Protein AF-0000000076371980 (afdb_homodimer)

Structure (mmCIF, N/CA/C/O backbone):
data_AF-0000000076371980-model_v1
#
loop_
_entity.id
_entity.type
_entity.pdbx_description
1 polymer 'P2X purinoceptor'
#
loop_
_atom_site.group_PDB
_atom_site.id
_atom_site.type_symbol
_atom_site.label_atom_id
_atom_site.label_alt_id
_atom_site.label_comp_id
_atom_site.label_asym_id
_atom_site.label_entity_id
_atom_site.label_seq_id
_atom_site.pdbx_PDB_ins_code
_atom_site.Cartn_x
_atom_site.Cartn_y
_atom_site.Cartn_z
_atom_site.occupancy
_atom_site.B_iso_or_equiv
_atom_site.auth_seq_id
_atom_site.auth_comp_id
_atom_site.auth_asym_id
_atom_site.auth_atom_id
_atom_site.pdbx_PDB_model_num
ATOM 1 N N . MET A 1 1 ? 23.859 68.188 29.844 1 40 1 MET A N 1
ATOM 2 C CA . MET A 1 1 ? 22.5 68.625 30.141 1 40 1 MET A CA 1
ATOM 3 C C . MET A 1 1 ? 21.578 68.375 28.938 1 40 1 MET A C 1
ATOM 5 O O . MET A 1 1 ? 20.406 68 29.109 1 40 1 MET A O 1
ATOM 9 N N . PRO A 1 2 ? 22.062 68.562 27.609 1 55.41 2 PRO A N 1
ATOM 10 C CA . PRO A 1 2 ? 21.203 68.438 26.438 1 55.41 2 PRO A CA 1
ATOM 11 C C . PRO A 1 2 ? 20.859 67 26.125 1 55.41 2 PRO A C 1
ATOM 13 O O . PRO A 1 2 ? 19.781 66.688 25.609 1 55.41 2 PRO A O 1
ATOM 16 N N . LEU A 1 3 ? 21.766 66.125 26.453 1 54.5 3 LEU A N 1
ATOM 17 C CA . LEU A 1 3 ? 21.516 64.75 26.094 1 54.5 3 LEU A CA 1
ATOM 18 C C . LEU A 1 3 ? 20.391 64.125 26.938 1 54.5 3 LEU A C 1
ATOM 20 O O . LEU A 1 3 ? 19.594 63.344 26.453 1 54.5 3 LEU A O 1
ATOM 24 N N . ARG A 1 4 ? 20.391 64.562 28.203 1 55.53 4 ARG A N 1
ATOM 25 C CA . ARG A 1 4 ? 19.344 64.062 29.078 1 55.53 4 ARG A CA 1
ATOM 26 C C . ARG A 1 4 ? 17.969 64.562 28.656 1 55.53 4 ARG A C 1
ATOM 28 O O . ARG A 1 4 ? 16.984 63.812 28.719 1 55.53 4 ARG A O 1
ATOM 35 N N . GLU A 1 5 ? 17.922 65.75 28.172 1 53 5 GLU A N 1
ATOM 36 C CA . GLU A 1 5 ? 16.641 66.312 27.766 1 53 5 GLU A CA 1
ATOM 37 C C . GLU A 1 5 ? 16.141 65.688 26.469 1 53 5 GLU A C 1
ATOM 39 O O . GLU A 1 5 ? 14.945 65.438 26.297 1 53 5 GLU A O 1
ATOM 44 N N . THR A 1 6 ? 17.078 65.375 25.609 1 52.91 6 THR A N 1
ATOM 45 C CA . THR A 1 6 ? 16.672 64.75 24.344 1 52.91 6 THR A CA 1
ATOM 46 C C . THR A 1 6 ? 16.188 63.312 24.562 1 52.91 6 THR A C 1
ATOM 48 O O . THR A 1 6 ? 15.227 62.875 23.938 1 52.91 6 THR A O 1
ATOM 51 N N . CYS A 1 7 ? 16.922 62.625 25.453 1 51.59 7 CYS A N 1
ATOM 52 C CA . CYS A 1 7 ? 16.484 61.281 25.766 1 51.59 7 CYS A CA 1
ATOM 53 C C . CYS A 1 7 ? 15.125 61.281 26.438 1 51.59 7 CYS A C 1
ATOM 55 O O . CYS A 1 7 ? 14.289 60.406 26.172 1 51.59 7 CYS A O 1
ATOM 57 N N . CYS A 1 8 ? 14.93 62.344 27.312 1 52.28 8 CYS A N 1
ATOM 58 C CA . CYS A 1 8 ? 13.641 62.438 27.984 1 52.28 8 CYS A CA 1
ATOM 59 C C . CYS A 1 8 ? 12.516 62.75 27 1 52.28 8 CYS A C 1
ATOM 61 O O . CYS A 1 8 ? 11.414 62.219 27.125 1 52.28 8 CYS A O 1
ATOM 63 N N . SER A 1 9 ? 12.852 63.562 26.047 1 50.88 9 SER A N 1
ATOM 64 C CA . SER A 1 9 ? 11.812 63.906 25.078 1 50.88 9 SER A CA 1
ATOM 65 C C . SER A 1 9 ? 11.484 62.75 24.172 1 50.88 9 SER A C 1
ATOM 67 O O . SER A 1 9 ? 10.32 62.5 23.844 1 50.88 9 SER A O 1
ATOM 69 N N . VAL A 1 10 ? 12.508 62.031 23.766 1 53.03 10 VAL A N 1
ATOM 70 C CA . VAL A 1 10 ? 12.273 60.875 22.922 1 53.03 10 VAL A CA 1
ATOM 71 C C . VAL A 1 10 ? 11.523 59.812 23.719 1 53.03 10 VAL A C 1
ATOM 73 O O . VAL A 1 10 ? 10.609 59.156 23.203 1 53.03 10 VAL A O 1
ATOM 76 N N . CYS A 1 11 ? 11.961 59.719 24.984 1 51 11 CYS A N 1
ATOM 77 C CA . CYS A 1 11 ? 11.227 58.812 25.844 1 51 11 CYS A CA 1
ATOM 78 C C . CYS A 1 11 ? 9.781 59.25 26.031 1 51 11 CYS A C 1
ATOM 80 O O . CYS A 1 11 ? 8.859 58.438 26.031 1 51 11 CYS A O 1
ATOM 82 N N . ASP A 1 12 ? 9.648 60.594 26.188 1 50.53 12 ASP A N 1
ATOM 83 C CA . ASP A 1 12 ? 8.289 61.094 26.312 1 50.53 12 ASP A CA 1
ATOM 84 C C . ASP A 1 12 ? 7.5 60.906 25.016 1 50.53 12 ASP A C 1
ATOM 86 O O . ASP A 1 12 ? 6.312 60.562 25.047 1 50.53 12 ASP A O 1
ATOM 90 N N . PHE A 1 13 ? 8.148 61.156 23.953 1 49.28 13 PHE A N 1
ATOM 91 C CA . PHE A 1 13 ? 7.488 60.969 22.656 1 49.28 13 PHE A CA 1
ATOM 92 C C . PHE A 1 13 ? 7.113 59.5 22.438 1 49.28 13 PHE A C 1
ATOM 94 O O . PHE A 1 13 ? 6.047 59.219 21.906 1 49.28 13 PHE A O 1
ATOM 101 N N . ILE A 1 14 ? 8.109 58.688 22.781 1 50.62 14 ILE A N 1
ATOM 102 C CA . ILE A 1 14 ? 7.84 57.281 22.625 1 50.62 14 ILE A CA 1
ATOM 103 C C . ILE A 1 14 ? 6.746 56.844 23.594 1 50.62 14 ILE A C 1
ATOM 105 O O . ILE A 1 14 ? 5.934 55.969 23.281 1 50.62 14 ILE A O 1
ATOM 109 N N . LEU A 1 15 ? 6.77 57.562 24.641 1 50 15 LEU A N 1
ATOM 110 C CA . LEU A 1 15 ? 5.816 57.156 25.672 1 50 15 LEU A CA 1
ATOM 111 C C . LEU A 1 15 ? 4.504 57.938 25.516 1 50 15 LEU A C 1
ATOM 113 O O . LEU A 1 15 ? 3.504 57.594 26.156 1 50 15 LEU A O 1
ATOM 117 N N . GLU A 1 16 ? 4.648 59.031 24.781 1 40.41 16 GLU A N 1
ATOM 118 C CA . GLU A 1 16 ? 3.402 59.75 24.578 1 40.41 16 GLU A CA 1
ATOM 119 C C . GLU A 1 16 ? 2.508 59.062 23.562 1 40.41 16 GLU A C 1
ATOM 121 O O . GLU A 1 16 ? 2.971 58.656 22.484 1 40.41 16 GLU A O 1
ATOM 126 N N . TYR A 1 17 ? 1.808 58.219 23.875 1 36.19 17 TYR A N 1
ATOM 127 C CA . TYR A 1 17 ? 0.825 57.5 23.062 1 36.19 17 TYR A CA 1
ATOM 128 C C . TYR A 1 17 ? -0.392 58.375 22.797 1 36.19 17 TYR A C 1
ATOM 130 O O . TYR A 1 17 ? -1.04 58.844 23.719 1 36.19 17 TYR A O 1
ATOM 138 N N . ASP A 1 18 ? -0.33 59.125 21.672 1 31.73 18 ASP A N 1
ATOM 139 C CA . ASP A 1 18 ? -1.512 59.906 21.281 1 31.73 18 ASP A CA 1
ATOM 140 C C . ASP A 1 18 ? -2.664 58.969 20.906 1 31.73 18 ASP A C 1
ATOM 142 O O . ASP A 1 18 ? -2.514 58.094 20.031 1 31.73 18 ASP A O 1
ATOM 146 N N . THR A 1 19 ? -3.398 58.562 21.766 1 31.66 19 THR A N 1
ATOM 147 C CA . THR A 1 19 ? -4.566 57.75 21.438 1 31.66 19 THR A CA 1
ATOM 148 C C . THR A 1 19 ? -5.621 58.594 20.719 1 31.66 19 THR A C 1
ATOM 150 O O . THR A 1 19 ? -5.871 59.75 21.094 1 31.66 19 THR A O 1
ATOM 153 N N . PRO A 1 20 ? -5.949 58.375 19.547 1 30.73 20 PRO A N 1
ATOM 154 C CA . PRO A 1 20 ? -7.016 59.094 18.844 1 30.73 20 PRO A CA 1
ATOM 155 C C . PRO A 1 20 ? -8.25 59.312 19.703 1 30.73 20 PRO A C 1
ATOM 157 O O . PRO A 1 20 ? -8.523 58.531 20.609 1 30.73 20 PRO A O 1
ATOM 160 N N . ARG A 1 21 ? -8.719 60.562 19.812 1 32.12 21 ARG A N 1
ATOM 161 C CA . ARG A 1 21 ? -9.914 61 20.531 1 32.12 21 ARG A CA 1
ATOM 162 C C . ARG A 1 21 ? -11.141 60.219 20.094 1 32.12 21 ARG A C 1
ATOM 164 O O . ARG A 1 21 ? -11.383 60.062 18.891 1 32.12 21 ARG A O 1
ATOM 171 N N . ILE A 1 22 ? -11.477 59.125 20.719 1 34.12 22 ILE A N 1
ATOM 172 C CA . ILE A 1 22 ? -12.711 58.406 20.484 1 34.12 22 ILE A CA 1
ATOM 173 C C . ILE A 1 22 ? -13.906 59.312 20.797 1 34.12 22 ILE A C 1
ATOM 175 O O . ILE A 1 22 ? -13.984 59.875 21.875 1 34.12 22 ILE A O 1
ATOM 179 N N . VAL A 1 23 ? -14.461 60 19.812 1 34.78 23 VAL A N 1
ATOM 180 C CA . VAL A 1 23 ? -15.727 60.719 20.031 1 34.78 23 VAL A CA 1
ATOM 181 C C . VAL A 1 23 ? -16.766 59.75 20.594 1 34.78 23 VAL A C 1
ATOM 183 O O . VAL A 1 23 ? -16.906 58.625 20.094 1 34.78 23 VAL A O 1
ATOM 186 N N . LEU A 1 24 ? -17.094 59.812 21.828 1 38.44 24 LEU A N 1
ATOM 187 C CA . LEU A 1 24 ? -18.125 59.062 22.531 1 38.44 24 LEU A CA 1
ATOM 188 C C . LEU A 1 24 ? -19.484 59.219 21.844 1 38.44 24 LEU A C 1
ATOM 190 O O . LEU A 1 24 ? -20.016 60.344 21.781 1 38.44 24 LEU A O 1
ATOM 194 N N . ILE A 1 25 ? -19.594 58.594 20.734 1 43.38 25 ILE A N 1
ATOM 195 C CA . ILE A 1 25 ? -20.969 58.625 20.25 1 43.38 25 ILE A CA 1
ATOM 196 C C . ILE A 1 25 ? -21.891 57.906 21.234 1 43.38 25 ILE A C 1
ATOM 198 O O . ILE A 1 25 ? -21.766 56.688 21.438 1 43.38 25 ILE A O 1
ATOM 202 N N . LYS A 1 26 ? -22.438 58.531 22.188 1 46.12 26 LYS A N 1
ATOM 203 C CA . LYS A 1 26 ? -23.406 58.094 23.188 1 46.12 26 LYS A CA 1
ATOM 204 C C . LYS A 1 26 ? -24.688 57.594 22.516 1 46.12 26 LYS A C 1
ATOM 206 O O . LYS A 1 26 ? -25.797 57.969 22.906 1 46.12 26 LYS A O 1
ATOM 211 N N . ASN A 1 27 ? -24.562 57.125 21.25 1 57.62 27 ASN A N 1
ATOM 212 C CA . ASN A 1 27 ? -25.812 56.594 20.688 1 57.62 27 ASN A CA 1
ATOM 213 C C . ASN A 1 27 ? -25.969 55.125 21 1 57.62 27 ASN A C 1
ATOM 215 O O . ASN A 1 27 ? -25.125 54.312 20.625 1 57.62 27 ASN A O 1
ATOM 219 N N . LYS A 1 28 ? -26.906 54.812 21.891 1 62.84 28 LYS A N 1
ATOM 220 C CA . LYS A 1 28 ? -27.25 53.438 22.328 1 62.84 28 LYS A CA 1
ATOM 221 C C . LYS A 1 28 ? -27.422 52.5 21.141 1 62.84 28 LYS A C 1
ATOM 223 O O . LYS A 1 28 ? -27.047 51.344 21.219 1 62.84 28 LYS A O 1
ATOM 228 N N . LYS A 1 29 ? -27.953 53.094 20.094 1 65.62 29 LYS A N 1
ATOM 229 C CA . LYS A 1 29 ? -28.203 52.25 18.922 1 65.62 29 LYS A CA 1
ATOM 230 C C . LYS A 1 29 ? -26.891 51.812 18.266 1 65.62 29 LYS A C 1
ATOM 232 O O . LYS A 1 29 ? -26.734 50.656 17.875 1 65.62 29 LYS A O 1
ATOM 237 N N . VAL A 1 30 ? -25.984 52.719 18.25 1 69.94 30 VAL A N 1
ATOM 238 C CA . VAL A 1 30 ? -24.703 52.438 17.641 1 69.94 30 VAL A CA 1
ATOM 239 C C . VAL A 1 30 ? -23.922 51.469 18.516 1 69.94 30 VAL A C 1
ATOM 241 O O . VAL A 1 30 ? -23.25 50.562 18 1 69.94 30 VAL A O 1
ATOM 244 N N . GLY A 1 31 ? -24.125 51.625 19.844 1 72.56 31 GLY A N 1
ATOM 245 C CA . GLY A 1 31 ? -23.469 50.688 20.766 1 72.56 31 GLY A CA 1
ATOM 246 C C . GLY A 1 31 ? -24 49.281 20.656 1 72.56 31 GLY A C 1
ATOM 247 O O . GLY A 1 31 ? -23.219 48.312 20.703 1 72.56 31 GLY A O 1
ATOM 248 N N . LEU A 1 32 ? -25.297 49.25 20.406 1 77.38 32 LEU A N 1
ATOM 249 C CA . LEU A 1 32 ? -25.922 47.906 20.281 1 77.38 32 LEU A CA 1
ATOM 250 C C . LEU A 1 32 ? -25.469 47.219 19 1 77.38 32 LEU A C 1
ATOM 252 O O . LEU A 1 32 ? -25.219 46.031 18.984 1 77.38 32 LEU A O 1
ATOM 256 N N . ILE A 1 33 ? -25.312 47.938 17.953 1 76.56 33 ILE A N 1
ATOM 257 C CA . ILE A 1 33 ? -24.891 47.375 16.672 1 76.56 33 ILE A CA 1
ATOM 258 C C . ILE A 1 33 ? -23.438 46.906 16.766 1 76.56 33 ILE A C 1
ATOM 260 O O . ILE A 1 33 ? -23.078 45.844 16.25 1 76.56 33 ILE A O 1
ATOM 264 N N . ASN A 1 34 ? -22.641 47.656 17.484 1 76.69 34 ASN A N 1
ATOM 265 C CA . ASN A 1 34 ? -21.25 47.281 17.672 1 76.69 34 ASN A CA 1
ATOM 266 C C . ASN A 1 34 ? -21.109 46.031 18.484 1 76.69 34 ASN A C 1
ATOM 268 O O . ASN A 1 34 ? -20.281 45.156 18.172 1 76.69 34 ASN A O 1
ATOM 272 N N . ARG A 1 35 ? -21.969 45.969 19.422 1 82.06 35 ARG A N 1
ATOM 273 C CA . ARG A 1 35 ? -21.922 44.781 20.266 1 82.06 35 ARG A CA 1
ATOM 274 C C . ARG A 1 35 ? -22.406 43.531 19.5 1 82.06 35 ARG A C 1
ATOM 276 O O . ARG A 1 35 ? -21.906 42.438 19.719 1 82.06 35 ARG A O 1
ATOM 283 N N . LEU A 1 36 ? -23.328 43.812 18.641 1 84.38 36 LEU A N 1
ATOM 284 C CA . LEU A 1 36 ? -23.828 42.688 17.844 1 84.38 36 LEU A CA 1
ATOM 285 C C . LEU A 1 36 ? -22.781 42.188 16.875 1 84.38 36 LEU A C 1
ATOM 287 O O . LEU A 1 36 ? -22.625 40.969 16.672 1 84.38 36 LEU A O 1
ATOM 291 N N . VAL A 1 37 ? -22.062 43.062 16.312 1 82.31 37 VAL A N 1
ATOM 292 C CA . VAL A 1 37 ? -21 42.688 15.375 1 82.31 37 VAL A CA 1
ATOM 293 C C . VAL A 1 37 ? -19.891 41.969 16.125 1 82.31 37 VAL A C 1
ATOM 295 O O . VAL A 1 37 ? -19.344 40.969 15.625 1 82.31 37 VAL A O 1
ATOM 298 N N . GLN A 1 38 ? -19.594 42.469 17.312 1 82 38 GLN A N 1
ATOM 299 C CA . GLN A 1 38 ? -18.562 41.844 18.109 1 82 38 GLN A CA 1
ATOM 300 C C . GLN A 1 38 ? -18.984 40.406 18.5 1 82 38 GLN A C 1
ATOM 302 O O . GLN A 1 38 ? -18.156 39.5 18.5 1 82 38 GLN A O 1
ATOM 307 N N . LEU A 1 39 ? -20.25 40.25 18.75 1 88.12 39 LEU A N 1
ATOM 308 C CA . LEU A 1 39 ? -20.75 38.938 19.141 1 88.12 39 LEU A CA 1
ATOM 309 C C . LEU A 1 39 ? -20.688 37.969 17.969 1 88.12 39 LEU A C 1
ATOM 311 O O . LEU A 1 39 ? -20.406 36.781 18.156 1 88.12 39 LEU A O 1
ATOM 315 N N . VAL A 1 40 ? -20.984 38.5 16.844 1 89.56 40 VAL A N 1
ATOM 316 C CA . VAL A 1 40 ? -20.922 37.656 15.648 1 89.56 40 VAL A CA 1
ATOM 317 C C . VAL A 1 40 ? -19.484 37.219 15.391 1 89.56 40 VAL A C 1
ATOM 319 O O . VAL A 1 40 ? -19.234 36.062 15.07 1 89.56 40 VAL A O 1
ATOM 322 N N . ILE A 1 41 ? -18.547 38.094 15.531 1 84.44 41 ILE A N 1
ATOM 323 C CA . ILE A 1 41 ? -17.141 37.781 15.305 1 84.44 41 ILE A CA 1
ATOM 324 C C . ILE A 1 41 ? -16.656 36.781 16.359 1 84.44 41 ILE A C 1
ATOM 326 O O . ILE A 1 41 ? -15.945 35.844 16.031 1 84.44 41 ILE A O 1
ATOM 330 N N . LEU A 1 42 ? -17.078 37.094 17.547 1 86.88 42 LEU A N 1
ATOM 331 C CA . LEU A 1 42 ? -16.656 36.188 18.625 1 86.88 42 LEU A CA 1
ATOM 332 C C . LEU A 1 42 ? -17.219 34.781 18.406 1 86.88 42 LEU A C 1
ATOM 334 O O . LEU A 1 42 ? -16.531 33.812 18.703 1 86.88 42 LEU A O 1
ATOM 338 N N . SER A 1 43 ? -18.438 34.719 17.984 1 90.94 43 SER A N 1
ATOM 339 C CA . SER A 1 43 ? -19.047 33.406 17.719 1 90.94 43 SER A CA 1
ATOM 340 C C . SER A 1 43 ? -18.328 32.688 16.578 1 90.94 43 SER A C 1
ATOM 342 O O . SER A 1 43 ? -18.203 31.469 16.609 1 90.94 43 SER A O 1
ATOM 344 N N . TYR A 1 44 ? -17.891 33.344 15.625 1 87.5 44 TYR A N 1
ATOM 345 C CA . TYR A 1 44 ? -17.141 32.781 14.516 1 87.5 44 TYR A CA 1
ATOM 346 C C . TYR A 1 44 ? -15.789 32.219 14.992 1 87.5 44 TYR A C 1
ATOM 348 O O . TYR A 1 44 ? -15.398 31.109 14.633 1 87.5 44 TYR A O 1
ATOM 356 N N . ILE A 1 45 ? -15.125 33 15.789 1 84 45 ILE A N 1
ATOM 357 C CA . ILE A 1 45 ? -13.797 32.625 16.25 1 84 45 ILE A CA 1
ATOM 358 C C . ILE A 1 45 ? -13.891 31.391 17.156 1 84 45 ILE A C 1
ATOM 360 O O . ILE A 1 45 ? -13.195 30.391 16.953 1 84 45 ILE A O 1
ATOM 364 N N . ILE A 1 46 ? -14.727 31.469 18.109 1 88.19 46 ILE A N 1
ATOM 365 C CA . ILE A 1 46 ? -14.836 30.391 19.078 1 88.19 46 ILE A CA 1
ATOM 366 C C . ILE A 1 46 ? -15.508 29.172 18.422 1 88.19 46 ILE A C 1
ATOM 368 O O . ILE A 1 46 ? -15.008 28.062 18.516 1 88.19 46 ILE A O 1
ATOM 372 N N . GLY A 1 47 ? -16.609 29.422 17.812 1 89.81 47 GLY A N 1
ATOM 373 C CA . GLY A 1 47 ? -17.391 28.328 17.25 1 89.81 47 GLY A CA 1
ATOM 374 C C . GLY A 1 47 ? -16.719 27.672 16.062 1 89.81 47 GLY A C 1
ATOM 375 O O . GLY A 1 47 ? -16.562 26.453 16.031 1 89.81 47 GLY A O 1
ATOM 376 N N . TRP A 1 48 ? -16.375 28.453 15.172 1 86.5 48 TRP A N 1
ATOM 377 C CA . TRP A 1 48 ? -15.875 27.891 13.922 1 86.5 48 TRP A CA 1
ATOM 378 C C . TRP A 1 48 ? -14.367 27.656 13.992 1 86.5 48 TRP A C 1
ATOM 380 O O . TRP A 1 48 ? -13.906 26.531 13.781 1 86.5 48 TRP A O 1
ATOM 390 N N . VAL A 1 49 ? -13.555 28.594 14.359 1 86.12 49 VAL A N 1
ATOM 391 C CA . VAL A 1 49 ? -12.102 28.516 14.273 1 86.12 49 VAL A CA 1
ATOM 392 C C . VAL A 1 49 ? -11.562 27.594 15.367 1 86.12 49 VAL A C 1
ATOM 394 O O . VAL A 1 49 ? -10.773 26.688 15.094 1 86.12 49 VAL A O 1
ATOM 397 N N . LEU A 1 50 ? -12 27.766 16.562 1 88.19 50 LEU A N 1
ATOM 398 C CA . LEU A 1 50 ? -11.422 27.016 17.672 1 88.19 50 LEU A CA 1
ATOM 399 C C . LEU A 1 50 ? -12.086 25.656 17.812 1 88.19 50 LEU A C 1
ATOM 401 O O . LEU A 1 50 ? -11.398 24.641 17.984 1 88.19 50 LEU A O 1
ATOM 405 N N . ILE A 1 51 ? -13.383 25.609 17.656 1 87.56 51 ILE A N 1
ATOM 406 C CA . ILE A 1 51 ? -14.07 24.359 17.953 1 87.56 51 ILE A CA 1
ATOM 407 C C . ILE A 1 51 ? -14.211 23.516 16.688 1 87.56 51 ILE A C 1
ATOM 409 O O . ILE A 1 51 ? -13.797 22.359 16.656 1 87.56 51 ILE A O 1
ATOM 413 N N . TRP A 1 52 ? -14.773 24.141 15.656 1 87.69 52 TRP A N 1
ATOM 414 C CA . TRP A 1 52 ? -15.055 23.344 14.461 1 87.69 52 TRP A CA 1
ATOM 415 C C . TRP A 1 52 ? -13.766 23.016 13.711 1 87.69 52 TRP A C 1
ATOM 417 O O . TRP A 1 52 ? -13.562 21.875 13.289 1 87.69 52 TRP A O 1
ATOM 427 N N . ARG A 1 53 ? -12.875 23.891 13.633 1 87.69 53 ARG A N 1
ATOM 428 C CA . ARG A 1 53 ? -11.625 23.672 12.906 1 87.69 53 ARG A CA 1
ATOM 429 C C . ARG A 1 53 ? -10.516 23.203 13.852 1 87.69 53 ARG A C 1
ATOM 431 O O . ARG A 1 53 ? -9.414 22.875 13.406 1 87.69 53 ARG A O 1
ATOM 438 N N . LYS A 1 54 ? -10.789 23.266 15.055 1 90.44 54 LYS A N 1
ATOM 439 C CA . LYS A 1 54 ? -9.836 22.844 16.078 1 90.44 54 LYS A CA 1
ATOM 440 C C . LYS A 1 54 ? -8.523 23.609 15.961 1 90.44 54 LYS A C 1
ATOM 442 O O . LYS A 1 54 ? -7.449 23.016 15.938 1 90.44 54 LYS A O 1
ATOM 447 N N . GLY A 1 55 ? -8.609 24.844 15.914 1 88.62 55 GLY A N 1
ATOM 448 C CA . GLY A 1 55 ? -7.473 25.719 15.742 1 88.62 55 GLY A CA 1
ATOM 449 C C . GLY A 1 55 ? -6.512 25.703 16.906 1 88.62 55 GLY A C 1
ATOM 450 O O . GLY A 1 55 ? -5.434 26.297 16.859 1 88.62 55 GLY A O 1
ATOM 451 N N . TYR A 1 56 ? -6.836 24.922 17.891 1 89.69 56 TYR A N 1
ATOM 452 C CA . TYR A 1 56 ? -5.98 24.812 19.078 1 89.69 56 TYR A CA 1
ATOM 453 C C . TYR A 1 56 ? -5.059 23.609 18.969 1 89.69 56 TYR A C 1
ATOM 455 O O . TYR A 1 56 ? -4.223 23.391 19.844 1 89.69 56 TYR A O 1
ATOM 463 N N . GLN A 1 57 ? -5.152 22.891 17.891 1 92.88 57 GLN A N 1
ATOM 464 C CA . GLN A 1 57 ? -4.383 21.656 17.781 1 92.88 57 GLN A CA 1
ATOM 465 C C . GLN A 1 57 ? -3.352 21.75 16.656 1 92.88 57 GLN A C 1
ATOM 467 O O . GLN A 1 57 ? -3.516 22.531 15.727 1 92.88 57 GLN A O 1
ATOM 472 N N . ASP A 1 58 ? -2.287 20.969 16.891 1 91.19 58 ASP A N 1
ATOM 473 C CA . ASP A 1 58 ? -1.357 20.641 15.82 1 91.19 58 ASP A CA 1
ATOM 474 C C . ASP A 1 58 ? -1.729 19.312 15.164 1 91.19 58 ASP A C 1
ATOM 476 O O . ASP A 1 58 ? -2.277 18.422 15.82 1 91.19 58 ASP A O 1
ATOM 480 N N . PHE A 1 59 ? -1.432 19.344 13.844 1 90.62 59 PHE A N 1
ATOM 481 C CA . PHE A 1 59 ? -1.848 18.141 13.141 1 90.62 59 PHE A CA 1
ATOM 482 C C . PHE A 1 59 ? -0.641 17.406 12.57 1 90.62 59 PHE A C 1
ATOM 484 O O . PHE A 1 59 ? 0.358 18.031 12.203 1 90.62 59 PHE A O 1
ATOM 491 N N . ASP A 1 60 ? -0.763 16.109 12.609 1 89.75 60 ASP A N 1
ATOM 492 C CA . ASP A 1 60 ? 0.27 15.211 12.086 1 89.75 60 ASP A CA 1
ATOM 493 C C . ASP A 1 60 ? -0.274 14.344 10.953 1 89.75 60 ASP A C 1
ATOM 495 O O . ASP A 1 60 ? -1.473 14.055 10.906 1 89.75 60 ASP A O 1
ATOM 499 N N . SER A 1 61 ? 0.668 14.07 10.031 1 87.75 61 SER A N 1
ATOM 500 C CA . SER A 1 61 ? 0.29 13.203 8.922 1 87.75 61 SER A CA 1
ATOM 501 C C . SER A 1 61 ? 0.601 11.742 9.234 1 87.75 61 SER A C 1
ATOM 503 O O . SER A 1 61 ? 1.551 11.445 9.961 1 87.75 61 SER A O 1
ATOM 505 N N . ILE A 1 62 ? -0.075 10.906 8.539 1 90.62 62 ILE A N 1
ATOM 506 C CA . ILE A 1 62 ? -0.065 9.492 8.891 1 90.62 62 ILE A CA 1
ATOM 507 C C . ILE A 1 62 ? 0.993 8.766 8.062 1 90.62 62 ILE A C 1
ATOM 509 O O . ILE A 1 62 ? 1.185 9.07 6.883 1 90.62 62 ILE A O 1
ATOM 513 N N . VAL A 1 63 ? 1.696 7.879 8.703 1 87.81 63 VAL A N 1
ATOM 514 C CA . VAL A 1 63 ? 2.514 6.852 8.062 1 87.81 63 VAL A CA 1
ATOM 515 C C . VAL A 1 63 ? 1.925 5.469 8.352 1 87.81 63 VAL A C 1
ATOM 517 O O . VAL A 1 63 ? 1.649 5.133 9.5 1 87.81 63 VAL A O 1
ATOM 520 N N . SER A 1 64 ? 1.701 4.738 7.301 1 90.69 64 SER A N 1
ATOM 521 C CA . SER A 1 64 ? 0.969 3.498 7.535 1 90.69 64 SER A CA 1
ATOM 522 C C . SER A 1 64 ? 1.612 2.328 6.801 1 90.69 64 SER A C 1
ATOM 524 O O . SER A 1 64 ? 2.383 2.529 5.859 1 90.69 64 SER A O 1
ATOM 526 N N . SER A 1 65 ? 1.362 1.13 7.309 1 89.31 65 SER A N 1
ATOM 527 C CA . SER A 1 65 ? 1.702 -0.141 6.68 1 89.31 65 SER A CA 1
ATOM 528 C C . SER A 1 65 ? 0.52 -1.104 6.703 1 89.31 65 SER A C 1
ATOM 530 O O . SER A 1 65 ? -0.215 -1.168 7.691 1 89.31 65 SER A O 1
ATOM 532 N N . VAL A 1 66 ? 0.381 -1.748 5.598 1 91.94 66 VAL A N 1
ATOM 533 C CA . VAL A 1 66 ? -0.748 -2.666 5.477 1 91.94 66 VAL A CA 1
ATOM 534 C C . VAL A 1 66 ? -0.246 -4.051 5.074 1 91.94 66 VAL A C 1
ATOM 536 O O . VAL A 1 66 ? 0.567 -4.184 4.156 1 91.94 66 VAL A O 1
ATOM 539 N N . ILE A 1 67 ? -0.681 -5.074 5.809 1 90.12 67 ILE A N 1
ATOM 540 C CA . ILE A 1 67 ? -0.431 -6.473 5.473 1 90.12 67 ILE A CA 1
ATOM 541 C C . ILE A 1 67 ? -1.751 -7.172 5.16 1 90.12 67 ILE A C 1
ATOM 543 O O . ILE A 1 67 ? -2.701 -7.098 5.941 1 90.12 67 ILE A O 1
ATOM 547 N N . ILE A 1 68 ? -1.742 -7.797 4.043 1 93.19 68 ILE A N 1
ATOM 548 C CA . ILE A 1 68 ? -2.975 -8.414 3.566 1 93.19 68 ILE A CA 1
ATOM 549 C C . ILE A 1 68 ? -2.781 -9.93 3.451 1 93.19 68 ILE A C 1
ATOM 551 O O . ILE A 1 68 ? -1.771 -10.391 2.918 1 93.19 68 ILE A O 1
ATOM 555 N N . LYS A 1 69 ? -3.754 -10.672 3.982 1 91.31 69 LYS A N 1
ATOM 556 C CA . LYS A 1 69 ? -3.762 -12.125 3.869 1 91.31 69 LYS A CA 1
ATOM 557 C C . LYS A 1 69 ? -5.141 -12.641 3.463 1 91.31 69 LYS A C 1
ATOM 559 O O . LYS A 1 69 ? -6.117 -12.445 4.188 1 91.31 69 LYS A O 1
ATOM 564 N N . VAL A 1 70 ? -5.145 -13.32 2.365 1 93.25 70 VAL A N 1
ATOM 565 C CA . VAL A 1 70 ? -6.41 -13.844 1.864 1 93.25 70 VAL A CA 1
ATOM 566 C C . VAL A 1 70 ? -6.496 -15.344 2.135 1 93.25 70 VAL A C 1
ATOM 568 O O . VAL A 1 70 ? -5.512 -16.062 1.962 1 93.25 70 VAL A O 1
ATOM 571 N N . LYS A 1 71 ? -7.66 -15.75 2.562 1 90.62 71 LYS A N 1
ATOM 572 C CA . LYS A 1 71 ? -7.91 -17.156 2.826 1 90.62 71 LYS A CA 1
ATOM 573 C C . LYS A 1 71 ? -9.18 -17.641 2.125 1 90.62 71 LYS A C 1
ATOM 575 O O . LYS A 1 71 ? -10.172 -16.906 2.064 1 90.62 71 LYS A O 1
ATOM 580 N N . GLY A 1 72 ? -9.039 -18.812 1.596 1 91.31 72 GLY A N 1
ATOM 581 C CA . GLY A 1 72 ? -10.18 -19.422 0.937 1 91.31 72 GLY A CA 1
ATOM 582 C C . GLY A 1 72 ? -9.789 -20.469 -0.096 1 91.31 72 GLY A C 1
ATOM 583 O O . GLY A 1 72 ? -8.672 -20.422 -0.625 1 91.31 72 GLY A O 1
ATOM 584 N N . VAL A 1 73 ? -10.695 -21.422 -0.282 1 92.06 73 VAL A N 1
ATOM 585 C CA . VAL A 1 73 ? -10.5 -22.453 -1.306 1 92.06 73 VAL A CA 1
ATOM 586 C C . VAL A 1 73 ? -11.742 -22.547 -2.186 1 92.06 73 VAL A C 1
ATOM 588 O O . VAL A 1 73 ? -12.859 -22.297 -1.724 1 92.06 73 VAL A O 1
ATOM 591 N N . ALA A 1 74 ? -11.461 -22.797 -3.385 1 90.5 74 ALA A N 1
ATOM 592 C CA . ALA A 1 74 ? -12.555 -22.984 -4.328 1 90.5 74 ALA A CA 1
ATOM 593 C C . ALA A 1 74 ? -12.391 -24.281 -5.113 1 90.5 74 ALA A C 1
ATOM 595 O O . ALA A 1 74 ? -11.281 -24.641 -5.5 1 90.5 74 ALA A O 1
ATOM 596 N N . PHE A 1 75 ? -13.492 -24.953 -5.234 1 90.12 75 PHE A N 1
ATOM 597 C CA . PHE A 1 75 ? -13.508 -26.188 -6.016 1 90.12 75 PHE A CA 1
ATOM 598 C C . PHE A 1 75 ? -14.289 -26 -7.312 1 90.12 75 PHE A C 1
ATOM 600 O O . PHE A 1 75 ? -15.422 -25.531 -7.293 1 90.12 75 PHE A O 1
ATOM 607 N N . VAL A 1 76 ? -13.602 -26.266 -8.383 1 88.75 76 VAL A N 1
ATOM 608 C CA . VAL A 1 76 ? -14.234 -26.109 -9.688 1 88.75 76 VAL A CA 1
ATOM 609 C C . VAL A 1 76 ? -14.32 -27.453 -10.383 1 88.75 76 VAL A C 1
ATOM 611 O O . VAL A 1 76 ? -13.336 -28.203 -10.445 1 88.75 76 VAL A O 1
ATOM 614 N N . ASN A 1 77 ? -15.477 -27.766 -10.719 1 84 77 ASN A N 1
ATOM 615 C CA . ASN A 1 77 ? -15.719 -28.969 -11.523 1 84 77 ASN A CA 1
ATOM 616 C C . ASN A 1 77 ? -16.391 -28.609 -12.852 1 84 77 ASN A C 1
ATOM 618 O O . ASN A 1 77 ? -17.609 -28.422 -12.906 1 84 77 ASN A O 1
ATOM 622 N N . SER A 1 78 ? -15.578 -28.344 -13.836 1 78.06 78 SER A N 1
ATOM 623 C CA . SER A 1 78 ? -16.125 -27.984 -15.141 1 78.06 78 SER A CA 1
ATOM 624 C C . SER A 1 78 ? -15.539 -28.859 -16.25 1 78.06 78 SER A C 1
ATOM 626 O O . SER A 1 78 ? -14.477 -29.469 -16.062 1 78.06 78 SER A O 1
ATOM 628 N N . SER A 1 79 ? -16.25 -29.078 -17.281 1 70.06 79 SER A N 1
ATOM 629 C CA . SER A 1 79 ? -15.867 -29.938 -18.391 1 70.06 79 SER A CA 1
ATOM 630 C C . SER A 1 79 ? -14.539 -29.5 -19 1 70.06 79 SER A C 1
ATOM 632 O O . SER A 1 79 ? -13.711 -30.328 -19.359 1 70.06 79 SER A O 1
ATOM 634 N N . GLY A 1 80 ? -14.297 -28.219 -19 1 65.31 80 GLY A N 1
ATOM 635 C CA . GLY A 1 80 ? -13.062 -27.75 -19.609 1 65.31 80 GLY A CA 1
ATOM 636 C C . GLY A 1 80 ? -11.883 -27.781 -18.656 1 65.31 80 GLY A C 1
ATOM 637 O O . GLY A 1 80 ? -10.734 -27.938 -19.094 1 65.31 80 GLY A O 1
ATOM 638 N N . PHE A 1 81 ? -12.078 -27.859 -17.391 1 71.19 81 PHE A N 1
ATOM 639 C CA . PHE A 1 81 ? -10.984 -27.719 -16.422 1 71.19 81 PHE A CA 1
ATOM 640 C C . PHE A 1 81 ? -10.875 -28.969 -15.562 1 71.19 81 PHE A C 1
ATOM 642 O O . PHE A 1 81 ? -9.836 -29.219 -14.938 1 71.19 81 PHE A O 1
ATOM 649 N N . GLY A 1 82 ? -11.898 -29.766 -15.688 1 75.25 82 GLY A N 1
ATOM 650 C CA . GLY A 1 82 ? -11.891 -30.891 -14.773 1 75.25 82 GLY A CA 1
ATOM 651 C C . GLY A 1 82 ? -12.055 -30.484 -13.32 1 75.25 82 GLY A C 1
ATOM 652 O O . GLY A 1 82 ? -12.438 -29.359 -13.023 1 75.25 82 GLY A O 1
ATOM 653 N N . GLU A 1 83 ? -11.859 -31.453 -12.43 1 83.94 83 GLU A N 1
ATOM 654 C CA . GLU A 1 83 ? -11.938 -31.203 -10.992 1 83.94 83 GLU A CA 1
ATOM 655 C C . GLU A 1 83 ? -10.625 -30.625 -10.469 1 83.94 83 GLU A C 1
ATOM 657 O O . GLU A 1 83 ? -9.578 -31.25 -10.57 1 83.94 83 GLU A O 1
ATOM 662 N N . ARG A 1 84 ? -10.828 -29.438 -10.047 1 88.81 84 ARG A N 1
ATOM 663 C CA . ARG A 1 84 ? -9.609 -28.797 -9.578 1 88.81 84 ARG A CA 1
ATOM 664 C C . ARG A 1 84 ? -9.891 -27.922 -8.352 1 88.81 84 ARG A C 1
ATOM 666 O O . ARG A 1 84 ? -10.914 -27.234 -8.297 1 88.81 84 ARG A O 1
ATOM 673 N N . LEU A 1 85 ? -8.969 -28.062 -7.422 1 91.88 85 LEU A N 1
ATOM 674 C CA . LEU A 1 85 ? -9.016 -27.203 -6.25 1 91.88 85 LEU A CA 1
ATOM 675 C C . LEU A 1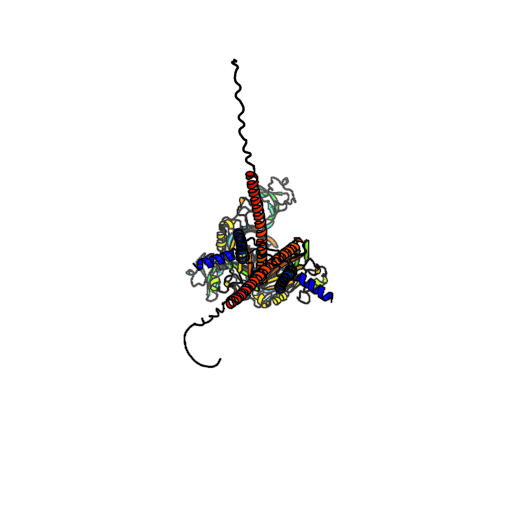 85 ? -8.094 -26 -6.426 1 91.88 85 LEU A C 1
ATOM 677 O O . LEU A 1 85 ? -6.973 -26.141 -6.922 1 91.88 85 LEU A O 1
ATOM 681 N N . TRP A 1 86 ? -8.664 -24.891 -6.129 1 92.38 86 TRP A N 1
ATOM 682 C CA . TRP A 1 86 ? -7.895 -23.656 -6.191 1 92.38 86 TRP A CA 1
ATOM 683 C C . TRP A 1 86 ? -7.664 -23.078 -4.793 1 92.38 86 TRP A C 1
ATOM 685 O O . TRP A 1 86 ? -8.617 -22.891 -4.027 1 92.38 86 TRP A O 1
ATOM 695 N N . ASP A 1 87 ? -6.441 -22.844 -4.469 1 92.25 87 ASP A N 1
ATOM 696 C CA . ASP A 1 87 ? -6.117 -22.219 -3.188 1 92.25 87 ASP A CA 1
ATOM 697 C C . ASP A 1 87 ? -5.492 -20.828 -3.391 1 92.25 87 ASP A C 1
ATOM 699 O O . ASP A 1 87 ? -5.461 -20.328 -4.512 1 92.25 87 ASP A O 1
ATOM 703 N N . SER A 1 88 ? -5.031 -20.25 -2.318 1 91.31 88 SER A N 1
ATOM 704 C CA . SER A 1 88 ? -4.566 -18.875 -2.348 1 91.31 88 SER A CA 1
ATOM 705 C C . SER A 1 88 ? -3.357 -18.719 -3.264 1 91.31 88 SER A C 1
ATOM 707 O O . SER A 1 88 ? -3.193 -17.672 -3.912 1 91.31 88 SER A O 1
ATOM 709 N N . ALA A 1 89 ? -2.531 -19.688 -3.357 1 92.75 89 ALA A N 1
ATOM 710 C CA . ALA A 1 89 ? -1.344 -19.609 -4.203 1 92.75 89 ALA A CA 1
ATOM 711 C C . ALA A 1 89 ? -1.722 -19.641 -5.684 1 92.75 89 ALA A C 1
ATOM 713 O O . ALA A 1 89 ? -0.941 -19.219 -6.535 1 92.75 89 ALA A O 1
ATOM 714 N N . ASP A 1 90 ? -2.934 -20.094 -5.926 1 93.44 90 ASP A N 1
ATOM 715 C CA . ASP A 1 90 ? -3.383 -20.234 -7.309 1 93.44 90 ASP A CA 1
ATOM 716 C C . ASP A 1 90 ? -4.074 -18.953 -7.785 1 93.44 90 ASP A C 1
ATOM 718 O O . ASP A 1 90 ? -3.871 -18.516 -8.922 1 93.44 90 ASP A O 1
ATOM 722 N N . TYR A 1 91 ? -4.883 -18.422 -6.895 1 94.19 91 TYR A N 1
ATOM 723 C CA . TYR A 1 91 ? -5.789 -17.406 -7.426 1 94.19 91 TYR A CA 1
ATOM 724 C C . TYR A 1 91 ? -5.332 -16.016 -7.035 1 94.19 91 TYR A C 1
ATOM 726 O O . TYR A 1 91 ? -5.832 -15.016 -7.57 1 94.19 91 TYR A O 1
ATOM 734 N N . ILE A 1 92 ? -4.453 -15.891 -6.133 1 94.31 92 ILE A N 1
ATOM 735 C CA . ILE A 1 92 ? -3.889 -14.578 -5.82 1 94.31 92 ILE A CA 1
ATOM 736 C C . ILE A 1 92 ? -2.658 -14.328 -6.688 1 94.31 92 ILE A C 1
ATOM 738 O O . ILE A 1 92 ? -1.62 -14.969 -6.504 1 94.31 92 ILE A O 1
ATOM 742 N N . ILE A 1 93 ? -2.797 -13.367 -7.578 1 90.88 93 ILE A N 1
ATOM 743 C CA . ILE A 1 93 ? -1.724 -13.086 -8.531 1 90.88 93 ILE A CA 1
ATOM 744 C C . ILE A 1 93 ? -1.568 -11.578 -8.695 1 90.88 93 ILE A C 1
ATOM 746 O O . ILE A 1 93 ? -2.516 -10.891 -9.094 1 90.88 93 ILE A O 1
ATOM 750 N N . PRO A 1 94 ? -0.41 -11.031 -8.461 1 88.88 94 PRO A N 1
ATOM 751 C CA . PRO A 1 94 ? 0.762 -11.695 -7.883 1 88.88 94 PRO A CA 1
ATOM 752 C C . PRO A 1 94 ? 0.583 -12.031 -6.402 1 88.88 94 PRO A C 1
ATOM 754 O O . PRO A 1 94 ? -0.367 -11.562 -5.773 1 88.88 94 PRO A O 1
ATOM 757 N N . PRO A 1 95 ? 1.468 -12.844 -5.891 1 87.12 95 PRO A N 1
ATOM 758 C CA . PRO A 1 95 ? 1.319 -13.297 -4.504 1 87.12 95 PRO A CA 1
ATOM 759 C C . PRO A 1 95 ? 1.421 -12.148 -3.496 1 87.12 95 PRO A C 1
ATOM 761 O O . PRO A 1 95 ? 0.833 -12.219 -2.414 1 87.12 95 PRO A O 1
ATOM 764 N N . GLU A 1 96 ? 2.201 -11.234 -3.855 1 82.5 96 GLU A N 1
ATOM 765 C CA . GLU A 1 96 ? 2.381 -10.109 -2.934 1 82.5 96 GLU A CA 1
ATOM 766 C C . GLU A 1 96 ? 2.4 -8.781 -3.68 1 82.5 96 GLU A C 1
ATOM 768 O O . GLU A 1 96 ? 2.969 -8.68 -4.77 1 82.5 96 GLU A O 1
ATOM 773 N N . GLN A 1 97 ? 1.579 -7.891 -3.129 1 82.06 97 GLN A N 1
ATOM 774 C CA . GLN A 1 97 ? 1.569 -6.523 -3.639 1 82.06 97 GLN A CA 1
ATOM 775 C C . GLN A 1 97 ? 1.454 -5.516 -2.5 1 82.06 97 GLN A C 1
ATOM 777 O O . GLN A 1 97 ? 0.945 -5.836 -1.426 1 82.06 97 GLN A O 1
ATOM 782 N N . GLU A 1 98 ? 2 -4.348 -2.85 1 82.06 98 GLU A N 1
ATOM 783 C CA . GLU A 1 98 ? 1.91 -3.297 -1.839 1 82.06 98 GLU A CA 1
ATOM 784 C C . GLU A 1 98 ? 0.487 -2.76 -1.725 1 82.06 98 GLU A C 1
ATOM 786 O O . GLU A 1 98 ? -0.066 -2.242 -2.697 1 82.06 98 GLU A O 1
ATOM 791 N N . SER A 1 99 ? -0.128 -2.889 -0.737 1 87.69 99 SER A N 1
ATOM 792 C CA . SER A 1 99 ? -1.409 -2.33 -0.32 1 87.69 99 SER A CA 1
ATOM 793 C C . SER A 1 99 ? -2.52 -2.707 -1.294 1 87.69 99 SER A C 1
ATOM 795 O O . SER A 1 99 ? -3.408 -1.898 -1.574 1 87.69 99 SER A O 1
ATOM 797 N N . SER A 1 100 ? -2.369 -3.703 -1.996 1 93.44 100 SER A N 1
ATOM 798 C CA . SER A 1 100 ? -3.416 -4.203 -2.881 1 93.44 100 SER A CA 1
ATOM 799 C C . SER A 1 100 ? -3.299 -5.711 -3.078 1 93.44 100 SER A C 1
ATOM 801 O O . SER A 1 100 ? -2.285 -6.312 -2.717 1 93.44 100 SER A O 1
ATOM 803 N N . PHE A 1 101 ? -4.391 -6.332 -3.566 1 95.56 101 PHE A N 1
ATOM 804 C CA . PHE A 1 101 ? -4.379 -7.746 -3.92 1 95.56 101 PHE A CA 1
ATOM 805 C C . PHE A 1 101 ? -5.414 -8.047 -4.996 1 95.56 101 PHE A C 1
ATOM 807 O O . PHE A 1 101 ? -6.457 -7.391 -5.059 1 95.56 101 PHE A O 1
ATOM 814 N N . PHE A 1 102 ? -4.996 -8.898 -5.809 1 96.88 102 PHE A N 1
ATOM 815 C CA . PHE A 1 102 ? -5.852 -9.367 -6.891 1 96.88 102 PHE A CA 1
ATOM 816 C C . PHE A 1 102 ? -6.348 -10.781 -6.621 1 96.88 102 PHE A C 1
ATOM 818 O O . PHE A 1 102 ? -5.566 -11.656 -6.258 1 96.88 102 PHE A O 1
ATOM 825 N N . VAL A 1 103 ? -7.66 -10.977 -6.766 1 97.31 103 VAL A N 1
ATOM 826 C CA . VAL A 1 103 ? -8.273 -12.297 -6.629 1 97.31 103 VAL A CA 1
ATOM 827 C C . VAL A 1 103 ? -8.859 -12.727 -7.969 1 97.31 103 VAL A C 1
ATOM 829 O O . VAL A 1 103 ? -9.789 -12.094 -8.484 1 97.31 103 VAL A O 1
ATOM 832 N N . MET A 1 104 ? -8.359 -13.766 -8.477 1 97.06 104 MET A N 1
ATOM 833 C CA . MET A 1 104 ? -8.867 -14.289 -9.742 1 97.06 104 MET A CA 1
ATOM 834 C C . MET A 1 104 ? -10.234 -14.938 -9.555 1 97.06 104 MET A C 1
ATOM 836 O O . MET A 1 104 ? -10.414 -15.789 -8.68 1 97.06 104 MET A O 1
ATOM 840 N N . THR A 1 105 ? -11.188 -14.547 -10.32 1 96.81 105 THR A N 1
ATOM 841 C CA . THR A 1 105 ? -12.539 -15.086 -10.195 1 96.81 105 THR A CA 1
ATOM 842 C C . THR A 1 105 ? -12.93 -15.859 -11.453 1 96.81 105 THR A C 1
ATOM 844 O O . THR A 1 105 ? -13.883 -16.641 -11.438 1 96.81 105 THR A O 1
ATOM 847 N N . ASN A 1 106 ? -12.242 -15.562 -12.523 1 94.25 106 ASN A N 1
ATOM 848 C CA . ASN A 1 106 ? -12.492 -16.203 -13.812 1 94.25 106 ASN A CA 1
ATOM 849 C C . ASN A 1 106 ? -11.219 -16.266 -14.656 1 94.25 106 ASN A C 1
ATOM 851 O O . ASN A 1 106 ? -10.266 -15.539 -14.406 1 94.25 106 ASN A O 1
ATOM 855 N N . LEU A 1 107 ? -11.211 -17.25 -15.578 1 92.38 107 LEU A N 1
ATOM 856 C CA . LEU A 1 107 ? -10 -17.328 -16.391 1 92.38 107 LEU A CA 1
ATOM 857 C C . LEU A 1 107 ? -10.266 -18.047 -17.703 1 92.38 107 LEU A C 1
ATOM 859 O O . LEU A 1 107 ? -11.227 -18.812 -17.812 1 92.38 107 LEU A O 1
ATOM 863 N N . ILE A 1 108 ? -9.523 -17.688 -18.688 1 90.56 108 ILE A N 1
ATOM 864 C CA . ILE A 1 108 ? -9.414 -18.406 -19.938 1 90.56 108 ILE A CA 1
ATOM 865 C C . ILE A 1 108 ? -8.016 -19.016 -20.062 1 90.56 108 ILE A C 1
ATOM 867 O O . ILE A 1 108 ? -7.012 -18.312 -19.938 1 90.56 108 ILE A O 1
ATOM 871 N N . ARG A 1 109 ? -8.047 -20.312 -20.281 1 89.81 109 ARG A N 1
ATOM 872 C CA . ARG A 1 109 ? -6.777 -21.031 -20.344 1 89.81 109 ARG A CA 1
ATOM 873 C C . ARG A 1 109 ? -6.52 -21.547 -21.766 1 89.81 109 ARG A C 1
ATOM 875 O O . ARG A 1 109 ? -7.418 -22.094 -22.406 1 89.81 109 ARG A O 1
ATOM 882 N N . THR A 1 110 ? -5.387 -21.266 -22.297 1 91.56 110 THR A N 1
ATOM 883 C CA . THR A 1 110 ? -4.898 -21.828 -23.547 1 91.56 110 THR A CA 1
ATOM 884 C C . THR A 1 110 ? -3.67 -22.703 -23.297 1 91.56 110 THR A C 1
ATOM 886 O O . THR A 1 110 ? -2.57 -22.188 -23.094 1 91.56 110 THR A O 1
ATOM 889 N N . GLU A 1 111 ? -3.879 -23.953 -23.391 1 88.88 111 GLU A N 1
ATOM 890 C CA . GLU A 1 111 ? -2.844 -24.906 -22.984 1 88.88 111 GLU A CA 1
ATOM 891 C C . GLU A 1 111 ? -1.964 -25.297 -24.172 1 88.88 111 GLU A C 1
ATOM 893 O O . GLU A 1 111 ? -2.354 -25.125 -25.328 1 88.88 111 GLU A O 1
ATOM 898 N N . ASN A 1 112 ? -0.785 -25.719 -23.828 1 88.94 112 ASN A N 1
ATOM 899 C CA . ASN A 1 112 ? 0.149 -26.359 -24.75 1 88.94 112 ASN A CA 1
ATOM 900 C C . ASN A 1 112 ? 0.488 -25.469 -25.938 1 88.94 112 ASN A C 1
ATOM 902 O O . ASN A 1 112 ? 0.479 -25.922 -27.078 1 88.94 112 ASN A O 1
ATOM 906 N N . GLN A 1 113 ? 0.671 -24.281 -25.641 1 93.5 113 GLN A N 1
ATOM 907 C CA . GLN A 1 113 ? 1.112 -23.406 -26.719 1 93.5 113 GLN A CA 1
ATOM 908 C C . GLN A 1 113 ? 2.582 -23.641 -27.047 1 93.5 113 GLN A C 1
ATOM 910 O O . GLN A 1 113 ? 3.4 -23.859 -26.156 1 93.5 113 GLN A O 1
ATOM 915 N N . THR A 1 114 ? 2.904 -23.656 -28.328 1 94.75 114 THR A N 1
ATOM 916 C CA . THR A 1 114 ? 4.266 -23.719 -28.844 1 94.75 114 THR A CA 1
ATOM 917 C C . THR A 1 114 ? 4.48 -22.688 -29.938 1 94.75 114 THR A C 1
ATOM 919 O O . THR A 1 114 ? 3.52 -22.234 -30.562 1 94.75 114 THR A O 1
ATOM 922 N N . GLN A 1 115 ? 5.805 -22.312 -30.078 1 94.81 115 GLN A N 1
ATOM 923 C CA . GLN A 1 115 ? 6.125 -21.453 -31.219 1 94.81 115 GLN A CA 1
ATOM 924 C C . GLN A 1 115 ? 5.922 -22.188 -32.531 1 94.81 115 GLN A C 1
ATOM 926 O O . GLN A 1 115 ? 6.492 -23.266 -32.75 1 94.81 115 GLN A O 1
ATOM 931 N N . GLY A 1 116 ? 4.965 -21.672 -33.281 1 95.62 116 GLY A N 1
ATOM 932 C CA . GLY A 1 116 ? 4.684 -22.344 -34.531 1 95.62 116 GLY A CA 1
ATOM 933 C C . GLY A 1 116 ? 3.76 -21.547 -35.438 1 95.62 116 GLY A C 1
ATOM 934 O O . GLY A 1 116 ? 3.752 -20.312 -35.406 1 95.62 116 GLY A O 1
ATOM 935 N N . HIS A 1 117 ? 3.098 -22.359 -36.344 1 96.62 117 HIS A N 1
ATOM 936 C CA . HIS A 1 117 ? 2.213 -21.75 -37.312 1 96.62 117 HIS A CA 1
ATOM 937 C C . HIS A 1 117 ? 0.759 -22.125 -37.062 1 96.62 117 HIS A C 1
ATOM 939 O O . HIS A 1 117 ? 0.46 -23.281 -36.781 1 96.62 117 HIS A O 1
ATOM 945 N N . CYS A 1 118 ? -0.024 -21.109 -37.062 1 95.69 118 CYS A N 1
ATOM 946 C CA . CYS A 1 118 ? -1.455 -21.359 -36.938 1 95.69 118 CYS A CA 1
ATOM 947 C C . CYS A 1 118 ? -2.268 -20.281 -37.625 1 95.69 118 CYS A C 1
ATOM 949 O O . CYS A 1 118 ? -1.736 -19.219 -37.969 1 95.69 118 CYS A O 1
ATOM 951 N N . PRO A 1 119 ? -3.514 -20.609 -37.969 1 95.5 119 PRO A N 1
ATOM 952 C CA . PRO A 1 119 ? -4.348 -19.594 -38.594 1 95.5 119 PRO A CA 1
ATOM 953 C C . PRO A 1 119 ? -4.664 -18.422 -37.688 1 95.5 119 PRO A C 1
ATOM 955 O O . PRO A 1 119 ? -4.887 -18.625 -36.469 1 95.5 119 PRO A O 1
ATOM 958 N N . GLU A 1 120 ? -4.676 -17.25 -38.219 1 93.88 120 GLU A N 1
ATOM 959 C CA . GLU A 1 120 ? -5.082 -16.062 -37.469 1 93.88 120 GLU A CA 1
ATOM 960 C C . GLU A 1 120 ? -6.562 -16.109 -37.094 1 93.88 120 GLU A C 1
ATOM 962 O O . GLU A 1 120 ? -7.344 -16.797 -37.781 1 93.88 120 GLU A O 1
ATOM 967 N N . LEU A 1 121 ? -6.871 -15.398 -36.031 1 91.5 121 LEU A N 1
ATOM 968 C CA . LEU A 1 121 ? -8.266 -15.344 -35.625 1 91.5 121 LEU A CA 1
ATOM 969 C C . LEU A 1 121 ? -9.086 -14.508 -36.594 1 91.5 121 LEU A C 1
ATOM 971 O O . LEU A 1 121 ? -8.672 -13.414 -37 1 91.5 121 LEU A O 1
ATOM 975 N N . PRO A 1 122 ? -10.211 -15.008 -36.969 1 89.81 122 PRO A N 1
ATOM 976 C CA . PRO A 1 122 ? -11.039 -14.266 -37.938 1 89.81 122 PRO A CA 1
ATOM 977 C C . PRO A 1 122 ? -11.406 -12.867 -37.438 1 89.81 122 PRO A C 1
ATOM 979 O O . PRO A 1 122 ? -11.547 -11.945 -38.25 1 89.81 122 PRO A O 1
ATOM 982 N N . LYS A 1 123 ? -11.555 -12.68 -36.188 1 85.12 123 LYS A N 1
ATOM 983 C CA . LYS A 1 123 ? -11.984 -11.406 -35.594 1 85.12 123 LYS A CA 1
ATOM 984 C C . LYS A 1 123 ? -10.938 -10.32 -35.812 1 85.12 123 LYS A C 1
ATOM 986 O O . LYS A 1 123 ? -11.242 -9.133 -35.75 1 85.12 123 LYS A O 1
ATOM 991 N N . ASN A 1 124 ? -9.711 -10.734 -36.125 1 88.12 124 ASN A N 1
ATOM 992 C CA . ASN A 1 124 ? -8.641 -9.758 -36.281 1 88.12 124 ASN A CA 1
ATOM 993 C C . ASN A 1 124 ? -8.602 -9.164 -37.688 1 88.12 124 ASN A C 1
ATOM 995 O O . ASN A 1 124 ? -7.824 -8.242 -37.938 1 88.12 124 ASN A O 1
ATOM 999 N N . GLY A 1 125 ? -9.336 -9.68 -38.594 1 87.06 125 GLY A N 1
ATOM 1000 C CA . GLY A 1 125 ? -9.531 -9.031 -39.875 1 87.06 125 GLY A CA 1
ATOM 1001 C C . GLY A 1 125 ? -8.586 -9.539 -40.969 1 87.06 125 GLY A C 1
ATOM 1002 O O . GLY A 1 125 ? -8.289 -8.828 -41.906 1 87.06 125 GLY A O 1
ATOM 1003 N N . PHE A 1 126 ? -8.102 -10.711 -40.812 1 92.62 126 PHE A N 1
ATOM 1004 C CA . PHE A 1 126 ? -7.16 -11.234 -41.781 1 92.62 126 PHE A CA 1
ATOM 1005 C C . PHE A 1 126 ? -7.758 -12.43 -42.531 1 92.62 126 PHE A C 1
ATOM 1007 O O . PHE A 1 126 ? -7.09 -13.453 -42.719 1 92.62 126 PHE A O 1
ATOM 1014 N N . ASN A 1 127 ? -9.016 -12.297 -42.875 1 95.25 127 ASN A N 1
ATOM 1015 C CA . ASN A 1 127 ? -9.648 -13.312 -43.719 1 95.25 127 ASN A CA 1
ATOM 1016 C C . ASN A 1 127 ? -9.07 -13.32 -45.125 1 95.25 127 ASN A C 1
ATOM 1018 O O . ASN A 1 127 ? -8.719 -12.266 -45.656 1 95.25 127 ASN A O 1
ATOM 1022 N N . CYS A 1 128 ? -9.062 -14.586 -45.656 1 96.38 128 CYS A N 1
ATOM 1023 C CA . CYS A 1 128 ? -8.422 -14.695 -46.969 1 96.38 128 CYS A CA 1
ATOM 1024 C C . CYS A 1 128 ? -9.109 -15.75 -47.812 1 96.38 128 CYS A C 1
ATOM 1026 O O . CYS A 1 128 ? -9.898 -16.547 -47.312 1 96.38 128 CYS A O 1
ATOM 1028 N N . THR A 1 129 ? -8.883 -15.609 -49.156 1 95.12 129 THR A N 1
ATOM 1029 C CA . THR A 1 129 ? -9.375 -16.609 -50.094 1 95.12 129 THR A CA 1
ATOM 1030 C C . THR A 1 129 ? -8.219 -17.312 -50.781 1 95.12 129 THR A C 1
ATOM 1032 O O . THR A 1 129 ? -8.375 -18.422 -51.281 1 95.12 129 THR A O 1
ATOM 1035 N N . SER A 1 130 ? -7.113 -16.625 -50.875 1 95.62 130 SER A N 1
ATOM 1036 C CA . SER A 1 130 ? -5.906 -17.156 -51.5 1 95.62 130 SER A CA 1
ATOM 1037 C C . SER A 1 130 ? -4.648 -16.609 -50.844 1 95.62 130 SER A C 1
ATOM 1039 O O . SER A 1 130 ? -4.723 -15.664 -50.062 1 95.62 130 SER A O 1
ATOM 1041 N N . ASP A 1 131 ? -3.484 -17.172 -51.125 1 96.62 131 ASP A N 1
ATOM 1042 C CA . ASP A 1 131 ? -2.209 -16.766 -50.531 1 96.62 131 ASP A CA 1
ATOM 1043 C C . ASP A 1 131 ? -1.882 -15.312 -50.875 1 96.62 131 ASP A C 1
ATOM 1045 O O . ASP A 1 131 ? -1.188 -14.625 -50.125 1 96.62 131 ASP A O 1
ATOM 1049 N N . SER A 1 132 ? -2.418 -14.844 -52 1 95.19 132 SER A N 1
ATOM 1050 C CA . SER A 1 132 ? -2.119 -13.492 -52.469 1 95.19 132 SER A CA 1
ATOM 1051 C C . SER A 1 132 ? -2.717 -12.453 -51.5 1 95.19 132 SER A C 1
ATOM 1053 O O . SER A 1 132 ? -2.268 -11.305 -51.469 1 95.19 132 SER A O 1
ATOM 1055 N N . ASN A 1 133 ? -3.713 -12.852 -50.688 1 96 133 ASN A N 1
ATOM 1056 C CA . ASN A 1 133 ? -4.352 -11.961 -49.719 1 96 133 ASN A CA 1
ATOM 1057 C C . ASN A 1 133 ? -3.506 -11.797 -48.469 1 96 133 ASN A C 1
ATOM 1059 O O . ASN A 1 133 ? -3.795 -10.945 -47.625 1 96 133 ASN A O 1
ATOM 1063 N N . CYS A 1 134 ? -2.463 -12.602 -48.344 1 96.75 134 CYS A N 1
ATOM 1064 C CA . CYS A 1 134 ? -1.645 -12.609 -47.125 1 96.75 134 CYS A CA 1
ATOM 1065 C C . CYS A 1 134 ? -0.226 -12.141 -47.438 1 96.75 134 CYS A C 1
ATOM 1067 O O . CYS A 1 134 ? 0.474 -12.742 -48.25 1 96.75 134 CYS A O 1
ATOM 1069 N N . THR A 1 135 ? 0.19 -11.086 -46.812 1 95.56 135 THR A N 1
ATOM 1070 C CA . THR A 1 135 ? 1.52 -10.531 -47.031 1 95.56 135 THR A CA 1
ATOM 1071 C C . THR A 1 135 ? 2.533 -11.141 -46.094 1 95.56 135 THR A C 1
ATOM 1073 O O . THR A 1 135 ? 2.475 -10.898 -44.875 1 95.56 135 THR A O 1
ATOM 1076 N N . ALA A 1 136 ? 3.514 -11.812 -46.656 1 95.25 136 ALA A N 1
ATOM 1077 C CA . ALA A 1 136 ? 4.535 -12.461 -45.812 1 95.25 136 ALA A CA 1
ATOM 1078 C C . ALA A 1 136 ? 5.375 -11.438 -45.062 1 95.25 136 ALA A C 1
ATOM 1080 O O . ALA A 1 136 ? 5.832 -10.453 -45.656 1 95.25 136 ALA A O 1
ATOM 1081 N N . GLY A 1 137 ? 5.527 -11.633 -43.75 1 95.06 137 GLY A N 1
ATOM 1082 C CA . GLY A 1 137 ? 6.391 -10.781 -42.969 1 95.06 137 GLY A CA 1
ATOM 1083 C C . GLY A 1 137 ? 5.664 -9.586 -42.375 1 95.06 137 GLY A C 1
ATOM 1084 O O . GLY A 1 137 ? 6.254 -8.805 -41.625 1 95.06 137 GLY A O 1
ATOM 1085 N N . LEU A 1 138 ? 4.457 -9.43 -42.656 1 92 138 LEU A N 1
ATOM 1086 C CA . LEU A 1 138 ? 3.68 -8.297 -42.156 1 92 138 LEU A CA 1
ATOM 1087 C C . LEU A 1 138 ? 3.434 -8.43 -40.656 1 92 138 LEU A C 1
ATOM 1089 O O . LEU A 1 138 ? 3.053 -9.5 -40.156 1 92 138 LEU A O 1
ATOM 1093 N N . ILE A 1 139 ? 3.871 -7.352 -39.938 1 89.88 139 ILE A N 1
ATOM 1094 C CA . ILE A 1 139 ? 3.582 -7.238 -38.5 1 89.88 139 ILE A CA 1
ATOM 1095 C C . ILE A 1 139 ? 2.531 -6.152 -38.281 1 89.88 139 ILE A C 1
ATOM 1097 O O . ILE A 1 139 ? 2.783 -4.973 -38.531 1 89.88 139 ILE A O 1
ATOM 1101 N N . ASP A 1 140 ? 1.377 -6.57 -37.906 1 87.19 140 ASP A N 1
ATOM 1102 C CA . ASP A 1 140 ? 0.262 -5.664 -37.656 1 87.19 140 ASP A CA 1
ATOM 1103 C C . ASP A 1 140 ? -0.1 -5.66 -36.156 1 87.19 140 ASP A C 1
ATOM 1105 O O . ASP A 1 140 ? -0.081 -6.707 -35.5 1 87.19 140 ASP A O 1
ATOM 1109 N N . PRO A 1 141 ? -0.374 -4.469 -35.688 1 87.75 141 PRO A N 1
ATOM 1110 C CA . PRO A 1 141 ? -0.727 -4.395 -34.25 1 87.75 141 PRO A CA 1
ATOM 1111 C C . PRO A 1 141 ? -1.954 -5.234 -33.906 1 87.75 141 PRO A C 1
ATOM 1113 O O . PRO A 1 141 ? -2.135 -5.617 -32.75 1 87.75 141 PRO A O 1
ATOM 1116 N N . HIS A 1 142 ? -2.762 -5.492 -34.844 1 85.88 142 HIS A N 1
ATOM 1117 C CA . HIS A 1 142 ? -3.979 -6.254 -34.594 1 85.88 142 HIS A CA 1
ATOM 1118 C C . HIS A 1 142 ? -3.752 -7.746 -34.812 1 85.88 142 HIS A C 1
ATOM 1120 O O . HIS A 1 142 ? -4.613 -8.562 -34.5 1 85.88 142 HIS A O 1
ATOM 1126 N N . SER A 1 143 ? -2.672 -8.039 -35.375 1 88.12 143 SER A N 1
ATOM 1127 C CA . SER A 1 143 ? -2.361 -9.445 -35.625 1 88.12 143 SER A CA 1
ATOM 1128 C C . SER A 1 143 ? -1.742 -10.109 -34.406 1 88.12 143 SER A C 1
ATOM 1130 O O . SER A 1 143 ? -1.141 -9.438 -33.562 1 88.12 143 SER A O 1
ATOM 1132 N N . SER A 1 144 ? -1.856 -11.375 -34.312 1 92 144 SER A N 1
ATOM 1133 C CA . SER A 1 144 ? -1.336 -12.141 -33.188 1 92 144 SER A CA 1
ATOM 1134 C C . SER A 1 144 ? 0.113 -12.555 -33.438 1 92 144 SER A C 1
ATOM 1136 O O . SER A 1 144 ? 0.754 -13.125 -32.531 1 92 144 SER A O 1
ATOM 1138 N N . GLY A 1 145 ? 0.587 -12.25 -34.625 1 94.31 145 GLY A N 1
ATOM 1139 C CA . GLY A 1 145 ? 1.949 -12.625 -34.969 1 94.31 145 GLY A CA 1
ATOM 1140 C C . GLY A 1 145 ? 2.4 -12.055 -36.312 1 94.31 145 GLY A C 1
ATOM 1141 O O . GLY A 1 145 ? 1.968 -10.969 -36.688 1 94.31 145 GLY A O 1
ATOM 1142 N N . VAL A 1 146 ? 3.35 -12.844 -36.844 1 95.44 146 VAL A N 1
ATOM 1143 C CA . VAL A 1 146 ? 3.877 -12.438 -38.125 1 95.44 146 VAL A CA 1
ATOM 1144 C C . VAL A 1 146 ? 3.238 -13.281 -39.25 1 95.44 146 VAL A C 1
ATOM 1146 O O . VAL A 1 146 ? 3.252 -14.508 -39.156 1 95.44 146 VAL A O 1
ATOM 1149 N N . LEU A 1 147 ? 2.668 -12.586 -40.25 1 96 147 LEU A N 1
ATOM 1150 C CA . LEU A 1 147 ? 2.041 -13.305 -41.344 1 96 147 LEU A CA 1
ATOM 1151 C C . LEU A 1 147 ? 3.082 -14.062 -42.156 1 96 147 LEU A C 1
ATOM 1153 O O . LEU A 1 147 ? 4.16 -13.539 -42.438 1 96 147 LEU A O 1
ATOM 1157 N N . THR A 1 148 ? 2.795 -15.32 -42.5 1 96.88 148 THR A N 1
ATOM 1158 C CA . THR A 1 148 ? 3.754 -16.141 -43.25 1 96.88 148 THR A CA 1
ATOM 1159 C C . THR A 1 148 ? 3.547 -16.016 -44.75 1 96.88 148 THR A C 1
ATOM 1161 O O . THR A 1 148 ? 4.414 -16.406 -45.531 1 96.88 148 THR A O 1
ATOM 1164 N N . GLY A 1 149 ? 2.346 -15.5 -45.125 1 96.94 149 GLY A N 1
ATOM 1165 C CA . GLY A 1 149 ? 2.041 -15.375 -46.562 1 96.94 149 GLY A CA 1
ATOM 1166 C C . GLY A 1 149 ? 1.119 -16.469 -47.062 1 96.94 149 GLY A C 1
ATOM 1167 O O . GLY A 1 149 ? 0.75 -16.469 -48.25 1 96.94 149 GLY A O 1
ATOM 1168 N N . LYS A 1 150 ? 0.722 -17.391 -46.25 1 97.69 150 LYS A N 1
ATOM 1169 C CA . LYS A 1 150 ? -0.131 -18.516 -46.656 1 97.69 150 LYS A CA 1
ATOM 1170 C C . LYS A 1 150 ? -1.562 -18.312 -46.156 1 97.69 150 LYS A C 1
ATOM 1172 O O . LYS A 1 150 ? -1.779 -17.781 -45.062 1 97.69 150 LYS A O 1
ATOM 1177 N N . CYS A 1 151 ? -2.529 -18.656 -46.938 1 97.69 151 CYS A N 1
ATOM 1178 C CA . CYS A 1 151 ? -3.938 -18.688 -46.562 1 97.69 151 CYS A CA 1
ATOM 1179 C C . CYS A 1 151 ? -4.355 -20.094 -46.156 1 97.69 151 CYS A C 1
ATOM 1181 O O . CYS A 1 151 ? -4.336 -21.016 -46.969 1 97.69 151 CYS A O 1
ATOM 1183 N N . VAL A 1 152 ? -4.676 -20.266 -44.938 1 97.19 152 VAL A N 1
ATOM 1184 C CA . VAL A 1 152 ? -4.945 -21.609 -44.406 1 97.19 152 VAL A CA 1
ATOM 1185 C C . VAL A 1 152 ? -6.359 -21.656 -43.844 1 97.19 152 VAL A C 1
ATOM 1187 O O . VAL A 1 152 ? -6.973 -20.625 -43.562 1 97.19 152 VAL A O 1
ATOM 1190 N N . THR A 1 153 ? -6.871 -22.891 -43.656 1 95.69 153 THR A N 1
ATOM 1191 C CA . THR A 1 153 ? -8.227 -23.094 -43.156 1 95.69 153 THR A CA 1
ATOM 1192 C C . THR A 1 153 ? -8.258 -22.938 -41.625 1 95.69 153 THR A C 1
ATOM 1194 O O . THR A 1 153 ? -7.477 -23.562 -40.906 1 95.69 153 THR A O 1
ATOM 1197 N N . PHE A 1 154 ? -9.023 -22.062 -41.125 1 93.12 154 PHE A N 1
ATOM 1198 C CA . PHE A 1 154 ? -9.258 -21.906 -39.688 1 93.12 154 PHE A CA 1
ATOM 1199 C C . PHE A 1 154 ? -10.305 -22.906 -39.219 1 93.12 154 PHE A C 1
ATOM 1201 O O . PHE A 1 154 ? -10.031 -23.719 -38.312 1 93.12 154 PHE A O 1
ATOM 1208 N N . ASN A 1 155 ? -11.43 -22.812 -39.688 1 88.94 155 ASN A N 1
ATOM 1209 C CA . ASN A 1 155 ? -12.5 -23.766 -39.469 1 88.94 155 ASN A CA 1
ATOM 1210 C C . ASN A 1 155 ? -13.32 -24 -40.719 1 88.94 155 ASN A C 1
ATOM 1212 O O . ASN A 1 155 ? -12.953 -23.547 -41.812 1 88.94 155 ASN A O 1
ATOM 1216 N N . GLU A 1 156 ? -14.375 -24.828 -40.5 1 88.25 156 GLU A N 1
ATOM 1217 C CA . GLU A 1 156 ? -15.164 -25.188 -41.656 1 88.25 156 GLU A CA 1
ATOM 1218 C C . GLU A 1 156 ? -15.656 -23.938 -42.406 1 88.25 156 GLU A C 1
ATOM 1220 O O . GLU A 1 156 ? -16.5 -23.188 -41.875 1 88.25 156 GLU A O 1
ATOM 1225 N N . GLY A 1 157 ? -15.117 -23.562 -43.469 1 85.69 157 GLY A N 1
ATOM 1226 C CA . GLY A 1 157 ? -15.594 -22.516 -44.344 1 85.69 157 GLY A CA 1
ATOM 1227 C C . GLY A 1 157 ? -14.883 -21.188 -44.156 1 85.69 157 GLY A C 1
ATOM 1228 O O . GLY A 1 157 ? -15.211 -20.203 -44.812 1 85.69 157 GLY A O 1
ATOM 1229 N N . VAL A 1 158 ? -14.172 -21.125 -43.156 1 92.62 158 VAL A N 1
ATOM 1230 C CA . VAL A 1 158 ? -13.484 -19.859 -42.906 1 92.62 158 VAL A CA 1
ATOM 1231 C C . VAL A 1 158 ? -11.977 -20.047 -43.094 1 92.62 158 VAL A C 1
ATOM 1233 O O . VAL A 1 158 ? -11.398 -20.969 -42.531 1 92.62 158 VAL A O 1
ATOM 1236 N N . LYS A 1 159 ? -11.406 -19.156 -43.938 1 96.56 159 LYS A N 1
ATOM 1237 C CA . LYS A 1 159 ? -9.961 -19.156 -44.125 1 96.56 159 LYS A CA 1
ATOM 1238 C C . LYS A 1 159 ? -9.336 -17.859 -43.656 1 96.56 159 LYS A C 1
ATOM 1240 O O . LYS A 1 159 ? -9.914 -16.781 -43.844 1 96.56 159 LYS A O 1
ATOM 1245 N N . THR A 1 160 ? -8.227 -18 -43.031 1 96.88 160 THR A N 1
ATOM 1246 C CA . THR A 1 160 ? -7.496 -16.812 -42.594 1 96.88 160 THR A CA 1
ATOM 1247 C C . THR A 1 160 ? -6.008 -16.953 -42.906 1 96.88 160 THR A C 1
ATOM 1249 O O . THR A 1 160 ? -5.543 -18.031 -43.281 1 96.88 160 THR A O 1
ATOM 1252 N N . CYS A 1 161 ? -5.332 -15.836 -42.781 1 97.19 161 CYS A N 1
ATOM 1253 C CA . CYS A 1 161 ? -3.896 -15.836 -43.062 1 97.19 161 CYS A CA 1
ATOM 1254 C C . CYS A 1 161 ? -3.139 -16.562 -41.938 1 97.19 161 CYS A C 1
ATOM 1256 O O . CYS A 1 161 ? -3.467 -16.406 -40.781 1 97.19 161 CYS A O 1
ATOM 1258 N N . GLU A 1 162 ? -2.191 -17.375 -42.344 1 97.5 162 GLU A N 1
ATOM 1259 C CA . GLU A 1 162 ? -1.332 -18.078 -41.406 1 97.5 162 GLU A CA 1
ATOM 1260 C C . GLU A 1 162 ? -0.371 -17.109 -40.719 1 97.5 162 GLU A C 1
ATOM 1262 O O . GLU A 1 162 ? 0.163 -16.203 -41.344 1 97.5 162 GLU A O 1
ATOM 1267 N N . VAL A 1 163 ? -0.156 -17.328 -39.438 1 96.56 163 VAL A N 1
ATOM 1268 C CA . VAL A 1 163 ? 0.766 -16.469 -38.688 1 96.56 163 VAL A CA 1
ATOM 1269 C C . VAL A 1 163 ? 1.765 -17.328 -37.938 1 96.56 163 VAL A C 1
ATOM 1271 O O . VAL A 1 163 ? 1.456 -18.469 -37.562 1 96.56 163 VAL A O 1
ATOM 1274 N N . LEU A 1 164 ? 2.979 -16.812 -37.719 1 96.94 164 LEU A N 1
ATOM 1275 C CA . LEU A 1 164 ? 3.955 -17.344 -36.781 1 96.94 164 LEU A CA 1
ATOM 1276 C C . LEU A 1 164 ? 3.752 -16.734 -35.406 1 96.94 164 LEU A C 1
ATOM 1278 O O . LEU A 1 164 ? 3.883 -15.516 -35.219 1 96.94 164 LEU A O 1
ATOM 1282 N N . ALA A 1 165 ? 3.34 -17.516 -34.438 1 96.31 165 ALA A N 1
ATOM 1283 C CA . ALA A 1 165 ? 2.984 -17.031 -33.094 1 96.31 165 ALA A CA 1
ATOM 1284 C C . ALA A 1 165 ? 3.006 -18.172 -32.094 1 96.31 165 ALA A C 1
ATOM 1286 O O . ALA A 1 165 ? 3.498 -19.266 -32.375 1 96.31 165 ALA A O 1
ATOM 1287 N N . TRP A 1 166 ? 2.77 -17.828 -30.781 1 95.44 166 TRP A N 1
ATOM 1288 C CA . TRP A 1 166 ? 2.41 -18.891 -29.844 1 95.44 166 TRP A CA 1
ATOM 1289 C C . TRP A 1 166 ? 1.091 -19.547 -30.234 1 95.44 166 TRP A C 1
ATOM 1291 O O . TRP A 1 166 ? 0.043 -18.891 -30.234 1 95.44 166 TRP A O 1
ATOM 1301 N N . CYS A 1 167 ? 1.122 -20.812 -30.625 1 94.75 167 CYS A N 1
ATOM 1302 C CA . CYS A 1 167 ? -0.041 -21.516 -31.141 1 94.75 167 CYS A CA 1
ATOM 1303 C C . CYS A 1 167 ? -0.416 -22.672 -30.219 1 94.75 167 CYS A C 1
ATOM 1305 O O . CYS A 1 167 ? 0.46 -23.375 -29.703 1 94.75 167 CYS A O 1
ATOM 1307 N N . PRO A 1 168 ? -1.677 -22.969 -30 1 94 168 PRO A N 1
ATOM 1308 C CA . PRO A 1 168 ? -2.82 -22.281 -30.625 1 94 168 PRO A CA 1
ATOM 1309 C C . PRO A 1 168 ? -3.055 -20.891 -30.047 1 94 168 PRO A C 1
ATOM 1311 O O . PRO A 1 168 ? -2.588 -20.578 -28.953 1 94 168 PRO A O 1
ATOM 1314 N N . LEU A 1 169 ? -3.719 -20.016 -30.812 1 93.19 169 LEU A N 1
ATOM 1315 C CA . LEU A 1 169 ? -4.031 -18.656 -30.375 1 93.19 169 LEU A CA 1
ATOM 1316 C C . LEU A 1 169 ? -5.148 -18.688 -29.328 1 93.19 169 LEU A C 1
ATOM 1318 O O . LEU A 1 169 ? -5.902 -19.656 -29.234 1 93.19 169 LEU A O 1
ATOM 1322 N N . GLU A 1 170 ? -5.031 -17.594 -28.438 1 89.06 170 GLU A N 1
ATOM 1323 C CA . GLU A 1 170 ? -6.051 -17.469 -27.406 1 89.06 170 GLU A CA 1
ATOM 1324 C C . GLU A 1 170 ? -7.449 -17.375 -28.016 1 89.06 170 GLU A C 1
ATOM 1326 O O . GLU A 1 170 ? -7.703 -16.516 -28.859 1 89.06 170 GLU A O 1
ATOM 1331 N N . SER A 1 171 ? -8.133 -18.531 -27.938 1 70.88 171 SER A N 1
ATOM 1332 C CA . SER A 1 171 ? -9.469 -18.422 -28.5 1 70.88 171 SER A CA 1
ATOM 1333 C C . SER A 1 171 ? -10.445 -17.766 -27.531 1 70.88 171 SER A C 1
ATOM 1335 O O . SER A 1 171 ? -10.336 -17.969 -26.312 1 70.88 171 SER A O 1
ATOM 1337 N N . GLN A 1 172 ? -11.031 -16.547 -27.766 1 63.75 172 GLN A N 1
ATOM 1338 C CA . GLN A 1 172 ? -11.977 -15.82 -26.938 1 63.75 172 GLN A CA 1
ATOM 1339 C C . GLN A 1 172 ? -13.328 -16.531 -26.875 1 63.75 172 GLN A C 1
ATOM 1341 O O . GLN A 1 172 ? -14.273 -16.047 -26.25 1 63.75 172 GLN A O 1
ATOM 1346 N N . THR A 1 173 ? -13.484 -17.688 -27.469 1 60.06 173 THR A N 1
ATOM 1347 C CA . THR A 1 173 ? -14.859 -18.125 -27.688 1 60.06 173 THR A CA 1
ATOM 1348 C C . THR A 1 173 ? -15.484 -18.625 -26.391 1 60.06 173 THR A C 1
ATOM 1350 O O . THR A 1 173 ? -16.688 -18.438 -26.156 1 60.06 173 THR A O 1
ATOM 1353 N N . VAL A 1 174 ? -14.672 -19.125 -25.469 1 69 174 VAL A N 1
ATOM 1354 C CA . VAL A 1 174 ? -15.398 -19.719 -24.359 1 69 174 VAL A CA 1
ATOM 1355 C C . VAL A 1 174 ? -15.109 -18.922 -23.078 1 69 174 VAL A C 1
ATOM 1357 O O . VAL A 1 174 ? -14.016 -19 -22.516 1 69 174 VAL A O 1
ATOM 1360 N N . PHE A 1 175 ? -16.031 -17.953 -22.922 1 77.88 175 PHE A N 1
ATOM 1361 C CA . PHE A 1 175 ? -16 -17.203 -21.672 1 77.88 175 PHE A CA 1
ATOM 1362 C C . PHE A 1 175 ? -16.875 -17.875 -20.609 1 77.88 175 PHE A C 1
ATOM 1364 O O . PHE A 1 175 ? -18.094 -17.938 -20.75 1 77.88 175 PHE A O 1
ATOM 1371 N N . PRO A 1 176 ? -16.234 -18.406 -19.609 1 86.56 176 PRO A N 1
ATOM 1372 C CA . PRO A 1 176 ? -17.031 -19.156 -18.641 1 86.56 176 PRO A CA 1
ATOM 1373 C C . PRO A 1 176 ? -18.078 -18.281 -17.953 1 86.56 176 PRO A C 1
ATOM 1375 O O . PRO A 1 176 ? -17.766 -17.203 -17.453 1 86.56 176 PRO A O 1
ATOM 1378 N N . ASN A 1 177 ? -19.281 -18.703 -18.078 1 87.81 177 ASN A N 1
ATOM 1379 C CA . ASN A 1 177 ? -20.438 -18.109 -17.406 1 87.81 177 ASN A CA 1
ATOM 1380 C C . ASN A 1 177 ? -21.375 -19.188 -16.859 1 87.81 177 ASN A C 1
ATOM 1382 O O . ASN A 1 177 ? -21.969 -19.938 -17.625 1 87.81 177 ASN A O 1
ATOM 1386 N N . PRO A 1 178 ? -21.469 -19.234 -15.461 1 89.88 178 PRO A N 1
ATOM 1387 C CA . PRO A 1 178 ? -20.984 -18.375 -14.383 1 89.88 178 PRO A CA 1
ATOM 1388 C C . PRO A 1 178 ? -19.469 -18.438 -14.211 1 89.88 178 PRO A C 1
ATOM 1390 O O . PRO A 1 178 ? -18.812 -19.297 -14.82 1 89.88 178 PRO A O 1
ATOM 1393 N N . ALA A 1 179 ? -19.016 -17.438 -13.469 1 93.25 179 ALA A N 1
ATOM 1394 C CA . ALA A 1 179 ? -17.578 -17.359 -13.258 1 93.25 179 ALA A CA 1
ATOM 1395 C C . ALA A 1 179 ? -17.047 -18.656 -12.648 1 93.25 179 ALA A C 1
ATOM 1397 O O . ALA A 1 179 ? -17.672 -19.234 -11.758 1 93.25 179 ALA A O 1
ATOM 1398 N N . LEU A 1 180 ? -15.914 -19.125 -13.109 1 92.38 180 LEU A N 1
ATOM 1399 C CA . LEU A 1 180 ? -15.328 -20.391 -12.688 1 92.38 180 LEU A CA 1
ATOM 1400 C C . LEU A 1 180 ? -15.047 -20.375 -11.188 1 92.38 180 LEU A C 1
ATOM 1402 O O . LEU A 1 180 ? -15.305 -21.359 -10.492 1 92.38 180 LEU A O 1
ATOM 1406 N N . LEU A 1 181 ? -14.562 -19.266 -10.695 1 93.75 181 LEU A N 1
ATOM 1407 C CA . LEU A 1 181 ? -14.227 -19.156 -9.281 1 93.75 181 LEU A CA 1
ATOM 1408 C C . LEU A 1 181 ? -15.172 -18.188 -8.57 1 93.75 181 LEU A C 1
ATOM 1410 O O . LEU A 1 181 ? -14.734 -17.328 -7.809 1 93.75 181 LEU A O 1
ATOM 1414 N N . GLY A 1 182 ? -16.391 -18.359 -8.844 1 90.81 182 GLY A N 1
ATOM 1415 C CA . GLY A 1 182 ? -17.406 -17.562 -8.172 1 90.81 182 GLY A CA 1
ATOM 1416 C C . GLY A 1 182 ? -17.422 -17.781 -6.668 1 90.81 182 GLY A C 1
ATOM 1417 O O . GLY A 1 182 ? -17.875 -16.906 -5.922 1 90.81 182 GLY A O 1
ATOM 1418 N N . GLY A 1 183 ? -16.891 -18.922 -6.211 1 91.12 183 GLY A N 1
ATOM 1419 C CA . GLY A 1 183 ? -16.828 -19.234 -4.793 1 91.12 183 GLY A CA 1
ATOM 1420 C C . GLY A 1 183 ? -15.93 -18.297 -4.012 1 91.12 183 GLY A C 1
ATOM 1421 O O . GLY A 1 183 ? -15.977 -18.266 -2.781 1 91.12 183 GLY A O 1
ATOM 1422 N N . ALA A 1 184 ? -15.211 -17.531 -4.762 1 94.12 184 ALA A N 1
ATOM 1423 C CA . ALA A 1 184 ? -14.336 -16.562 -4.117 1 94.12 184 ALA A CA 1
ATOM 1424 C C . ALA A 1 184 ? -15.141 -15.57 -3.281 1 94.12 184 ALA A C 1
ATOM 1426 O O . ALA A 1 184 ? -14.586 -14.875 -2.422 1 94.12 184 ALA A O 1
ATOM 1427 N N . GLU A 1 185 ? -16.406 -15.477 -3.51 1 95.75 185 GLU A N 1
ATOM 1428 C CA . GLU A 1 185 ? -17.297 -14.617 -2.746 1 95.75 185 GLU A CA 1
ATOM 1429 C C . GLU A 1 185 ? -17.203 -14.906 -1.25 1 95.75 185 GLU A C 1
ATOM 1431 O O . GLU A 1 185 ? -17.391 -14.008 -0.426 1 95.75 185 GLU A O 1
ATOM 1436 N N . ASN A 1 186 ? -16.828 -16.094 -0.939 1 93.31 186 ASN A N 1
ATOM 1437 C CA . ASN A 1 186 ? -16.812 -16.516 0.457 1 93.31 186 ASN A CA 1
ATOM 1438 C C . ASN A 1 186 ? -15.398 -16.469 1.036 1 93.31 186 ASN A C 1
ATOM 1440 O O . ASN A 1 186 ? -15.195 -16.797 2.203 1 93.31 186 ASN A O 1
ATOM 1444 N N . PHE A 1 187 ? -14.531 -16.047 0.253 1 95.06 187 PHE A N 1
ATOM 1445 C CA . PHE A 1 187 ? -13.18 -15.891 0.772 1 95.06 187 PHE A CA 1
ATOM 1446 C C . PHE A 1 187 ? -13.117 -14.766 1.803 1 95.06 187 PHE A C 1
ATOM 1448 O O . PHE A 1 187 ? -13.969 -13.883 1.812 1 95.06 187 PHE A O 1
ATOM 1455 N N . THR A 1 188 ? -12.125 -14.867 2.668 1 94.88 188 THR A N 1
ATOM 1456 C CA . THR A 1 188 ? -11.922 -13.844 3.682 1 94.88 188 THR A CA 1
ATOM 1457 C C . THR A 1 188 ? -10.547 -13.203 3.541 1 94.88 188 THR A C 1
ATOM 1459 O O . THR A 1 188 ? -9.617 -13.828 3.025 1 94.88 188 THR A O 1
ATOM 1462 N N . VAL A 1 189 ? -10.508 -12.008 3.908 1 95.5 189 VAL A N 1
ATOM 1463 C CA . VAL A 1 189 ? -9.242 -11.281 3.863 1 95.5 189 VAL A CA 1
ATOM 1464 C C . VAL A 1 189 ? -8.953 -10.656 5.227 1 95.5 189 VAL A C 1
ATOM 1466 O O . VAL A 1 189 ? -9.836 -10.039 5.836 1 95.5 189 VAL A O 1
ATOM 1469 N N . LEU A 1 190 ? -7.82 -10.922 5.746 1 93.88 190 LEU A N 1
ATOM 1470 C CA . LEU A 1 190 ? -7.309 -10.266 6.945 1 93.88 190 LEU A CA 1
ATOM 1471 C C . LEU A 1 190 ? -6.473 -9.047 6.582 1 93.88 190 LEU A C 1
ATOM 1473 O O . LEU A 1 190 ? -5.508 -9.148 5.816 1 93.88 190 LEU A O 1
ATOM 1477 N N . ILE A 1 191 ? -6.836 -7.957 7.066 1 94.06 191 ILE A N 1
ATOM 1478 C CA . ILE A 1 191 ? -6.082 -6.727 6.844 1 94.06 191 ILE A CA 1
ATOM 1479 C C . ILE A 1 191 ? -5.461 -6.258 8.156 1 94.06 191 ILE A C 1
ATOM 1481 O O . ILE A 1 191 ? -6.176 -5.895 9.094 1 94.06 191 ILE A O 1
ATOM 1485 N N . LYS A 1 192 ? -4.203 -6.289 8.211 1 91.25 192 LYS A N 1
ATOM 1486 C CA . LYS A 1 192 ? -3.457 -5.719 9.328 1 91.25 192 LYS A CA 1
ATOM 1487 C C . LYS A 1 192 ? -2.918 -4.336 8.977 1 91.25 192 LYS A C 1
ATOM 1489 O O . LYS A 1 192 ? -2.117 -4.191 8.055 1 91.25 192 LYS A O 1
ATOM 1494 N N . ASN A 1 193 ? -3.369 -3.385 9.664 1 93 193 ASN A N 1
ATOM 1495 C CA . ASN A 1 193 ? -2.98 -2.002 9.406 1 93 193 ASN A CA 1
ATOM 1496 C C . ASN A 1 193 ? -2.305 -1.373 10.617 1 93 193 ASN A C 1
ATOM 1498 O O . ASN A 1 193 ? -2.889 -1.327 11.703 1 93 193 ASN A O 1
ATOM 1502 N N . ASN A 1 194 ? -1.104 -1.027 10.461 1 90.88 194 ASN A N 1
ATOM 1503 C CA . ASN A 1 194 ? -0.359 -0.28 11.469 1 90.88 194 ASN A CA 1
ATOM 1504 C C . ASN A 1 194 ? -0.163 1.176 11.055 1 90.88 194 ASN A C 1
ATOM 1506 O O . ASN A 1 194 ? 0.238 1.456 9.922 1 90.88 194 ASN A O 1
ATOM 1510 N N . ILE A 1 195 ? -0.421 2.055 12 1 92.56 195 ILE A N 1
ATOM 1511 C CA . ILE A 1 195 ? -0.266 3.471 11.688 1 92.56 195 ILE A CA 1
ATOM 1512 C C . ILE A 1 195 ? 0.65 4.129 12.719 1 92.56 195 ILE A C 1
ATOM 1514 O O . ILE A 1 195 ? 0.776 3.646 13.844 1 92.56 195 ILE A O 1
ATOM 1518 N N . ARG A 1 196 ? 1.258 5.152 12.273 1 90.88 196 ARG A N 1
ATOM 1519 C CA . ARG A 1 196 ? 2.109 5.961 13.141 1 90.88 196 ARG A CA 1
ATOM 1520 C C . ARG A 1 196 ? 2.01 7.438 12.781 1 90.88 196 ARG A C 1
ATOM 1522 O O . ARG A 1 196 ? 1.934 7.793 11.602 1 90.88 196 ARG A O 1
ATOM 1529 N N . PHE A 1 197 ? 1.958 8.203 13.82 1 90.75 197 PHE A N 1
ATOM 1530 C CA . PHE A 1 197 ? 2.076 9.648 13.688 1 90.75 197 PHE A CA 1
ATOM 1531 C C . PHE A 1 197 ? 3.414 10.133 14.234 1 90.75 197 PHE A C 1
ATOM 1533 O O . PHE A 1 197 ? 3.559 10.352 15.438 1 90.75 197 PHE A O 1
ATOM 1540 N N . PRO A 1 198 ? 4.324 10.328 13.328 1 85.31 198 PRO A N 1
ATOM 1541 C CA . PRO A 1 198 ? 5.707 10.555 13.75 1 85.31 198 PRO A CA 1
ATOM 1542 C C . PRO A 1 198 ? 5.863 11.805 14.617 1 85.31 198 PRO A C 1
ATOM 1544 O O . PRO A 1 198 ? 6.66 11.805 15.555 1 85.31 198 PRO A O 1
ATOM 1547 N N . GLN A 1 199 ? 5.203 12.836 14.359 1 85.19 199 GLN A N 1
ATOM 1548 C CA . GLN A 1 199 ? 5.34 14.078 15.109 1 85.19 199 GLN A CA 1
ATOM 1549 C C . GLN A 1 199 ? 4.938 13.883 16.578 1 85.19 199 GLN A C 1
ATOM 1551 O O . GLN A 1 199 ? 5.555 14.453 17.469 1 85.19 199 GLN A O 1
ATOM 1556 N N . PHE A 1 200 ? 3.955 13.109 16.812 1 91.5 200 PHE A N 1
ATOM 1557 C CA . PHE A 1 200 ? 3.428 12.93 18.156 1 91.5 200 PHE A CA 1
ATOM 1558 C C . PHE A 1 200 ? 3.932 11.633 18.766 1 91.5 200 PHE A C 1
ATOM 1560 O O . PHE A 1 200 ? 3.621 11.312 19.922 1 91.5 200 PHE A O 1
ATOM 1567 N N . ASN A 1 201 ? 4.625 10.906 18.078 1 88.12 201 ASN A N 1
ATOM 1568 C CA . ASN A 1 201 ? 5.129 9.609 18.516 1 88.12 201 ASN A CA 1
ATOM 1569 C C . ASN A 1 201 ? 4 8.711 19.016 1 88.12 201 ASN A C 1
ATOM 1571 O O . ASN A 1 201 ? 4.066 8.18 20.125 1 88.12 201 ASN A O 1
ATOM 1575 N N . PHE A 1 202 ? 3.035 8.656 18.234 1 91.81 202 PHE A N 1
ATOM 1576 C CA . PHE A 1 202 ? 1.852 7.855 18.531 1 91.81 202 PHE A CA 1
ATOM 1577 C C . PHE A 1 202 ? 1.666 6.766 17.484 1 91.81 202 PHE A C 1
ATOM 1579 O O . PHE A 1 202 ? 1.777 7.023 16.281 1 91.81 202 PHE A O 1
ATOM 1586 N N . SER A 1 203 ? 1.497 5.535 17.922 1 90.06 203 SER A N 1
ATOM 1587 C CA . SER A 1 203 ? 1.272 4.41 17.016 1 90.06 203 SER A CA 1
ATOM 1588 C C . SER A 1 203 ? 0.045 3.605 17.422 1 90.06 203 SER A C 1
ATOM 1590 O O . SER A 1 203 ? -0.285 3.533 18.609 1 90.06 203 SER A O 1
ATOM 1592 N N . LYS A 1 204 ? -0.605 3.109 16.453 1 91.06 204 LYS A N 1
ATOM 1593 C CA . LYS A 1 204 ? -1.804 2.311 16.688 1 91.06 204 LYS A CA 1
ATOM 1594 C C . LYS A 1 204 ? -1.987 1.26 15.602 1 91.06 204 LYS A C 1
ATOM 1596 O O . LYS A 1 204 ? -1.378 1.354 14.531 1 91.06 204 LYS A O 1
ATOM 1601 N N . ARG A 1 205 ? -2.729 0.251 15.945 1 90.88 205 ARG A N 1
ATOM 1602 C CA . ARG A 1 205 ? -3.078 -0.796 14.992 1 90.88 205 ARG A CA 1
ATOM 1603 C C . ARG A 1 205 ? -4.59 -0.982 14.914 1 90.88 205 ARG A C 1
ATOM 1605 O O . ARG A 1 205 ? -5.316 -0.611 15.836 1 90.88 205 ARG A O 1
ATOM 1612 N N . ASN A 1 206 ? -4.98 -1.556 13.812 1 91.75 206 ASN A N 1
ATOM 1613 C CA . ASN A 1 206 ? -6.414 -1.786 13.68 1 91.75 206 ASN A CA 1
ATOM 1614 C C . ASN A 1 206 ? -6.867 -2.988 14.5 1 91.75 206 ASN A C 1
ATOM 1616 O O . ASN A 1 206 ? -8.062 -3.148 14.773 1 91.75 206 ASN A O 1
ATOM 1620 N N . ILE A 1 207 ? -5.902 -3.854 14.844 1 88.25 207 ILE A N 1
ATOM 1621 C CA . ILE A 1 207 ? -6.188 -4.934 15.781 1 88.25 207 ILE A CA 1
ATOM 1622 C C . ILE A 1 207 ? -5.98 -4.441 17.203 1 88.25 207 ILE A C 1
ATOM 1624 O O . ILE A 1 207 ? -4.855 -4.441 17.719 1 88.25 207 ILE A O 1
ATOM 1628 N N . LEU A 1 208 ? -7.02 -4.18 17.859 1 82.94 208 LEU A N 1
ATOM 1629 C CA . LEU A 1 208 ? -6.988 -3.527 19.156 1 82.94 208 LEU A CA 1
ATOM 1630 C C . LEU A 1 208 ? -6.395 -4.453 20.219 1 82.94 208 LEU A C 1
ATOM 1632 O O . LEU A 1 208 ? -6.477 -5.676 20.094 1 82.94 208 LEU A O 1
ATOM 1636 N N . PRO A 1 209 ? -5.793 -3.9 21.203 1 77.56 209 PRO A N 1
ATOM 1637 C CA . PRO A 1 209 ? -5.09 -4.688 22.219 1 77.56 209 PRO A CA 1
ATOM 1638 C C . PRO A 1 209 ? -6.023 -5.621 23 1 77.56 209 PRO A C 1
ATOM 1640 O O . PRO A 1 209 ? -5.578 -6.645 23.516 1 77.56 209 PRO A O 1
ATOM 1643 N N . ASN A 1 210 ? -7.246 -5.348 23.016 1 77.81 210 ASN A N 1
ATOM 1644 C CA . ASN A 1 210 ? -8.18 -6.152 23.797 1 77.81 210 ASN A CA 1
ATOM 1645 C C . ASN A 1 210 ? -8.711 -7.336 23 1 77.81 210 ASN A C 1
ATOM 1647 O O . ASN A 1 210 ? -9.469 -8.156 23.516 1 77.81 210 ASN A O 1
ATOM 1651 N N . ILE A 1 211 ? -8.25 -7.43 21.828 1 79.19 211 ILE A N 1
ATOM 1652 C CA . ILE A 1 211 ? -8.75 -8.5 20.969 1 79.19 211 ILE A CA 1
ATOM 1653 C C . ILE A 1 211 ? -7.953 -9.773 21.219 1 79.19 211 ILE A C 1
ATOM 1655 O O . ILE A 1 211 ? -6.723 -9.75 21.234 1 79.19 211 ILE A O 1
ATOM 1659 N N . SER A 1 212 ? -8.625 -10.812 21.469 1 78.94 212 SER A N 1
ATOM 1660 C CA . SER A 1 212 ? -8.008 -12.109 21.75 1 78.94 212 SER A CA 1
ATOM 1661 C C . SER A 1 212 ? -7.801 -12.906 20.469 1 78.94 212 SER A C 1
ATOM 1663 O O . SER A 1 212 ? -8.438 -12.625 19.438 1 78.94 212 SER A O 1
ATOM 1665 N N . ALA A 1 213 ? -6.969 -13.867 20.578 1 77.56 213 ALA A N 1
ATOM 1666 C CA . ALA A 1 213 ? -6.707 -14.75 19.438 1 77.56 213 ALA A CA 1
ATOM 1667 C C . ALA A 1 213 ? -7.938 -15.586 19.094 1 77.56 213 ALA A C 1
ATOM 1669 O O . ALA A 1 213 ? -8.211 -15.836 17.922 1 77.56 213 ALA A O 1
ATOM 1670 N N . SER A 1 214 ? -8.625 -15.961 20.109 1 79.5 214 SER A N 1
ATOM 1671 C CA . SER A 1 214 ? -9.828 -16.766 19.891 1 79.5 214 SER A CA 1
ATOM 1672 C C . SER A 1 214 ? -10.891 -15.977 19.141 1 79.5 214 SER A C 1
ATOM 1674 O O . SER A 1 214 ? -11.586 -16.516 18.281 1 79.5 214 SER A O 1
ATOM 1676 N N . TYR A 1 215 ? -10.953 -14.695 19.5 1 85.56 215 TYR A N 1
ATOM 1677 C CA . TYR A 1 215 ? -11.891 -13.82 18.797 1 85.56 215 TYR A CA 1
ATOM 1678 C C . TYR A 1 215 ? -11.523 -13.688 17.328 1 85.56 215 TYR A C 1
ATOM 1680 O O . TYR A 1 215 ? -12.391 -13.75 16.453 1 85.56 215 TYR A O 1
ATOM 1688 N N . LEU A 1 216 ? -10.32 -13.594 17.031 1 84.19 216 LEU A N 1
ATOM 1689 C CA . LEU A 1 216 ? -9.844 -13.367 15.672 1 84.19 216 LEU A CA 1
ATOM 1690 C C . LEU A 1 216 ? -10.062 -14.609 14.812 1 84.19 216 LEU A C 1
ATOM 1692 O O . LEU A 1 216 ? -10.164 -14.508 13.586 1 84.19 216 LEU A O 1
ATOM 1696 N N . LYS A 1 217 ? -10.172 -15.719 15.398 1 79.69 217 LYS A N 1
ATOM 1697 C CA . LYS A 1 217 ? -10.367 -16.969 14.656 1 79.69 217 LYS A CA 1
ATOM 1698 C C . LYS A 1 217 ? -11.797 -17.078 14.141 1 79.69 217 LYS A C 1
ATOM 1700 O O . LYS A 1 217 ? -12.055 -17.766 13.141 1 79.69 217 LYS A O 1
ATOM 1705 N N . THR A 1 218 ? -12.641 -16.297 14.773 1 84.5 218 THR A N 1
ATOM 1706 C CA . THR A 1 218 ? -14.031 -16.547 14.414 1 84.5 218 THR A CA 1
ATOM 1707 C C . THR A 1 218 ? -14.711 -15.258 13.953 1 84.5 218 THR A C 1
ATOM 1709 O O . THR A 1 218 ? -15.789 -15.297 13.352 1 84.5 218 THR A O 1
ATOM 1712 N N . CYS A 1 219 ? -14.133 -14.195 14.125 1 90.25 219 CYS A N 1
ATOM 1713 C CA . CYS A 1 219 ? -14.836 -12.945 13.867 1 90.25 219 CYS A CA 1
ATOM 1714 C C . CYS A 1 219 ? -14.844 -12.617 12.383 1 90.25 219 CYS A C 1
ATOM 1716 O O . CYS A 1 219 ? -13.953 -13.039 11.641 1 90.25 219 CYS A O 1
ATOM 1718 N N . VAL A 1 220 ? -15.891 -11.945 11.891 1 94 220 VAL A N 1
ATOM 1719 C CA . VAL A 1 220 ? -16.016 -11.375 10.555 1 94 220 VAL A CA 1
ATOM 1720 C C . VAL A 1 220 ? -16.578 -9.961 10.656 1 94 220 VAL A C 1
ATOM 1722 O O . VAL A 1 220 ? -17.562 -9.727 11.367 1 94 220 VAL A O 1
ATOM 1725 N N . PHE A 1 221 ? -16.016 -9.156 9.945 1 96.31 221 PHE A N 1
ATOM 1726 C CA . PHE A 1 221 ? -16.391 -7.75 10 1 96.31 221 PHE A CA 1
ATOM 1727 C C . PHE A 1 221 ? -17.875 -7.578 9.68 1 96.31 221 PHE A C 1
ATOM 1729 O O . PHE A 1 221 ? -18.375 -8.156 8.711 1 96.31 221 PHE A O 1
ATOM 1736 N N . ASN A 1 222 ? -18.406 -6.871 10.484 1 95.12 222 ASN A N 1
ATOM 1737 C CA . ASN A 1 222 ? -19.766 -6.375 10.336 1 95.12 222 ASN A CA 1
ATOM 1738 C C . ASN A 1 222 ? -19.906 -4.945 10.844 1 95.12 222 ASN A C 1
ATOM 1740 O O . ASN A 1 222 ? -19.516 -4.645 11.977 1 95.12 222 ASN A O 1
ATOM 1744 N N . ARG A 1 223 ? -20.438 -4.133 10.062 1 93.5 223 ARG A N 1
ATOM 1745 C CA . ARG A 1 223 ? -20.453 -2.701 10.352 1 93.5 223 ARG A CA 1
ATOM 1746 C C . ARG A 1 223 ? -21.141 -2.422 11.688 1 93.5 223 ARG A C 1
ATOM 1748 O O . ARG A 1 223 ? -20.734 -1.506 12.406 1 93.5 223 ARG A O 1
ATOM 1755 N N . THR A 1 224 ? -22.062 -3.232 12.102 1 93 224 THR A N 1
ATOM 1756 C CA . THR A 1 224 ? -22.828 -2.973 13.312 1 93 224 THR A CA 1
ATOM 1757 C C . THR A 1 224 ? -22.391 -3.902 14.438 1 93 224 THR A C 1
ATOM 1759 O O . THR A 1 224 ? -22.094 -3.445 15.547 1 93 224 THR A O 1
ATOM 1762 N N . LYS A 1 225 ? -22.219 -5.188 14.164 1 92.5 225 LYS A N 1
ATOM 1763 C CA . LYS A 1 225 ? -21.984 -6.188 15.203 1 92.5 225 LYS A CA 1
ATOM 1764 C C . LYS A 1 225 ? -20.5 -6.301 15.539 1 92.5 225 LYS A C 1
ATOM 1766 O O . LYS A 1 225 ? -20.125 -6.398 16.719 1 92.5 225 LYS A O 1
ATOM 1771 N N . GLU A 1 226 ? -19.719 -6.305 14.523 1 92.94 226 GLU A N 1
ATOM 1772 C CA . GLU A 1 226 ? -18.281 -6.469 14.695 1 92.94 226 GLU A CA 1
ATOM 1773 C C . GLU A 1 226 ? -17.5 -5.418 13.914 1 92.94 226 GLU A C 1
ATOM 1775 O O . GLU A 1 226 ? -16.734 -5.75 13.008 1 92.94 226 GLU A O 1
ATOM 1780 N N . PRO A 1 227 ? -17.578 -4.18 14.375 1 91.56 227 PRO A N 1
ATOM 1781 C CA . PRO A 1 227 ? -16.984 -3.109 13.578 1 91.56 227 PRO A CA 1
ATOM 1782 C C . PRO A 1 227 ? -15.453 -3.078 13.68 1 91.56 227 PRO A C 1
ATOM 1784 O O . PRO A 1 227 ? -14.789 -2.436 12.859 1 91.56 227 PRO A O 1
ATOM 1787 N N . TYR A 1 228 ? -14.898 -3.779 14.602 1 89.5 228 TYR A N 1
ATOM 1788 C CA . TYR A 1 228 ? -13.453 -3.676 14.789 1 89.5 228 TYR A CA 1
ATOM 1789 C C . TYR A 1 228 ? -12.758 -4.965 14.383 1 89.5 228 TYR A C 1
ATOM 1791 O O . TYR A 1 228 ? -11.555 -5.129 14.617 1 89.5 228 TYR A O 1
ATOM 1799 N N . CYS A 1 229 ? -13.523 -5.883 13.836 1 92.62 229 CYS A N 1
ATOM 1800 C CA . CYS A 1 229 ? -12.898 -7.098 13.32 1 92.62 229 CYS A CA 1
ATOM 1801 C C . CYS A 1 229 ? -12.086 -6.805 12.062 1 92.62 229 CYS A C 1
ATOM 1803 O O . CYS A 1 229 ? -12.578 -6.164 11.133 1 92.62 229 CYS A O 1
ATOM 1805 N N . PRO A 1 230 ? -10.844 -7.219 11.984 1 93.69 230 PRO A N 1
ATOM 1806 C CA . PRO A 1 230 ? -9.984 -6.953 10.828 1 93.69 230 PRO A CA 1
ATOM 1807 C C . PRO A 1 230 ? -10.148 -7.988 9.719 1 93.69 230 PRO A C 1
ATOM 1809 O O . PRO A 1 230 ? -9.391 -7.98 8.75 1 93.69 230 PRO A O 1
ATOM 1812 N N . ILE A 1 231 ? -11.055 -8.969 9.797 1 94.69 231 ILE A N 1
ATOM 1813 C CA . ILE A 1 231 ? -11.289 -10.016 8.812 1 94.69 231 ILE A CA 1
ATOM 1814 C C . ILE A 1 231 ? -12.578 -9.719 8.039 1 94.69 231 ILE A C 1
ATOM 1816 O O . ILE A 1 231 ? -13.641 -9.539 8.633 1 94.69 231 ILE A O 1
ATOM 1820 N N . PHE A 1 232 ? -12.469 -9.695 6.781 1 97.12 232 PHE A N 1
ATOM 1821 C CA . PHE A 1 232 ? -13.586 -9.305 5.926 1 97.12 232 PHE A CA 1
ATOM 1822 C C . PHE A 1 232 ? -13.922 -10.414 4.938 1 97.12 232 PHE A C 1
ATOM 1824 O O . PHE A 1 232 ? -13.031 -11.062 4.395 1 97.12 232 PHE A O 1
ATOM 1831 N N . ARG A 1 233 ? -15.141 -10.617 4.742 1 96.75 233 ARG A N 1
ATOM 1832 C CA . ARG A 1 233 ? -15.586 -11.477 3.65 1 96.75 233 ARG A CA 1
ATOM 1833 C C . ARG A 1 233 ? -15.664 -10.695 2.34 1 96.75 233 ARG A C 1
ATOM 1835 O O . ARG A 1 233 ? -16.234 -9.602 2.291 1 96.75 233 ARG A O 1
ATOM 1842 N N . LEU A 1 234 ? -15.18 -11.273 1.265 1 97.5 234 LEU A N 1
ATOM 1843 C CA . LEU A 1 234 ? -15.117 -10.547 -0.001 1 97.5 234 LEU A CA 1
ATOM 1844 C C . LEU A 1 234 ? -16.516 -10.227 -0.516 1 97.5 234 LEU A C 1
ATOM 1846 O O . LEU A 1 234 ? -16.75 -9.133 -1.033 1 97.5 234 LEU A O 1
ATOM 1850 N N . GLY A 1 235 ? -17.359 -11.141 -0.35 1 97.69 235 GLY A N 1
ATOM 1851 C CA . GLY A 1 235 ? -18.734 -10.906 -0.77 1 97.69 235 GLY A CA 1
ATOM 1852 C C . GLY A 1 235 ? -19.375 -9.727 -0.075 1 97.69 235 GLY A C 1
ATOM 1853 O O . GLY A 1 235 ? -20.109 -8.953 -0.699 1 97.69 235 GLY A O 1
ATOM 1854 N N . ASP A 1 236 ? -19.078 -9.586 1.187 1 97.5 236 ASP A N 1
ATOM 1855 C CA . ASP A 1 236 ? -19.641 -8.492 1.966 1 97.5 236 ASP A CA 1
ATOM 1856 C C . ASP A 1 236 ? -19.062 -7.152 1.53 1 97.5 236 ASP A C 1
ATOM 1858 O O . ASP A 1 236 ? -19.766 -6.148 1.477 1 97.5 236 ASP A O 1
ATOM 1862 N N . ILE A 1 237 ? -17.844 -7.125 1.248 1 97.88 237 ILE A N 1
ATOM 1863 C CA . ILE A 1 237 ? -17.203 -5.902 0.776 1 97.88 237 ILE A CA 1
ATOM 1864 C C . ILE A 1 237 ? -17.891 -5.418 -0.496 1 97.88 237 ILE A C 1
ATOM 1866 O O . ILE A 1 237 ? -18.281 -4.25 -0.594 1 97.88 237 ILE A O 1
ATOM 1870 N N . VAL A 1 238 ? -18.109 -6.328 -1.42 1 97.56 238 VAL A N 1
ATOM 1871 C CA . VAL A 1 238 ? -18.688 -5.977 -2.713 1 97.56 238 VAL A CA 1
ATOM 1872 C C . VAL A 1 238 ? -20.141 -5.582 -2.535 1 97.56 238 VAL A C 1
ATOM 1874 O O . VAL A 1 238 ? -20.625 -4.629 -3.158 1 97.56 238 VAL A O 1
ATOM 1877 N N . ARG A 1 239 ? -20.812 -6.266 -1.693 1 97 239 ARG A N 1
ATOM 1878 C CA . ARG A 1 239 ? -22.203 -5.953 -1.435 1 97 239 ARG A CA 1
ATOM 1879 C C . ARG A 1 239 ? -22.359 -4.539 -0.894 1 97 239 ARG A C 1
ATOM 1881 O O . ARG A 1 239 ? -23.297 -3.82 -1.273 1 97 239 ARG A O 1
ATOM 1888 N N . GLU A 1 240 ? -21.484 -4.137 -0.03 1 96.19 240 GLU A N 1
ATOM 1889 C CA . GLU A 1 240 ? -21.562 -2.816 0.583 1 96.19 240 GLU A CA 1
ATOM 1890 C C . GLU A 1 240 ? -21.297 -1.717 -0.444 1 96.19 240 GLU A C 1
ATOM 1892 O O . GLU A 1 240 ? -21.625 -0.55 -0.206 1 96.19 240 GLU A O 1
ATOM 1897 N N . THR A 1 241 ? -20.688 -2.008 -1.524 1 95.69 241 THR A N 1
ATOM 1898 C CA . THR A 1 241 ? -20.516 -1.021 -2.584 1 95.69 241 THR A CA 1
ATOM 1899 C C . THR A 1 241 ? -21.781 -0.892 -3.418 1 95.69 241 THR A C 1
ATOM 1901 O O . THR A 1 241 ? -21.906 0.024 -4.234 1 95.69 241 THR A O 1
ATOM 1904 N N . GLY A 1 242 ? -22.703 -1.796 -3.309 1 94.19 242 GLY A N 1
ATOM 1905 C CA . GLY A 1 242 ? -23.938 -1.806 -4.078 1 94.19 242 GLY A CA 1
ATOM 1906 C C . GLY A 1 242 ? -23.875 -2.729 -5.281 1 94.19 242 GLY A C 1
ATOM 1907 O O . GLY A 1 242 ? -24.781 -2.721 -6.117 1 94.19 242 GLY A O 1
ATOM 1908 N N . ASP A 1 243 ? -22.891 -3.559 -5.344 1 94.12 243 ASP A N 1
ATOM 1909 C CA . ASP A 1 243 ? -22.703 -4.449 -6.484 1 94.12 243 ASP A CA 1
ATOM 1910 C C . ASP A 1 243 ? -22.969 -5.902 -6.094 1 94.12 243 ASP A C 1
ATOM 1912 O O . ASP A 1 243 ? -23.062 -6.223 -4.906 1 94.12 243 ASP A O 1
ATOM 1916 N N . LYS A 1 244 ? -23.109 -6.668 -7.129 1 95.06 244 LYS A N 1
ATOM 1917 C CA . LYS A 1 244 ? -23.234 -8.109 -6.934 1 95.06 244 LYS A CA 1
ATOM 1918 C C . LYS A 1 244 ? -21.938 -8.828 -7.254 1 95.06 244 LYS A C 1
ATOM 1920 O O . LYS A 1 244 ? -21.406 -8.703 -8.359 1 95.06 244 LYS A O 1
ATOM 1925 N N . PHE A 1 245 ? -21.562 -9.633 -6.336 1 96.75 245 PHE A N 1
ATOM 1926 C CA . PHE A 1 245 ? -20.25 -10.273 -6.473 1 96.75 245 PHE A CA 1
ATOM 1927 C C . PHE A 1 245 ? -20.219 -11.172 -7.703 1 96.75 245 PHE A C 1
ATOM 1929 O O . PHE A 1 245 ? -19.25 -11.18 -8.453 1 96.75 245 PHE A O 1
ATOM 1936 N N . GLN A 1 246 ? -21.266 -11.93 -7.938 1 96.38 246 GLN A N 1
ATOM 1937 C CA . GLN A 1 246 ? -21.297 -12.906 -9.023 1 96.38 246 GLN A CA 1
ATOM 1938 C C . GLN A 1 246 ? -21.25 -12.219 -10.383 1 96.38 246 GLN A C 1
ATOM 1940 O O . GLN A 1 246 ? -20.672 -12.758 -11.336 1 96.38 246 GLN A O 1
ATOM 1945 N N . GLU A 1 247 ? -21.766 -11.062 -10.469 1 92.62 247 GLU A N 1
ATOM 1946 C CA . GLU A 1 247 ? -21.688 -10.289 -11.703 1 92.62 247 GLU A CA 1
ATOM 1947 C C . GLU A 1 247 ? -20.297 -9.711 -11.906 1 92.62 247 GLU A C 1
ATOM 1949 O O . GLU A 1 247 ? -19.75 -9.75 -13.016 1 92.62 247 GLU A O 1
ATOM 1954 N N . LEU A 1 248 ? -19.797 -9.203 -10.891 1 93.62 248 LEU A N 1
ATOM 1955 C CA . LEU A 1 248 ? -18.453 -8.633 -10.945 1 93.62 248 LEU A CA 1
ATOM 1956 C C . LEU A 1 248 ? -17.422 -9.711 -11.227 1 93.62 248 LEU A C 1
ATOM 1958 O O . LEU A 1 248 ? -16.391 -9.438 -11.844 1 93.62 248 LEU A O 1
ATOM 1962 N N . ALA A 1 249 ? -17.688 -10.906 -10.805 1 95.75 249 ALA A N 1
ATOM 1963 C CA . ALA A 1 249 ? -16.75 -12.023 -10.914 1 95.75 249 ALA A CA 1
ATOM 1964 C C . ALA A 1 249 ? -16.547 -12.422 -12.375 1 95.75 249 ALA A C 1
ATOM 1966 O O . ALA A 1 249 ? -15.57 -13.102 -12.711 1 95.75 249 ALA A O 1
ATOM 1967 N N . LEU A 1 250 ? -17.406 -12.055 -13.242 1 93.06 250 LEU A N 1
ATOM 1968 C CA . LEU A 1 250 ? -17.312 -12.453 -14.641 1 93.06 250 LEU A CA 1
ATOM 1969 C C . LEU A 1 250 ? -16.188 -11.719 -15.352 1 93.06 250 LEU A C 1
ATOM 1971 O O . LEU A 1 250 ? -15.289 -12.352 -15.922 1 93.06 250 LEU A O 1
ATOM 1975 N N . GLN A 1 251 ? -16.156 -10.414 -15.203 1 90.62 251 GLN A N 1
ATOM 1976 C CA . GLN A 1 251 ? -15.188 -9.625 -15.945 1 90.62 251 GLN A CA 1
ATOM 1977 C C . GLN A 1 251 ? -14.219 -8.914 -15 1 90.62 251 GLN A C 1
ATOM 1979 O O . GLN A 1 251 ? -13.234 -8.32 -15.445 1 90.62 251 GLN A O 1
ATOM 1984 N N . GLY A 1 252 ? -14.57 -8.945 -13.805 1 93.44 252 GLY A N 1
ATOM 1985 C CA . GLY A 1 252 ? -13.68 -8.344 -12.828 1 93.44 252 GLY A CA 1
ATOM 1986 C C . GLY A 1 252 ? -13.992 -6.883 -12.562 1 93.44 252 GLY A C 1
ATOM 1987 O O . GLY A 1 252 ? -15 -6.359 -13.039 1 93.44 252 GLY A O 1
ATOM 1988 N N . GLY A 1 253 ? -13.203 -6.281 -11.727 1 94.38 253 GLY A N 1
ATOM 1989 C CA . GLY A 1 253 ? -13.344 -4.887 -11.344 1 94.38 253 GLY A CA 1
ATOM 1990 C C . GLY A 1 253 ? -12.336 -4.449 -10.297 1 94.38 253 GLY A C 1
ATOM 1991 O O . GLY A 1 253 ? -11.422 -5.207 -9.953 1 94.38 253 GLY A O 1
ATOM 1992 N N . VAL A 1 254 ? -12.469 -3.227 -9.977 1 96.06 254 VAL A N 1
ATOM 1993 C CA . VAL A 1 254 ? -11.562 -2.66 -8.984 1 96.06 254 VAL A CA 1
ATOM 1994 C C . VAL A 1 254 ? -12.375 -2.107 -7.809 1 96.06 254 VAL A C 1
ATOM 1996 O O . VAL A 1 254 ? -13.281 -1.294 -8 1 96.06 254 VAL A O 1
ATOM 1999 N N . ILE A 1 255 ? -12.062 -2.594 -6.594 1 97.5 255 ILE A N 1
ATOM 2000 C CA . ILE A 1 255 ? -12.758 -2.18 -5.379 1 97.5 255 ILE A CA 1
ATOM 2001 C C . ILE A 1 255 ? -11.773 -1.527 -4.418 1 97.5 255 ILE A C 1
ATOM 2003 O O . ILE A 1 255 ? -10.648 -2.006 -4.254 1 97.5 255 ILE A O 1
ATOM 2007 N N . GLY A 1 256 ? -12.195 -0.452 -3.875 1 97.62 256 GLY A N 1
ATOM 2008 C CA . GLY A 1 256 ? -11.375 0.227 -2.879 1 97.62 256 GLY A CA 1
ATOM 2009 C C . GLY A 1 256 ? -11.82 -0.057 -1.455 1 97.62 256 GLY A C 1
ATOM 2010 O O . GLY A 1 256 ? -13.016 -0.052 -1.156 1 97.62 256 GLY A O 1
ATOM 2011 N N . ILE A 1 257 ? -10.859 -0.412 -0.603 1 97.94 257 ILE A N 1
ATOM 2012 C CA . ILE A 1 257 ? -11.039 -0.506 0.842 1 97.94 257 ILE A CA 1
ATOM 2013 C C . ILE A 1 257 ? -10.375 0.688 1.523 1 97.94 257 ILE A C 1
ATOM 2015 O O . ILE A 1 257 ? -9.148 0.739 1.645 1 97.94 257 ILE A O 1
ATOM 2019 N N . LEU A 1 258 ? -11.148 1.569 1.951 1 97.69 258 LEU A N 1
ATOM 2020 C CA . LEU A 1 258 ? -10.633 2.793 2.555 1 97.69 258 LEU A CA 1
ATOM 2021 C C . LEU A 1 258 ? -10.641 2.693 4.078 1 97.69 258 LEU A C 1
ATOM 2023 O O . LEU A 1 258 ? -11.672 2.375 4.676 1 97.69 258 LEU A O 1
ATOM 2027 N N . ILE A 1 259 ? -9.508 2.91 4.664 1 97 259 ILE A N 1
ATOM 2028 C CA . ILE A 1 259 ? -9.367 2.936 6.117 1 97 259 ILE A CA 1
ATOM 2029 C C . ILE A 1 259 ? -9.062 4.359 6.582 1 97 259 ILE A C 1
ATOM 2031 O O . ILE A 1 259 ? -8.016 4.914 6.242 1 97 259 ILE A O 1
ATOM 2035 N N . LYS A 1 260 ? -9.891 4.887 7.359 1 96.56 260 LYS A N 1
ATOM 2036 C CA . LYS A 1 260 ? -9.727 6.258 7.828 1 96.56 260 LYS A CA 1
ATOM 2037 C C . LYS A 1 260 ? -9.453 6.297 9.328 1 96.56 260 LYS A C 1
ATOM 2039 O O . LYS A 1 260 ? -10.133 5.637 10.109 1 96.56 260 LYS A O 1
ATOM 2044 N N . TRP A 1 261 ? -8.453 7.008 9.711 1 96.06 261 TRP A N 1
ATOM 2045 C CA . TRP A 1 261 ? -8.07 7.23 11.102 1 96.06 261 TRP A CA 1
ATOM 2046 C C . TRP A 1 261 ? -8.211 8.703 11.469 1 96.06 261 TRP A C 1
ATOM 2048 O O . TRP A 1 261 ? -7.492 9.555 10.945 1 96.06 261 TRP A O 1
ATOM 2058 N N . ASN A 1 262 ? -9.141 9.039 12.242 1 94.5 262 ASN A N 1
ATOM 2059 C CA . ASN A 1 262 ? -9.281 10.367 12.828 1 94.5 262 ASN A CA 1
ATOM 2060 C C . ASN A 1 262 ? -9 10.344 14.328 1 94.5 262 ASN A C 1
ATOM 2062 O O . ASN A 1 262 ? -9.891 10.039 15.125 1 94.5 262 ASN A O 1
ATOM 2066 N N . CYS A 1 263 ? -7.836 10.773 14.68 1 95.38 263 CYS A N 1
ATOM 2067 C CA . CYS A 1 263 ? -7.395 10.594 16.062 1 95.38 263 CYS A CA 1
ATOM 2068 C C . CYS A 1 263 ? -7.273 11.938 16.766 1 95.38 263 CYS A C 1
ATOM 2070 O O . CYS A 1 263 ? -6.496 12.797 16.359 1 95.38 263 CYS A O 1
ATOM 2072 N N . ASN A 1 264 ? -8.086 12.094 17.781 1 94.75 264 ASN A N 1
ATOM 2073 C CA . ASN A 1 264 ? -7.906 13.195 18.703 1 94.75 264 ASN A CA 1
ATOM 2074 C C . ASN A 1 264 ? -7.078 12.789 19.922 1 94.75 264 ASN A C 1
ATOM 2076 O O . ASN A 1 264 ? -7.598 12.18 20.859 1 94.75 264 ASN A O 1
ATOM 2080 N N . LEU A 1 265 ? -5.895 13.172 19.953 1 95.44 265 LEU A N 1
ATOM 2081 C CA . LEU A 1 265 ? -4.957 12.695 20.953 1 95.44 265 LEU A CA 1
ATOM 2082 C C . LEU A 1 265 ? -5.117 13.477 22.266 1 95.44 265 LEU A C 1
ATOM 2084 O O . LEU A 1 265 ? -4.414 13.203 23.234 1 95.44 265 LEU A O 1
ATOM 2088 N N . ASP A 1 266 ? -5.984 14.414 22.25 1 94.12 266 ASP A N 1
ATOM 2089 C CA . ASP A 1 266 ? -6.348 15.086 23.5 1 94.12 266 ASP A CA 1
ATOM 2090 C C . ASP A 1 266 ? -7.312 14.234 24.312 1 94.12 266 ASP A C 1
ATOM 2092 O O . ASP A 1 266 ? -7.504 14.469 25.516 1 94.12 266 ASP A O 1
ATOM 2096 N N . ARG A 1 267 ? -7.852 13.328 23.656 1 92.75 267 ARG A N 1
ATOM 2097 C CA . ARG A 1 267 ? -8.742 12.367 24.297 1 92.75 267 ARG A CA 1
ATOM 2098 C C . ARG A 1 267 ? -8.055 11.016 24.484 1 92.75 267 ARG A C 1
ATOM 2100 O O . ARG A 1 267 ? -6.859 10.883 24.219 1 92.75 267 ARG A O 1
ATOM 2107 N N . SER A 1 268 ? -8.828 10.109 24.938 1 92.06 268 SER A N 1
ATOM 2108 C CA . SER A 1 268 ? -8.273 8.781 25.172 1 92.06 268 SER A CA 1
ATOM 2109 C C . SER A 1 268 ? -7.898 8.102 23.875 1 92.06 268 SER A C 1
ATOM 2111 O O . SER A 1 268 ? -8.602 8.227 22.859 1 92.06 268 SER A O 1
ATOM 2113 N N . ALA A 1 269 ? -6.844 7.359 23.922 1 90.75 269 ALA A N 1
ATOM 2114 C CA . ALA A 1 269 ? -6.336 6.621 22.766 1 90.75 269 ALA A CA 1
ATOM 2115 C C . ALA A 1 269 ? -7.34 5.566 22.312 1 90.75 269 ALA A C 1
ATOM 2117 O O . ALA A 1 269 ? -7.316 5.145 21.141 1 90.75 269 ALA A O 1
ATOM 2118 N N . SER A 1 270 ? -8.172 5.234 23.156 1 89.69 270 SER A N 1
ATOM 2119 C CA . SER A 1 270 ? -9.141 4.188 22.844 1 89.69 270 SER A CA 1
ATOM 2120 C C . SER A 1 270 ? -10.195 4.684 21.844 1 89.69 270 SER A C 1
ATOM 2122 O O . SER A 1 270 ? -10.859 3.885 21.188 1 89.69 270 SER A O 1
ATOM 2124 N N . GLU A 1 271 ? -10.281 5.949 21.812 1 92.19 271 GLU A N 1
ATOM 2125 C CA . GLU A 1 271 ? -11.273 6.52 20.906 1 92.19 271 GLU A CA 1
ATOM 2126 C C . GLU A 1 271 ? -10.758 6.559 19.469 1 92.19 271 GLU A C 1
ATOM 2128 O O . GLU A 1 271 ? -11.531 6.734 18.531 1 92.19 271 GLU A O 1
ATOM 2133 N N . CYS A 1 272 ? -9.523 6.434 19.328 1 93.88 272 CYS A N 1
ATOM 2134 C CA . CYS A 1 272 ? -8.945 6.375 17.984 1 93.88 272 CYS A CA 1
ATOM 2135 C C . CYS A 1 272 ? -9.109 4.988 17.391 1 93.88 272 CYS A C 1
ATOM 2137 O O . CYS A 1 272 ? -8.359 4.07 17.719 1 93.88 272 CYS A O 1
ATOM 2139 N N . VAL A 1 273 ? -10.102 4.859 16.562 1 93.38 273 VAL A N 1
ATOM 2140 C CA . VAL A 1 273 ? -10.414 3.564 15.969 1 93.38 273 VAL A CA 1
ATOM 2141 C C . VAL A 1 273 ? -10.562 3.713 14.461 1 93.38 273 VAL A C 1
ATOM 2143 O O . VAL A 1 273 ? -10.906 4.789 13.969 1 93.38 273 VAL A O 1
ATOM 2146 N N . PRO A 1 274 ? -10.289 2.648 13.758 1 94.75 274 PRO A N 1
ATOM 2147 C CA . PRO A 1 274 ? -10.383 2.721 12.297 1 94.75 274 PRO A CA 1
ATOM 2148 C C . PRO A 1 274 ? -11.828 2.713 11.797 1 94.75 274 PRO A C 1
ATOM 2150 O O . PRO A 1 274 ? -12.688 2.055 12.391 1 94.75 274 PRO A O 1
ATOM 2153 N N . GLN A 1 275 ? -12.039 3.473 10.781 1 95.5 275 GLN A N 1
ATOM 2154 C CA . GLN A 1 275 ? -13.312 3.457 10.062 1 95.5 275 GLN A CA 1
ATOM 2155 C C . GLN A 1 275 ? -13.141 2.906 8.648 1 95.5 275 GLN A C 1
ATOM 2157 O O . GLN A 1 275 ? -12.312 3.4 7.879 1 95.5 275 GLN A O 1
ATOM 2162 N N . TYR A 1 276 ? -13.984 1.911 8.32 1 97.12 276 TYR A N 1
ATOM 2163 C CA . TYR A 1 276 ? -13.852 1.253 7.023 1 97.12 276 TYR A CA 1
ATOM 2164 C C . TYR A 1 276 ? -14.953 1.706 6.07 1 97.12 276 TYR A C 1
ATOM 2166 O O . TYR A 1 276 ? -16.125 1.821 6.465 1 97.12 276 TYR A O 1
ATOM 2174 N N . THR A 1 277 ? -14.539 2.018 4.887 1 96.88 277 THR A N 1
ATOM 2175 C CA . THR A 1 277 ? -15.477 2.328 3.809 1 96.88 277 THR A CA 1
ATOM 2176 C C . THR A 1 277 ? -15.094 1.593 2.529 1 96.88 277 THR A C 1
ATOM 2178 O O . THR A 1 277 ? -13.906 1.487 2.197 1 96.88 277 THR A O 1
ATOM 2181 N N . PHE A 1 278 ? -16.125 1.081 1.839 1 97.69 278 PHE A N 1
ATOM 2182 C CA . PHE A 1 278 ? -15.898 0.347 0.6 1 97.69 278 PHE A CA 1
ATOM 2183 C C . PHE A 1 278 ? -16.516 1.079 -0.584 1 97.69 278 PHE A C 1
ATOM 2185 O O . PHE A 1 278 ? -17.641 1.582 -0.493 1 97.69 278 PHE A O 1
ATOM 2192 N N . GLN A 1 279 ? -15.703 1.156 -1.63 1 96.56 279 GLN A N 1
ATOM 2193 C CA . GLN A 1 279 ? -16.188 1.856 -2.814 1 96.56 279 GLN A CA 1
ATOM 2194 C C . GLN A 1 279 ? -15.648 1.217 -4.09 1 96.56 279 GLN A C 1
ATOM 2196 O O . GLN A 1 279 ? -14.5 0.775 -4.133 1 96.56 279 GLN A O 1
ATOM 2201 N N . ARG A 1 280 ? -16.469 1.183 -5.066 1 94.44 280 ARG A N 1
ATOM 2202 C CA . ARG A 1 280 ? -16 0.743 -6.379 1 94.44 280 ARG A CA 1
ATOM 2203 C C . ARG A 1 280 ? -15.227 1.848 -7.078 1 94.44 280 ARG A C 1
ATOM 2205 O O . ARG A 1 280 ? -15.68 2.994 -7.137 1 94.44 280 ARG A O 1
ATOM 2212 N N . LEU A 1 281 ? -14.102 1.575 -7.602 1 92.81 281 LEU A N 1
ATOM 2213 C CA . LEU A 1 281 ? -13.211 2.594 -8.148 1 92.81 281 LEU A CA 1
ATOM 2214 C C . LEU A 1 281 ? -13.266 2.598 -9.672 1 92.81 281 LEU A C 1
ATOM 2216 O O . LEU A 1 281 ? -12.867 3.576 -10.312 1 92.81 281 LEU A O 1
ATOM 2220 N N . ASP A 1 282 ? -13.625 1.539 -10.289 1 89.12 282 ASP A N 1
ATOM 2221 C CA . ASP A 1 282 ? -13.734 1.513 -11.742 1 89.12 282 ASP A CA 1
ATOM 2222 C C . ASP A 1 282 ? -15.148 1.863 -12.195 1 89.12 282 ASP A C 1
ATOM 2224 O O . ASP A 1 282 ? -16.047 2.064 -11.367 1 89.12 282 ASP A O 1
ATOM 2228 N N . ASN A 1 283 ? -15.242 2.057 -13.531 1 79.88 283 ASN A N 1
ATOM 2229 C CA . ASN A 1 283 ? -16.531 2.447 -14.078 1 79.88 283 ASN A CA 1
ATOM 2230 C C . ASN A 1 283 ? -17.484 1.258 -14.164 1 79.88 283 ASN A C 1
ATOM 2232 O O . ASN A 1 283 ? -17.125 0.204 -14.688 1 79.88 283 ASN A O 1
ATOM 2236 N N . ARG A 1 284 ? -18.703 1.494 -13.766 1 74 284 ARG A N 1
ATOM 2237 C CA . ARG A 1 284 ? -19.75 0.473 -13.727 1 74 284 ARG A CA 1
ATOM 2238 C C . ARG A 1 284 ? -20.297 0.207 -15.117 1 74 284 ARG A C 1
ATOM 2240 O O . ARG A 1 284 ? -20.672 -0.925 -15.438 1 74 284 ARG A O 1
ATOM 2247 N N . ASN A 1 285 ? -20.328 1.3 -15.797 1 66.88 285 ASN A N 1
ATOM 2248 C CA . ASN A 1 285 ? -21.016 1.178 -17.078 1 66.88 285 ASN A CA 1
ATOM 2249 C C . ASN A 1 285 ? -20.156 0.476 -18.125 1 66.88 285 ASN A C 1
ATOM 2251 O O . ASN A 1 285 ? -19.266 1.093 -18.719 1 66.88 285 ASN A O 1
ATOM 2255 N N . VAL A 1 286 ? -20.453 -0.665 -18.234 1 62.47 286 VAL A N 1
ATOM 2256 C CA . VAL A 1 286 ? -19.75 -1.54 -19.156 1 62.47 286 VAL A CA 1
ATOM 2257 C C . VAL A 1 286 ? -19.875 -0.999 -20.578 1 62.47 286 VAL A C 1
ATOM 2259 O O . VAL A 1 286 ? -18.922 -1.062 -21.359 1 62.47 286 VAL A O 1
ATOM 2262 N N . ASP A 1 287 ? -20.984 -0.498 -20.812 1 61.97 287 ASP A N 1
ATOM 2263 C CA . ASP A 1 287 ? -21.25 -0.098 -22.188 1 61.97 287 ASP A CA 1
ATOM 2264 C C . ASP A 1 287 ? -20.406 1.115 -22.578 1 61.97 287 ASP A C 1
ATOM 2266 O O . ASP A 1 287 ? -20.125 1.327 -23.75 1 61.97 287 ASP A O 1
ATOM 2270 N N . GLU A 1 288 ? -20.062 1.823 -21.656 1 59.53 288 GLU A N 1
ATOM 2271 C CA . GLU A 1 288 ? -19.328 3.047 -21.969 1 59.53 288 GLU A CA 1
ATOM 2272 C C . GLU A 1 288 ? -17.828 2.844 -21.812 1 59.53 288 GLU A C 1
ATOM 2274 O O . GLU A 1 288 ? -17.047 3.779 -22 1 59.53 288 GLU A O 1
ATOM 2279 N N . THR A 1 289 ? -17.562 1.638 -21.484 1 58.44 289 THR A N 1
ATOM 2280 C CA . THR A 1 289 ? -16.141 1.518 -21.172 1 58.44 289 THR A CA 1
ATOM 2281 C C . THR A 1 289 ? -15.453 0.587 -22.172 1 58.44 289 THR A C 1
ATOM 2283 O O . THR A 1 289 ? -16.016 -0.439 -22.562 1 58.44 289 THR A O 1
ATOM 2286 N N . VAL A 1 290 ? -14.398 1.202 -22.734 1 63.88 290 VAL A N 1
ATOM 2287 C CA . VAL A 1 290 ? -13.484 0.38 -23.516 1 63.88 290 VAL A CA 1
ATOM 2288 C C . VAL A 1 290 ? -12.789 -0.631 -22.609 1 63.88 290 VAL A C 1
ATOM 2290 O O . VAL A 1 290 ? -12.172 -0.254 -21.609 1 63.88 290 VAL A O 1
ATOM 2293 N N . SER A 1 291 ? -13.055 -1.964 -22.797 1 64.94 291 SER A N 1
ATOM 2294 C CA . SER A 1 291 ? -12.477 -3.088 -22.062 1 64.94 291 SER A CA 1
ATOM 2295 C C . SER A 1 291 ? -13.031 -3.174 -20.641 1 64.94 291 SER A C 1
ATOM 2297 O O . SER A 1 291 ? -12.336 -2.826 -19.688 1 64.94 291 SER A O 1
ATOM 2299 N N . PRO A 1 292 ? -14.203 -3.439 -20.578 1 74.88 292 PRO A N 1
ATOM 2300 C CA . PRO A 1 292 ? -14.844 -3.52 -19.266 1 74.88 292 PRO A CA 1
ATOM 2301 C C . PRO A 1 292 ? -14.188 -4.547 -18.344 1 74.88 292 PRO A C 1
ATOM 2303 O O . PRO A 1 292 ? -13.656 -5.555 -18.828 1 74.88 292 PRO A O 1
ATOM 2306 N N . GLY A 1 293 ? -14.055 -4.203 -17.062 1 85.56 293 GLY A N 1
ATOM 2307 C CA . GLY A 1 293 ? -13.578 -5.137 -16.047 1 85.56 293 GLY A CA 1
ATOM 2308 C C . GLY A 1 293 ? -12.086 -5.027 -15.797 1 85.56 293 GLY A C 1
ATOM 2309 O O . GLY A 1 293 ? -11.492 -3.967 -15.992 1 85.56 293 GLY A O 1
ATOM 2310 N N . TYR A 1 294 ? -11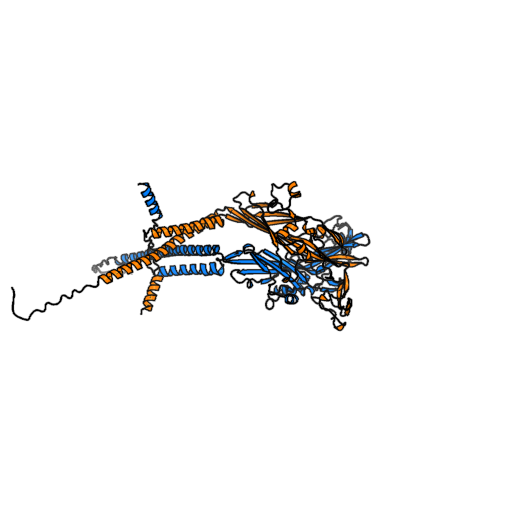.609 -5.977 -15.227 1 92.12 294 TYR A N 1
ATOM 2311 C CA . TYR A 1 294 ? -10.195 -6.027 -14.891 1 92.12 294 TYR A CA 1
ATOM 2312 C C . TYR A 1 294 ? -9.617 -7.406 -15.195 1 92.12 294 TYR A C 1
ATOM 2314 O O . TYR A 1 294 ? -10.055 -8.406 -14.633 1 92.12 294 TYR A O 1
ATOM 2322 N N . ASN A 1 295 ? -8.656 -7.355 -16.109 1 92.31 295 ASN A N 1
ATOM 2323 C CA . ASN A 1 295 ? -8 -8.609 -16.469 1 92.31 295 ASN A CA 1
ATOM 2324 C C . ASN A 1 295 ? -6.566 -8.383 -16.938 1 92.31 295 ASN A C 1
ATOM 2326 O O . ASN A 1 295 ? -6.184 -7.254 -17.25 1 92.31 295 ASN A O 1
ATOM 2330 N N . PHE A 1 296 ? -5.809 -9.375 -16.828 1 93.62 296 PHE A N 1
ATOM 2331 C CA . PHE A 1 296 ? -4.453 -9.367 -17.375 1 93.62 296 PHE A CA 1
ATOM 2332 C C . PHE A 1 296 ? -4.023 -10.766 -17.781 1 93.62 296 PHE A C 1
ATOM 2334 O O . PHE A 1 296 ? -4.703 -11.75 -17.469 1 93.62 296 PHE A O 1
ATOM 2341 N N . ARG A 1 297 ? -2.947 -10.82 -18.531 1 93.38 297 ARG A N 1
ATOM 2342 C CA . ARG A 1 297 ? -2.436 -12.094 -19.031 1 93.38 297 ARG A CA 1
ATOM 2343 C C . ARG A 1 297 ? -1.12 -12.461 -18.359 1 93.38 297 ARG A C 1
ATOM 2345 O O . ARG A 1 297 ? -0.305 -11.586 -18.047 1 93.38 297 ARG A O 1
ATOM 2352 N N . TYR A 1 298 ? -1.02 -13.773 -18.062 1 93.12 298 TYR A N 1
ATOM 2353 C CA . TYR A 1 298 ? 0.268 -14.328 -17.656 1 93.12 298 TYR A CA 1
ATOM 2354 C C . TYR A 1 298 ? 0.438 -15.75 -18.188 1 93.12 298 TYR A C 1
ATOM 2356 O O . TYR A 1 298 ? -0.518 -16.359 -18.688 1 93.12 298 TYR A O 1
ATOM 2364 N N . ALA A 1 299 ? 1.681 -16.188 -18.188 1 93.56 299 ALA A N 1
ATOM 2365 C CA . ALA A 1 299 ? 1.948 -17.5 -18.766 1 93.56 299 ALA A CA 1
ATOM 2366 C C . ALA A 1 299 ? 2.779 -18.359 -17.812 1 93.56 299 ALA A C 1
ATOM 2368 O O . ALA A 1 299 ? 3.562 -17.828 -17.016 1 93.56 299 ALA A O 1
ATOM 2369 N N . LYS A 1 300 ? 2.461 -19.656 -17.859 1 90.81 300 LYS A N 1
ATOM 2370 C CA . LYS A 1 300 ? 3.297 -20.672 -17.219 1 90.81 300 LYS A CA 1
ATOM 2371 C C . LYS A 1 300 ? 4.137 -21.422 -18.234 1 90.81 300 LYS A C 1
ATOM 2373 O O . LYS A 1 300 ? 3.602 -21.953 -19.219 1 90.81 300 LYS A O 1
ATOM 2378 N N . TYR A 1 301 ? 5.402 -21.484 -18.016 1 91.88 301 TYR A N 1
ATOM 2379 C CA . TYR A 1 301 ? 6.301 -22.078 -19 1 91.88 301 TYR A CA 1
ATOM 2380 C C . TYR A 1 301 ? 6.73 -23.469 -18.562 1 91.88 301 TYR A C 1
ATOM 2382 O O . TYR A 1 301 ? 6.957 -23.719 -17.375 1 91.88 301 TYR A O 1
ATOM 2390 N N . TYR A 1 302 ? 6.785 -24.312 -19.5 1 89.06 302 TYR A N 1
ATOM 2391 C CA . TYR A 1 302 ? 7.191 -25.703 -19.297 1 89.06 302 TYR A CA 1
ATOM 2392 C C . TYR A 1 302 ? 8.195 -26.125 -20.375 1 89.06 302 TYR A C 1
ATOM 2394 O O . TYR A 1 302 ? 8.516 -25.344 -21.266 1 89.06 302 TYR A O 1
ATOM 2402 N N . GLU A 1 303 ? 8.836 -27.203 -20.047 1 87.69 303 GLU A N 1
ATOM 2403 C CA . GLU A 1 303 ? 9.664 -27.875 -21.031 1 87.69 303 GLU A CA 1
ATOM 2404 C C . GLU A 1 303 ? 9.117 -29.266 -21.375 1 87.69 303 GLU A C 1
ATOM 2406 O O . GLU A 1 303 ? 8.867 -30.062 -20.469 1 87.69 303 GLU A O 1
ATOM 2411 N N . ASN A 1 304 ? 8.828 -29.438 -22.609 1 79.44 304 ASN A N 1
ATOM 2412 C CA . ASN A 1 304 ? 8.266 -30.734 -22.984 1 79.44 304 ASN A CA 1
ATOM 2413 C C . ASN A 1 304 ? 9.352 -31.812 -23.062 1 79.44 304 ASN A C 1
ATOM 2415 O O . ASN A 1 304 ? 10.523 -31.531 -22.828 1 79.44 304 ASN A O 1
ATOM 2419 N N . SER A 1 305 ? 8.867 -33.031 -23.344 1 79.62 305 SER A N 1
ATOM 2420 C CA . SER A 1 305 ? 9.75 -34.188 -23.375 1 79.62 305 SER A CA 1
ATOM 2421 C C . SER A 1 305 ? 10.828 -34.031 -24.453 1 79.62 305 SER A C 1
ATOM 2423 O O . SER A 1 305 ? 11.922 -34.594 -24.328 1 79.62 305 SER A O 1
ATOM 2425 N N . ALA A 1 306 ? 10.586 -33.25 -25.516 1 82.62 306 ALA A N 1
ATOM 2426 C CA . ALA A 1 306 ? 11.531 -33.031 -26.609 1 82.62 306 ALA A CA 1
ATOM 2427 C C . ALA A 1 306 ? 12.477 -31.875 -26.312 1 82.62 306 ALA A C 1
ATOM 2429 O O . ALA A 1 306 ? 13.32 -31.516 -27.141 1 82.62 306 ALA A O 1
ATOM 2430 N N . GLY A 1 307 ? 12.289 -31.281 -25.172 1 84.25 307 GLY A N 1
ATOM 2431 C CA . GLY A 1 307 ? 13.141 -30.172 -24.797 1 84.25 307 GLY A CA 1
ATOM 2432 C C . GLY A 1 307 ? 12.68 -28.844 -25.359 1 84.25 307 GLY A C 1
ATOM 2433 O O . GLY A 1 307 ? 13.43 -27.859 -25.344 1 84.25 307 GLY A O 1
ATOM 2434 N N . LYS A 1 308 ? 11.508 -28.844 -25.922 1 88.56 308 LYS A N 1
ATOM 2435 C CA . LYS A 1 308 ? 10.969 -27.594 -26.484 1 88.56 308 LYS A CA 1
ATOM 2436 C C . LYS A 1 308 ? 10.148 -26.844 -25.438 1 88.56 308 LYS A C 1
ATOM 2438 O O . LYS A 1 308 ? 9.406 -27.453 -24.656 1 88.56 308 LYS A O 1
ATOM 2443 N N . GLU A 1 309 ? 10.25 -25.531 -25.562 1 92.88 309 GLU A N 1
ATOM 2444 C CA . GLU A 1 309 ? 9.516 -24.688 -24.641 1 92.88 309 GLU A CA 1
ATOM 2445 C C . GLU A 1 309 ? 8.031 -24.625 -25 1 92.88 309 GLU A C 1
ATOM 2447 O O . GLU A 1 309 ? 7.672 -24.453 -26.156 1 92.88 309 GLU A O 1
ATOM 2452 N N . THR A 1 310 ? 7.207 -24.906 -24.016 1 92.75 310 THR A N 1
ATOM 2453 C CA . THR A 1 310 ? 5.758 -24.766 -24.141 1 92.75 310 THR A CA 1
ATOM 2454 C C . THR A 1 310 ? 5.199 -23.875 -23.031 1 92.75 310 THR A C 1
ATOM 2456 O O . THR A 1 310 ? 5.887 -23.594 -22.047 1 92.75 310 THR A O 1
ATOM 2459 N N . ARG A 1 311 ? 4.012 -23.375 -23.375 1 93.19 311 ARG A N 1
ATOM 2460 C CA . ARG A 1 311 ? 3.455 -22.547 -22.297 1 93.19 311 ARG A CA 1
ATOM 2461 C C . ARG A 1 311 ? 1.937 -22.688 -22.234 1 93.19 311 ARG A C 1
ATOM 2463 O O . ARG A 1 311 ? 1.312 -23.156 -23.188 1 93.19 311 ARG A O 1
ATOM 2470 N N . THR A 1 312 ? 1.483 -22.438 -21.047 1 91.56 312 THR A N 1
ATOM 2471 C CA . THR A 1 312 ? 0.05 -22.25 -20.859 1 91.56 312 THR A CA 1
ATOM 2472 C C . THR A 1 312 ? -0.276 -20.781 -20.641 1 91.56 312 THR A C 1
ATOM 2474 O O . THR A 1 312 ? 0.233 -20.156 -19.703 1 91.56 312 THR A O 1
ATOM 2477 N N . LEU A 1 313 ? -1.049 -20.281 -21.547 1 94.5 313 LEU A N 1
ATOM 2478 C CA . LEU A 1 313 ? -1.46 -18.891 -21.422 1 94.5 313 LEU A CA 1
ATOM 2479 C C . LEU A 1 313 ? -2.744 -18.766 -20.609 1 94.5 313 LEU A C 1
ATOM 2481 O O . LEU A 1 313 ? -3.697 -19.516 -20.844 1 94.5 313 LEU A O 1
ATOM 2485 N N . ILE A 1 314 ? -2.688 -17.859 -19.656 1 92.69 314 ILE A N 1
ATOM 2486 C CA . ILE A 1 314 ? -3.867 -17.641 -18.812 1 92.69 314 ILE A CA 1
ATOM 2487 C C . ILE A 1 314 ? -4.293 -16.172 -18.891 1 92.69 314 ILE A C 1
ATOM 2489 O O . ILE A 1 314 ? -3.482 -15.273 -18.656 1 92.69 314 ILE A O 1
ATOM 2493 N N . LYS A 1 315 ? -5.434 -15.922 -19.344 1 93.25 315 LYS A N 1
ATOM 2494 C CA . LYS A 1 315 ? -6.074 -14.625 -19.172 1 93.25 315 LYS A CA 1
ATOM 2495 C C . LYS A 1 315 ? -6.934 -14.586 -17.922 1 93.25 315 LYS A C 1
ATOM 2497 O O . LYS A 1 315 ? -8.016 -15.18 -17.875 1 93.25 315 LYS A O 1
ATOM 2502 N N . ALA A 1 316 ? -6.473 -13.906 -16.969 1 94.88 316 ALA A N 1
ATOM 2503 C CA . ALA A 1 316 ? -7.105 -13.914 -15.656 1 94.88 316 ALA A CA 1
ATOM 2504 C C . ALA A 1 316 ? -8.047 -12.719 -15.492 1 94.88 316 ALA A C 1
ATOM 2506 O O . ALA A 1 316 ? -7.648 -11.578 -15.719 1 94.88 316 ALA A O 1
ATOM 2507 N N . TYR A 1 317 ? -9.289 -13.031 -15.195 1 93.81 317 TYR A N 1
ATOM 2508 C CA . TYR A 1 317 ? -10.273 -12.031 -14.789 1 93.81 317 TYR A CA 1
ATOM 2509 C C . TYR A 1 317 ? -10.492 -12.055 -13.281 1 93.81 317 TYR A C 1
ATOM 2511 O O . TYR A 1 317 ? -10.477 -13.125 -12.664 1 93.81 317 TYR A O 1
ATOM 2519 N N . GLY A 1 318 ? -10.641 -10.906 -12.734 1 96.56 318 GLY A N 1
ATOM 2520 C CA . GLY A 1 318 ? -10.859 -10.898 -11.297 1 96.56 318 GLY A CA 1
ATOM 2521 C C . GLY A 1 318 ? -11.062 -9.508 -10.727 1 96.56 318 GLY A C 1
ATOM 2522 O O . GLY A 1 318 ? -11.344 -8.562 -11.469 1 96.56 318 GLY A O 1
ATOM 2523 N N . ILE A 1 319 ? -11.039 -9.523 -9.422 1 97.12 319 ILE A N 1
ATOM 2524 C CA . ILE A 1 319 ? -11.281 -8.281 -8.688 1 97.12 319 ILE A CA 1
ATOM 2525 C C . ILE A 1 319 ? -9.992 -7.832 -8 1 97.12 319 ILE A C 1
ATOM 2527 O O . ILE A 1 319 ? -9.383 -8.602 -7.254 1 97.12 319 ILE A O 1
ATOM 2531 N N . ARG A 1 320 ? -9.602 -6.645 -8.336 1 96.88 320 ARG A N 1
ATOM 2532 C CA . ARG A 1 320 ? -8.477 -6.035 -7.633 1 96.88 320 ARG A CA 1
ATOM 2533 C C . ARG A 1 320 ? -8.961 -5.191 -6.457 1 96.88 320 ARG A C 1
ATOM 2535 O O . ARG A 1 320 ? -9.789 -4.297 -6.625 1 96.88 320 ARG A O 1
ATOM 2542 N N . PHE A 1 321 ? -8.5 -5.516 -5.293 1 97.62 321 PHE A N 1
ATOM 2543 C CA . PHE A 1 321 ? -8.812 -4.75 -4.09 1 97.62 321 PHE A CA 1
ATOM 2544 C C . PHE A 1 321 ? -7.66 -3.812 -3.736 1 97.62 321 PHE A C 1
ATOM 2546 O O . PHE A 1 321 ? -6.52 -4.25 -3.59 1 97.62 321 PHE A O 1
ATOM 2553 N N . GLU A 1 322 ? -7.957 -2.623 -3.643 1 96.5 322 GLU A N 1
ATOM 2554 C CA . GLU A 1 322 ? -6.973 -1.617 -3.258 1 96.5 322 GLU A CA 1
ATOM 2555 C C . GLU A 1 322 ? -7.246 -1.083 -1.855 1 96.5 322 GLU A C 1
ATOM 2557 O O . GLU A 1 322 ? -8.359 -0.636 -1.562 1 96.5 322 GLU A O 1
ATOM 2562 N N . VAL A 1 323 ? -6.184 -1.113 -1.023 1 96.94 323 VAL A N 1
ATOM 2563 C CA . VAL A 1 323 ? -6.32 -0.616 0.341 1 96.94 323 VAL A CA 1
ATOM 2564 C C . VAL A 1 323 ? -5.668 0.759 0.458 1 96.94 323 VAL A C 1
ATOM 2566 O O . VAL A 1 323 ? -4.48 0.916 0.157 1 96.94 323 VAL A O 1
ATOM 2569 N N . GLU A 1 324 ? -6.445 1.693 0.857 1 95.88 324 GLU A N 1
ATOM 2570 C CA . GLU A 1 324 ? -5.941 3.049 1.064 1 95.88 324 GLU A CA 1
ATOM 2571 C C . GLU A 1 324 ? -6.172 3.51 2.5 1 95.88 324 GLU A C 1
ATOM 2573 O O . GLU A 1 324 ? -7.281 3.389 3.025 1 95.88 324 GLU A O 1
ATOM 2578 N N . VAL A 1 325 ? -5.133 4.043 3.066 1 95.62 325 VAL A N 1
ATOM 2579 C CA . VAL A 1 325 ? -5.207 4.488 4.453 1 95.62 325 VAL A CA 1
ATOM 2580 C C . VAL A 1 325 ? -5.062 6.008 4.516 1 95.62 325 VAL A C 1
ATOM 2582 O O . VAL A 1 325 ? -4.137 6.574 3.932 1 95.62 325 VAL A O 1
ATOM 2585 N N . PHE A 1 326 ? -6.031 6.566 5.18 1 93.56 326 PHE A N 1
ATOM 2586 C CA . PHE A 1 326 ? -6.023 8 5.43 1 93.56 326 PHE A CA 1
ATOM 2587 C C . PHE A 1 326 ? -6.082 8.289 6.926 1 93.56 326 PHE A C 1
ATOM 2589 O O . PHE A 1 326 ? -6.703 7.547 7.684 1 93.56 326 PHE A O 1
ATOM 2596 N N . GLY A 1 327 ? -5.348 9.359 7.215 1 94.19 327 GLY A N 1
ATOM 2597 C CA . GLY A 1 327 ? -5.461 9.672 8.633 1 94.19 327 GLY A CA 1
ATOM 2598 C C . GLY A 1 327 ? -4.848 11.008 9.008 1 94.19 327 GLY A C 1
ATOM 2599 O O . GLY A 1 327 ? -4.023 11.539 8.266 1 94.19 327 GLY A O 1
ATOM 2600 N N . LYS A 1 328 ? -5.355 11.523 10.062 1 93.12 328 LYS A N 1
ATOM 2601 C CA . LYS A 1 328 ? -4.852 12.734 10.703 1 93.12 328 LYS A CA 1
ATOM 2602 C C . LYS A 1 328 ? -4.98 12.656 12.219 1 93.12 328 LYS A C 1
ATOM 2604 O O . LYS A 1 328 ? -5.949 12.102 12.734 1 93.12 328 LYS A O 1
ATOM 2609 N N . ALA A 1 329 ? -4.008 13.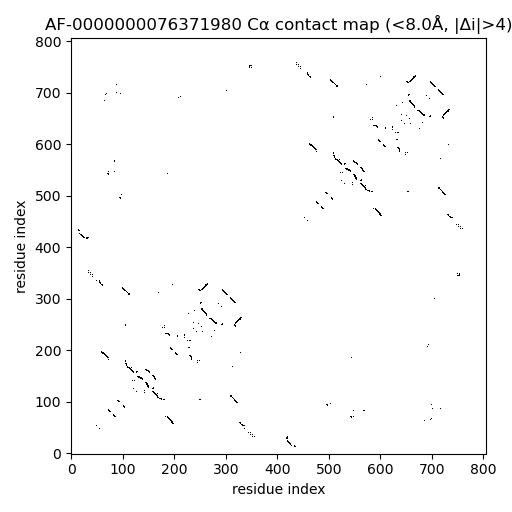133 12.852 1 95.88 329 ALA A N 1
ATOM 2610 C CA . ALA A 1 329 ? -4.047 13.195 14.312 1 95.88 329 ALA A CA 1
ATOM 2611 C C . ALA A 1 329 ? -3.84 14.625 14.805 1 95.88 329 ALA A C 1
ATOM 2613 O O . ALA A 1 329 ? -2.99 15.352 14.281 1 95.88 329 ALA A O 1
ATOM 2614 N N . GLY A 1 330 ? -4.707 15.008 15.766 1 95.12 330 GLY A N 1
ATOM 2615 C CA . GLY A 1 330 ? -4.578 16.328 16.359 1 95.12 330 GLY A CA 1
ATOM 2616 C C . GLY A 1 330 ? -4.266 16.266 17.844 1 95.12 330 GLY A C 1
ATOM 2617 O O . GLY A 1 330 ? -4.762 15.398 18.562 1 95.12 330 GLY A O 1
ATOM 2618 N N . LYS A 1 331 ? -3.471 17.156 18.25 1 95.75 331 LYS A N 1
ATOM 2619 C CA . LYS A 1 331 ? -3.115 17.297 19.656 1 95.75 331 LYS A CA 1
ATOM 2620 C C . LYS A 1 331 ? -2.965 18.766 20.047 1 95.75 331 LYS A C 1
ATOM 2622 O O . LYS A 1 331 ? -2.482 19.578 19.25 1 95.75 331 LYS A O 1
ATOM 2627 N N . PHE A 1 332 ? -3.348 19.016 21.297 1 94 332 PHE A N 1
ATOM 2628 C CA . PHE A 1 332 ? -3.27 20.391 21.781 1 94 332 PHE A CA 1
ATOM 2629 C C . PHE A 1 332 ? -1.835 20.891 21.734 1 94 332 PHE A C 1
ATOM 2631 O O . PHE A 1 332 ? -0.902 20.172 22.109 1 94 332 PHE A O 1
ATOM 2638 N N . ASN A 1 333 ? -1.822 22.031 21.203 1 91.44 333 ASN A N 1
ATOM 2639 C CA . ASN A 1 333 ? -0.558 22.766 21.188 1 91.44 333 ASN A CA 1
ATOM 2640 C C . ASN A 1 333 ? -0.762 24.25 21.469 1 91.44 333 ASN A C 1
ATOM 2642 O O . ASN A 1 333 ? -1.714 24.859 20.969 1 91.44 333 ASN A O 1
ATOM 2646 N N . ILE A 1 334 ? 0.04 24.828 22.203 1 84.5 334 ILE A N 1
ATOM 2647 C CA . ILE A 1 334 ? -0.105 26.203 22.656 1 84.5 334 ILE A CA 1
ATOM 2648 C C . ILE A 1 334 ? 0.119 27.156 21.5 1 84.5 334 ILE A C 1
ATOM 2650 O O . ILE A 1 334 ? -0.496 28.219 21.422 1 84.5 334 ILE A O 1
ATOM 2654 N N . ILE A 1 335 ? 0.909 26.672 20.609 1 74.81 335 ILE A N 1
ATOM 2655 C CA . ILE A 1 335 ? 1.299 27.578 19.531 1 74.81 335 ILE A CA 1
ATOM 2656 C C . ILE A 1 335 ? 0.098 27.844 18.625 1 74.81 335 ILE A C 1
ATOM 2658 O O . ILE A 1 335 ? -0.331 29 18.469 1 74.81 335 ILE A O 1
ATOM 2662 N N . PRO A 1 336 ? -0.451 26.828 18.078 1 81.69 336 PRO A N 1
ATOM 2663 C CA . PRO A 1 336 ? -1.631 27.109 17.266 1 81.69 336 PRO A CA 1
ATOM 2664 C C . PRO A 1 336 ? -2.768 27.75 18.062 1 81.69 336 PRO A C 1
ATOM 2666 O O . PRO A 1 336 ? -3.535 28.547 17.516 1 81.69 336 PRO A O 1
ATOM 2669 N N . THR A 1 337 ? -2.879 27.531 19.219 1 83.31 337 THR A N 1
ATOM 2670 C CA . THR A 1 337 ? -3.891 28.141 20.078 1 83.31 337 THR A CA 1
ATOM 2671 C C . THR A 1 337 ? -3.682 29.656 20.156 1 83.31 337 THR A C 1
ATOM 2673 O O . THR A 1 337 ? -4.617 30.422 19.953 1 83.31 337 THR A O 1
ATOM 2676 N N . MET A 1 338 ? -2.527 30.047 20.406 1 76.19 338 MET A N 1
ATOM 2677 C CA . MET A 1 338 ? -2.205 31.453 20.531 1 76.19 338 MET A CA 1
ATOM 2678 C C . MET A 1 338 ? -2.371 32.188 19.203 1 76.19 338 MET A C 1
ATOM 2680 O O . MET A 1 338 ? -2.807 33.344 19.156 1 76.19 338 MET A O 1
ATOM 2684 N N . ILE A 1 339 ? -2.018 31.422 18.203 1 72.31 339 ILE A N 1
ATOM 2685 C CA . ILE A 1 339 ? -2.18 32 16.875 1 72.31 339 ILE A CA 1
ATOM 2686 C C . ILE A 1 339 ? -3.662 32.219 16.594 1 72.31 339 ILE A C 1
ATOM 2688 O O . ILE A 1 339 ? -4.055 33.312 16.109 1 72.31 339 ILE A O 1
ATOM 2692 N N . SER A 1 340 ? -4.441 31.297 16.906 1 78.19 340 SER A N 1
ATOM 2693 C CA . SER A 1 340 ? -5.875 31.391 16.656 1 78.19 340 SER A CA 1
ATOM 2694 C C . SER A 1 340 ? -6.512 32.469 17.516 1 78.19 340 SER A C 1
ATOM 2696 O O . SER A 1 340 ? -7.355 33.25 17.031 1 78.19 340 SER A O 1
ATOM 2698 N N . ILE A 1 341 ? -6.148 32.562 18.719 1 76.12 341 ILE A N 1
ATOM 2699 C CA . ILE A 1 341 ? -6.68 33.562 19.625 1 76.12 341 ILE A CA 1
ATOM 2700 C C . ILE A 1 341 ? -6.219 34.969 19.172 1 76.12 341 ILE A C 1
ATOM 2702 O O . ILE A 1 341 ? -7.02 35.906 19.109 1 76.12 341 ILE A O 1
ATOM 2706 N N . GLY A 1 342 ? -5.004 35.031 18.891 1 71.81 342 GLY A N 1
ATOM 2707 C CA . GLY A 1 342 ? -4.477 36.312 18.422 1 71.81 342 GLY A CA 1
ATOM 2708 C C . GLY A 1 342 ? -5.156 36.812 17.172 1 71.81 342 GLY A C 1
ATOM 2709 O O . GLY A 1 342 ? -5.523 38 17.078 1 71.81 342 GLY A O 1
ATOM 2710 N N . SER A 1 343 ? -5.285 35.906 16.219 1 74.94 343 SER A N 1
ATOM 2711 C CA . SER A 1 343 ? -5.977 36.25 14.992 1 74.94 343 SER A CA 1
ATOM 2712 C C . SER A 1 343 ? -7.422 36.656 15.266 1 74.94 343 SER A C 1
ATOM 2714 O O . SER A 1 343 ? -7.961 37.562 14.609 1 74.94 343 SER A O 1
ATOM 2716 N N . GLY A 1 344 ? -8.008 36.062 16.156 1 75.62 344 GLY A N 1
ATOM 2717 C CA . GLY A 1 344 ? -9.359 36.406 16.547 1 75.62 344 GLY A CA 1
ATOM 2718 C C . GLY A 1 344 ? -9.453 37.781 17.188 1 75.62 344 GLY A C 1
ATOM 2719 O O . GLY A 1 344 ? -10.344 38.562 16.844 1 75.62 344 GLY A O 1
ATOM 2720 N N . ILE A 1 345 ? -8.508 38.062 18 1 73.19 345 ILE A N 1
ATOM 2721 C CA . ILE A 1 345 ? -8.461 39.375 18.656 1 73.19 345 ILE A CA 1
ATOM 2722 C C . ILE A 1 345 ? -8.227 40.469 17.609 1 73.19 345 ILE A C 1
ATOM 2724 O O . ILE A 1 345 ? -8.859 41.5 17.656 1 73.19 345 ILE A O 1
ATOM 2728 N N . ALA A 1 346 ? -7.363 40.094 16.734 1 71.88 346 ALA A N 1
ATOM 2729 C CA . ALA A 1 346 ? -7.098 41.062 15.656 1 71.88 346 ALA A CA 1
ATOM 2730 C C . ALA A 1 346 ? -8.352 41.312 14.828 1 71.88 346 ALA A C 1
ATOM 2732 O O . ALA A 1 346 ? -8.664 42.438 14.484 1 71.88 346 ALA A O 1
ATOM 2733 N N . LEU A 1 347 ? -9 40.25 14.594 1 74.81 347 LEU A N 1
ATOM 2734 C CA . LEU A 1 347 ? -10.234 40.375 13.82 1 74.81 347 LEU A CA 1
ATOM 2735 C C . LEU A 1 347 ? -11.289 41.156 14.586 1 74.81 347 LEU A C 1
ATOM 2737 O O . LEU A 1 347 ? -12.023 41.969 14 1 74.81 347 LEU A O 1
ATOM 2741 N N . LEU A 1 348 ? -11.375 40.938 15.812 1 75.12 348 LEU A N 1
ATOM 2742 C CA . LEU A 1 348 ? -12.328 41.656 16.656 1 75.12 348 LEU A CA 1
ATOM 2743 C C . LEU A 1 348 ? -12 43.125 16.703 1 75.12 348 LEU A C 1
ATOM 2745 O O . LEU A 1 348 ? -12.891 43.969 16.625 1 75.12 348 LEU A O 1
ATOM 2749 N N . GLY A 1 349 ? -10.789 43.406 16.797 1 69.94 349 GLY A N 1
ATOM 2750 C CA . GLY A 1 349 ? -10.352 44.812 16.812 1 69.94 349 GLY A CA 1
ATOM 2751 C C . GLY A 1 349 ? -10.633 45.531 15.5 1 69.94 349 GLY A C 1
ATOM 2752 O O . GLY A 1 349 ? -11.203 46.625 15.492 1 69.94 349 GLY A O 1
ATOM 2753 N N . MET A 1 350 ? -10.273 44.844 14.492 1 70.31 350 MET A N 1
ATOM 2754 C CA . MET A 1 350 ? -10.492 45.438 13.172 1 70.31 350 MET A CA 1
ATOM 2755 C C . MET A 1 350 ? -11.977 45.562 12.875 1 70.31 350 MET A C 1
ATOM 2757 O O . MET A 1 350 ? -12.406 46.562 12.266 1 70.31 350 MET A O 1
ATOM 2761 N N . GLY A 1 351 ? -12.664 44.625 13.266 1 72.12 351 GLY A N 1
ATOM 2762 C CA . GLY A 1 351 ? -14.102 44.688 13.055 1 72.12 351 GLY A CA 1
ATOM 2763 C C . GLY A 1 351 ? -14.781 45.812 13.805 1 72.12 351 GLY A C 1
ATOM 2764 O O . GLY A 1 351 ? -15.68 46.469 13.273 1 72.12 351 GLY A O 1
ATOM 2765 N N . THR A 1 352 ? -14.242 46.062 14.953 1 66.25 352 THR A N 1
ATOM 2766 C CA . THR A 1 352 ? -14.812 47.125 15.758 1 66.25 352 THR A CA 1
ATOM 2767 C C . THR A 1 352 ? -14.484 48.5 15.148 1 66.25 352 THR A C 1
ATOM 2769 O O . THR A 1 352 ? -15.344 49.375 15.086 1 66.25 352 THR A O 1
ATOM 2772 N N . VAL A 1 353 ? -13.328 48.656 14.695 1 66.12 353 VAL A N 1
ATOM 2773 C CA . VAL A 1 353 ? -12.922 49.906 14.094 1 66.12 353 VAL A CA 1
ATOM 2774 C C . VAL A 1 353 ? -13.703 50.156 12.805 1 66.12 353 VAL A C 1
ATOM 2776 O O . VAL A 1 353 ? -14.172 51.25 12.547 1 66.12 353 VAL A O 1
ATOM 2779 N N . LEU A 1 354 ? -13.828 49.094 12.117 1 69.94 354 LEU A N 1
ATOM 2780 C CA . LEU A 1 354 ? -14.555 49.219 10.859 1 69.94 354 LEU A CA 1
ATOM 2781 C C . LEU A 1 354 ? -16.031 49.5 11.102 1 69.94 354 LEU A C 1
ATOM 2783 O O . LEU A 1 354 ? -16.625 50.312 10.383 1 69.94 354 LEU A O 1
ATOM 2787 N N . CYS A 1 355 ? -16.531 48.875 12.047 1 70.56 355 CYS A N 1
ATOM 2788 C CA . CYS A 1 355 ? -17.938 49.125 12.383 1 70.56 355 CYS A CA 1
ATOM 2789 C C . CYS A 1 355 ? -18.125 50.562 12.828 1 70.56 355 CYS A C 1
ATOM 2791 O O . CYS A 1 355 ? -19.094 51.219 12.445 1 70.56 355 CYS A O 1
ATOM 2793 N N . ASP A 1 356 ? -17.188 51.125 13.531 1 63.88 356 ASP A N 1
ATOM 2794 C CA . ASP A 1 356 ? -17.234 52.5 13.977 1 63.88 356 ASP A CA 1
ATOM 2795 C C . ASP A 1 356 ? -17.156 53.469 12.797 1 63.88 356 ASP A C 1
ATOM 2797 O O . ASP A 1 356 ? -17.875 54.469 12.742 1 63.88 356 ASP A O 1
ATOM 2801 N N . MET A 1 357 ? -16.359 53.125 11.93 1 67.06 357 MET A N 1
ATOM 2802 C CA . MET A 1 357 ? -16.188 54 10.75 1 67.06 357 MET A CA 1
ATOM 2803 C C . MET A 1 357 ? -17.469 54 9.906 1 67.06 357 MET A C 1
ATOM 2805 O O . MET A 1 357 ? -17.891 55.031 9.414 1 67.06 357 MET A O 1
ATOM 2809 N N . ILE A 1 358 ? -17.969 52.875 9.875 1 72.06 358 ILE A N 1
ATOM 2810 C CA . ILE A 1 358 ? -19.188 52.75 9.078 1 72.06 358 ILE A CA 1
ATOM 2811 C C . ILE A 1 358 ? -20.344 53.469 9.773 1 72.06 358 ILE A C 1
ATOM 2813 O O . ILE A 1 358 ? -21.078 54.219 9.133 1 72.06 358 ILE A O 1
ATOM 2817 N N . ILE A 1 359 ? -20.469 53.312 11.016 1 67.19 359 ILE A N 1
ATOM 2818 C CA . ILE A 1 359 ? -21.562 53.906 11.766 1 67.19 359 ILE A CA 1
ATOM 2819 C C . ILE A 1 359 ? -21.391 55.438 11.781 1 67.19 359 ILE A C 1
ATOM 2821 O O . ILE A 1 359 ? -22.359 56.188 11.625 1 67.19 359 ILE A O 1
ATOM 2825 N N . LEU A 1 360 ? -20.172 55.844 11.914 1 60.97 360 LEU A N 1
ATOM 2826 C CA . LEU A 1 360 ? -19.906 57.281 11.891 1 60.97 360 LEU A CA 1
ATOM 2827 C C . LEU A 1 360 ? -20.203 57.875 10.516 1 60.97 360 LEU A C 1
ATOM 2829 O O . LEU A 1 360 ? -20.766 58.969 10.414 1 60.97 360 LEU A O 1
ATOM 2833 N N . HIS A 1 361 ? -19.844 57.156 9.586 1 63.62 361 HIS A N 1
ATOM 2834 C CA . HIS A 1 361 ? -20.109 57.625 8.242 1 63.62 361 HIS A CA 1
ATOM 2835 C C . HIS A 1 361 ? -21.609 57.656 7.953 1 63.62 361 HIS A C 1
ATOM 2837 O O . HIS A 1 361 ? -22.109 58.594 7.34 1 63.62 361 HIS A O 1
ATOM 2843 N N . LEU A 1 362 ? -22.172 56.656 8.453 1 65.38 362 LEU A N 1
ATOM 2844 C CA . LEU A 1 362 ? -23.625 56.594 8.242 1 65.38 362 LEU A CA 1
ATOM 2845 C C . LEU A 1 362 ? -24.344 57.625 9.094 1 65.38 362 LEU A C 1
ATOM 2847 O O . LEU A 1 362 ? -25.328 58.219 8.641 1 65.38 362 LEU A O 1
ATOM 2851 N N . LEU A 1 363 ? -23.859 57.812 10.312 1 60.06 363 LEU A N 1
ATOM 2852 C CA . LEU A 1 363 ? -24.469 58.812 11.188 1 60.06 363 LEU A CA 1
ATOM 2853 C C . LEU A 1 363 ? -24.141 60.219 10.703 1 60.06 363 LEU A C 1
ATOM 2855 O O . LEU A 1 363 ? -24.984 61.094 10.781 1 60.06 363 LEU A O 1
ATOM 2859 N N . LYS A 1 364 ? -22.984 60.375 10.289 1 58.12 364 LYS A N 1
ATOM 2860 C CA . LYS A 1 364 ? -22.625 61.656 9.695 1 58.12 364 LYS A CA 1
ATOM 2861 C C . LYS A 1 364 ? -23.516 61.938 8.484 1 58.12 364 LYS A C 1
ATOM 2863 O O . LYS A 1 364 ? -23.969 63.062 8.305 1 58.12 364 LYS A O 1
ATOM 2868 N N . LYS A 1 365 ? -23.672 61 7.836 1 57.59 365 LYS A N 1
ATOM 2869 C CA . LYS A 1 365 ? -24.547 61.188 6.68 1 57.59 365 LYS A CA 1
ATOM 2870 C C . LYS A 1 365 ? -25.984 61.438 7.113 1 57.59 365 LYS A C 1
ATOM 2872 O O . LYS A 1 365 ? -26.672 62.281 6.523 1 57.59 365 LYS A O 1
ATOM 2877 N N . ARG A 1 366 ? -26.344 60.812 8.141 1 57.19 366 ARG A N 1
ATOM 2878 C CA . ARG A 1 366 ? -27.703 61.031 8.641 1 57.19 366 ARG A CA 1
ATOM 2879 C C . ARG A 1 366 ? -27.859 62.406 9.273 1 57.19 366 ARG A C 1
ATOM 2881 O O . ARG A 1 366 ? -28.859 63.062 9.062 1 57.19 366 ARG A O 1
ATOM 2888 N N . ASN A 1 367 ? -26.844 62.781 10.039 1 54.34 367 ASN A N 1
ATOM 2889 C CA . ASN A 1 367 ? -26.875 64.125 10.586 1 54.34 367 ASN A CA 1
ATOM 2890 C C . ASN A 1 367 ? -26.75 65.188 9.492 1 54.34 367 ASN A C 1
ATOM 2892 O O . ASN A 1 367 ? -27.391 66.25 9.547 1 54.34 367 ASN A O 1
ATOM 2896 N N . TYR A 1 368 ? -25.953 64.938 8.562 1 52.78 368 TYR A N 1
ATOM 2897 C CA . TYR A 1 368 ? -25.891 65.812 7.402 1 52.78 368 TYR A CA 1
ATOM 2898 C C . TYR A 1 368 ? -27.234 65.875 6.68 1 52.78 368 TYR A C 1
ATOM 2900 O O . TYR A 1 368 ? -27.688 66.938 6.297 1 52.78 368 TYR A O 1
ATOM 2908 N N . TYR A 1 369 ? -27.859 64.875 6.633 1 48.19 369 TYR A N 1
ATOM 2909 C CA . TYR A 1 369 ? -29.172 64.812 6.008 1 48.19 369 TYR A CA 1
ATOM 2910 C C . TYR A 1 369 ? -30.219 65.438 6.906 1 48.19 369 TYR A C 1
ATOM 2912 O O . TYR A 1 369 ? -31.141 66.125 6.422 1 48.19 369 TYR A O 1
ATOM 2920 N N . LYS A 1 370 ? -30.141 65.312 8.211 1 51.03 370 LYS A N 1
ATOM 2921 C CA . LYS A 1 370 ? -31.047 66 9.133 1 51.03 370 LYS A CA 1
ATOM 2922 C C . LYS A 1 370 ? -30.812 67.5 9.141 1 51.03 370 LYS A C 1
ATOM 2924 O O . LYS A 1 370 ? -31.766 68.25 9.18 1 51.03 370 LYS A O 1
ATOM 2929 N N . GLU A 1 371 ? -29.641 67.875 9.156 1 51.38 371 GLU A N 1
ATOM 2930 C CA . GLU A 1 371 ? -29.359 69.312 9.07 1 51.38 371 GLU A CA 1
ATOM 2931 C C . GLU A 1 371 ? -29.812 69.875 7.738 1 51.38 371 GLU A C 1
ATOM 2933 O O . GLU A 1 371 ? -30.328 71 7.688 1 51.38 371 GLU A O 1
ATOM 2938 N N . LYS A 1 372 ? -29.703 69.188 6.762 1 48.34 372 LYS A N 1
ATOM 2939 C CA . LYS A 1 372 ? -30.188 69.625 5.465 1 48.34 372 LYS A CA 1
ATOM 2940 C C . LYS A 1 372 ? -31.719 69.625 5.418 1 48.34 372 LYS A C 1
ATOM 2942 O O . LYS A 1 372 ? -32.312 70.562 4.832 1 48.34 372 LYS A O 1
ATOM 2947 N N . LYS A 1 373 ? -32.344 68.875 6.07 1 45.31 373 LYS A N 1
ATOM 2948 C CA . LYS A 1 373 ? -33.812 68.875 6.145 1 45.31 373 LYS A CA 1
ATOM 2949 C C . LYS A 1 373 ? -34.312 70 7.031 1 45.31 373 LYS A C 1
ATOM 2951 O O . LYS A 1 373 ? -35.312 70.688 6.703 1 45.31 373 LYS A O 1
ATOM 2956 N N . TYR A 1 374 ? -33.656 70.312 8.117 1 48.28 374 TYR A N 1
ATOM 2957 C CA . TYR A 1 374 ? -34.062 71.438 8.969 1 48.28 374 TYR A CA 1
ATOM 2958 C C . TYR A 1 374 ? -33.719 72.812 8.328 1 48.28 374 TYR A C 1
ATOM 2960 O O . TYR A 1 374 ? -34.469 73.75 8.477 1 48.28 374 TYR A O 1
ATOM 2968 N N . LYS A 1 375 ? -32.719 72.875 7.605 1 48.59 375 LYS A N 1
ATOM 2969 C CA . LYS A 1 375 ? -32.438 74.062 6.867 1 48.59 375 LYS A CA 1
ATOM 2970 C C . LYS A 1 375 ? -33.469 74.312 5.781 1 48.59 375 LYS A C 1
ATOM 2972 O O . LYS A 1 375 ? -33.875 75.5 5.559 1 48.59 375 LYS A O 1
ATOM 2977 N N . TYR A 1 376 ? -34 73.375 5.27 1 46.19 376 TYR A N 1
ATOM 2978 C CA . TYR A 1 376 ? -35.031 73.5 4.258 1 46.19 376 TYR A CA 1
ATOM 2979 C C . TYR A 1 376 ? -36.344 73.938 4.891 1 46.19 376 TYR A C 1
ATOM 2981 O O . TYR A 1 376 ? -37.094 74.75 4.316 1 46.19 376 TYR A O 1
ATOM 2989 N N . VAL A 1 377 ? -36.625 73.688 6.074 1 49.38 377 VAL A N 1
ATOM 2990 C CA . VAL A 1 377 ? -37.906 74 6.727 1 49.38 377 VAL A CA 1
ATOM 2991 C C . VAL A 1 377 ? -37.812 75.438 7.23 1 49.38 377 VAL A C 1
ATOM 2993 O O . VAL A 1 377 ? -38.75 76.25 7.117 1 49.38 377 VAL A O 1
ATOM 2996 N N . GLU A 1 378 ? -36.719 75.938 7.695 1 46.69 378 GLU A N 1
ATOM 2997 C CA . GLU A 1 378 ? -36.562 77.312 8.156 1 46.69 378 GLU A CA 1
ATOM 2998 C C . GLU A 1 378 ? -36.594 78.25 6.98 1 46.69 378 GLU A C 1
ATOM 3000 O O . GLU A 1 378 ? -37.156 79.375 7.09 1 46.69 378 GLU A O 1
ATOM 3005 N N . ASP A 1 379 ? -36.156 77.938 5.855 1 47.38 379 ASP A N 1
ATOM 3006 C CA . ASP A 1 379 ? -36.156 78.812 4.68 1 47.38 379 ASP A CA 1
ATOM 3007 C C . ASP A 1 379 ? -37.594 78.938 4.113 1 47.38 379 ASP A C 1
ATOM 3009 O O . ASP A 1 379 ? -37.938 80 3.6 1 47.38 379 ASP A O 1
ATOM 3013 N N . TYR A 1 380 ? -38.469 78.062 4.242 1 46.19 380 TYR A N 1
ATOM 3014 C CA . TYR A 1 380 ? -39.844 78.125 3.773 1 46.19 380 TYR A CA 1
ATOM 3015 C C . TYR A 1 380 ? -40.688 78.938 4.723 1 46.19 380 TYR A C 1
ATOM 3017 O O . TYR A 1 380 ? -41.688 79.562 4.316 1 46.19 380 TYR A O 1
ATOM 3025 N N . GLU A 1 381 ? -40.406 79 5.98 1 44.94 381 GLU A N 1
ATOM 3026 C CA . GLU A 1 381 ? -41.219 79.75 6.93 1 44.94 381 GLU A CA 1
ATOM 3027 C C . GLU A 1 381 ? -40.875 81.25 6.895 1 44.94 381 GLU A C 1
ATOM 3029 O O 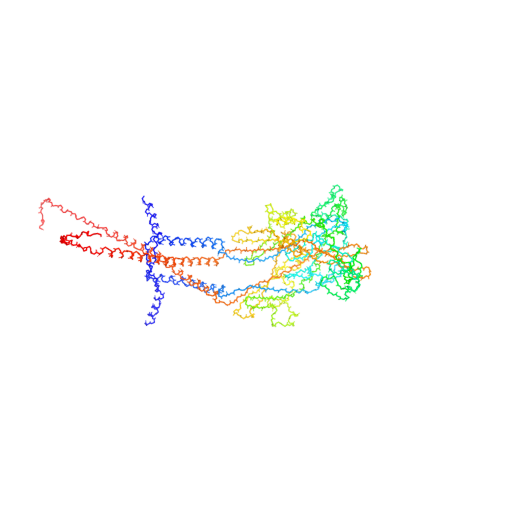. GLU A 1 381 ? -41.625 82.062 7.387 1 44.94 381 GLU A O 1
ATOM 3034 N N . ARG A 1 382 ? -39.688 81.625 6.504 1 47.31 382 ARG A N 1
ATOM 3035 C CA . ARG A 1 382 ? -39.344 83.062 6.461 1 47.31 382 ARG A CA 1
ATOM 3036 C C . ARG A 1 382 ? -39.875 83.75 5.191 1 47.31 382 ARG A C 1
ATOM 3038 O O . ARG A 1 382 ? -39.5 84.875 4.875 1 47.31 382 ARG A O 1
ATOM 3045 N N . ILE A 1 383 ? -40.75 83.125 4.375 1 43.44 383 ILE A N 1
ATOM 3046 C CA . ILE A 1 383 ? -41.312 83.938 3.303 1 43.44 383 ILE A CA 1
ATOM 3047 C C . ILE A 1 383 ? -42.312 84.938 3.885 1 43.44 383 ILE A C 1
ATOM 3049 O O . ILE A 1 383 ? -43.281 84.562 4.523 1 43.44 383 ILE A O 1
ATOM 3053 N N . PRO A 1 384 ? -41.875 86.188 4.113 1 40.59 384 PRO A N 1
ATOM 3054 C CA . PRO A 1 384 ? -42.719 87.312 4.621 1 40.59 384 PRO A CA 1
ATOM 3055 C C . PRO A 1 384 ? -44.094 87.312 3.939 1 40.59 384 PRO A C 1
ATOM 3057 O O . PRO A 1 384 ? -44.188 87.125 2.723 1 40.59 384 PRO A O 1
ATOM 3060 N N . HIS A 1 385 ? -45.156 86.875 4.562 1 37.22 385 HIS A N 1
ATOM 3061 C CA . HIS A 1 385 ? -46.531 87.125 4.125 1 37.22 385 HIS A CA 1
ATOM 3062 C C . HIS A 1 385 ? -46.781 88.562 3.805 1 37.22 385 HIS A C 1
ATOM 3064 O O . HIS A 1 385 ? -46.844 89.4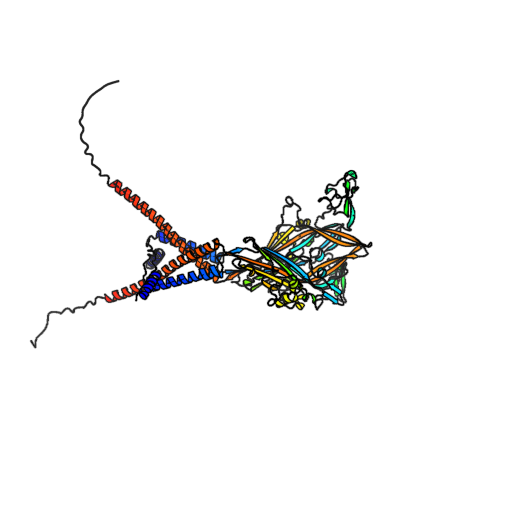38 4.707 1 37.22 385 HIS A O 1
ATOM 3070 N N . GLN A 1 386 ? -46.188 89.25 2.797 1 34.91 386 GLN A N 1
ATOM 3071 C CA . GLN A 1 386 ? -46.594 90.562 2.318 1 34.91 386 GLN A CA 1
ATOM 3072 C C . GLN A 1 386 ? -48.094 90.625 2.105 1 34.91 386 GLN A C 1
ATOM 3074 O O . GLN A 1 386 ? -48.656 89.875 1.345 1 34.91 386 GLN A O 1
ATOM 3079 N N . SER A 1 387 ? -48.875 91.125 3.158 1 35.53 387 SER A N 1
ATOM 3080 C CA . SER A 1 387 ? -50.312 91.375 3.102 1 35.53 387 SER A CA 1
ATOM 3081 C C . SER A 1 387 ? -50.625 92.312 1.917 1 35.53 387 SER A C 1
ATOM 3083 O O . SER A 1 387 ? -50.156 93.438 1.84 1 35.53 387 SER A O 1
ATOM 3085 N N . VAL A 1 388 ? -50.75 91.812 0.719 1 36.38 388 VAL A N 1
ATOM 3086 C CA . VAL A 1 388 ? -51.281 92.5 -0.457 1 36.38 388 VAL A CA 1
ATOM 3087 C C . VAL A 1 388 ? -52.625 93.188 -0.132 1 36.38 388 VAL A C 1
ATOM 3089 O O . VAL A 1 388 ? -53.531 92.5 0.334 1 36.38 388 VAL A O 1
ATOM 3092 N N . THR A 1 389 ? -52.656 94.5 0.293 1 34.38 389 THR A N 1
ATOM 3093 C CA . THR A 1 389 ? -53.844 95.375 0.447 1 34.38 389 THR A CA 1
ATOM 3094 C C . THR A 1 389 ? -54.656 95.375 -0.835 1 34.38 389 THR A C 1
ATOM 3096 O O . THR A 1 389 ? -54.125 95.562 -1.926 1 34.38 389 THR A O 1
ATOM 3099 N N . PRO A 1 390 ? -55.844 94.812 -0.852 1 33.38 390 PRO A N 1
ATOM 3100 C CA . PRO A 1 390 ? -56.719 94.688 -2.02 1 33.38 390 PRO A CA 1
ATOM 3101 C C . PRO A 1 390 ? -57.156 96.062 -2.568 1 33.38 390 PRO A C 1
ATOM 3103 O O . PRO A 1 390 ? -57.719 96.875 -1.842 1 33.38 390 PRO A O 1
ATOM 3106 N N . SER A 1 391 ? -56.25 96.812 -3.273 1 28.64 391 SER A N 1
ATOM 3107 C CA . SER A 1 391 ? -56.75 98.062 -3.861 1 28.64 391 SER A CA 1
ATOM 3108 C C . SER A 1 391 ? -58.062 97.812 -4.629 1 28.64 391 SER A C 1
ATOM 3110 O O . SER A 1 391 ? -58.219 96.812 -5.27 1 28.64 391 SER A O 1
ATOM 3112 N N . SER A 1 392 ? -59.156 98.75 -4.41 1 28.5 392 SER A N 1
ATOM 3113 C CA . SER A 1 392 ? -60.531 98.875 -4.84 1 28.5 392 SER A CA 1
ATOM 3114 C C . SER A 1 392 ? -60.625 99.25 -6.316 1 28.5 392 SER A C 1
ATOM 3116 O O . SER A 1 392 ? -60.344 100.375 -6.707 1 28.5 392 SER A O 1
ATOM 3118 N N . GLN A 1 393 ? -59.969 98.688 -7.297 1 24.78 393 GLN A N 1
ATOM 3119 C CA . GLN A 1 393 ? -60.25 99.125 -8.656 1 24.78 393 GLN A CA 1
ATOM 3120 C C . GLN A 1 393 ? -61.75 99.25 -8.914 1 24.78 393 GLN A C 1
ATOM 3122 O O . GLN A 1 393 ? -62.531 98.375 -8.438 1 24.78 393 GLN A O 1
ATOM 3127 N N . ASP A 1 394 ? -62.156 100.5 -9.656 1 24.73 394 ASP A N 1
ATOM 3128 C CA . ASP A 1 394 ? -63.312 101.188 -10.234 1 24.73 394 ASP A CA 1
ATOM 3129 C C . ASP A 1 394 ? -64.062 100.25 -11.195 1 24.73 394 ASP A C 1
ATOM 3131 O O . ASP A 1 394 ? -63.469 99.25 -11.719 1 24.73 394 ASP A O 1
ATOM 3135 N N . ASP A 1 395 ? -65.438 100.75 -11.656 1 22.75 395 ASP A N 1
ATOM 3136 C CA . ASP A 1 395 ? -66.625 100.25 -12.281 1 22.75 395 ASP A CA 1
ATOM 3137 C C . ASP A 1 395 ? -66.5 100.25 -13.797 1 22.75 395 ASP A C 1
ATOM 3139 O O . ASP A 1 395 ? -67.438 99.812 -14.5 1 22.75 395 ASP A O 1
ATOM 3143 N N . ASP A 1 396 ? -65.75 100.812 -14.711 1 23.08 396 ASP A N 1
ATOM 3144 C CA . ASP A 1 396 ? -66.5 101.312 -15.852 1 23.08 396 ASP A CA 1
ATOM 3145 C C . ASP A 1 396 ? -67.25 100.188 -16.5 1 23.08 396 ASP A C 1
ATOM 3147 O O . ASP A 1 396 ? -66.812 99 -16.5 1 23.08 396 ASP A O 1
ATOM 3151 N N . GLN A 1 397 ? -68.625 100.5 -17.109 1 18.38 397 GLN A N 1
ATOM 3152 C CA . GLN A 1 397 ? -69.625 100 -18.031 1 18.38 397 GLN A CA 1
ATOM 3153 C C . GLN A 1 397 ? -69 99.625 -19.375 1 18.38 397 GLN A C 1
ATOM 3155 O O . GLN A 1 397 ? -67.875 100 -19.656 1 18.38 397 GLN A O 1
ATOM 3160 N N . THR A 1 398 ? -69.688 99.875 -20.828 1 22.53 398 THR A N 1
ATOM 3161 C CA . THR A 1 398 ? -70.938 99.125 -21.031 1 22.53 398 THR A CA 1
ATOM 3162 C C . THR A 1 398 ? -70.688 97.812 -21.656 1 22.53 398 THR A C 1
ATOM 3164 O O . THR A 1 398 ? -71.188 96.75 -21.172 1 22.53 398 THR A O 1
ATOM 3167 N N . SER A 1 399 ? -70.562 97.375 -22.922 1 19.22 399 SER A N 1
ATOM 3168 C CA . SER A 1 399 ? -71.25 97.562 -24.188 1 19.22 399 SER A CA 1
ATOM 3169 C C . SER A 1 399 ? -71 96.375 -25.141 1 19.22 399 SER A C 1
ATOM 3171 O O . SER A 1 399 ? -71.875 95.875 -25.812 1 19.22 399 SER A O 1
ATOM 3173 N N . LEU A 1 400 ? -70.5 96.062 -26.203 1 23.02 400 LEU A N 1
ATOM 3174 C CA . LEU A 1 400 ? -71.312 95.5 -27.266 1 23.02 400 LEU A CA 1
ATOM 3175 C C . LEU A 1 400 ? -71.812 94.062 -26.875 1 23.02 400 LEU A C 1
ATOM 3177 O O . LEU A 1 400 ? -71.25 93.438 -25.984 1 23.02 400 LEU A O 1
ATOM 3181 N N . ALA A 1 401 ? -73.062 93.562 -27.609 1 19.41 401 ALA A N 1
ATOM 3182 C CA . ALA A 1 401 ? -73.812 93.125 -28.781 1 19.41 401 ALA A CA 1
ATOM 3183 C C . ALA A 1 401 ? -73.062 92.062 -29.562 1 19.41 401 ALA A C 1
ATOM 3185 O O . ALA A 1 401 ? -73.75 91.188 -30.125 1 19.41 401 ALA A O 1
ATOM 3186 N N . TYR A 1 402 ? -72.188 92.188 -30.328 1 20.81 402 TYR A N 1
ATOM 3187 C CA . TYR A 1 402 ? -72.25 91.312 -31.5 1 20.81 402 TYR A CA 1
ATOM 3188 C C . TYR A 1 402 ? -72.125 89.812 -31.078 1 20.81 402 TYR A C 1
ATOM 3190 O O . TYR A 1 402 ? -71.625 89.5 -30 1 20.81 402 TYR A O 1
ATOM 3198 N N . ARG A 1 403 ? -72.5 89.062 -32.125 1 17.69 403 ARG A N 1
ATOM 3199 C CA . ARG A 1 403 ? -72.875 88.312 -33.312 1 17.69 403 ARG A CA 1
ATOM 3200 C C . ARG A 1 403 ? -71.938 87.188 -33.594 1 17.69 403 ARG A C 1
ATOM 3202 O O . ARG A 1 403 ? -70.75 87.312 -33.344 1 17.69 403 ARG A O 1
ATOM 3209 N N . MET B 1 1 ? -37.906 47.25 42.781 1 35.56 1 MET B N 1
ATOM 3210 C CA . MET B 1 1 ? -37.438 48.5 42.219 1 35.56 1 MET B CA 1
ATOM 3211 C C . MET B 1 1 ? -35.906 48.5 42 1 35.56 1 MET B C 1
ATOM 3213 O O . MET B 1 1 ? -35.406 49.094 41.062 1 35.56 1 MET B O 1
ATOM 3217 N N . PRO B 1 2 ? -35.062 47.812 42.906 1 51.84 2 PRO B N 1
ATOM 3218 C CA . PRO B 1 2 ? -33.594 47.812 42.812 1 51.84 2 PRO B CA 1
ATOM 3219 C C . PRO B 1 2 ? -33.094 46.906 41.688 1 51.84 2 PRO B C 1
ATOM 3221 O O . PRO B 1 2 ? -32.031 47.188 41.125 1 51.84 2 PRO B O 1
ATOM 3224 N N . LEU B 1 3 ? -33.812 45.906 41.375 1 50.06 3 LEU B N 1
ATOM 3225 C CA . LEU B 1 3 ? -33.344 45 40.344 1 50.06 3 LEU B CA 1
ATOM 3226 C C . LEU B 1 3 ? -33.375 45.656 38.969 1 50.06 3 LEU B C 1
ATOM 3228 O O . LEU B 1 3 ? -32.5 45.438 38.125 1 50.06 3 LEU B O 1
ATOM 3232 N N . ARG B 1 4 ? -34.438 46.469 38.75 1 51.53 4 ARG B N 1
ATOM 3233 C CA . ARG B 1 4 ? -34.562 47.156 37.469 1 51.53 4 ARG B CA 1
ATOM 3234 C C . ARG B 1 4 ? -33.469 48.188 37.281 1 51.53 4 ARG B C 1
ATOM 3236 O O . ARG B 1 4 ? -32.969 48.344 36.156 1 51.53 4 ARG B O 1
ATOM 3243 N N . GLU B 1 5 ? -33.094 48.812 38.312 1 48.62 5 GLU B N 1
ATOM 3244 C CA . GLU B 1 5 ? -32.062 49.844 38.188 1 48.62 5 GLU B CA 1
ATOM 3245 C C . GLU B 1 5 ? -30.688 49.25 37.969 1 48.62 5 GLU B C 1
ATOM 3247 O O . GLU B 1 5 ? -29.891 49.781 37.188 1 48.62 5 GLU B O 1
ATOM 3252 N N . THR B 1 6 ? -30.469 48.062 38.562 1 49.84 6 THR B N 1
ATOM 3253 C CA . THR B 1 6 ? -29.172 47.438 38.375 1 49.84 6 THR B CA 1
ATOM 3254 C C . THR B 1 6 ? -29.047 46.844 36.969 1 49.84 6 THR B C 1
ATOM 3256 O O . THR B 1 6 ? -27.984 46.906 36.375 1 49.84 6 THR B O 1
ATOM 3259 N N . CYS B 1 7 ? -30.188 46.312 36.5 1 46.31 7 CYS B N 1
ATOM 3260 C CA . CYS B 1 7 ? -30.172 45.812 35.156 1 46.31 7 CYS B CA 1
ATOM 3261 C C . CYS B 1 7 ? -29.984 46.938 34.156 1 46.31 7 CYS B C 1
ATOM 3263 O O . CYS B 1 7 ? -29.281 46.781 33.156 1 46.31 7 CYS B O 1
ATOM 3265 N N . CYS B 1 8 ? -30.656 48.125 34.469 1 47.97 8 CYS B N 1
ATOM 3266 C CA . CYS B 1 8 ? -30.531 49.25 33.531 1 47.97 8 CYS B CA 1
ATOM 3267 C C . CYS B 1 8 ? -29.109 49.781 33.531 1 47.97 8 CYS B C 1
ATOM 3269 O O . CYS B 1 8 ? -28.594 50.156 32.5 1 47.97 8 CYS B O 1
ATOM 3271 N N . SER B 1 9 ? -28.484 49.812 34.719 1 47.16 9 SER B N 1
ATOM 3272 C CA . SER B 1 9 ? -27.109 50.312 34.781 1 47.16 9 SER B CA 1
ATOM 3273 C C . SER B 1 9 ? -26.156 49.375 34.062 1 47.16 9 SER B C 1
ATOM 3275 O O . SER B 1 9 ? -25.25 49.812 33.344 1 47.16 9 SER B O 1
ATOM 3277 N N . VAL B 1 10 ? -26.375 48.062 34.25 1 48.44 10 VAL B N 1
ATOM 3278 C CA . VAL B 1 10 ? -25.531 47.094 33.562 1 48.44 10 VAL B CA 1
ATOM 3279 C C . VAL B 1 10 ? -25.797 47.156 32.062 1 48.44 10 VAL B C 1
ATOM 3281 O O . VAL B 1 10 ? -24.859 47.125 31.266 1 48.44 10 VAL B O 1
ATOM 3284 N N . CYS B 1 11 ? -27.109 47.281 31.766 1 45.53 11 CYS B N 1
ATOM 3285 C CA . CYS B 1 11 ? -27.438 47.438 30.359 1 45.53 11 CYS B CA 1
ATOM 3286 C C . CYS B 1 11 ? -26.844 48.719 29.797 1 45.53 11 CYS B C 1
ATOM 3288 O O . CYS B 1 11 ? -26.344 48.75 28.688 1 45.53 11 CYS B O 1
ATOM 3290 N N . ASP B 1 12 ? -27.047 49.812 30.594 1 45.03 12 ASP B N 1
ATOM 3291 C CA . ASP B 1 12 ? -26.438 51.062 30.156 1 45.03 12 ASP B CA 1
ATOM 3292 C C . ASP B 1 12 ? -24.922 50.938 30.047 1 45.03 12 ASP B C 1
ATOM 3294 O O . ASP B 1 12 ? -24.312 51.438 29.109 1 45.03 12 ASP B O 1
ATOM 3298 N N . PHE B 1 13 ? -24.406 50.25 31.031 1 44.09 13 PHE B N 1
ATOM 3299 C CA . PHE B 1 13 ? -22.969 50.062 31 1 44.09 13 PHE B CA 1
ATOM 3300 C C . PHE B 1 13 ? -22.562 49.219 29.797 1 44.09 13 PHE B C 1
ATOM 3302 O O . PHE B 1 13 ? -21.531 49.469 29.172 1 44.09 13 PHE B O 1
ATOM 3309 N N . ILE B 1 14 ? -23.453 48.188 29.562 1 44.12 14 ILE B N 1
ATOM 3310 C CA . ILE B 1 14 ? -23.141 47.344 28.422 1 44.12 14 ILE B CA 1
ATOM 3311 C C . ILE B 1 14 ? -23.391 48.094 27.125 1 44.12 14 ILE B C 1
ATOM 3313 O O . ILE B 1 14 ? -22.672 47.906 26.141 1 44.12 14 ILE B O 1
ATOM 3317 N N . LEU B 1 15 ? -24.422 48.844 27.156 1 43.69 15 LEU B N 1
ATOM 3318 C CA . LEU B 1 15 ? -24.828 49.531 25.938 1 43.69 15 LEU B CA 1
ATOM 3319 C C . LEU B 1 15 ? -24.047 50.844 25.766 1 43.69 15 LEU B C 1
ATOM 3321 O O . LEU B 1 15 ? -24.125 51.469 24.703 1 43.69 15 LEU B O 1
ATOM 3325 N N . GLU B 1 16 ? -23.688 51.312 26.891 1 34.66 16 GLU B N 1
ATOM 3326 C CA . GLU B 1 16 ? -22.891 52.562 26.734 1 34.66 16 GLU B CA 1
ATOM 3327 C C . GLU B 1 16 ? -21.578 52.281 26.016 1 34.66 16 GLU B C 1
ATOM 3329 O O . GLU B 1 16 ? -20.859 51.344 26.375 1 34.66 16 GLU B O 1
ATOM 3334 N N . TYR B 1 17 ? -21.781 52.188 24.812 1 32.47 17 TYR B N 1
ATOM 3335 C CA . TYR B 1 17 ? -20.594 52.062 23.969 1 32.47 17 TYR B CA 1
ATOM 3336 C C . TYR B 1 17 ? -19.703 53.281 24.094 1 32.47 17 TYR B C 1
ATOM 3338 O O . TYR B 1 17 ? -20.125 54.406 23.766 1 32.47 17 TYR B O 1
ATOM 3346 N N . ASP B 1 18 ? -19.078 53.344 25.188 1 30.3 18 ASP B N 1
ATOM 3347 C CA . ASP B 1 18 ? -18.125 54.438 25.297 1 30.3 18 ASP B CA 1
ATOM 3348 C C . ASP B 1 18 ? -17.047 54.375 24.219 1 30.3 18 ASP B C 1
ATOM 3350 O O . ASP B 1 18 ? -16.422 53.312 24.047 1 30.3 18 ASP B O 1
ATOM 3354 N N . THR B 1 19 ? -17.422 54.844 23.141 1 29.66 19 THR B N 1
ATOM 3355 C CA . THR B 1 19 ? -16.312 54.969 22.188 1 29.66 19 THR B CA 1
ATOM 3356 C C . THR B 1 19 ? -15.102 55.625 22.859 1 29.66 19 THR B C 1
ATOM 3358 O O . THR B 1 19 ? -15.242 56.625 23.562 1 29.66 19 THR B O 1
ATOM 3361 N N . PRO B 1 20 ? -14.086 55 23.078 1 29.59 20 PRO B N 1
ATOM 3362 C CA . PRO B 1 20 ? -12.906 55.469 23.812 1 29.59 20 PRO B CA 1
ATOM 3363 C C . PRO B 1 20 ? -12.406 56.812 23.312 1 29.59 20 PRO B C 1
ATOM 3365 O O . PRO B 1 20 ? -12.297 57.031 22.094 1 29.59 20 PRO B O 1
ATOM 3368 N N . ARG B 1 21 ? -12.961 57.938 23.812 1 32.12 21 ARG B N 1
ATOM 3369 C CA . ARG B 1 21 ? -12.227 59.188 23.625 1 32.12 21 ARG B CA 1
ATOM 3370 C C . ARG B 1 21 ? -10.75 59 23.969 1 32.12 21 ARG B C 1
ATOM 3372 O O . ARG B 1 21 ? -10.406 58.219 24.859 1 32.12 21 ARG B O 1
ATOM 3379 N N . ILE B 1 22 ? -9.93 59.062 22.984 1 32.19 22 ILE B N 1
ATOM 3380 C CA . ILE B 1 22 ? -8.477 59.031 23.141 1 32.19 22 ILE B CA 1
ATOM 3381 C C . ILE B 1 22 ? -8.07 60 24.266 1 32.19 22 ILE B C 1
ATOM 3383 O O . ILE B 1 22 ? -8.289 61.188 24.172 1 32.19 22 ILE B O 1
ATOM 3387 N N . VAL B 1 23 ? -8.539 59.812 25.469 1 35.12 23 VAL B N 1
ATOM 3388 C CA . VAL B 1 23 ? -7.984 60.656 26.5 1 35.12 23 VAL B CA 1
ATOM 3389 C C . VAL B 1 23 ? -6.473 60.469 26.594 1 35.12 23 VAL B C 1
ATOM 3391 O O . VAL B 1 23 ? -5.984 59.344 26.516 1 35.12 23 VAL B O 1
ATOM 3394 N N . LEU B 1 24 ? -5.676 61.406 26.156 1 38.69 24 LEU B N 1
ATOM 3395 C CA . LEU B 1 24 ? -4.238 61.5 26.375 1 38.69 24 LEU B CA 1
ATOM 3396 C C . LEU B 1 24 ? -3.883 61.094 27.797 1 38.69 24 LEU B C 1
ATOM 3398 O O . LEU B 1 24 ? -4.25 61.781 28.75 1 38.69 24 LEU B O 1
ATOM 3402 N N . ILE B 1 25 ? -4.168 59.875 28.016 1 43.44 25 ILE B N 1
ATOM 3403 C CA . ILE B 1 25 ? -3.697 59.469 29.328 1 43.44 25 ILE B CA 1
ATOM 3404 C C . ILE B 1 25 ? -2.182 59.625 29.422 1 43.44 25 ILE B C 1
ATOM 3406 O O . ILE B 1 25 ? -1.438 58.938 28.734 1 43.44 25 ILE B O 1
ATOM 3410 N N . LYS B 1 26 ? -1.687 60.781 29.703 1 47.03 26 LYS B N 1
ATOM 3411 C CA . LYS B 1 26 ? -0.291 61.094 30 1 47.03 26 LYS B CA 1
ATOM 3412 C C . LYS B 1 26 ? 0.232 60.219 31.141 1 47.03 26 LYS B C 1
ATOM 3414 O O . LYS B 1 26 ? 0.847 60.75 32.062 1 47.03 26 LYS B O 1
ATOM 3419 N N . ASN B 1 27 ? -0.384 59.031 31.312 1 57.5 27 ASN B N 1
ATOM 3420 C CA . ASN B 1 27 ? 0.208 58.25 32.375 1 57.5 27 ASN B CA 1
ATOM 3421 C C . ASN B 1 27 ? 1.343 57.375 31.859 1 57.5 27 ASN B C 1
ATOM 3423 O O . ASN B 1 27 ? 1.142 56.562 30.953 1 57.5 27 ASN B O 1
ATOM 3427 N N . LYS B 1 28 ? 2.561 57.656 32.25 1 63.12 28 LYS B N 1
ATOM 3428 C CA . LYS B 1 28 ? 3.795 56.969 31.875 1 63.12 28 LYS B CA 1
ATOM 3429 C C . LYS B 1 28 ? 3.672 55.469 32.094 1 63.12 28 LYS B C 1
ATOM 3431 O O . LYS B 1 28 ? 4.219 54.656 31.312 1 63.12 28 LYS B O 1
ATOM 3436 N N . LYS B 1 29 ? 2.883 55.125 33.125 1 66.31 29 LYS B N 1
ATOM 3437 C CA . LYS B 1 29 ? 2.748 53.719 33.438 1 66.31 29 LYS B CA 1
ATOM 3438 C C . LYS B 1 29 ? 1.927 53 32.375 1 66.31 29 LYS B C 1
ATOM 3440 O O . LYS B 1 29 ? 2.277 51.875 31.938 1 66.31 29 LYS B O 1
ATOM 3445 N N . VAL B 1 30 ? 0.926 53.625 31.906 1 69.81 30 VAL B N 1
ATOM 3446 C CA . VAL B 1 30 ? 0.064 53.031 30.891 1 69.81 30 VAL B CA 1
ATOM 3447 C C . VAL B 1 30 ? 0.809 52.938 29.562 1 69.81 30 VAL B C 1
ATOM 3449 O O . VAL B 1 30 ? 0.672 51.969 28.828 1 69.81 30 VAL B O 1
ATOM 3452 N N . GLY B 1 31 ? 1.653 54 29.328 1 71.31 31 GLY B N 1
ATOM 3453 C CA . GLY B 1 31 ? 2.461 54 28.125 1 71.31 31 GLY B CA 1
ATOM 3454 C C . GLY B 1 31 ? 3.479 52.875 28.094 1 71.31 31 GLY B C 1
ATOM 3455 O O . GLY B 1 31 ? 3.682 52.219 27.062 1 71.31 31 GLY B O 1
ATOM 3456 N N . LEU B 1 32 ? 3.975 52.594 29.297 1 77.38 32 LEU B N 1
ATOM 3457 C CA . LEU B 1 32 ? 4.977 51.531 29.391 1 77.38 32 LEU B CA 1
ATOM 3458 C C . LEU B 1 32 ? 4.344 50.156 29.188 1 77.38 32 LEU B C 1
ATOM 3460 O O . LEU B 1 32 ? 4.934 49.312 28.531 1 77.38 32 LEU B O 1
ATOM 3464 N N . ILE B 1 33 ? 3.172 49.969 29.688 1 76.25 33 ILE B N 1
ATOM 3465 C CA . ILE B 1 33 ? 2.477 48.719 29.547 1 76.25 33 ILE B CA 1
ATOM 3466 C C . ILE B 1 33 ? 2.096 48.5 28.078 1 76.25 33 ILE B C 1
ATOM 3468 O O . ILE B 1 33 ? 2.229 47.375 27.547 1 76.25 33 ILE B O 1
ATOM 3472 N N . ASN B 1 34 ? 1.729 49.562 27.406 1 75.62 34 ASN B N 1
ATOM 3473 C CA . ASN B 1 34 ? 1.365 49.438 26 1 75.62 34 ASN B CA 1
ATOM 3474 C C . ASN B 1 34 ? 2.574 49.094 25.125 1 75.62 34 ASN B C 1
ATOM 3476 O O . ASN B 1 34 ? 2.471 48.312 24.203 1 75.62 34 ASN B O 1
ATOM 3480 N N . ARG B 1 35 ? 3.631 49.688 25.562 1 81.25 35 ARG B N 1
ATOM 3481 C CA . ARG B 1 35 ? 4.84 49.406 24.797 1 81.25 35 ARG B CA 1
ATOM 3482 C C . ARG B 1 35 ? 5.324 48 25.016 1 81.25 35 ARG B C 1
ATOM 3484 O O . ARG B 1 35 ? 5.863 47.344 24.109 1 81.25 35 ARG B O 1
ATOM 3491 N N . LEU B 1 36 ? 5.082 47.531 26.188 1 83.31 36 LEU B N 1
ATOM 3492 C CA . LEU B 1 36 ? 5.488 46.188 26.484 1 83.31 36 LEU B CA 1
ATOM 3493 C C . LEU B 1 36 ? 4.637 45.188 25.719 1 83.31 36 LEU B C 1
ATOM 3495 O O . LEU B 1 36 ? 5.156 44.188 25.203 1 83.31 36 LEU B O 1
ATOM 3499 N N . VAL B 1 37 ? 3.414 45.438 25.625 1 79.94 37 VAL B N 1
ATOM 3500 C CA . VAL B 1 37 ? 2.512 44.562 24.891 1 79.94 37 VAL B CA 1
ATOM 3501 C C . VAL B 1 37 ? 2.871 44.594 23.406 1 79.94 37 VAL B C 1
ATOM 3503 O O . VAL B 1 37 ? 2.867 43.562 22.734 1 79.94 37 VAL B O 1
ATOM 3506 N N . GLN B 1 38 ? 3.176 45.781 22.906 1 80.62 38 GLN B N 1
ATOM 3507 C CA . GLN B 1 38 ? 3.566 45.906 21.516 1 80.62 38 GLN B CA 1
ATOM 3508 C C . GLN B 1 38 ? 4.855 45.156 21.219 1 80.62 38 GLN B C 1
ATOM 3510 O O . GLN B 1 38 ? 4.992 44.531 20.172 1 80.62 38 GLN B O 1
ATOM 3515 N N . LEU B 1 39 ? 5.734 45.156 22.188 1 87.31 39 LEU B N 1
ATOM 3516 C CA . LEU B 1 39 ? 7.004 44.469 22.016 1 87.31 39 LEU B CA 1
ATOM 3517 C C . LEU B 1 39 ? 6.797 42.938 22 1 87.31 39 LEU B C 1
ATOM 3519 O O . LEU B 1 39 ? 7.484 42.219 21.266 1 87.31 39 LEU B O 1
ATOM 3523 N N . VAL B 1 40 ? 5.918 42.531 22.828 1 85.12 40 VAL B N 1
ATOM 3524 C CA . VAL B 1 40 ? 5.609 41.094 22.859 1 85.12 40 VAL B CA 1
ATOM 3525 C C . VAL B 1 40 ? 4.992 40.688 21.531 1 85.12 40 VAL B C 1
ATOM 3527 O O . VAL B 1 40 ? 5.348 39.625 20.984 1 85.12 40 VAL B O 1
ATOM 3530 N N . ILE B 1 41 ? 4.09 41.438 20.984 1 80.12 41 ILE B N 1
ATOM 3531 C CA . ILE B 1 41 ? 3.438 41.125 19.719 1 80.12 41 ILE B CA 1
ATOM 3532 C C . ILE B 1 41 ? 4.465 41.156 18.594 1 80.12 41 ILE B C 1
ATOM 3534 O O . ILE B 1 41 ? 4.477 40.25 17.734 1 80.12 41 ILE B O 1
ATOM 3538 N N . LEU B 1 42 ? 5.258 42.156 18.656 1 85.25 42 LEU B N 1
ATOM 3539 C CA . LEU B 1 42 ? 6.273 42.281 17.625 1 85.25 42 LEU B CA 1
ATOM 3540 C C . LEU B 1 42 ? 7.234 41.094 17.672 1 85.25 42 LEU B C 1
ATOM 3542 O O . LEU B 1 42 ? 7.664 40.594 16.625 1 85.25 42 LEU B O 1
ATOM 3546 N N . SER B 1 43 ? 7.637 40.688 18.859 1 88 43 SER B N 1
ATOM 3547 C CA . SER B 1 43 ? 8.523 39.531 19.016 1 88 43 SER B CA 1
ATOM 3548 C C . SER B 1 43 ? 7.863 38.25 18.5 1 88 43 SER B C 1
ATOM 3550 O O . SER B 1 43 ? 8.539 37.406 17.938 1 88 43 SER B O 1
ATOM 3552 N N . TYR B 1 44 ? 6.664 38.125 18.672 1 81.38 44 TYR B N 1
ATOM 3553 C CA . TYR B 1 44 ? 5.91 37 18.172 1 81.38 44 TYR B CA 1
ATOM 3554 C C . TYR B 1 44 ? 5.891 36.969 16.641 1 81.38 44 TYR B C 1
ATOM 3556 O O . TYR B 1 44 ? 6.117 35.938 16.016 1 81.38 44 TYR B O 1
ATOM 3564 N N . ILE B 1 45 ? 5.543 38.062 16.078 1 80.06 45 ILE B N 1
ATOM 3565 C CA . ILE B 1 45 ? 5.43 38.156 14.625 1 80.06 45 ILE B CA 1
ATOM 3566 C C . ILE B 1 45 ? 6.785 37.906 13.984 1 80.06 45 ILE B C 1
ATOM 3568 O O . ILE B 1 45 ? 6.895 37.062 13.078 1 80.06 45 ILE B O 1
ATOM 3572 N N . ILE B 1 46 ? 7.738 38.562 14.422 1 86.25 46 ILE B N 1
ATOM 3573 C CA . ILE B 1 46 ? 9.055 38.438 13.812 1 86.25 46 ILE B CA 1
ATOM 3574 C C . ILE B 1 46 ? 9.68 37.094 14.172 1 86.25 46 ILE B C 1
ATOM 3576 O O . ILE B 1 46 ? 10.156 36.375 13.305 1 86.25 46 ILE B O 1
ATOM 3580 N N . GLY B 1 47 ? 9.742 36.812 15.406 1 86.56 47 GLY B N 1
ATOM 3581 C CA . GLY B 1 47 ? 10.406 35.594 15.883 1 86.56 47 GLY B CA 1
ATOM 3582 C C . GLY B 1 47 ? 9.703 34.312 15.461 1 86.56 47 GLY B C 1
ATOM 3583 O O . GLY B 1 47 ? 10.32 33.406 14.891 1 86.56 47 GLY B O 1
ATOM 3584 N N . TRP B 1 48 ? 8.469 34.281 15.672 1 81.31 48 TRP B N 1
ATOM 3585 C CA . TRP B 1 48 ? 7.754 33.031 15.445 1 81.31 48 TRP B CA 1
ATOM 3586 C C . TRP B 1 48 ? 7.211 32.969 14.023 1 81.31 48 TRP B C 1
ATOM 3588 O O . TRP B 1 48 ? 7.527 32.031 13.273 1 81.31 48 TRP B O 1
ATOM 3598 N N . VAL B 1 49 ? 6.41 33.906 13.594 1 81.31 49 VAL B N 1
ATOM 3599 C CA . VAL B 1 49 ? 5.707 33.844 12.312 1 81.31 49 VAL B CA 1
ATOM 3600 C C . VAL B 1 49 ? 6.707 33.938 11.164 1 81.31 49 VAL B C 1
ATOM 3602 O O . VAL B 1 49 ? 6.684 33.094 10.242 1 81.31 49 VAL B O 1
ATOM 3605 N N . LEU B 1 50 ? 7.543 34.875 11.25 1 86.38 50 LEU B N 1
ATOM 3606 C CA . LEU B 1 50 ? 8.43 35.094 10.117 1 86.38 50 LEU B CA 1
ATOM 3607 C C . LEU B 1 50 ? 9.641 34.188 10.164 1 86.38 50 LEU B C 1
ATOM 3609 O O . LEU B 1 50 ? 10.031 33.625 9.141 1 86.38 50 LEU B O 1
ATOM 3613 N N . ILE B 1 51 ? 10.203 33.969 11.32 1 86.5 51 ILE B N 1
ATOM 3614 C CA . ILE B 1 51 ? 11.477 33.25 11.383 1 86.5 51 ILE B CA 1
ATOM 3615 C C . ILE B 1 51 ? 11.219 31.781 11.602 1 86.5 51 ILE B C 1
ATOM 3617 O O . ILE B 1 51 ? 11.703 30.938 10.844 1 86.5 51 ILE B O 1
ATOM 3621 N N . TRP B 1 52 ? 10.492 31.469 12.625 1 83.88 52 TRP B N 1
ATOM 3622 C CA . TRP B 1 52 ? 10.32 30.062 12.969 1 83.88 52 TRP B CA 1
ATOM 3623 C C . TRP B 1 52 ? 9.398 29.359 11.969 1 83.88 52 TRP B C 1
ATOM 3625 O O . TRP B 1 52 ? 9.695 28.266 11.508 1 83.88 52 TRP B O 1
ATOM 3635 N N . ARG B 1 53 ? 8.352 29.984 11.555 1 82.38 53 ARG B N 1
ATOM 3636 C CA . ARG B 1 53 ? 7.41 29.391 10.617 1 82.38 53 ARG B CA 1
ATOM 3637 C C . ARG B 1 53 ? 7.77 29.75 9.18 1 82.38 53 ARG B C 1
ATOM 3639 O O . ARG B 1 53 ? 7.145 29.266 8.234 1 82.38 53 ARG B O 1
ATOM 3646 N N . LYS B 1 54 ? 8.648 30.594 9.047 1 88.12 54 LYS B N 1
ATOM 3647 C CA . LYS B 1 54 ? 9.109 31.031 7.738 1 88.12 54 LYS B CA 1
ATOM 3648 C C . LYS B 1 54 ? 7.953 31.578 6.898 1 88.12 54 LYS B C 1
ATOM 3650 O O . LYS B 1 54 ? 7.781 31.188 5.746 1 88.12 54 LYS B O 1
ATOM 3655 N N . GLY B 1 55 ? 7.207 32.375 7.496 1 87.62 55 GLY B N 1
ATOM 3656 C CA . GLY B 1 55 ? 6.035 32.938 6.863 1 87.62 55 GLY B CA 1
ATOM 3657 C C . GLY B 1 55 ? 6.367 33.781 5.652 1 87.62 55 GLY B C 1
ATOM 3658 O O . GLY B 1 55 ? 5.469 34.25 4.934 1 87.62 55 GLY B O 1
ATOM 3659 N N . TYR B 1 56 ? 7.617 33.938 5.41 1 90.75 56 TYR B N 1
ATOM 3660 C CA . TYR B 1 56 ? 8.047 34.719 4.262 1 90.75 56 TYR B CA 1
ATOM 3661 C C . TYR B 1 56 ? 8.258 33.812 3.041 1 90.75 56 TYR B C 1
ATOM 3663 O O . TYR B 1 56 ? 8.57 34.312 1.952 1 90.75 56 TYR B O 1
ATOM 3671 N N . GLN B 1 57 ? 8.016 32.531 3.197 1 93.5 57 GLN B N 1
ATOM 3672 C CA . GLN B 1 57 ? 8.312 31.609 2.107 1 93.5 57 GLN B CA 1
ATOM 3673 C C . GLN B 1 57 ? 7.031 30.984 1.557 1 93.5 57 GLN B C 1
ATOM 3675 O O . GLN B 1 57 ? 6.023 30.906 2.26 1 93.5 57 GLN B O 1
ATOM 3680 N N . ASP B 1 58 ? 7.164 30.625 0.267 1 92.62 58 ASP B N 1
ATOM 3681 C CA . ASP B 1 58 ? 6.219 29.703 -0.364 1 92.62 58 ASP B CA 1
ATOM 3682 C C . ASP B 1 58 ? 6.738 28.266 -0.323 1 92.62 58 ASP B C 1
ATOM 3684 O O . ASP B 1 58 ? 7.949 28.031 -0.385 1 92.62 58 ASP B O 1
ATOM 3688 N N . PHE B 1 59 ? 5.73 27.469 -0.128 1 92.38 59 PHE B N 1
ATOM 3689 C CA . PHE B 1 59 ? 6.168 26.078 0.033 1 92.38 59 PHE B CA 1
ATOM 3690 C C . PHE B 1 59 ? 5.656 25.219 -1.112 1 92.38 59 PHE B C 1
ATOM 3692 O O . PHE B 1 59 ? 4.566 25.453 -1.639 1 92.38 59 PHE B O 1
ATOM 3699 N N . ASP B 1 60 ? 6.5 24.297 -1.492 1 92.31 60 ASP B N 1
ATOM 3700 C CA . ASP B 1 60 ? 6.195 23.328 -2.553 1 92.31 60 ASP B CA 1
ATOM 3701 C C . ASP B 1 60 ? 6.223 21.906 -2.023 1 92.31 60 ASP B C 1
ATOM 3703 O O . ASP B 1 60 ? 6.918 21.609 -1.049 1 92.31 60 ASP B O 1
ATOM 3707 N N . SER B 1 61 ? 5.336 21.109 -2.654 1 91.75 61 SER B N 1
ATOM 3708 C CA . SER B 1 61 ? 5.301 19.703 -2.273 1 91.75 61 SER B CA 1
ATOM 3709 C C . SER B 1 61 ? 6.199 18.875 -3.176 1 91.75 61 SER B C 1
ATOM 3711 O O . SER B 1 61 ? 6.379 19.188 -4.352 1 91.75 61 SER B O 1
ATOM 3713 N N . ILE B 1 62 ? 6.551 17.75 -2.682 1 93.69 62 ILE B N 1
ATOM 3714 C CA . ILE B 1 62 ? 7.602 16.953 -3.307 1 93.69 62 ILE B CA 1
ATOM 3715 C C . ILE B 1 62 ? 6.984 15.938 -4.262 1 93.69 62 ILE B C 1
ATOM 3717 O O . ILE B 1 62 ? 5.918 15.383 -3.984 1 93.69 62 ILE B O 1
ATOM 3721 N N . VAL B 1 63 ? 7.605 15.773 -5.453 1 94.12 63 VAL B N 1
ATOM 3722 C CA . VAL B 1 63 ? 7.41 14.641 -6.359 1 94.12 63 VAL B CA 1
ATOM 3723 C C . VAL B 1 63 ? 8.68 13.797 -6.414 1 94.12 63 VAL B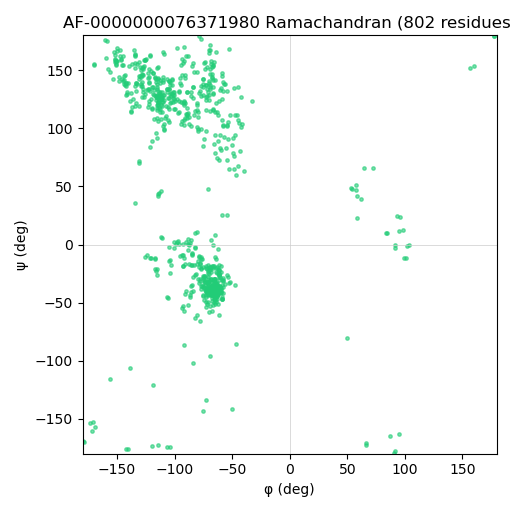 C 1
ATOM 3725 O O . VAL B 1 63 ? 9.773 14.32 -6.625 1 94.12 63 VAL B O 1
ATOM 3728 N N . SER B 1 64 ? 8.484 12.469 -6.148 1 94.56 64 SER B N 1
ATOM 3729 C CA . SER B 1 64 ? 9.703 11.68 -6 1 94.56 64 SER B CA 1
ATOM 3730 C C . SER B 1 64 ? 9.617 10.367 -6.77 1 94.56 64 SER B C 1
ATOM 3732 O O . SER B 1 64 ? 8.523 9.922 -7.125 1 94.56 64 SER B O 1
ATOM 3734 N N . SER B 1 65 ? 10.766 9.859 -7.191 1 94.25 65 SER B N 1
ATOM 3735 C CA . SER B 1 65 ? 10.938 8.523 -7.754 1 94.25 65 SER B CA 1
ATOM 3736 C C . SER B 1 65 ? 12.055 7.766 -7.043 1 94.25 65 SER B C 1
ATOM 3738 O O . SER B 1 65 ? 13.078 8.352 -6.688 1 94.25 65 SER B O 1
ATOM 3740 N N . VAL B 1 66 ? 11.773 6.492 -6.84 1 94.81 66 VAL B N 1
ATOM 3741 C CA . VAL B 1 66 ? 12.75 5.676 -6.129 1 94.81 66 VAL B CA 1
ATOM 3742 C C . VAL B 1 66 ? 13.07 4.426 -6.949 1 94.81 66 VAL B C 1
ATOM 3744 O O . VAL B 1 66 ? 12.172 3.771 -7.473 1 94.81 66 VAL B O 1
ATOM 3747 N N . ILE B 1 67 ? 14.352 4.148 -7.125 1 94.44 67 ILE B N 1
ATOM 3748 C CA . ILE B 1 67 ? 14.844 2.92 -7.746 1 94.44 67 ILE B CA 1
ATOM 3749 C C . ILE B 1 67 ? 15.641 2.107 -6.723 1 94.44 67 ILE B C 1
ATOM 3751 O O . ILE B 1 67 ? 16.547 2.631 -6.082 1 94.44 67 ILE B O 1
ATOM 3755 N N . ILE B 1 68 ? 15.281 0.855 -6.594 1 95.31 68 ILE B N 1
ATOM 3756 C CA . ILE B 1 68 ? 15.875 0 -5.574 1 95.31 68 ILE B CA 1
ATOM 3757 C C . ILE B 1 68 ? 16.594 -1.169 -6.238 1 95.31 68 ILE B C 1
ATOM 3759 O O . ILE B 1 68 ? 16.062 -1.809 -7.145 1 95.31 68 ILE B O 1
ATOM 3763 N N . LYS B 1 69 ? 17.828 -1.401 -5.859 1 93.81 69 LYS B N 1
ATOM 3764 C CA . LYS B 1 69 ? 18.609 -2.543 -6.328 1 93.81 69 LYS B CA 1
ATOM 3765 C C . LYS B 1 69 ? 19.266 -3.279 -5.16 1 93.81 69 LYS B C 1
ATOM 3767 O O . LYS B 1 69 ? 20.094 -2.713 -4.449 1 93.81 69 LYS B O 1
ATOM 3772 N N . VAL B 1 70 ? 18.906 -4.551 -5.008 1 95.25 70 VAL B N 1
ATOM 3773 C CA . VAL B 1 70 ? 19.438 -5.348 -3.91 1 95.25 70 VAL B CA 1
ATOM 3774 C C . VAL B 1 70 ? 20.531 -6.277 -4.43 1 95.25 70 VAL B C 1
ATOM 3776 O O . VAL B 1 70 ? 20.406 -6.852 -5.516 1 95.25 70 VAL B O 1
ATOM 3779 N N . LYS B 1 71 ? 21.625 -6.367 -3.656 1 94.12 71 LYS B N 1
ATOM 3780 C CA . LYS B 1 71 ? 22.734 -7.246 -4.004 1 94.12 71 LYS B CA 1
ATOM 3781 C C . LYS B 1 71 ? 23.125 -8.133 -2.826 1 94.12 71 LYS B C 1
ATOM 3783 O O . LYS B 1 71 ? 23.109 -7.695 -1.675 1 94.12 71 LYS B O 1
ATOM 3788 N N . GLY B 1 72 ? 23.359 -9.383 -3.104 1 94.56 72 GLY B N 1
ATOM 3789 C CA . GLY B 1 72 ? 23.797 -10.352 -2.107 1 94.56 72 GLY B CA 1
ATOM 3790 C C . GLY B 1 72 ? 23.547 -11.781 -2.523 1 94.56 72 GLY B C 1
ATOM 3791 O O . GLY B 1 72 ? 22.734 -12.047 -3.41 1 94.56 72 GLY B O 1
ATOM 3792 N N . VAL B 1 73 ? 24.375 -12.672 -1.972 1 94.38 73 VAL B N 1
ATOM 3793 C CA . VAL B 1 73 ? 24.203 -14.102 -2.203 1 94.38 73 VAL B CA 1
ATOM 3794 C C . VAL B 1 73 ? 24.25 -14.852 -0.872 1 94.38 73 VAL B C 1
ATOM 3796 O O . VAL B 1 73 ? 24.906 -14.414 0.072 1 94.38 73 VAL B O 1
ATOM 3799 N N . ALA B 1 74 ? 23.438 -15.82 -0.825 1 91.38 74 ALA B N 1
ATOM 3800 C CA . ALA B 1 74 ? 23.406 -16.656 0.374 1 91.38 74 ALA B CA 1
ATOM 3801 C C . ALA B 1 74 ? 23.547 -18.125 0.017 1 91.38 74 ALA B C 1
ATOM 3803 O O . ALA B 1 74 ? 22.969 -18.594 -0.971 1 91.38 74 ALA B O 1
ATOM 3804 N N . PHE B 1 75 ? 24.406 -18.812 0.743 1 90 75 PHE B N 1
ATOM 3805 C CA . PHE B 1 75 ? 24.594 -20.234 0.561 1 90 75 PHE B CA 1
ATOM 3806 C C . PHE B 1 75 ? 23.984 -21.016 1.72 1 90 75 PHE B C 1
ATOM 3808 O O . PHE B 1 75 ? 24.281 -20.734 2.885 1 90 75 PHE B O 1
ATOM 3815 N N . VAL B 1 76 ? 23.031 -21.844 1.393 1 87.94 76 VAL B N 1
ATOM 3816 C CA . VAL B 1 76 ? 22.359 -22.641 2.414 1 87.94 76 VAL B CA 1
ATOM 3817 C C . VAL B 1 76 ? 22.719 -24.125 2.24 1 87.94 76 VAL B C 1
ATOM 3819 O O . VAL B 1 76 ? 22.672 -24.656 1.13 1 87.94 76 VAL B O 1
ATOM 3822 N N . ASN B 1 77 ? 23.203 -24.672 3.285 1 84.25 77 ASN B N 1
ATOM 3823 C CA . ASN B 1 77 ? 23.484 -26.094 3.334 1 84.25 77 ASN B CA 1
ATOM 3824 C C . ASN B 1 77 ? 22.719 -26.781 4.469 1 84.25 77 ASN B C 1
ATOM 3826 O O . ASN B 1 77 ? 23.172 -26.781 5.613 1 84.25 77 ASN B O 1
ATOM 3830 N N . SER B 1 78 ? 21.469 -27.141 4.207 1 78.25 78 SER B N 1
ATOM 3831 C CA . SER B 1 78 ? 20.656 -27.797 5.234 1 78.25 78 SER B CA 1
ATOM 3832 C C . SER B 1 78 ? 20.141 -29.141 4.762 1 78.25 78 SER B C 1
ATOM 3834 O O . SER B 1 78 ? 20.094 -29.406 3.559 1 78.25 78 SER B O 1
ATOM 3836 N N . SER B 1 79 ? 20 -30.031 5.637 1 70.75 79 SER B N 1
ATOM 3837 C CA . SER B 1 79 ? 19.578 -31.391 5.348 1 70.75 79 SER B CA 1
ATOM 3838 C C . SER B 1 79 ? 18.281 -31.406 4.547 1 70.75 79 SER B C 1
ATOM 3840 O O . SER B 1 79 ? 18.109 -32.219 3.635 1 70.75 79 SER B O 1
ATOM 3842 N N . GLY B 1 80 ? 17.406 -30.453 4.781 1 67.5 80 GLY B N 1
ATOM 3843 C CA . GLY B 1 80 ? 16.125 -30.469 4.078 1 67.5 80 GLY B CA 1
ATOM 3844 C C . GLY B 1 80 ? 16.188 -29.766 2.727 1 67.5 80 GLY B C 1
ATOM 3845 O O . GLY B 1 80 ? 15.414 -30.078 1.826 1 67.5 80 GLY B O 1
ATOM 3846 N N . PHE B 1 81 ? 17.141 -28.984 2.432 1 73.25 81 PHE B N 1
ATOM 3847 C CA . PHE B 1 81 ? 17.188 -28.172 1.222 1 73.25 81 PHE B CA 1
ATOM 3848 C C . PHE B 1 81 ? 18.406 -28.5 0.384 1 73.25 81 PHE B C 1
ATOM 3850 O O . PHE B 1 81 ? 18.453 -28.188 -0.807 1 73.25 81 PHE B O 1
ATOM 3857 N N . GLY B 1 82 ? 19.328 -29.281 1.014 1 76.75 82 GLY B N 1
ATOM 3858 C CA . GLY B 1 82 ? 20.578 -29.516 0.303 1 76.75 82 GLY B CA 1
ATOM 3859 C C . GLY B 1 82 ? 21.406 -28.25 0.135 1 76.75 82 GLY B C 1
ATOM 3860 O O . GLY B 1 82 ? 21.141 -27.234 0.778 1 76.75 82 GLY B O 1
ATOM 3861 N N . GLU B 1 83 ? 22.469 -28.359 -0.629 1 86.81 83 GLU B N 1
ATOM 3862 C CA . GLU B 1 83 ? 23.328 -27.219 -0.942 1 86.81 83 GLU B CA 1
ATOM 3863 C C . GLU B 1 83 ? 22.734 -26.375 -2.066 1 86.81 83 GLU B C 1
ATOM 3865 O O . GLU B 1 83 ? 22.516 -26.859 -3.174 1 86.81 83 GLU B O 1
ATOM 3870 N N . ARG B 1 84 ? 22.438 -25.203 -1.607 1 89.38 84 ARG B N 1
ATOM 3871 C CA . ARG B 1 84 ? 21.812 -24.344 -2.609 1 89.38 84 ARG B CA 1
ATOM 3872 C C . ARG B 1 84 ? 22.281 -22.906 -2.465 1 89.38 84 ARG B C 1
ATOM 3874 O O . ARG B 1 84 ? 22.422 -22.406 -1.347 1 89.38 84 ARG B O 1
ATOM 3881 N N . LEU B 1 85 ? 22.562 -22.328 -3.645 1 92 85 LEU B N 1
ATOM 3882 C CA . LEU B 1 85 ? 22.906 -20.922 -3.701 1 92 85 LEU B CA 1
ATOM 3883 C C . LEU B 1 85 ? 21.672 -20.078 -4.035 1 92 85 LEU B C 1
ATOM 3885 O O . LEU B 1 85 ? 20.875 -20.453 -4.906 1 92 85 LEU B O 1
ATOM 3889 N N . TRP B 1 86 ? 21.531 -19.062 -3.236 1 92.19 86 TRP B N 1
ATOM 3890 C CA . TRP B 1 86 ? 20.438 -18.141 -3.469 1 92.19 86 TRP B CA 1
ATOM 3891 C C . TRP B 1 86 ? 20.953 -16.766 -3.895 1 92.19 86 TRP B C 1
ATOM 3893 O O . TRP B 1 86 ? 21.812 -16.203 -3.232 1 92.19 86 TRP B O 1
ATOM 3903 N N . ASP B 1 87 ? 20.391 -16.297 -5.004 1 93.81 87 ASP B N 1
ATOM 3904 C CA . ASP B 1 87 ? 20.75 -14.953 -5.457 1 93.81 87 ASP B CA 1
ATOM 3905 C C . ASP B 1 87 ? 19.531 -14.047 -5.504 1 93.81 87 ASP B C 1
ATOM 3907 O O . ASP B 1 87 ? 18.453 -14.422 -5.043 1 93.81 87 ASP B O 1
ATOM 3911 N N . SER B 1 88 ? 19.688 -12.836 -6.027 1 91.81 88 SER B N 1
ATOM 3912 C CA . SER B 1 88 ? 18.641 -11.82 -5.965 1 91.81 88 SER B CA 1
ATOM 3913 C C . SER B 1 88 ? 17.375 -12.273 -6.691 1 91.81 88 SER B C 1
ATOM 3915 O O . SER B 1 88 ? 16.266 -11.93 -6.285 1 91.81 88 SER B O 1
ATOM 3917 N N . ALA B 1 89 ? 17.516 -13.047 -7.684 1 91.81 89 ALA B N 1
ATOM 3918 C CA . ALA B 1 89 ? 16.359 -13.516 -8.453 1 91.81 89 ALA B CA 1
ATOM 3919 C C . ALA B 1 89 ? 15.555 -14.547 -7.664 1 91.81 89 ALA B C 1
ATOM 3921 O O . ALA B 1 89 ? 14.375 -14.773 -7.949 1 91.81 89 ALA B O 1
ATOM 3922 N N . ASP B 1 90 ? 16.219 -15.133 -6.68 1 92.31 90 ASP B N 1
ATOM 3923 C CA . ASP B 1 90 ? 15.578 -16.188 -5.898 1 92.31 90 ASP B CA 1
ATOM 3924 C C . ASP B 1 90 ? 14.852 -15.602 -4.684 1 92.31 90 ASP B C 1
ATOM 3926 O O . ASP B 1 90 ? 13.742 -16.031 -4.355 1 92.31 90 ASP B O 1
ATOM 3930 N N . TYR B 1 91 ? 15.516 -14.617 -4.094 1 93.12 91 TYR B N 1
ATOM 3931 C CA . TYR B 1 91 ? 15.008 -14.266 -2.775 1 93.12 91 TYR B CA 1
ATOM 3932 C C . TYR B 1 91 ? 14.219 -12.953 -2.828 1 93.12 91 TYR B C 1
ATOM 3934 O O . TYR B 1 91 ? 13.523 -12.609 -1.878 1 93.12 91 TYR B O 1
ATOM 3942 N N . ILE B 1 92 ? 14.32 -12.211 -3.875 1 93.44 92 ILE B N 1
ATOM 3943 C CA . ILE B 1 92 ? 13.508 -11.016 -4.023 1 93.44 92 ILE B CA 1
ATOM 3944 C C . ILE B 1 92 ? 12.203 -11.359 -4.746 1 93.44 92 ILE B C 1
ATOM 3946 O O . ILE B 1 92 ? 12.211 -11.633 -5.949 1 93.44 92 ILE B O 1
ATOM 3950 N N . ILE B 1 93 ? 11.078 -11.336 -4.004 1 90.38 93 ILE B N 1
ATOM 3951 C CA . ILE B 1 93 ? 9.773 -11.711 -4.555 1 90.38 93 ILE B CA 1
ATOM 3952 C C . ILE B 1 93 ? 8.719 -10.711 -4.09 1 90.38 93 ILE B C 1
ATOM 3954 O O . ILE B 1 93 ? 8.531 -10.508 -2.891 1 90.38 93 ILE B O 1
ATOM 3958 N N . PRO B 1 94 ? 8.008 -10.125 -4.988 1 88.12 94 PRO B N 1
ATOM 3959 C CA . PRO B 1 94 ? 8.227 -10.18 -6.434 1 88.12 94 PRO B CA 1
ATOM 3960 C C . PRO B 1 94 ? 9.492 -9.445 -6.867 1 88.12 94 PRO B C 1
ATOM 3962 O O . PRO B 1 94 ? 10.109 -8.742 -6.059 1 88.12 94 PRO B O 1
ATOM 3965 N N . PRO B 1 95 ? 9.867 -9.578 -8.125 1 83.56 95 PRO B N 1
ATOM 3966 C CA . PRO B 1 95 ? 11.133 -9 -8.586 1 83.56 95 PRO B CA 1
ATOM 3967 C C . PRO B 1 95 ? 11.109 -7.473 -8.594 1 83.56 95 PRO B C 1
ATOM 3969 O O . PRO B 1 95 ? 12.156 -6.832 -8.492 1 83.56 95 PRO B O 1
ATOM 3972 N N . GLU B 1 96 ? 9.922 -6.941 -8.805 1 79.88 96 GLU B N 1
ATOM 3973 C CA . GLU B 1 96 ? 9.852 -5.484 -8.883 1 79.88 96 GLU B CA 1
ATOM 3974 C C . GLU B 1 96 ? 8.586 -4.957 -8.211 1 79.88 96 GLU B C 1
ATOM 3976 O O . GLU B 1 96 ? 7.516 -5.559 -8.336 1 79.88 96 GLU B O 1
ATOM 3981 N N . GLN B 1 97 ? 8.883 -3.965 -7.371 1 83.44 97 GLN B N 1
ATOM 3982 C CA . GLN B 1 97 ? 7.781 -3.215 -6.777 1 83.44 97 GLN B CA 1
ATOM 3983 C C . GLN B 1 97 ? 8.078 -1.718 -6.773 1 83.44 97 GLN B C 1
ATOM 3985 O O . GLN B 1 97 ? 9.227 -1.305 -6.938 1 83.44 97 GLN B O 1
ATOM 3990 N N . GLU B 1 98 ? 7.09 -0.948 -6.75 1 81.31 98 GLU B N 1
ATOM 3991 C CA . GLU B 1 98 ? 7.234 0.496 -6.906 1 81.31 98 GLU B CA 1
ATOM 3992 C C . GLU B 1 98 ? 8.078 1.093 -5.781 1 81.31 98 GLU B C 1
ATOM 3994 O O . GLU B 1 98 ? 9.039 1.817 -6.039 1 81.31 98 GLU B O 1
ATOM 3999 N N . SER B 1 99 ? 7.766 1.023 -4.594 1 88.19 99 SER B N 1
ATOM 4000 C CA . SER B 1 99 ? 8.508 1.679 -3.52 1 88.19 99 SER B CA 1
ATOM 4001 C C . SER B 1 99 ? 8.727 0.733 -2.344 1 88.19 99 SER B C 1
ATOM 4003 O O . SER B 1 99 ? 8.641 1.144 -1.186 1 88.19 99 SER B O 1
ATOM 4005 N N . SER B 1 100 ? 8.922 -0.469 -2.715 1 92.94 100 SER B N 1
ATOM 4006 C CA . SER B 1 100 ? 9.172 -1.459 -1.673 1 92.94 100 SER B CA 1
ATOM 4007 C C . SER B 1 100 ? 9.859 -2.697 -2.24 1 92.94 100 SER B C 1
ATOM 4009 O O . SER B 1 100 ? 9.93 -2.871 -3.459 1 92.94 100 SER B O 1
ATOM 4011 N N . PHE B 1 101 ? 10.461 -3.439 -1.401 1 94 101 PHE B N 1
ATOM 4012 C CA . PHE B 1 101 ? 11.039 -4.723 -1.794 1 94 101 PHE B CA 1
ATOM 4013 C C . PHE B 1 101 ? 10.992 -5.711 -0.638 1 94 101 PHE B C 1
ATOM 4015 O O . PHE B 1 101 ? 11.102 -5.324 0.526 1 94 101 PHE B O 1
ATOM 4022 N N . PHE B 1 102 ? 10.703 -6.906 -1.012 1 95.5 102 PHE B N 1
ATOM 4023 C CA . PHE B 1 102 ? 10.656 -8.016 -0.072 1 95.5 102 PHE B CA 1
ATOM 4024 C C . PHE B 1 102 ? 11.898 -8.898 -0.216 1 95.5 102 PHE B C 1
ATOM 4026 O O . PHE B 1 102 ? 12.273 -9.273 -1.329 1 95.5 102 PHE B O 1
ATOM 4033 N N . VAL B 1 103 ? 12.523 -9.164 0.913 1 96.5 103 VAL B N 1
ATOM 4034 C CA . VAL B 1 103 ? 13.672 -10.062 0.942 1 96.5 103 VAL B CA 1
ATOM 4035 C C . VAL B 1 103 ? 13.32 -11.32 1.728 1 96.5 103 VAL B C 1
ATOM 4037 O O . VAL B 1 103 ? 13.055 -11.258 2.93 1 96.5 103 VAL B O 1
ATOM 4040 N N . MET B 1 104 ? 13.352 -12.414 1.084 1 96.44 104 MET B N 1
ATOM 4041 C CA . MET B 1 104 ? 13.055 -13.688 1.739 1 96.44 104 MET B CA 1
ATOM 4042 C C . MET B 1 104 ? 14.195 -14.094 2.668 1 96.44 104 MET B C 1
ATOM 4044 O O . MET B 1 104 ? 15.359 -14.125 2.258 1 96.44 104 MET B O 1
ATOM 4048 N N . THR B 1 105 ? 13.867 -14.398 3.9 1 96.5 105 THR B N 1
ATOM 4049 C CA . THR B 1 105 ? 14.883 -14.766 4.875 1 96.5 105 THR B CA 1
ATOM 4050 C C . THR B 1 105 ? 14.672 -16.203 5.355 1 96.5 105 THR B C 1
ATOM 4052 O O . THR B 1 105 ? 15.578 -16.812 5.941 1 96.5 105 THR B O 1
ATOM 4055 N N . ASN B 1 106 ? 13.477 -16.703 5.195 1 94.19 106 ASN B N 1
ATOM 4056 C CA . ASN B 1 106 ? 13.102 -18.047 5.594 1 94.19 106 ASN B CA 1
ATOM 4057 C C . ASN B 1 106 ? 11.992 -18.609 4.707 1 94.19 106 ASN B C 1
ATOM 4059 O O . ASN B 1 106 ? 11.297 -17.859 4.023 1 94.19 106 ASN B O 1
ATOM 4063 N N . LEU B 1 107 ? 11.938 -19.938 4.617 1 92.19 107 LEU B N 1
ATOM 4064 C CA . LEU B 1 107 ? 10.875 -20.484 3.775 1 92.19 107 LEU B CA 1
ATOM 4065 C C . LEU B 1 107 ? 10.531 -21.906 4.188 1 92.19 107 LEU B C 1
ATOM 4067 O O . LEU B 1 107 ? 11.359 -22.594 4.793 1 92.19 107 LEU B O 1
ATOM 4071 N N . ILE B 1 108 ? 9.336 -22.281 4.027 1 91.06 108 ILE B N 1
ATOM 4072 C CA . ILE B 1 108 ? 8.852 -23.656 4.09 1 91.06 108 ILE B CA 1
ATOM 4073 C C . ILE B 1 108 ? 8.469 -24.125 2.689 1 91.06 108 ILE B C 1
ATOM 4075 O O . ILE B 1 108 ? 7.691 -23.469 1.995 1 91.06 108 ILE B O 1
ATOM 4079 N N . ARG B 1 109 ? 9.078 -25.219 2.311 1 90.06 109 ARG B N 1
ATOM 4080 C CA . ARG B 1 109 ? 8.852 -25.75 0.97 1 90.06 109 ARG B CA 1
ATOM 4081 C C . ARG B 1 109 ? 8.078 -27.062 1.021 1 90.06 109 ARG B C 1
ATOM 4083 O O . ARG B 1 109 ? 8.383 -27.938 1.831 1 90.06 109 ARG B O 1
ATOM 4090 N N . THR B 1 110 ? 7.008 -27.156 0.316 1 92.56 110 THR B N 1
ATOM 4091 C CA . THR B 1 110 ? 6.262 -28.391 0.104 1 92.56 110 THR B CA 1
ATOM 4092 C C . THR B 1 110 ? 6.363 -28.844 -1.351 1 92.56 110 THR B C 1
ATOM 4094 O O . THR B 1 110 ? 5.727 -28.266 -2.232 1 92.56 110 THR B O 1
ATOM 4097 N N . GLU B 1 111 ? 7.082 -29.875 -1.569 1 91.19 111 GLU B N 1
ATOM 4098 C CA . GLU B 1 111 ? 7.414 -30.297 -2.928 1 91.19 111 GLU B CA 1
ATOM 4099 C C . GLU B 1 111 ? 6.43 -31.344 -3.441 1 91.19 111 GLU B C 1
ATOM 4101 O O . GLU B 1 111 ? 5.742 -31.984 -2.652 1 91.19 111 GLU B O 1
ATOM 4106 N N . ASN B 1 112 ? 6.316 -31.375 -4.754 1 91.38 112 ASN B N 1
ATOM 4107 C CA . ASN B 1 112 ? 5.625 -32.438 -5.5 1 91.38 112 ASN B CA 1
ATOM 4108 C C . ASN B 1 112 ? 4.152 -32.5 -5.109 1 91.38 112 ASN B C 1
ATOM 4110 O O . ASN B 1 112 ? 3.635 -33.594 -4.879 1 91.38 112 ASN B O 1
ATOM 4114 N N . GLN B 1 113 ? 3.609 -31.375 -4.93 1 94.75 113 GLN B N 1
ATOM 4115 C CA . GLN B 1 113 ? 2.172 -31.391 -4.684 1 94.75 113 GLN B CA 1
ATOM 4116 C C . GLN B 1 113 ? 1.397 -31.719 -5.957 1 94.75 113 GLN B C 1
ATOM 4118 O O . GLN B 1 113 ? 1.763 -31.25 -7.043 1 94.75 113 GLN B O 1
ATOM 4123 N N . THR B 1 114 ? 0.403 -32.562 -5.844 1 94.31 114 THR B N 1
ATOM 4124 C CA . THR B 1 114 ? -0.536 -32.875 -6.918 1 94.31 114 THR B CA 1
ATOM 4125 C C . THR B 1 114 ? -1.975 -32.781 -6.414 1 94.31 114 THR B C 1
ATOM 4127 O O . THR B 1 114 ? -2.223 -32.906 -5.211 1 94.31 114 THR B O 1
ATOM 4130 N N . GLN B 1 115 ? -2.877 -32.562 -7.387 1 93.25 115 GLN B N 1
ATOM 4131 C CA . GLN B 1 115 ? -4.293 -32.625 -7.031 1 93.25 115 GLN B CA 1
ATOM 4132 C C . GLN B 1 115 ? -4.699 -34.062 -6.637 1 93.25 115 GLN B C 1
ATOM 4134 O O . GLN B 1 115 ? -4.492 -35 -7.402 1 93.25 115 GLN B O 1
ATOM 4139 N N . GLY B 1 116 ? -5.09 -34.156 -5.422 1 93.62 116 GLY B N 1
ATOM 4140 C CA . GLY B 1 116 ? -5.461 -35.5 -4.973 1 93.62 116 GLY B CA 1
ATOM 4141 C C . GLY B 1 116 ? -6.102 -35.5 -3.598 1 93.62 116 GLY B C 1
ATOM 4142 O O . GLY B 1 116 ? -6.742 -34.531 -3.199 1 93.62 116 GLY B O 1
ATOM 4143 N N . HIS B 1 117 ? -6.059 -36.719 -2.988 1 95.62 117 HIS B N 1
ATOM 4144 C CA . HIS B 1 117 ? -6.684 -36.906 -1.687 1 95.62 117 HIS B CA 1
ATOM 4145 C C . HIS B 1 117 ? -5.637 -37.125 -0.599 1 95.62 117 HIS B C 1
ATOM 4147 O O . HIS B 1 117 ? -4.66 -37.844 -0.802 1 95.62 117 HIS B O 1
ATOM 4153 N N . CYS B 1 118 ? -5.797 -36.406 0.451 1 95.5 118 CYS B N 1
ATOM 4154 C CA . CYS B 1 118 ? -4.91 -36.594 1.599 1 95.5 118 CYS B CA 1
ATOM 4155 C C . CYS B 1 118 ? -5.625 -36.219 2.895 1 95.5 118 CYS B C 1
ATOM 4157 O O . CYS B 1 118 ? -6.68 -35.562 2.871 1 95.5 118 CYS B O 1
ATOM 4159 N N . PRO B 1 119 ? -5.125 -36.75 4.035 1 95.38 119 PRO B N 1
ATOM 4160 C CA . PRO B 1 119 ? -5.766 -36.406 5.305 1 95.38 119 PRO B CA 1
ATOM 4161 C C . PRO B 1 119 ? -5.602 -34.938 5.668 1 95.38 119 PRO B C 1
ATOM 4163 O O . PRO B 1 119 ? -4.547 -34.344 5.418 1 95.38 119 PRO B O 1
ATOM 4166 N N . GLU B 1 120 ? -6.648 -34.375 6.227 1 94.5 120 GLU B N 1
ATOM 4167 C CA . GLU B 1 120 ? -6.594 -33 6.723 1 94.5 120 GLU B CA 1
ATOM 4168 C C . GLU B 1 120 ? -5.641 -32.906 7.91 1 94.5 120 GLU B C 1
ATOM 4170 O O . GLU B 1 120 ? -5.395 -33.875 8.617 1 94.5 120 GLU B O 1
ATOM 4175 N N . LEU B 1 121 ? -5.113 -31.688 8.07 1 91.5 121 LEU B N 1
ATOM 4176 C CA . LEU B 1 121 ? -4.242 -31.438 9.211 1 91.5 121 LEU B CA 1
ATOM 4177 C C . LEU B 1 121 ? -5.035 -31.453 10.516 1 91.5 121 LEU B C 1
ATOM 4179 O O . LEU B 1 121 ? -6.098 -30.844 10.602 1 91.5 121 LEU B O 1
ATOM 4183 N N . PRO B 1 122 ? -4.527 -32.125 11.5 1 88.81 122 PRO B N 1
ATOM 4184 C CA . PRO B 1 122 ? -5.25 -32.188 12.773 1 88.81 122 PRO B CA 1
ATOM 4185 C C . PRO B 1 122 ? -5.504 -30.828 13.383 1 88.81 122 PRO B C 1
ATOM 4187 O O . PRO B 1 122 ? -6.52 -30.625 14.047 1 88.81 122 PRO B O 1
ATOM 4190 N N . LYS B 1 123 ? -4.645 -29.906 13.156 1 83.06 123 LYS B N 1
ATOM 4191 C CA . LYS B 1 123 ? -4.738 -28.578 13.75 1 83.06 123 LYS B CA 1
ATOM 4192 C C . LYS B 1 123 ? -5.957 -27.812 13.227 1 83.06 123 LYS B C 1
ATOM 4194 O O . LYS B 1 123 ? -6.41 -26.859 13.844 1 83.06 123 LYS B O 1
ATOM 4199 N N . ASN B 1 124 ? -6.488 -28.281 12.086 1 86.19 124 ASN B N 1
ATOM 4200 C CA . ASN B 1 124 ? -7.598 -27.562 11.477 1 86.19 124 ASN B CA 1
ATOM 4201 C C . ASN B 1 124 ? -8.938 -27.984 12.078 1 86.19 124 ASN B C 1
ATOM 4203 O O . ASN B 1 124 ? -9.977 -27.406 11.742 1 86.19 124 ASN B O 1
ATOM 4207 N N . GLY B 1 125 ? -8.969 -29 12.906 1 84.88 125 GLY B N 1
ATOM 4208 C CA . GLY B 1 125 ? -10.148 -29.328 13.695 1 84.88 125 GLY B CA 1
ATOM 4209 C C . GLY B 1 125 ? -11.055 -30.344 13.023 1 84.88 125 GLY B C 1
ATOM 4210 O O . GLY B 1 125 ? -12.258 -30.375 13.281 1 84.88 125 GLY B O 1
ATOM 4211 N N . PHE B 1 126 ? -10.523 -31.125 12.172 1 92.56 126 PHE B N 1
ATOM 4212 C CA . PHE B 1 126 ? -11.344 -32.125 11.484 1 92.56 126 PHE B CA 1
ATOM 4213 C C . PHE B 1 126 ? -10.938 -33.531 11.875 1 92.56 126 PHE B C 1
ATOM 4215 O O . PHE B 1 126 ? -10.805 -34.406 11.023 1 92.56 126 PHE B O 1
ATOM 4222 N N . ASN B 1 127 ? -10.727 -33.688 13.164 1 95.12 127 ASN B N 1
ATOM 4223 C CA . ASN B 1 127 ? -10.469 -35.031 13.688 1 95.12 127 ASN B CA 1
ATOM 4224 C C . ASN B 1 127 ? -11.719 -35.906 13.617 1 95.12 127 ASN B C 1
ATOM 4226 O O . ASN B 1 127 ? -12.836 -35.406 13.797 1 95.12 127 ASN B O 1
ATOM 4230 N N . CYS B 1 128 ? -11.438 -37.219 13.383 1 96.44 128 CYS B N 1
ATOM 4231 C CA . CYS B 1 128 ? -12.586 -38.094 13.195 1 96.44 128 CYS B CA 1
ATOM 4232 C C . CYS B 1 128 ? -12.305 -39.5 13.75 1 96.44 128 CYS B C 1
ATOM 4234 O O . CYS B 1 128 ? -11.156 -39.812 14.055 1 96.44 128 CYS B O 1
ATOM 4236 N N . THR B 1 129 ? -13.422 -40.188 14.008 1 95.25 129 THR B N 1
ATOM 4237 C CA . THR B 1 129 ? -13.32 -41.562 14.438 1 95.25 129 THR B CA 1
ATOM 4238 C C . THR B 1 129 ? -13.961 -42.5 13.422 1 95.25 129 THR B C 1
ATOM 4240 O O . THR B 1 129 ? -13.633 -43.688 13.367 1 95.25 129 THR B O 1
ATOM 4243 N N . SER B 1 130 ? -14.883 -41.938 12.617 1 95.44 130 SER B N 1
ATOM 4244 C CA . SER B 1 130 ? -15.57 -42.688 11.57 1 95.44 130 SER B CA 1
ATOM 4245 C C . SER B 1 130 ? -15.945 -41.781 10.398 1 95.44 130 SER B C 1
ATOM 4247 O O . SER B 1 130 ? -15.852 -40.562 10.5 1 95.44 130 SER B O 1
ATOM 4249 N N . ASP B 1 131 ? -16.359 -42.344 9.312 1 96.38 131 ASP B N 1
ATOM 4250 C CA . ASP B 1 131 ? -16.719 -41.594 8.117 1 96.38 131 ASP B CA 1
ATOM 4251 C C . ASP B 1 131 ? -17.906 -40.688 8.375 1 96.38 131 ASP B C 1
ATOM 4253 O O . ASP B 1 131 ? -18.047 -39.625 7.73 1 96.38 131 ASP B O 1
ATOM 4257 N N . SER B 1 132 ? -18.703 -41.031 9.352 1 95.19 132 SER B N 1
ATOM 4258 C CA . SER B 1 132 ? -19.906 -40.219 9.641 1 95.19 132 SER B CA 1
ATOM 4259 C C . SER B 1 132 ? -19.531 -38.875 10.203 1 95.19 132 SER B C 1
ATOM 4261 O O . SER B 1 132 ? -20.344 -37.938 10.148 1 95.19 132 SER B O 1
ATOM 4263 N N . ASN B 1 133 ? -18.297 -38.75 10.719 1 96.06 133 ASN B N 1
ATOM 4264 C CA . ASN B 1 133 ? -17.812 -37.469 11.258 1 96.06 133 ASN B CA 1
ATOM 4265 C C . ASN B 1 133 ? -17.406 -36.5 10.148 1 96.06 133 ASN B C 1
ATOM 4267 O O . ASN B 1 133 ? -17.141 -35.344 10.406 1 96.06 133 ASN B O 1
ATOM 4271 N N . CYS B 1 134 ? -17.328 -37 8.922 1 96.5 134 CYS B N 1
ATOM 4272 C CA . CYS B 1 134 ? -16.828 -36.219 7.805 1 96.5 134 CYS B CA 1
ATOM 4273 C C . CYS B 1 134 ? -17.938 -35.969 6.785 1 96.5 134 CYS B C 1
ATOM 4275 O O . CYS B 1 134 ? -18.531 -36.906 6.254 1 96.5 134 CYS B O 1
ATOM 4277 N N . THR B 1 135 ? -18.25 -34.719 6.523 1 95.31 135 THR B N 1
ATOM 4278 C CA . THR B 1 135 ? -19.297 -34.375 5.582 1 95.31 135 THR B CA 1
ATOM 4279 C C . THR B 1 135 ? -18.734 -34.188 4.176 1 95.31 135 THR B C 1
ATOM 4281 O O . THR B 1 135 ? -17.953 -33.281 3.926 1 95.31 135 THR B O 1
ATOM 4284 N N . ALA B 1 136 ? -19.219 -35 3.258 1 94 136 ALA B N 1
ATOM 4285 C CA . ALA B 1 136 ? -18.734 -34.938 1.882 1 94 136 ALA B CA 1
ATOM 4286 C C . ALA B 1 136 ? -19.125 -33.625 1.21 1 94 136 ALA B C 1
ATOM 4288 O O . ALA B 1 136 ? -20.281 -33.188 1.304 1 94 136 ALA B O 1
ATOM 4289 N N . GLY B 1 137 ? -18.156 -32.938 0.601 1 91.06 137 GLY B N 1
ATOM 4290 C CA . GLY B 1 137 ? -18.438 -31.734 -0.172 1 91.06 137 GLY B CA 1
ATOM 4291 C C . GLY B 1 137 ? -18.344 -30.469 0.646 1 91.06 137 GLY B C 1
ATOM 4292 O O . GLY B 1 137 ? -18.516 -29.359 0.116 1 91.06 137 GLY B O 1
ATOM 4293 N N . LEU B 1 138 ? -18.047 -30.641 1.849 1 90.88 138 LEU B N 1
ATOM 4294 C CA . LEU B 1 138 ? -17.969 -29.484 2.732 1 90.88 138 LEU B CA 1
ATOM 4295 C C . LEU B 1 138 ? -16.734 -28.656 2.439 1 90.88 138 LEU B C 1
ATOM 4297 O O . LEU B 1 138 ? -15.633 -29.203 2.305 1 90.88 138 LEU B O 1
ATOM 4301 N N . ILE B 1 139 ? -17.031 -27.422 2.172 1 86.75 139 ILE B N 1
ATOM 4302 C CA . ILE B 1 139 ? -15.953 -26.438 2.027 1 86.75 139 ILE B CA 1
ATOM 4303 C C . ILE B 1 139 ? -15.953 -25.5 3.223 1 86.75 139 ILE B C 1
ATOM 4305 O O . ILE B 1 139 ? -16.891 -24.719 3.41 1 86.75 139 ILE B O 1
ATOM 4309 N N . ASP B 1 140 ? -14.969 -25.688 4.008 1 84.06 140 ASP B N 1
ATOM 4310 C CA . ASP B 1 140 ? -14.82 -24.859 5.199 1 84.06 140 ASP B CA 1
ATOM 4311 C C . ASP B 1 140 ? -13.625 -23.922 5.062 1 84.06 140 ASP B C 1
ATOM 4313 O O . ASP B 1 140 ? -12.594 -24.297 4.512 1 84.06 140 ASP B O 1
ATOM 4317 N N . PRO B 1 141 ? -13.812 -22.75 5.605 1 76.44 141 PRO B N 1
ATOM 4318 C CA . PRO B 1 141 ? -12.711 -21.797 5.527 1 76.44 141 PRO B CA 1
ATOM 4319 C C . PRO B 1 141 ? -11.445 -22.297 6.23 1 76.44 141 PRO B C 1
ATOM 4321 O O . PRO B 1 141 ? -10.344 -21.844 5.906 1 76.44 141 PRO B O 1
ATOM 4324 N N . HIS B 1 142 ? -11.609 -23.141 7.145 1 79.19 142 HIS B N 1
ATOM 4325 C CA . HIS B 1 142 ? -10.453 -23.609 7.895 1 79.19 142 HIS B CA 1
ATOM 4326 C C . HIS B 1 142 ? -9.883 -24.891 7.285 1 79.19 142 HIS B C 1
ATOM 4328 O O . HIS B 1 142 ? -8.805 -25.344 7.684 1 79.19 142 HIS B O 1
ATOM 4334 N N . SER B 1 143 ? -10.617 -25.406 6.375 1 87 143 SER B N 1
ATOM 4335 C CA . SER B 1 143 ? -10.148 -26.641 5.742 1 87 143 SER B CA 1
ATOM 4336 C C . SER B 1 143 ? -9.195 -26.328 4.59 1 87 143 SER B C 1
ATOM 4338 O O . SER B 1 143 ? -9.258 -25.266 3.982 1 87 143 SER B O 1
ATOM 4340 N N . SER B 1 144 ? -8.359 -27.25 4.324 1 90.19 144 SER B N 1
ATOM 4341 C CA . SER B 1 144 ? -7.371 -27.094 3.262 1 90.19 144 SER B CA 1
ATOM 4342 C C . SER B 1 144 ? -7.953 -27.484 1.907 1 90.19 144 SER B C 1
ATOM 4344 O O . SER B 1 144 ? -7.316 -27.281 0.871 1 90.19 144 SER B O 1
ATOM 4346 N N . GLY B 1 145 ? -9.125 -28 1.943 1 92.81 145 GLY B N 1
ATOM 4347 C CA . GLY B 1 145 ? -9.773 -28.438 0.715 1 92.81 145 GLY B CA 1
ATOM 4348 C C . GLY B 1 145 ? -11.227 -28.812 0.908 1 92.81 145 GLY B C 1
ATOM 4349 O O . GLY B 1 145 ? -11.922 -28.234 1.74 1 92.81 145 GLY B O 1
ATOM 4350 N N . VAL B 1 146 ? -11.641 -29.703 0.034 1 93.06 146 VAL B N 1
ATOM 4351 C CA . VAL B 1 146 ? -13.016 -30.172 0.097 1 93.06 146 VAL B CA 1
ATOM 4352 C C . VAL B 1 146 ? -13.047 -31.547 0.759 1 93.06 146 VAL B C 1
ATOM 4354 O O . VAL B 1 146 ? -12.336 -32.469 0.343 1 93.06 146 VAL B O 1
ATOM 4357 N N . LEU B 1 147 ? -13.891 -31.656 1.751 1 95.25 147 LEU B N 1
ATOM 4358 C CA . LEU B 1 147 ? -13.992 -32.938 2.443 1 95.25 147 LEU B CA 1
ATOM 4359 C C . LEU B 1 147 ? -14.625 -34 1.544 1 95.25 147 LEU B C 1
ATOM 4361 O O . LEU B 1 147 ? -15.594 -33.719 0.836 1 95.25 147 LEU B O 1
ATOM 4365 N N . THR B 1 148 ? -14.086 -35.156 1.521 1 95.38 148 THR B N 1
ATOM 4366 C CA . THR B 1 148 ? -14.57 -36.219 0.642 1 95.38 148 THR B CA 1
ATOM 4367 C C . THR B 1 148 ? -15.609 -37.094 1.357 1 95.38 148 THR B C 1
ATOM 4369 O O . THR B 1 148 ? -16.344 -37.844 0.717 1 95.38 148 THR B O 1
ATOM 4372 N N . GLY B 1 149 ? -15.625 -37.031 2.717 1 96.5 149 GLY B N 1
ATOM 4373 C CA . GLY B 1 149 ? -16.562 -37.812 3.49 1 96.5 149 GLY B CA 1
ATOM 4374 C C . GLY B 1 149 ? -15.914 -39.031 4.129 1 96.5 149 GLY B C 1
ATOM 4375 O O . GLY B 1 149 ? -16.578 -39.812 4.828 1 96.5 149 GLY B O 1
ATOM 4376 N N . LYS B 1 150 ? -14.664 -39.25 3.932 1 97.5 150 LYS B N 1
ATOM 4377 C CA . LYS B 1 150 ? -13.961 -40.406 4.461 1 97.5 150 LYS B CA 1
ATOM 4378 C C . LYS B 1 150 ? -13.078 -40.031 5.645 1 97.5 150 LYS B C 1
ATOM 4380 O O . LYS B 1 150 ? -12.508 -38.938 5.676 1 97.5 150 LYS B O 1
ATOM 4385 N N . CYS B 1 151 ? -13.031 -40.875 6.652 1 97.69 151 CYS B N 1
ATOM 4386 C CA . CYS B 1 151 ? -12.117 -40.719 7.781 1 97.69 151 CYS B CA 1
ATOM 4387 C C . CYS B 1 151 ? -10.867 -41.562 7.582 1 97.69 151 CYS B C 1
ATOM 4389 O O . CYS B 1 151 ? -10.953 -42.812 7.523 1 97.69 151 CYS B O 1
ATOM 4391 N N . VAL B 1 152 ? -9.766 -40.969 7.414 1 97.38 152 VAL B N 1
ATOM 4392 C CA . VAL B 1 152 ? -8.539 -41.688 7.062 1 97.38 152 VAL B CA 1
ATOM 4393 C C . VAL B 1 152 ? -7.477 -41.438 8.133 1 97.38 152 VAL B C 1
ATOM 4395 O O . VAL B 1 152 ? -7.594 -40.5 8.938 1 97.38 152 VAL B O 1
ATOM 4398 N N . THR B 1 153 ? -6.461 -42.281 8.156 1 95.81 153 THR B N 1
ATOM 4399 C CA . THR B 1 153 ? -5.391 -42.188 9.141 1 95.81 153 THR B CA 1
ATOM 4400 C C . THR B 1 153 ? -4.383 -41.125 8.75 1 95.81 153 THR B C 1
ATOM 4402 O O . THR B 1 153 ? -3.879 -41.094 7.625 1 95.81 153 THR B O 1
ATOM 4405 N N . PHE B 1 154 ? -4.195 -40.156 9.539 1 93.56 154 PHE B N 1
ATOM 4406 C CA . PHE B 1 154 ? -3.162 -39.156 9.344 1 93.56 154 PHE B CA 1
ATOM 4407 C C . PHE B 1 154 ? -1.806 -39.656 9.805 1 93.56 154 PHE B C 1
ATOM 4409 O O . PHE B 1 154 ? -0.855 -39.719 9.023 1 93.56 154 PHE B O 1
ATOM 4416 N N . ASN B 1 155 ? -1.7 -39.969 11.016 1 89.75 155 ASN B N 1
ATOM 4417 C CA . ASN B 1 155 ? -0.537 -40.625 11.594 1 89.75 155 ASN B CA 1
ATOM 4418 C C . ASN B 1 155 ? -0.941 -41.656 12.656 1 89.75 155 ASN B C 1
ATOM 4420 O O . ASN B 1 155 ? -2.127 -41.938 12.82 1 89.75 155 ASN B O 1
ATOM 4424 N N . GLU B 1 156 ? 0.119 -42.219 13.266 1 88.19 156 GLU B N 1
ATOM 4425 C CA . GLU B 1 156 ? -0.158 -43.25 14.242 1 88.19 156 GLU B CA 1
ATOM 4426 C C . GLU B 1 156 ? -1.126 -42.781 15.312 1 88.19 156 GLU B C 1
ATOM 4428 O O . GLU B 1 156 ? -0.778 -41.906 16.125 1 88.19 156 GLU B O 1
ATOM 4433 N N . GLY B 1 157 ? -2.357 -43.125 15.281 1 86.62 157 GLY B N 1
ATOM 4434 C CA . GLY B 1 157 ? -3.324 -42.875 16.344 1 86.62 157 GLY B CA 1
ATOM 4435 C C . GLY B 1 157 ? -4.219 -41.688 16.062 1 86.62 157 GLY B C 1
ATOM 4436 O O . GLY B 1 157 ? -5.07 -41.344 16.875 1 86.62 157 GLY B O 1
ATOM 4437 N N . VAL B 1 158 ? -3.861 -40.938 15.07 1 93.12 158 VAL B N 1
ATOM 4438 C CA . VAL B 1 158 ? -4.688 -39.781 14.789 1 93.12 158 VAL B CA 1
ATOM 4439 C C . VAL B 1 158 ? -5.375 -39.938 13.43 1 93.12 158 VAL B C 1
ATOM 4441 O O . VAL B 1 158 ? -4.727 -40.281 12.438 1 93.12 158 VAL B O 1
ATOM 4444 N N . LYS B 1 159 ? -6.703 -39.781 13.469 1 96.62 159 LYS B N 1
ATOM 4445 C CA . LYS B 1 159 ? -7.473 -39.844 12.227 1 96.62 159 LYS B CA 1
ATOM 4446 C C . LYS B 1 159 ? -8.125 -38.5 11.93 1 96.62 159 LYS B C 1
ATOM 4448 O O . LYS B 1 159 ? -8.586 -37.812 12.844 1 96.62 159 LYS B O 1
ATOM 4453 N N . THR B 1 160 ? -8.078 -38.125 10.68 1 97 160 THR B N 1
ATOM 4454 C CA . THR B 1 160 ? -8.719 -36.875 10.25 1 97 160 THR B CA 1
ATOM 4455 C C . THR B 1 160 ? -9.516 -37.094 8.969 1 97 160 THR B C 1
ATOM 4457 O O . THR B 1 160 ? -9.406 -38.156 8.336 1 97 160 THR B O 1
ATOM 4460 N N . CYS B 1 161 ? -10.359 -36.188 8.68 1 97.19 161 CYS B N 1
ATOM 4461 C CA . CYS B 1 161 ? -11.18 -36.281 7.48 1 97.19 161 CYS B CA 1
ATOM 4462 C C . CYS B 1 161 ? -10.336 -36.094 6.227 1 97.19 161 CYS B C 1
ATOM 4464 O O . CYS B 1 161 ? -9.422 -35.281 6.195 1 97.19 161 CYS B O 1
ATOM 4466 N N . GLU B 1 162 ? -10.609 -36.938 5.23 1 97.38 162 GLU B N 1
ATOM 4467 C CA . GLU B 1 162 ? -9.938 -36.844 3.939 1 97.38 162 GLU B CA 1
ATOM 4468 C C . GLU B 1 162 ? -10.406 -35.594 3.172 1 97.38 162 GLU B C 1
ATOM 4470 O O . GLU B 1 162 ? -11.602 -35.281 3.18 1 97.38 162 GLU B O 1
ATOM 4475 N N . VAL B 1 163 ? -9.484 -34.938 2.553 1 95.62 163 VAL B N 1
ATOM 4476 C CA . VAL B 1 163 ? -9.836 -33.781 1.769 1 95.62 163 VAL B CA 1
ATOM 4477 C C . VAL B 1 163 ? -9.273 -33.906 0.357 1 95.62 163 VAL B C 1
ATOM 4479 O O . VAL B 1 163 ? -8.242 -34.531 0.153 1 95.62 163 VAL B O 1
ATOM 4482 N N . LEU B 1 164 ? -9.969 -33.406 -0.604 1 95.06 164 LEU B N 1
ATOM 4483 C CA . LEU B 1 164 ? -9.445 -33.156 -1.944 1 95.06 164 LEU B CA 1
ATOM 4484 C C . LEU B 1 164 ? -8.711 -31.828 -2.014 1 95.06 164 LEU B C 1
ATOM 4486 O O . LEU B 1 164 ? -9.312 -30.781 -1.806 1 95.06 164 LEU B O 1
ATOM 4490 N N . ALA B 1 165 ? -7.414 -31.812 -2.184 1 95.06 165 ALA B N 1
ATOM 4491 C CA . ALA B 1 165 ? -6.578 -30.625 -2.139 1 95.06 165 ALA B CA 1
ATOM 4492 C C . ALA B 1 165 ? -5.254 -30.844 -2.867 1 95.06 165 ALA B C 1
ATOM 4494 O O . ALA B 1 165 ? -5.098 -31.844 -3.584 1 95.06 165 ALA B O 1
ATOM 4495 N N . TRP B 1 166 ? -4.461 -29.797 -2.965 1 94.62 166 TRP B N 1
ATOM 4496 C CA . TRP B 1 166 ? -3.059 -30 -3.305 1 94.62 166 TRP B CA 1
ATOM 4497 C C . TRP B 1 166 ? -2.357 -30.828 -2.236 1 94.62 166 TRP B C 1
ATOM 4499 O O . TRP B 1 166 ? -2.219 -30.391 -1.092 1 94.62 166 TRP B O 1
ATOM 4509 N N . CYS B 1 167 ? -1.998 -32.031 -2.619 1 94.62 167 CYS B N 1
ATOM 4510 C CA . CYS B 1 167 ? -1.404 -32.969 -1.661 1 94.62 167 CYS B CA 1
ATOM 4511 C C . CYS B 1 167 ? 0.053 -33.25 -2.006 1 94.62 167 CYS B C 1
ATOM 4513 O O . CYS B 1 167 ? 0.396 -33.406 -3.176 1 94.62 167 CYS B O 1
ATOM 4515 N N . PRO B 1 168 ? 0.927 -33.375 -0.993 1 94.38 168 PRO B N 1
ATOM 4516 C CA . PRO B 1 168 ? 0.652 -33.312 0.444 1 94.38 168 PRO B CA 1
ATOM 4517 C C . PRO B 1 168 ? 0.385 -31.891 0.925 1 94.38 168 PRO B C 1
ATOM 4519 O O . PRO B 1 168 ? 0.764 -30.922 0.254 1 94.38 168 PRO B O 1
ATOM 4522 N N . LEU B 1 169 ? -0.336 -31.797 2.035 1 93.38 169 LEU B N 1
ATOM 4523 C CA . LEU B 1 169 ? -0.629 -30.5 2.613 1 93.38 169 LEU B CA 1
ATOM 4524 C C . LEU B 1 169 ? 0.617 -29.891 3.252 1 93.38 169 LEU B C 1
ATOM 4526 O O . LEU B 1 169 ? 1.573 -30.609 3.555 1 93.38 169 LEU B O 1
ATOM 4530 N N . GLU B 1 170 ? 0.546 -28.516 3.244 1 88.88 170 GLU B N 1
ATOM 4531 C CA . GLU B 1 170 ? 1.667 -27.797 3.855 1 88.88 170 GLU B CA 1
ATOM 4532 C C . GLU B 1 170 ? 1.852 -28.219 5.312 1 88.88 170 GLU B C 1
ATOM 4534 O O . GLU B 1 170 ? 0.916 -28.125 6.113 1 88.88 170 GLU B O 1
ATOM 4539 N N . SER B 1 171 ? 2.912 -29.094 5.496 1 71.19 171 SER B N 1
ATOM 4540 C CA . SER B 1 171 ? 3.098 -29.5 6.883 1 71.19 171 SER B CA 1
ATOM 4541 C C . SER B 1 171 ? 3.828 -28.422 7.68 1 71.19 171 SER B C 1
ATOM 4543 O O . SER B 1 171 ? 4.73 -27.766 7.156 1 71.19 171 SER B O 1
ATOM 4545 N N . GLN B 1 172 ? 3.207 -27.656 8.672 1 64.06 172 GLN B N 1
ATOM 4546 C CA . GLN B 1 172 ? 3.785 -26.609 9.5 1 64.06 172 GLN B CA 1
ATOM 4547 C C . GLN B 1 172 ? 4.859 -27.172 10.43 1 64.06 172 GLN B C 1
ATOM 4549 O O . GLN B 1 172 ? 5.391 -26.453 11.281 1 64.06 172 GLN B O 1
ATOM 4554 N N . THR B 1 173 ? 5.309 -28.438 10.328 1 60.09 173 THR B N 1
ATOM 4555 C CA . THR B 1 173 ? 6.035 -28.969 11.477 1 60.09 173 THR B CA 1
ATOM 4556 C C . THR B 1 173 ? 7.465 -28.438 11.508 1 60.09 173 THR B C 1
ATOM 4558 O O . THR B 1 173 ? 8.016 -28.188 12.578 1 60.09 173 THR B O 1
ATOM 4561 N N . VAL B 1 174 ? 7.98 -28.172 10.328 1 68 174 VAL B N 1
ATOM 4562 C CA . VAL B 1 174 ? 9.391 -27.828 10.516 1 68 174 VAL B CA 1
ATOM 4563 C C . VAL B 1 174 ? 9.633 -26.391 10.094 1 68 174 VAL B C 1
ATOM 4565 O O . VAL B 1 174 ? 9.508 -26.047 8.914 1 68 174 VAL B O 1
ATOM 4568 N N . PHE B 1 175 ? 9.594 -25.578 11.133 1 78.06 175 PHE B N 1
ATOM 4569 C CA . PHE B 1 175 ? 9.992 -24.188 10.945 1 78.06 175 PHE B CA 1
ATOM 4570 C C . PHE B 1 175 ? 11.5 -24.031 11.125 1 78.06 175 PHE B C 1
ATOM 4572 O O . PHE B 1 175 ? 12.016 -24.203 12.227 1 78.06 175 PHE B O 1
ATOM 4579 N N . PRO B 1 176 ? 12.188 -23.766 10.016 1 86.5 176 PRO B N 1
ATOM 4580 C CA . PRO B 1 176 ? 13.641 -23.703 10.156 1 86.5 176 PRO B CA 1
ATOM 4581 C C . PRO B 1 176 ? 14.094 -22.641 11.156 1 86.5 176 PRO B C 1
ATOM 4583 O O . PRO B 1 176 ? 13.656 -21.484 11.07 1 86.5 176 PRO B O 1
ATOM 4586 N N . ASN B 1 177 ? 14.828 -23.047 12.078 1 87.81 177 ASN B N 1
ATOM 4587 C CA . ASN B 1 177 ? 15.469 -22.219 13.086 1 87.81 177 ASN B CA 1
ATOM 4588 C C . ASN B 1 177 ? 16.906 -22.656 13.352 1 87.81 177 ASN B C 1
ATOM 4590 O O . ASN B 1 177 ? 17.125 -23.766 13.875 1 87.81 177 ASN B O 1
ATOM 4594 N N . PRO B 1 178 ? 17.906 -21.828 13.039 1 89.56 178 PRO B N 1
ATOM 4595 C CA . PRO B 1 178 ? 17.875 -20.438 12.57 1 89.56 178 PRO B CA 1
ATOM 4596 C C . PRO B 1 178 ? 17.312 -20.312 11.148 1 89.56 178 PRO B C 1
ATOM 4598 O O . PRO B 1 178 ? 17.109 -21.312 10.469 1 89.56 178 PRO B O 1
ATOM 4601 N N . ALA B 1 179 ? 17.047 -19.031 10.844 1 93.19 179 ALA B N 1
ATOM 4602 C CA . ALA B 1 179 ? 16.484 -18.766 9.531 1 93.19 179 ALA B CA 1
ATOM 4603 C C . ALA B 1 179 ? 17.391 -19.297 8.422 1 93.19 179 ALA B C 1
ATOM 4605 O O . ALA B 1 179 ? 18.609 -19.156 8.492 1 93.19 179 ALA B O 1
ATOM 4606 N N . LEU B 1 180 ? 16.875 -19.906 7.406 1 92.19 180 LEU B N 1
ATOM 4607 C CA . LEU B 1 180 ? 17.609 -20.531 6.32 1 92.19 180 LEU B CA 1
ATOM 4608 C C . LEU B 1 180 ? 18.484 -19.5 5.594 1 92.19 180 LEU B C 1
ATOM 4610 O O . LEU B 1 180 ? 19.625 -19.797 5.242 1 92.19 180 LEU B O 1
ATOM 4614 N N . LEU B 1 181 ? 17.922 -18.328 5.414 1 93.81 181 LEU B N 1
ATOM 4615 C CA . LEU B 1 181 ? 18.641 -17.281 4.695 1 93.81 181 LEU B CA 1
ATOM 4616 C C . LEU B 1 181 ? 18.984 -16.125 5.633 1 93.81 181 LEU B C 1
ATOM 4618 O O . LEU B 1 181 ? 18.812 -14.953 5.285 1 93.81 181 LEU B O 1
ATOM 4622 N N . GLY B 1 182 ? 19.438 -16.469 6.766 1 91.5 182 GLY B N 1
ATOM 4623 C CA . GLY B 1 182 ? 19.859 -15.469 7.723 1 91.5 182 GLY B CA 1
ATOM 4624 C C . GLY B 1 182 ? 21.016 -14.609 7.207 1 91.5 182 GLY B C 1
ATOM 4625 O O . GLY B 1 182 ? 21.203 -13.484 7.668 1 91.5 182 GLY B O 1
ATOM 4626 N N . GLY B 1 183 ? 21.766 -15.125 6.215 1 92.44 183 GLY B N 1
ATOM 4627 C CA . GLY B 1 183 ? 22.875 -14.398 5.613 1 92.44 183 GLY B CA 1
ATOM 4628 C C . GLY B 1 183 ? 22.422 -13.133 4.902 1 92.44 183 GLY B C 1
ATOM 4629 O O . GLY B 1 183 ? 23.25 -12.281 4.566 1 92.44 183 GLY B O 1
ATOM 4630 N N . ALA B 1 184 ? 21.172 -13.047 4.738 1 95.56 184 ALA B N 1
ATOM 4631 C CA . ALA B 1 184 ? 20.625 -11.852 4.09 1 95.56 184 ALA B CA 1
ATOM 4632 C C . ALA B 1 184 ? 20.984 -10.594 4.883 1 95.56 184 ALA B C 1
ATOM 4634 O O . ALA B 1 184 ? 20.906 -9.477 4.355 1 95.56 184 ALA B O 1
ATOM 4635 N N . GLU B 1 185 ? 21.344 -10.75 6.105 1 96.88 185 GLU B N 1
ATOM 4636 C CA . GLU B 1 185 ? 21.766 -9.648 6.965 1 96.88 185 GLU B CA 1
ATOM 4637 C C . GLU B 1 185 ? 22.891 -8.844 6.32 1 96.88 185 GLU B C 1
ATOM 4639 O O . GLU B 1 185 ? 23 -7.637 6.539 1 96.88 185 GLU B O 1
ATOM 4644 N N . ASN B 1 186 ? 23.641 -9.484 5.508 1 96 186 ASN B N 1
ATOM 4645 C CA . ASN B 1 186 ? 24.812 -8.852 4.914 1 96 186 ASN B CA 1
ATOM 4646 C C . ASN B 1 186 ? 24.531 -8.344 3.506 1 96 186 ASN B C 1
ATOM 4648 O O . ASN B 1 186 ? 25.406 -7.781 2.852 1 96 186 ASN B O 1
ATOM 4652 N N . PHE B 1 187 ? 23.359 -8.539 3.084 1 97.06 187 PHE B N 1
ATOM 4653 C CA . PHE B 1 187 ? 23 -8 1.778 1 97.06 187 PHE B CA 1
ATOM 4654 C C . PHE B 1 187 ? 23.016 -6.477 1.802 1 97.06 187 PHE B C 1
ATOM 4656 O O . PHE B 1 187 ? 22.906 -5.867 2.867 1 97.06 187 PHE B O 1
ATOM 4663 N N . THR B 1 188 ? 23.172 -5.898 0.608 1 96.88 188 THR B N 1
ATOM 4664 C CA . THR B 1 188 ? 23.172 -4.445 0.488 1 96.88 188 THR B CA 1
ATOM 4665 C C . THR B 1 188 ? 22.078 -3.988 -0.479 1 96.88 188 THR B C 1
ATOM 4667 O O . THR B 1 188 ? 21.672 -4.742 -1.368 1 96.88 188 THR B O 1
ATOM 4670 N N . VAL B 1 189 ? 21.609 -2.844 -0.234 1 97.12 189 VAL B N 1
ATOM 4671 C CA . VAL B 1 189 ? 20.594 -2.27 -1.098 1 97.12 189 VAL B CA 1
ATOM 4672 C C . VAL B 1 189 ? 21.016 -0.871 -1.543 1 97.12 189 VAL B C 1
ATOM 4674 O O . VAL B 1 189 ? 21.469 -0.064 -0.729 1 97.12 189 VAL B O 1
ATOM 4677 N N . LEU B 1 190 ? 21.016 -0.655 -2.801 1 96.19 190 LEU B N 1
ATOM 4678 C CA . LEU B 1 190 ? 21.203 0.67 -3.381 1 96.19 190 LEU B CA 1
ATOM 4679 C C . LEU B 1 190 ? 19.859 1.368 -3.594 1 96.19 190 LEU B C 1
ATOM 4681 O O . LEU B 1 190 ? 18.984 0.831 -4.262 1 96.19 190 LEU B O 1
ATOM 4685 N N . ILE B 1 191 ? 19.703 2.492 -2.994 1 96.25 191 ILE B N 1
ATOM 4686 C CA . ILE B 1 191 ? 18.5 3.287 -3.17 1 96.25 191 ILE B CA 1
ATOM 4687 C C . ILE B 1 191 ? 18.828 4.562 -3.943 1 96.25 191 ILE B C 1
ATOM 4689 O O . ILE B 1 191 ? 19.578 5.414 -3.457 1 96.25 191 ILE B O 1
ATOM 4693 N N . LYS B 1 192 ? 18.297 4.656 -5.113 1 94.94 192 LYS B N 1
ATOM 4694 C CA . LYS B 1 192 ? 18.391 5.883 -5.898 1 94.94 192 LYS B CA 1
ATOM 4695 C C . LYS B 1 192 ? 17.094 6.691 -5.801 1 94.94 192 LYS B C 1
ATOM 4697 O O . LYS B 1 192 ? 16.031 6.211 -6.195 1 94.94 192 LYS B O 1
ATOM 4702 N N . ASN B 1 193 ? 17.172 7.801 -5.277 1 96.44 193 ASN B N 1
ATOM 4703 C CA . ASN B 1 193 ? 16.016 8.664 -5.062 1 96.44 193 ASN B CA 1
ATOM 4704 C C . ASN B 1 193 ? 16.156 9.984 -5.801 1 96.44 193 ASN B C 1
ATOM 4706 O O . ASN B 1 193 ? 17.125 10.719 -5.602 1 96.44 193 ASN B O 1
ATOM 4710 N N . ASN B 1 194 ? 15.273 10.242 -6.715 1 95.81 194 ASN B N 1
ATOM 4711 C CA . ASN B 1 194 ? 15.164 11.516 -7.41 1 95.81 194 ASN B CA 1
ATOM 4712 C C . ASN B 1 194 ? 13.953 12.32 -6.938 1 95.81 194 ASN B C 1
ATOM 4714 O O . ASN B 1 194 ? 12.852 11.781 -6.832 1 95.81 194 ASN B O 1
ATOM 4718 N N . ILE B 1 195 ? 14.203 13.586 -6.688 1 96.44 195 ILE B N 1
ATOM 4719 C CA . ILE B 1 195 ? 13.094 14.414 -6.215 1 96.44 195 ILE B CA 1
ATOM 4720 C C . ILE B 1 195 ? 12.969 15.664 -7.094 1 96.44 195 ILE B C 1
ATOM 4722 O O . ILE B 1 195 ? 13.938 16.078 -7.738 1 96.44 195 ILE B O 1
ATOM 4726 N N . ARG B 1 196 ? 11.789 16.141 -7.137 1 96.44 196 ARG B N 1
ATOM 4727 C CA . ARG B 1 196 ? 11.5 17.391 -7.852 1 96.44 196 ARG B CA 1
ATOM 4728 C C . ARG B 1 196 ? 10.469 18.219 -7.109 1 96.44 196 ARG B C 1
ATOM 4730 O O . ARG B 1 196 ? 9.508 17.688 -6.555 1 96.44 196 ARG B O 1
ATOM 4737 N N . PHE B 1 197 ? 10.703 19.531 -7.082 1 96.31 197 PHE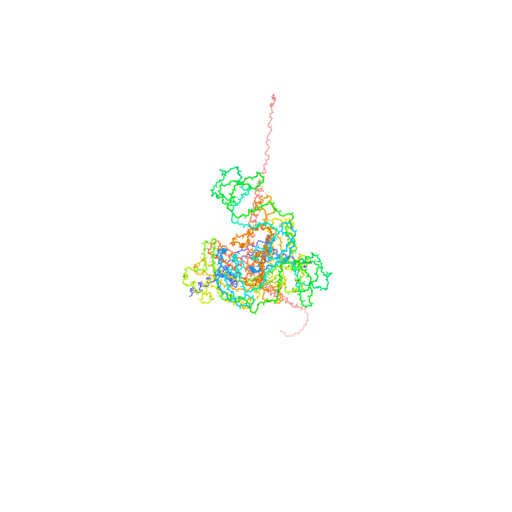 B N 1
ATOM 4738 C CA . PHE B 1 197 ? 9.734 20.516 -6.629 1 96.31 197 PHE B CA 1
ATOM 4739 C C . PHE B 1 197 ? 9.211 21.344 -7.797 1 96.31 197 PHE B C 1
ATOM 4741 O O . PHE B 1 197 ? 9.836 22.328 -8.195 1 96.31 197 PHE B O 1
ATOM 4748 N N . PRO B 1 198 ? 8.078 20.984 -8.242 1 95.94 198 PRO B N 1
ATOM 4749 C CA . PRO B 1 198 ? 7.609 21.531 -9.516 1 95.94 198 PRO B CA 1
ATOM 4750 C C . PRO B 1 198 ? 7.383 23.031 -9.469 1 95.94 198 PRO B C 1
ATOM 4752 O O . PRO B 1 198 ? 7.656 23.734 -10.438 1 95.94 198 PRO B O 1
ATOM 4755 N N . GLN B 1 199 ? 6.855 23.516 -8.453 1 93.81 199 GLN B N 1
ATOM 4756 C CA . GLN B 1 199 ? 6.57 24.953 -8.344 1 93.81 199 GLN B CA 1
ATOM 4757 C C . GLN B 1 199 ? 7.844 25.781 -8.5 1 93.81 199 GLN B C 1
ATOM 4759 O O . GLN B 1 199 ? 7.82 26.859 -9.102 1 93.81 199 GLN B O 1
ATOM 4764 N N . PHE B 1 200 ? 8.938 25.266 -8.008 1 95.12 200 PHE B N 1
ATOM 4765 C CA . PHE B 1 200 ? 10.188 26.031 -8.016 1 95.12 200 PHE B CA 1
ATOM 4766 C C . PHE B 1 200 ? 11.125 25.516 -9.102 1 95.12 200 PHE B C 1
ATOM 4768 O O . PHE B 1 200 ? 12.227 26.047 -9.273 1 95.12 200 PHE B O 1
ATOM 4775 N N . ASN B 1 201 ? 10.781 24.562 -9.773 1 94.19 201 ASN B N 1
ATOM 4776 C CA . ASN B 1 201 ? 11.594 23.938 -10.812 1 94.19 201 ASN B CA 1
ATOM 4777 C C . ASN B 1 201 ? 12.969 23.531 -10.281 1 94.19 201 ASN B C 1
ATOM 4779 O O . ASN B 1 201 ? 13.992 23.891 -10.859 1 94.19 201 ASN B O 1
ATOM 4783 N N . PHE B 1 202 ? 12.93 22.906 -9.18 1 95.75 202 PHE B N 1
ATOM 4784 C CA . PHE B 1 202 ? 14.133 22.438 -8.5 1 95.75 202 PHE B CA 1
ATOM 4785 C C . PHE B 1 202 ? 14.148 20.922 -8.414 1 95.75 202 PHE B C 1
ATOM 4787 O O . PHE B 1 202 ? 13.141 20.297 -8.07 1 95.75 202 PHE B O 1
ATOM 4794 N N . SER B 1 203 ? 15.219 20.297 -8.844 1 95.25 203 SER B N 1
ATOM 4795 C CA . SER B 1 203 ? 15.375 18.844 -8.781 1 95.25 203 SER B CA 1
ATOM 4796 C C . SER B 1 203 ? 16.688 18.453 -8.117 1 95.25 203 SER B C 1
ATOM 4798 O O . SER B 1 203 ? 17.672 19.188 -8.203 1 95.25 203 SER B O 1
ATOM 4800 N N . LYS B 1 204 ? 16.641 17.375 -7.441 1 94.62 204 LYS B N 1
ATOM 4801 C CA . LYS B 1 204 ? 17.812 16.875 -6.738 1 94.62 204 LYS B CA 1
ATOM 4802 C C . LYS B 1 204 ? 17.781 15.352 -6.625 1 94.62 204 LYS B C 1
ATOM 4804 O O . LYS B 1 204 ? 16.734 14.734 -6.832 1 94.62 204 LYS B O 1
ATOM 4809 N N . ARG B 1 205 ? 18.938 14.781 -6.434 1 94.38 205 ARG B N 1
ATOM 4810 C CA . ARG B 1 205 ? 19.062 13.344 -6.207 1 94.38 205 ARG B CA 1
ATOM 4811 C C . ARG B 1 205 ? 19.844 13.062 -4.926 1 94.38 205 ARG B C 1
ATOM 4813 O O . ARG B 1 205 ? 20.594 13.906 -4.445 1 94.38 205 ARG B O 1
ATOM 4820 N N . ASN B 1 206 ? 19.625 11.891 -4.438 1 94.56 206 ASN B N 1
ATOM 4821 C CA . ASN B 1 206 ? 20.328 11.555 -3.205 1 94.56 206 ASN B CA 1
ATOM 4822 C C . ASN B 1 206 ? 21.797 11.211 -3.469 1 94.56 206 ASN B C 1
ATOM 4824 O O . ASN B 1 206 ? 22.609 11.227 -2.549 1 94.56 206 ASN B O 1
ATOM 4828 N N . ILE B 1 207 ? 22.094 10.844 -4.73 1 92.62 207 ILE B N 1
ATOM 4829 C CA . ILE B 1 207 ? 23.484 10.688 -5.137 1 92.62 207 ILE B CA 1
ATOM 4830 C C . ILE B 1 207 ? 24.047 12.039 -5.574 1 92.62 207 ILE B C 1
ATOM 4832 O O . ILE B 1 207 ? 23.891 12.445 -6.727 1 92.62 207 ILE B O 1
ATOM 4836 N N . LEU B 1 208 ? 24.781 12.625 -4.73 1 86.69 208 LEU B N 1
ATOM 4837 C CA . LEU B 1 208 ? 25.25 13.992 -4.918 1 86.69 208 LEU B CA 1
ATOM 4838 C C . LEU B 1 208 ? 26.234 14.086 -6.082 1 86.69 208 LEU B C 1
ATOM 4840 O O . LEU B 1 208 ? 26.906 13.102 -6.41 1 86.69 208 LEU B O 1
ATOM 4844 N N . PRO B 1 209 ? 26.312 15.211 -6.684 1 82.62 209 PRO B N 1
ATOM 4845 C CA . PRO B 1 209 ? 27.141 15.375 -7.879 1 82.62 209 PRO B CA 1
ATOM 4846 C C . PRO B 1 209 ? 28.625 15.164 -7.602 1 82.62 209 PRO B C 1
ATOM 4848 O O . PRO B 1 209 ? 29.375 14.789 -8.5 1 82.62 209 PRO B O 1
ATOM 4851 N N . ASN B 1 210 ? 29.031 15.344 -6.402 1 82.12 210 ASN B N 1
ATOM 4852 C CA . ASN B 1 210 ? 30.453 15.227 -6.086 1 82.12 210 ASN B CA 1
ATOM 4853 C C . ASN B 1 210 ? 30.844 13.789 -5.785 1 82.12 210 ASN B C 1
ATOM 4855 O O . ASN B 1 210 ? 32.031 13.5 -5.535 1 82.12 210 ASN B O 1
ATOM 4859 N N . ILE B 1 211 ? 29.906 12.93 -5.871 1 83.25 211 ILE B N 1
ATOM 4860 C CA . ILE B 1 211 ? 30.172 11.539 -5.531 1 83.25 211 ILE B CA 1
ATOM 4861 C C . ILE B 1 211 ? 30.766 10.82 -6.746 1 83.25 211 ILE B C 1
ATOM 4863 O O . ILE B 1 211 ? 30.203 10.906 -7.848 1 83.25 211 ILE B O 1
ATOM 4867 N N . SER B 1 212 ? 31.891 10.203 -6.582 1 84.88 212 SER B N 1
ATOM 4868 C CA . SER B 1 212 ? 32.594 9.484 -7.648 1 84.88 212 SER B CA 1
ATOM 4869 C C . SER B 1 212 ? 32.125 8.039 -7.734 1 84.88 212 SER B C 1
ATOM 4871 O O . SER B 1 212 ? 31.547 7.508 -6.777 1 84.88 212 SER B O 1
ATOM 4873 N N . ALA B 1 213 ? 32.406 7.453 -8.836 1 87.12 213 ALA B N 1
ATOM 4874 C CA . ALA B 1 213 ? 32.031 6.055 -9.055 1 87.12 213 ALA B CA 1
ATOM 4875 C C . ALA B 1 213 ? 32.844 5.137 -8.133 1 87.12 213 ALA B C 1
ATOM 4877 O O . ALA B 1 213 ? 32.312 4.133 -7.645 1 87.12 213 ALA B O 1
ATOM 4878 N N . SER B 1 214 ? 34.094 5.531 -7.91 1 87.88 214 SER B N 1
ATOM 4879 C CA . SER B 1 214 ? 34.938 4.73 -7.039 1 87.88 214 SER B CA 1
ATOM 4880 C C . SER B 1 214 ? 34.406 4.719 -5.605 1 87.88 214 SER B C 1
ATOM 4882 O O . SER B 1 214 ? 34.469 3.695 -4.926 1 87.88 214 SER B O 1
ATOM 4884 N N . TYR B 1 215 ? 33.875 5.836 -5.242 1 88.69 215 TYR B N 1
ATOM 4885 C CA . TYR B 1 215 ? 33.281 5.945 -3.912 1 88.69 215 TYR B CA 1
ATOM 4886 C C . TYR B 1 215 ? 32.062 5.062 -3.785 1 88.69 215 TYR B C 1
ATOM 4888 O O . TYR B 1 215 ? 31.891 4.352 -2.791 1 88.69 215 TYR B O 1
ATOM 4896 N N . LEU B 1 216 ? 31.297 5.004 -4.754 1 88.5 216 LEU B N 1
ATOM 4897 C CA . LEU B 1 216 ? 30.031 4.266 -4.734 1 88.5 216 LEU B CA 1
ATOM 4898 C C . LEU B 1 216 ? 30.297 2.762 -4.707 1 88.5 216 LEU B C 1
ATOM 4900 O O . LEU B 1 216 ? 29.453 1.995 -4.223 1 88.5 216 LEU B O 1
ATOM 4904 N N . LYS B 1 217 ? 31.406 2.348 -5.121 1 88.81 217 LYS B N 1
ATOM 4905 C CA . LYS B 1 217 ? 31.719 0.924 -5.16 1 88.81 217 LYS B CA 1
ATOM 4906 C C . LYS B 1 217 ? 32.094 0.403 -3.775 1 88.81 217 LYS B C 1
ATOM 4908 O O . LYS B 1 217 ? 31.938 -0.789 -3.494 1 88.81 217 LYS B O 1
ATOM 4913 N N . THR B 1 218 ? 32.469 1.377 -2.924 1 90.12 218 THR B N 1
ATOM 4914 C CA . THR B 1 218 ? 33 0.872 -1.665 1 90.12 218 THR B CA 1
ATOM 4915 C C . THR B 1 218 ? 32.219 1.444 -0.481 1 90.12 218 THR B C 1
ATOM 4917 O O . THR B 1 218 ? 32.312 0.941 0.64 1 90.12 218 THR B O 1
ATOM 4920 N N . CYS B 1 219 ? 31.406 2.34 -0.695 1 93.12 219 CYS B N 1
ATOM 4921 C CA . CYS B 1 219 ? 30.812 3.029 0.443 1 93.12 219 CYS B CA 1
ATOM 4922 C C . CYS B 1 219 ? 29.625 2.246 0.99 1 93.12 219 CYS B C 1
ATOM 4924 O O . CYS B 1 219 ? 28.984 1.487 0.259 1 93.12 219 CYS B O 1
ATOM 4926 N N . VAL B 1 220 ? 29.375 2.318 2.279 1 96 220 VAL B N 1
ATOM 4927 C CA . VAL B 1 220 ? 28.203 1.823 2.988 1 96 220 VAL B CA 1
ATOM 4928 C C . VAL B 1 220 ? 27.703 2.891 3.953 1 96 220 VAL B C 1
ATOM 4930 O O . VAL B 1 220 ? 28.469 3.48 4.703 1 96 220 VAL B O 1
ATOM 4933 N N . PHE B 1 221 ? 26.484 3.072 3.867 1 96.88 221 PHE B N 1
ATOM 4934 C CA . PHE B 1 221 ? 25.875 4.121 4.68 1 96.88 221 PHE B CA 1
ATOM 4935 C C . PHE B 1 221 ? 26.219 3.938 6.152 1 96.88 221 PHE B C 1
ATOM 4937 O O . PHE B 1 221 ? 26.141 2.826 6.68 1 96.88 221 PHE B O 1
ATOM 4944 N N . ASN B 1 222 ? 26.609 4.941 6.691 1 94.62 222 ASN B N 1
ATOM 4945 C CA . ASN B 1 222 ? 26.828 5.125 8.117 1 94.62 222 ASN B CA 1
ATOM 4946 C C . ASN B 1 222 ? 26.391 6.516 8.578 1 94.62 222 ASN B C 1
ATOM 4948 O O . ASN B 1 222 ? 26.812 7.52 8 1 94.62 222 ASN B O 1
ATOM 4952 N N . ARG B 1 223 ? 25.625 6.559 9.578 1 93.31 223 ARG B N 1
ATOM 4953 C CA . ARG B 1 223 ? 25 7.801 10.008 1 93.31 223 ARG B CA 1
ATOM 4954 C C . ARG B 1 223 ? 26.047 8.867 10.312 1 93.31 223 ARG B C 1
ATOM 4956 O O . ARG B 1 223 ? 25.812 10.055 10.062 1 93.31 223 ARG B O 1
ATOM 4963 N N . THR B 1 224 ? 27.203 8.508 10.742 1 93 224 THR B N 1
ATOM 4964 C CA . THR B 1 224 ? 28.219 9.461 11.156 1 93 224 THR B CA 1
ATOM 4965 C C . THR B 1 224 ? 29.328 9.57 10.109 1 93 224 THR B C 1
ATOM 4967 O O . THR B 1 224 ? 29.672 10.672 9.672 1 93 224 THR B O 1
ATOM 4970 N N . LYS B 1 225 ? 29.812 8.469 9.602 1 92.38 225 LYS B N 1
ATOM 4971 C CA . LYS B 1 225 ? 31 8.445 8.734 1 92.38 225 LYS B CA 1
ATOM 4972 C C . LYS B 1 225 ? 30.609 8.688 7.277 1 92.38 225 LYS B C 1
ATOM 4974 O O . LYS B 1 225 ? 31.297 9.43 6.566 1 92.38 225 LYS B O 1
ATOM 4979 N N . GLU B 1 226 ? 29.562 8.008 6.891 1 92.88 226 GLU B N 1
ATOM 4980 C CA . GLU B 1 226 ? 29.125 8.102 5.5 1 92.88 226 GLU B CA 1
ATOM 4981 C C . GLU B 1 226 ? 27.625 8.383 5.414 1 92.88 226 GLU B C 1
ATOM 4983 O O . GLU B 1 226 ? 26.875 7.574 4.879 1 92.88 226 GLU B O 1
ATOM 4988 N N . PRO B 1 227 ? 27.234 9.602 5.758 1 91.62 227 PRO B N 1
ATOM 4989 C CA . PRO B 1 227 ? 25.797 9.883 5.844 1 91.62 227 PRO B CA 1
ATOM 4990 C C . PRO B 1 227 ? 25.156 10.062 4.473 1 91.62 227 PRO B C 1
ATOM 4992 O O . PRO B 1 227 ? 23.922 10.023 4.355 1 91.62 227 PRO B O 1
ATOM 4995 N N . TYR B 1 228 ? 25.953 10.195 3.432 1 90.31 228 TYR B N 1
ATOM 4996 C CA . TYR B 1 228 ? 25.359 10.484 2.133 1 90.31 228 TYR B CA 1
ATOM 4997 C C . TYR B 1 228 ? 25.516 9.312 1.179 1 90.31 228 TYR B C 1
ATOM 4999 O O . TYR B 1 228 ? 25.219 9.422 -0.013 1 90.31 228 TYR B O 1
ATOM 5007 N N . CYS B 1 229 ? 26.031 8.195 1.694 1 93.69 229 CYS B N 1
ATOM 5008 C CA . CYS B 1 229 ? 26.125 6.992 0.868 1 93.69 229 CYS B CA 1
ATOM 5009 C C . CYS B 1 229 ? 24.734 6.406 0.613 1 93.69 229 CYS B C 1
ATOM 5011 O O . CYS B 1 229 ? 23.969 6.207 1.549 1 93.69 229 CYS B O 1
ATOM 5013 N N . PRO B 1 230 ? 24.375 6.09 -0.621 1 95.38 230 PRO B N 1
ATOM 5014 C CA . PRO B 1 230 ? 23.062 5.555 -0.955 1 95.38 230 PRO B CA 1
ATOM 5015 C C . PRO B 1 230 ? 23 4.031 -0.852 1 95.38 230 PRO B C 1
ATOM 5017 O O . PRO B 1 230 ? 22 3.424 -1.241 1 95.38 230 PRO B O 1
ATOM 5020 N N . ILE B 1 231 ? 24.047 3.371 -0.394 1 96.88 231 ILE B N 1
ATOM 5021 C CA . ILE B 1 231 ? 24.109 1.92 -0.263 1 96.88 231 ILE B CA 1
ATOM 5022 C C . ILE B 1 231 ? 24 1.528 1.209 1 96.88 231 ILE B C 1
ATOM 5024 O O . ILE B 1 231 ? 24.781 1.988 2.039 1 96.88 231 ILE B O 1
ATOM 5028 N N . PHE B 1 232 ? 23.094 0.693 1.509 1 98.06 232 PHE B N 1
ATOM 5029 C CA . PHE B 1 232 ? 22.797 0.334 2.891 1 98.06 232 PHE B CA 1
ATOM 5030 C C . PHE B 1 232 ? 22.938 -1.168 3.102 1 98.06 232 PHE B C 1
ATOM 5032 O O . PHE B 1 232 ? 22.562 -1.961 2.24 1 98.06 232 PHE B O 1
ATOM 5039 N N . ARG B 1 233 ? 23.484 -1.506 4.168 1 97.88 233 ARG B N 1
ATOM 5040 C CA . ARG B 1 233 ? 23.453 -2.898 4.602 1 97.88 233 ARG B CA 1
ATOM 5041 C C . ARG B 1 233 ? 22.156 -3.217 5.34 1 97.88 233 ARG B C 1
ATOM 5043 O O . ARG B 1 233 ? 21.75 -2.479 6.238 1 97.88 233 ARG B O 1
ATOM 5050 N N . LEU B 1 234 ? 21.531 -4.367 5.039 1 98.06 234 LEU B N 1
ATOM 5051 C CA . LEU B 1 234 ? 20.234 -4.688 5.613 1 98.06 234 LEU B CA 1
ATOM 5052 C C . LEU B 1 234 ? 20.328 -4.875 7.121 1 98.06 234 LEU B C 1
ATOM 5054 O O . LEU B 1 234 ? 19.453 -4.434 7.867 1 98.06 234 LEU B O 1
ATOM 5058 N N . GLY B 1 235 ? 21.359 -5.465 7.523 1 98 235 GLY B N 1
ATOM 5059 C CA . GLY B 1 235 ? 21.562 -5.656 8.953 1 98 235 GLY B CA 1
ATOM 5060 C C . GLY B 1 235 ? 21.641 -4.352 9.719 1 98 235 GLY B C 1
ATOM 5061 O O . GLY B 1 235 ? 21.109 -4.25 10.828 1 98 235 GLY B O 1
ATOM 5062 N N . ASP B 1 236 ? 22.25 -3.379 9.102 1 97.62 236 ASP B N 1
ATOM 5063 C CA . ASP B 1 236 ? 22.391 -2.08 9.75 1 97.62 236 ASP B CA 1
ATOM 5064 C C . ASP B 1 236 ? 21.047 -1.354 9.836 1 97.62 236 ASP B C 1
ATOM 5066 O O . ASP B 1 236 ? 20.75 -0.696 10.836 1 97.62 236 ASP B O 1
ATOM 5070 N N . ILE B 1 237 ? 20.281 -1.479 8.82 1 97.75 237 ILE B N 1
ATOM 5071 C CA . ILE B 1 237 ? 18.969 -0.864 8.828 1 97.75 237 ILE B CA 1
ATOM 5072 C C . ILE B 1 237 ? 18.141 -1.404 10 1 97.75 237 ILE B C 1
ATOM 5074 O O . ILE B 1 237 ? 17.578 -0.632 10.773 1 97.75 237 ILE B O 1
ATOM 5078 N N . VAL B 1 238 ? 18.172 -2.703 10.141 1 97.44 238 VAL B N 1
ATOM 5079 C CA . VAL B 1 238 ? 17.359 -3.35 11.164 1 97.44 238 VAL B CA 1
ATOM 5080 C C . VAL B 1 238 ? 17.922 -3.018 12.547 1 97.44 238 VAL B C 1
ATOM 5082 O O . VAL B 1 238 ? 17.172 -2.762 13.484 1 97.44 238 VAL B O 1
ATOM 5085 N N . ARG B 1 239 ? 19.188 -2.969 12.664 1 96.81 239 ARG B N 1
ATOM 5086 C CA . ARG B 1 239 ? 19.812 -2.643 13.938 1 96.81 239 ARG B CA 1
ATOM 5087 C C . ARG B 1 239 ? 19.422 -1.244 14.398 1 96.81 239 ARG B C 1
ATOM 5089 O O . ARG B 1 239 ? 19.172 -1.027 15.586 1 96.81 239 ARG B O 1
ATOM 5096 N N . GLU B 1 240 ? 19.344 -0.342 13.492 1 95.56 240 GLU B N 1
ATOM 5097 C CA . GLU B 1 240 ? 19.016 1.041 13.828 1 95.56 240 GLU B CA 1
ATOM 5098 C C . GLU B 1 240 ? 17.562 1.167 14.289 1 95.56 240 GLU B C 1
ATOM 5100 O O . GLU B 1 240 ? 17.188 2.17 14.898 1 95.56 240 GLU B O 1
ATOM 5105 N N . THR B 1 241 ? 16.719 0.257 13.945 1 93.81 241 THR B N 1
ATOM 5106 C CA . THR B 1 241 ? 15.352 0.275 14.453 1 93.81 241 THR B CA 1
ATOM 5107 C C . THR B 1 241 ? 15.297 -0.263 15.883 1 93.81 241 THR B C 1
ATOM 5109 O O . THR B 1 241 ? 14.266 -0.158 16.547 1 93.81 241 THR B O 1
ATOM 5112 N N . GLY B 1 242 ? 16.359 -0.85 16.359 1 93.38 242 GLY B N 1
ATOM 5113 C CA . GLY B 1 242 ? 16.406 -1.439 17.688 1 93.38 242 GLY B CA 1
ATOM 5114 C C . GLY B 1 242 ? 16.109 -2.926 17.703 1 93.38 242 GLY B C 1
ATOM 5115 O O . GLY B 1 242 ? 15.953 -3.531 18.766 1 93.38 242 GLY B O 1
ATOM 5116 N N . ASP B 1 243 ? 16.078 -3.533 16.562 1 93.88 243 ASP B N 1
ATOM 5117 C CA . ASP B 1 243 ? 15.75 -4.953 16.438 1 93.88 243 ASP B CA 1
ATOM 5118 C C . ASP B 1 243 ? 16.984 -5.766 16.047 1 93.88 243 ASP B C 1
ATOM 5120 O O . ASP B 1 243 ? 18.016 -5.203 15.672 1 93.88 243 ASP B O 1
ATOM 5124 N N . LYS B 1 244 ? 16.828 -7.031 16.25 1 95.25 244 LYS B N 1
ATOM 5125 C CA . LYS B 1 244 ? 17.844 -7.969 15.82 1 95.25 244 LYS B CA 1
ATOM 5126 C C . LYS B 1 244 ? 17.453 -8.648 14.508 1 95.25 244 LYS B C 1
ATOM 5128 O O . LYS B 1 244 ? 16.406 -9.273 14.422 1 95.25 244 LYS B O 1
ATOM 5133 N N . PHE B 1 245 ? 18.344 -8.602 13.586 1 96.69 245 PHE B N 1
ATOM 5134 C CA . PHE B 1 245 ? 18.031 -9.102 12.25 1 96.69 245 PHE B CA 1
ATOM 5135 C C . PHE B 1 245 ? 17.734 -10.594 12.289 1 96.69 245 PHE B C 1
ATOM 5137 O O . PHE B 1 245 ? 16.781 -11.055 11.656 1 96.69 245 PHE B O 1
ATOM 5144 N N . GLN B 1 246 ? 18.516 -11.336 13.016 1 96.19 246 GLN B N 1
ATOM 5145 C CA . GLN B 1 246 ? 18.375 -12.789 13.047 1 96.19 246 GLN B CA 1
ATOM 5146 C C . GLN B 1 246 ? 17.031 -13.195 13.656 1 96.19 246 GLN B C 1
ATOM 5148 O O . GLN B 1 246 ? 16.453 -14.211 13.25 1 96.19 246 GLN B O 1
ATOM 5153 N N . GLU B 1 247 ? 16.562 -12.445 14.555 1 92.94 247 GLU B N 1
ATOM 5154 C CA . GLU B 1 247 ? 15.242 -12.703 15.125 1 92.94 247 GLU B CA 1
ATOM 5155 C C . GLU B 1 247 ? 14.133 -12.344 14.148 1 92.94 247 GLU B C 1
ATOM 5157 O O . GLU B 1 247 ? 13.164 -13.094 13.992 1 92.94 247 GLU B O 1
ATOM 5162 N N . LEU B 1 248 ? 14.297 -11.258 13.531 1 93.69 248 LEU B N 1
ATOM 5163 C CA . LEU B 1 248 ? 13.312 -10.805 12.555 1 93.69 248 LEU B CA 1
ATOM 5164 C C . LEU B 1 248 ? 13.273 -11.742 11.352 1 93.69 248 LEU B C 1
ATOM 5166 O O . LEU B 1 248 ? 12.227 -11.906 10.719 1 93.69 248 LEU B O 1
ATOM 5170 N N . ALA B 1 249 ? 14.367 -12.336 11.07 1 95.5 249 ALA B N 1
ATOM 5171 C CA . ALA B 1 249 ? 14.516 -13.188 9.891 1 95.5 249 ALA B CA 1
ATOM 5172 C C . ALA B 1 249 ? 13.695 -14.469 10.031 1 95.5 249 ALA B C 1
ATOM 5174 O O . ALA B 1 249 ? 13.414 -15.148 9.039 1 95.5 249 ALA B O 1
ATOM 5175 N N . LEU B 1 250 ? 13.32 -14.844 11.203 1 93.19 250 LEU B N 1
ATOM 5176 C CA . LEU B 1 250 ? 12.578 -16.078 11.43 1 93.19 250 LEU B CA 1
ATOM 5177 C C . LEU B 1 250 ? 11.148 -15.953 10.906 1 93.19 250 LEU B C 1
ATOM 5179 O O . LEU B 1 250 ? 10.711 -16.766 10.086 1 93.19 250 LEU B O 1
ATOM 5183 N N . GLN B 1 251 ? 10.484 -14.867 11.281 1 90.88 251 GLN B N 1
ATOM 5184 C CA . GLN B 1 251 ? 9.07 -14.742 10.93 1 90.88 251 GLN B CA 1
ATOM 5185 C C . GLN B 1 251 ? 8.836 -13.547 10.008 1 90.88 251 GLN B C 1
ATOM 5187 O O . GLN B 1 251 ? 7.746 -13.383 9.461 1 90.88 251 GLN B O 1
ATOM 5192 N N . GLY B 1 252 ? 9.82 -12.773 9.922 1 92.88 252 GLY B N 1
ATOM 5193 C CA . GLY B 1 252 ? 9.703 -11.633 9.031 1 92.88 252 GLY B CA 1
ATOM 5194 C C . GLY B 1 252 ? 9.156 -10.391 9.711 1 92.88 252 GLY B C 1
ATOM 5195 O O . GLY B 1 252 ? 8.984 -10.375 10.93 1 92.88 252 GLY B O 1
ATOM 5196 N N . GLY B 1 253 ? 9.016 -9.328 8.93 1 92.5 253 GLY B N 1
ATOM 5197 C CA . GLY B 1 253 ? 8.516 -8.055 9.414 1 92.5 253 GLY B CA 1
ATOM 5198 C C . GLY B 1 253 ? 8.508 -6.973 8.352 1 92.5 253 GLY B C 1
ATOM 5199 O O . GLY B 1 253 ? 8.773 -7.246 7.18 1 92.5 253 GLY B O 1
ATOM 5200 N N . VAL B 1 254 ? 8.055 -5.855 8.812 1 93 254 VAL B N 1
ATOM 5201 C CA . VAL B 1 254 ? 7.992 -4.715 7.906 1 93 254 VAL B CA 1
ATOM 5202 C C . VAL B 1 254 ? 8.836 -3.568 8.461 1 93 254 VAL B C 1
ATOM 5204 O O . VAL B 1 254 ? 8.648 -3.148 9.602 1 93 254 VAL B O 1
ATOM 5207 N N . ILE B 1 255 ? 9.742 -3.117 7.629 1 95 255 ILE B N 1
ATOM 5208 C CA . ILE B 1 255 ? 10.633 -2.027 8.016 1 95 255 ILE B CA 1
ATOM 5209 C C . ILE B 1 255 ? 10.445 -0.845 7.07 1 95 255 ILE B C 1
ATOM 5211 O O . ILE B 1 255 ? 10.328 -1.026 5.855 1 95 255 ILE B O 1
ATOM 5215 N N . GLY B 1 256 ? 10.383 0.29 7.645 1 94.56 256 GLY B N 1
ATOM 5216 C CA . GLY B 1 256 ? 10.281 1.502 6.848 1 94.56 256 GLY B CA 1
ATOM 5217 C C . GLY B 1 256 ? 11.602 2.238 6.711 1 94.56 256 GLY B C 1
ATOM 5218 O O . GLY B 1 256 ? 12.344 2.385 7.688 1 94.56 256 GLY B O 1
ATOM 5219 N N . ILE B 1 257 ? 11.891 2.578 5.5 1 96 257 ILE B N 1
ATOM 5220 C CA . ILE B 1 257 ? 13 3.479 5.191 1 96 257 ILE B CA 1
ATOM 5221 C C . ILE B 1 257 ? 12.453 4.852 4.812 1 96 257 ILE B C 1
ATOM 5223 O O . ILE B 1 257 ? 11.953 5.043 3.701 1 96 257 ILE B O 1
ATOM 5227 N N . LEU B 1 258 ? 12.617 5.766 5.684 1 94 258 LEU B N 1
ATOM 5228 C CA . LEU B 1 258 ? 12.07 7.102 5.477 1 94 258 LEU B CA 1
ATOM 5229 C C . LEU B 1 258 ? 13.148 8.062 4.992 1 94 258 LEU B C 1
ATOM 5231 O O . LEU B 1 258 ? 14.203 8.18 5.613 1 94 258 LEU B O 1
ATOM 5235 N N . ILE B 1 259 ? 12.891 8.672 3.908 1 94.94 259 ILE B N 1
ATOM 5236 C CA . ILE B 1 259 ? 13.781 9.68 3.359 1 94.94 259 ILE B CA 1
ATOM 5237 C C . ILE B 1 259 ? 13.117 11.055 3.447 1 94.94 259 ILE B C 1
ATOM 5239 O O . ILE B 1 259 ? 12.086 11.297 2.818 1 94.94 259 ILE B O 1
ATOM 5243 N N . LYS B 1 260 ? 13.742 11.914 4.125 1 93.5 260 LYS B N 1
ATOM 5244 C CA . LYS B 1 260 ? 13.18 13.25 4.324 1 93.5 260 LYS B CA 1
ATOM 5245 C C . LYS B 1 260 ? 14.031 14.312 3.641 1 93.5 260 LYS B C 1
ATOM 5247 O O . LYS B 1 260 ? 15.258 14.312 3.771 1 93.5 260 LYS B O 1
ATOM 5252 N N . TRP B 1 261 ? 13.375 15.18 2.906 1 94.5 261 TRP B N 1
ATOM 5253 C CA . TRP B 1 261 ? 14.008 16.312 2.232 1 94.5 261 TRP B CA 1
ATOM 5254 C C . TRP B 1 261 ? 13.453 17.641 2.766 1 94.5 261 TRP B C 1
ATOM 5256 O O . TRP B 1 261 ? 12.273 17.938 2.582 1 94.5 261 TRP B O 1
ATOM 5266 N N . ASN B 1 262 ? 14.227 18.312 3.484 1 93.12 262 ASN B N 1
ATOM 5267 C CA . ASN B 1 262 ? 13.914 19.688 3.9 1 93.12 262 ASN B CA 1
ATOM 5268 C C . ASN B 1 262 ? 14.805 20.703 3.197 1 93.12 262 ASN B C 1
ATOM 5270 O O . ASN B 1 262 ? 15.93 20.938 3.623 1 93.12 262 ASN B O 1
ATOM 5274 N N . CYS B 1 263 ? 14.242 21.359 2.225 1 94.88 263 CYS B N 1
ATOM 5275 C CA . CYS B 1 263 ? 15.07 22.188 1.358 1 94.88 263 CYS B CA 1
ATOM 5276 C C . CYS B 1 263 ? 14.695 23.656 1.502 1 94.88 263 CYS B C 1
ATOM 5278 O O . CYS B 1 263 ? 13.555 24.047 1.23 1 94.88 263 CYS B O 1
ATOM 5280 N N . ASN B 1 264 ? 15.633 24.406 1.991 1 94.75 264 ASN B N 1
ATOM 5281 C CA . ASN B 1 264 ? 15.531 25.859 1.947 1 94.75 264 ASN B CA 1
ATOM 5282 C C . ASN B 1 264 ? 16.188 26.438 0.698 1 94.75 264 ASN B C 1
ATOM 5284 O O . ASN B 1 264 ? 17.406 26.609 0.662 1 94.75 264 ASN B O 1
ATOM 5288 N N . LEU B 1 265 ? 15.477 26.812 -0.235 1 95.38 265 LEU B N 1
ATOM 5289 C CA . LEU B 1 265 ? 16 27.203 -1.54 1 95.38 265 LEU B CA 1
ATOM 5290 C C . LEU B 1 265 ? 16.484 28.656 -1.52 1 95.38 265 LEU B C 1
ATOM 5292 O O . LEU B 1 265 ? 16.969 29.172 -2.531 1 95.38 265 LEU B O 1
ATOM 5296 N N . ASP B 1 266 ? 16.297 29.281 -0.388 1 94.06 266 ASP B N 1
ATOM 5297 C CA . ASP B 1 266 ? 16.891 30.594 -0.208 1 94.06 266 ASP B CA 1
ATOM 5298 C C . ASP B 1 266 ? 18.391 30.469 0.103 1 94.06 266 ASP B C 1
ATOM 5300 O O . ASP B 1 266 ? 19.125 31.453 0.006 1 94.06 266 ASP B O 1
ATOM 5304 N N . ARG B 1 267 ? 18.75 29.312 0.446 1 92.69 267 ARG B N 1
ATOM 5305 C CA . ARG B 1 267 ? 20.156 29 0.703 1 92.69 267 ARG B CA 1
ATOM 5306 C C . ARG B 1 267 ? 20.734 28.172 -0.432 1 92.69 267 ARG B C 1
ATOM 5308 O O . ARG B 1 267 ? 20.094 27.984 -1.468 1 92.69 267 ARG B O 1
ATOM 5315 N N . SER B 1 268 ? 21.938 27.781 -0.169 1 91.75 268 SER B N 1
ATOM 5316 C CA . SER B 1 268 ? 22.625 27 -1.197 1 91.75 268 SER B CA 1
ATOM 5317 C C . SER B 1 268 ? 21.984 25.641 -1.382 1 91.75 268 SER B C 1
ATOM 5319 O O . SER B 1 268 ? 21.547 25.016 -0.41 1 91.75 268 SER B O 1
ATOM 5321 N N . ALA B 1 269 ? 21.953 25.188 -2.613 1 90.75 269 ALA B N 1
ATOM 5322 C CA . ALA B 1 269 ? 21.391 23.891 -2.973 1 90.75 269 ALA B CA 1
ATOM 5323 C C . ALA B 1 269 ? 22.172 22.75 -2.322 1 90.75 269 ALA B C 1
ATOM 5325 O O . ALA B 1 269 ? 21.641 21.656 -2.154 1 90.75 269 ALA B O 1
ATOM 5326 N N . SER B 1 270 ? 23.328 23.062 -1.942 1 89.62 270 SER B N 1
ATOM 5327 C CA . SER B 1 270 ? 24.172 22.031 -1.355 1 89.62 270 SER B CA 1
ATOM 5328 C C . SER B 1 270 ? 23.703 21.656 0.047 1 89.62 270 SER B C 1
ATOM 5330 O O . SER B 1 270 ? 24.031 20.578 0.554 1 89.62 270 SER B O 1
ATOM 5332 N N . GLU B 1 271 ? 22.938 22.5 0.604 1 92.19 271 GLU B N 1
ATOM 5333 C CA . GLU B 1 271 ? 22.453 22.25 1.954 1 92.19 271 GLU B CA 1
ATOM 5334 C C . GLU B 1 271 ? 21.234 21.328 1.932 1 92.19 271 GLU B C 1
ATOM 5336 O O . GLU B 1 271 ? 20.844 20.766 2.963 1 92.19 271 GLU B O 1
ATOM 5341 N N . CYS B 1 272 ? 20.656 21.234 0.788 1 93.81 272 CYS B N 1
ATOM 5342 C CA . CYS B 1 272 ? 19.531 20.312 0.651 1 93.81 272 CYS B CA 1
ATOM 5343 C C . CYS B 1 272 ? 20 18.875 0.487 1 93.81 272 CYS B C 1
ATOM 5345 O O . CYS B 1 272 ? 20.438 18.484 -0.599 1 93.81 272 CYS B O 1
ATOM 5347 N N . VAL B 1 273 ? 20 18.172 1.578 1 93.31 273 VAL B N 1
ATOM 5348 C CA . VAL B 1 273 ? 20.5 16.797 1.579 1 93.31 273 VAL B CA 1
ATOM 5349 C C . VAL B 1 273 ? 19.469 15.875 2.207 1 93.31 273 VAL B C 1
ATOM 5351 O O . VAL B 1 273 ? 18.656 16.297 3.039 1 93.31 273 VAL B O 1
ATOM 5354 N N . PRO B 1 274 ? 19.5 14.609 1.778 1 94.19 274 PRO B N 1
ATOM 5355 C CA . PRO B 1 274 ? 18.516 13.664 2.32 1 94.19 274 PRO B CA 1
ATOM 5356 C C . PRO B 1 274 ? 18.844 13.227 3.746 1 94.19 274 PRO B C 1
ATOM 5358 O O . PRO B 1 274 ? 20.016 13.078 4.094 1 94.19 274 PRO B O 1
ATOM 5361 N N . GLN B 1 275 ? 17.844 13.086 4.469 1 94.38 275 GLN B N 1
ATOM 5362 C CA . GLN B 1 275 ? 17.953 12.516 5.809 1 94.38 275 GLN B CA 1
ATOM 5363 C C . GLN B 1 275 ? 17.25 11.164 5.887 1 94.38 275 GLN B C 1
ATOM 5365 O O . GLN B 1 275 ? 16.062 11.055 5.562 1 94.38 275 GLN B O 1
ATOM 5370 N N . TYR B 1 276 ? 18 10.164 6.391 1 95.56 276 TYR B N 1
ATOM 5371 C CA . TYR B 1 276 ? 17.453 8.812 6.441 1 95.56 276 TYR B CA 1
ATOM 5372 C C . TYR B 1 276 ? 17.047 8.438 7.863 1 95.56 276 TYR B C 1
ATOM 5374 O O . TYR B 1 276 ? 17.797 8.711 8.812 1 95.56 276 TYR B O 1
ATOM 5382 N N . THR B 1 277 ? 15.891 7.887 7.945 1 93.5 277 THR B N 1
ATOM 5383 C CA . THR B 1 277 ? 15.422 7.328 9.211 1 93.5 277 THR B CA 1
ATOM 5384 C C . THR B 1 277 ? 14.82 5.941 9 1 93.5 277 THR B C 1
ATOM 5386 O O . THR B 1 277 ? 14.117 5.707 8.008 1 93.5 277 THR B O 1
ATOM 5389 N N . PHE B 1 278 ? 15.141 5.055 9.945 1 95.0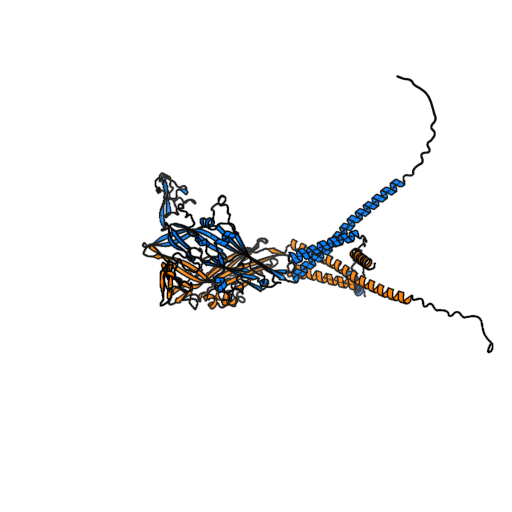6 278 PHE B N 1
ATOM 5390 C CA . PHE B 1 278 ? 14.633 3.689 9.875 1 95.06 278 PHE B CA 1
ATOM 5391 C C . PHE B 1 278 ? 13.695 3.395 11.039 1 95.06 278 PHE B C 1
ATOM 5393 O O . PHE B 1 278 ? 13.984 3.76 12.18 1 95.06 278 PHE B O 1
ATOM 5400 N N . GLN B 1 279 ? 12.617 2.773 10.664 1 91.56 279 GLN B N 1
ATOM 5401 C CA . GLN B 1 279 ? 11.641 2.469 11.703 1 91.56 279 GLN B CA 1
ATOM 5402 C C . GLN B 1 279 ? 10.898 1.171 11.398 1 91.56 279 GLN B C 1
ATOM 5404 O O . GLN B 1 279 ? 10.609 0.876 10.234 1 91.56 279 GLN B O 1
ATOM 5409 N N . ARG B 1 280 ? 10.594 0.448 12.414 1 91.06 280 ARG B N 1
ATOM 5410 C CA . ARG B 1 280 ? 9.758 -0.735 12.25 1 91.06 280 ARG B CA 1
ATOM 5411 C C . ARG B 1 280 ? 8.281 -0.352 12.133 1 91.06 280 ARG B C 1
ATOM 5413 O O . ARG B 1 280 ? 7.777 0.431 12.938 1 91.06 280 ARG B O 1
ATOM 5420 N N . LEU B 1 281 ? 7.617 -0.85 11.172 1 88 281 LEU B N 1
ATOM 5421 C CA . LEU B 1 281 ? 6.254 -0.421 10.891 1 88 281 LEU B CA 1
ATOM 5422 C C . LEU B 1 281 ? 5.246 -1.459 11.375 1 88 281 LEU B C 1
ATOM 5424 O O . LEU B 1 281 ? 4.051 -1.167 11.484 1 88 281 LEU B O 1
ATOM 5428 N N . ASP B 1 282 ? 5.633 -2.645 11.617 1 85.88 282 ASP B N 1
ATOM 5429 C CA . ASP B 1 282 ? 4.719 -3.658 12.133 1 85.88 282 ASP B CA 1
ATOM 5430 C C . ASP B 1 282 ? 4.848 -3.793 13.648 1 85.88 282 ASP B C 1
ATOM 5432 O O . ASP B 1 282 ? 5.676 -3.121 14.266 1 85.88 282 ASP B O 1
ATOM 5436 N N . ASN B 1 283 ? 3.9 -4.531 14.211 1 75.25 283 ASN B N 1
ATOM 5437 C CA . ASN B 1 283 ? 3.895 -4.684 15.664 1 75.25 283 ASN B CA 1
ATOM 5438 C C . ASN B 1 283 ? 4.977 -5.652 16.125 1 75.25 283 ASN B C 1
ATOM 5440 O O . ASN B 1 283 ? 5.094 -6.762 15.602 1 75.25 283 ASN B O 1
ATOM 5444 N N . ARG B 1 284 ? 5.668 -5.188 17.203 1 72 284 ARG B N 1
ATOM 5445 C CA . ARG B 1 284 ? 6.773 -5.957 17.766 1 72 284 ARG B CA 1
ATOM 5446 C C . ARG B 1 284 ? 6.254 -7.105 18.625 1 72 284 ARG B C 1
ATOM 5448 O O . ARG B 1 284 ? 6.891 -8.156 18.719 1 72 284 ARG B O 1
ATOM 5455 N N . ASN B 1 285 ? 5.141 -6.789 19.172 1 65.25 285 ASN B N 1
ATOM 5456 C CA . ASN B 1 285 ? 4.688 -7.762 20.172 1 65.25 285 ASN B CA 1
ATOM 5457 C C . ASN B 1 285 ? 4.023 -8.969 19.5 1 65.25 285 ASN B C 1
ATOM 5459 O O . ASN B 1 285 ? 2.857 -8.891 19.109 1 65.25 285 ASN B O 1
ATOM 5463 N N . VAL B 1 286 ? 4.754 -9.938 19.438 1 59.91 286 VAL B N 1
ATOM 5464 C CA . VAL B 1 286 ? 4.344 -11.188 18.812 1 59.91 286 VAL B CA 1
ATOM 5465 C C . VAL B 1 286 ? 3.141 -11.766 19.547 1 59.91 286 VAL B C 1
ATOM 5467 O O . VAL B 1 286 ? 2.232 -12.328 18.938 1 59.91 286 VAL B O 1
ATOM 5470 N N . ASP B 1 287 ? 3.164 -11.578 20.781 1 57.91 287 ASP B N 1
ATOM 5471 C CA . ASP B 1 287 ? 2.143 -12.25 21.578 1 57.91 287 ASP B CA 1
ATOM 5472 C C . ASP B 1 287 ? 0.77 -11.617 21.344 1 57.91 287 ASP B C 1
ATOM 5474 O O . ASP B 1 287 ? -0.257 -12.273 21.547 1 57.91 287 ASP B O 1
ATOM 5478 N N . GLU B 1 288 ? 0.819 -10.43 20.953 1 57.41 288 GLU B N 1
ATOM 5479 C CA . GLU B 1 288 ? -0.455 -9.742 20.781 1 57.41 288 GLU B CA 1
ATOM 5480 C C . GLU B 1 288 ? -0.908 -9.766 19.328 1 57.41 288 GLU B C 1
ATOM 5482 O O . GLU B 1 288 ? -1.939 -9.188 18.984 1 57.41 288 GLU B O 1
ATOM 5487 N N . THR B 1 289 ? -0.049 -10.469 18.594 1 59.44 289 THR B N 1
ATOM 5488 C CA . THR B 1 289 ? -0.372 -10.266 17.188 1 59.44 289 THR B CA 1
ATOM 5489 C C . THR B 1 289 ? -0.855 -11.562 16.547 1 59.44 289 THR B C 1
ATOM 5491 O O . THR B 1 289 ? -0.326 -12.641 16.844 1 59.44 289 THR B O 1
ATOM 5494 N N . VAL B 1 290 ? -2.029 -11.453 16.031 1 63.28 290 VAL B N 1
ATOM 5495 C CA . VAL B 1 290 ? -2.492 -12.508 15.141 1 63.28 290 VAL B CA 1
ATOM 5496 C C . VAL B 1 290 ? -1.615 -12.547 13.891 1 63.28 290 VAL B C 1
ATOM 5498 O O . VAL B 1 290 ? -1.421 -11.523 13.227 1 63.28 290 VAL B O 1
ATOM 5501 N N . SER B 1 291 ? -0.981 -13.734 13.656 1 64.62 291 SER B N 1
ATOM 5502 C CA . SER B 1 291 ? -0.124 -13.961 12.5 1 64.62 291 SER B CA 1
ATOM 5503 C C . SER B 1 291 ? 1.115 -13.07 12.547 1 64.62 291 SER B C 1
ATOM 5505 O O . SER B 1 291 ? 1.238 -12.125 11.766 1 64.62 291 SER B O 1
ATOM 5507 N N . PRO B 1 292 ? 1.88 -13.336 13.5 1 75.25 292 PRO B N 1
ATOM 5508 C CA . PRO B 1 292 ? 3.09 -12.523 13.617 1 75.25 292 PRO B CA 1
ATOM 5509 C C . PRO B 1 292 ? 3.982 -12.594 12.383 1 75.25 292 PRO B C 1
ATOM 5511 O O . PRO B 1 292 ? 3.957 -13.594 11.664 1 75.25 292 PRO B O 1
ATOM 5514 N N . GLY B 1 293 ? 4.609 -11.539 12.141 1 85 293 GLY B N 1
ATOM 5515 C CA . GLY B 1 293 ? 5.594 -11.508 11.062 1 85 293 GLY B CA 1
ATOM 5516 C C . GLY B 1 293 ? 4.988 -11.188 9.711 1 85 293 GLY B C 1
ATOM 5517 O O . GLY B 1 293 ? 3.949 -10.531 9.625 1 85 293 GLY B O 1
ATOM 5518 N N . TYR B 1 294 ? 5.805 -11.477 8.75 1 91 294 TYR B N 1
ATOM 5519 C CA . TYR B 1 294 ? 5.406 -11.211 7.371 1 91 294 TYR B CA 1
ATOM 5520 C C . TYR B 1 294 ? 5.73 -12.406 6.473 1 91 294 TYR B C 1
ATOM 5522 O O . TYR B 1 294 ? 6.895 -12.789 6.344 1 91 294 TYR B O 1
ATOM 5530 N N . ASN B 1 295 ? 4.633 -12.914 5.914 1 92 295 ASN B N 1
ATOM 5531 C CA . ASN B 1 295 ? 4.816 -14.047 5.012 1 92 295 ASN B CA 1
ATOM 5532 C C . ASN B 1 295 ? 3.715 -14.102 3.957 1 92 295 ASN B C 1
ATOM 5534 O O . ASN B 1 295 ? 2.672 -13.461 4.105 1 92 295 ASN B O 1
ATOM 5538 N N . PHE B 1 296 ? 3.998 -14.781 2.9 1 91.94 296 PHE B N 1
ATOM 5539 C CA . PHE B 1 296 ? 3.006 -15.07 1.873 1 91.94 296 PHE B CA 1
ATOM 5540 C C . PHE B 1 296 ? 3.354 -16.359 1.137 1 91.94 296 PHE B C 1
ATOM 5542 O O . PHE B 1 296 ? 4.457 -16.891 1.289 1 91.94 296 PHE B O 1
ATOM 5549 N N . ARG B 1 297 ? 2.426 -16.844 0.44 1 92.94 297 ARG B N 1
ATOM 5550 C CA . ARG B 1 297 ? 2.586 -18.109 -0.273 1 92.94 297 ARG B CA 1
ATOM 5551 C C . ARG B 1 297 ? 2.639 -17.891 -1.78 1 92.94 297 ARG B C 1
ATOM 5553 O O . ARG B 1 297 ? 1.95 -17.016 -2.307 1 92.94 297 ARG B O 1
ATOM 5560 N N . TYR B 1 298 ? 3.465 -18.641 -2.416 1 93.12 298 TYR B N 1
ATOM 5561 C CA . TYR B 1 298 ? 3.459 -18.734 -3.871 1 93.12 298 TYR B CA 1
ATOM 5562 C C . TYR B 1 298 ? 3.861 -20.125 -4.328 1 93.12 298 TYR B C 1
ATOM 5564 O O . TYR B 1 298 ? 4.367 -20.922 -3.537 1 93.12 298 TYR B O 1
ATOM 5572 N N . ALA B 1 299 ? 3.543 -20.422 -5.582 1 93.69 299 ALA B N 1
ATOM 5573 C CA . ALA B 1 299 ? 3.797 -21.781 -6.066 1 93.69 299 ALA B CA 1
ATOM 5574 C C . ALA B 1 299 ? 4.531 -21.75 -7.402 1 93.69 299 ALA B C 1
ATOM 5576 O O . ALA B 1 299 ? 4.383 -20.812 -8.188 1 93.69 299 ALA B O 1
ATOM 5577 N N . LYS B 1 300 ? 5.41 -22.734 -7.566 1 91.88 300 LYS B N 1
ATOM 5578 C CA . LYS B 1 300 ? 6.023 -23.031 -8.859 1 91.88 300 LYS B CA 1
ATOM 5579 C C . LYS B 1 300 ? 5.383 -24.266 -9.5 1 91.88 300 LYS B C 1
ATOM 5581 O O . LYS B 1 300 ? 5.293 -25.328 -8.867 1 91.88 300 LYS B O 1
ATOM 5586 N N . TYR B 1 301 ? 5.012 -24.156 -10.688 1 91.25 301 TYR B N 1
ATOM 5587 C CA . TYR B 1 301 ? 4.262 -25.234 -11.328 1 91.25 301 TYR B CA 1
ATOM 5588 C C . TYR B 1 301 ? 5.137 -25.984 -12.328 1 91.25 301 TYR B C 1
ATOM 5590 O O . TYR B 1 301 ? 5.969 -25.375 -13.008 1 91.25 301 TYR B O 1
ATOM 5598 N N . TYR B 1 302 ? 4.922 -27.234 -12.359 1 89.12 302 TYR B N 1
ATOM 5599 C CA . TYR B 1 302 ? 5.637 -28.141 -13.25 1 89.12 302 TYR B CA 1
ATOM 5600 C C . TYR B 1 302 ? 4.676 -29.109 -13.922 1 89.12 302 TYR B C 1
ATOM 5602 O O . TYR B 1 302 ? 3.482 -29.141 -13.609 1 89.12 302 TYR B O 1
ATOM 5610 N N . GLU B 1 303 ? 5.168 -29.672 -14.953 1 87 303 GLU B N 1
ATOM 5611 C CA . GLU B 1 303 ? 4.473 -30.797 -15.586 1 87 303 GLU B CA 1
ATOM 5612 C C . GLU B 1 303 ? 5.285 -32.094 -15.477 1 87 303 GLU B C 1
ATOM 5614 O O . GLU B 1 303 ? 6.465 -32.125 -15.828 1 87 303 GLU B O 1
ATOM 5619 N N . ASN B 1 304 ? 4.656 -33.062 -14.883 1 81.56 304 ASN B N 1
ATOM 5620 C CA . ASN B 1 304 ? 5.395 -34.281 -14.727 1 81.56 304 ASN B CA 1
ATOM 5621 C C . ASN B 1 304 ? 5.418 -35.094 -16.016 1 81.56 304 ASN B C 1
ATOM 5623 O O . ASN B 1 304 ? 4.883 -34.656 -17.047 1 81.56 304 ASN B O 1
ATOM 5627 N N . SER B 1 305 ? 6.098 -36.219 -15.906 1 79.5 305 SER B N 1
ATOM 5628 C CA . SER B 1 305 ? 6.297 -37.062 -17.078 1 79.5 305 SER B CA 1
ATOM 5629 C C . SER B 1 305 ? 4.969 -37.562 -17.641 1 79.5 305 SER B C 1
ATOM 5631 O O . SER B 1 305 ? 4.855 -37.812 -18.828 1 79.5 305 SER B O 1
ATOM 5633 N N . ALA B 1 306 ? 3.879 -37.656 -16.812 1 79.44 306 ALA B N 1
ATOM 5634 C CA . ALA B 1 306 ? 2.568 -38.156 -17.234 1 79.44 306 ALA B CA 1
ATOM 5635 C C . ALA B 1 306 ? 1.701 -37 -17.75 1 79.44 306 ALA B C 1
ATOM 5637 O O . ALA B 1 306 ? 0.532 -37.188 -18.094 1 79.44 306 ALA B O 1
ATOM 5638 N N . GLY B 1 307 ? 2.26 -35.844 -17.766 1 77.94 307 GLY B N 1
ATOM 5639 C CA . GLY B 1 307 ? 1.515 -34.688 -18.25 1 77.94 307 GLY B CA 1
ATOM 5640 C C . GLY B 1 307 ? 0.625 -34.062 -17.203 1 77.94 307 GLY B C 1
ATOM 5641 O O . GLY B 1 307 ? -0.264 -33.25 -17.516 1 77.94 307 GLY B O 1
ATOM 5642 N N . LYS B 1 308 ? 0.831 -34.531 -16 1 83.44 308 LYS B N 1
ATOM 5643 C CA . LYS B 1 308 ? 0.027 -33.969 -14.906 1 83.44 308 LYS B CA 1
ATOM 5644 C C . LYS B 1 308 ? 0.719 -32.781 -14.258 1 83.44 308 LYS B C 1
ATOM 5646 O O . LYS B 1 308 ? 1.938 -32.781 -14.078 1 83.44 308 LYS B O 1
ATOM 5651 N N . GLU B 1 309 ? -0.128 -31.891 -13.914 1 88.25 309 GLU B N 1
ATOM 5652 C CA . GLU B 1 309 ? 0.399 -30.688 -13.281 1 88.25 309 GLU B CA 1
ATOM 5653 C C . GLU B 1 309 ? 0.802 -30.953 -11.836 1 88.25 309 GLU B C 1
ATOM 5655 O O . GLU B 1 309 ? 0.069 -31.609 -11.094 1 88.25 309 GLU B O 1
ATOM 5660 N N . THR B 1 310 ? 2.012 -30.578 -11.492 1 92.81 310 THR B N 1
ATOM 5661 C CA . THR B 1 310 ? 2.527 -30.609 -10.125 1 92.81 310 THR B CA 1
ATOM 5662 C C . THR B 1 310 ? 3.039 -29.234 -9.703 1 92.81 310 THR B C 1
ATOM 5664 O O . THR B 1 310 ? 3.221 -28.344 -10.547 1 92.81 310 THR B O 1
ATOM 5667 N N . ARG B 1 311 ? 3.094 -29.125 -8.352 1 93.75 311 ARG B N 1
ATOM 5668 C CA . ARG B 1 311 ? 3.621 -27.828 -7.949 1 93.75 311 ARG B CA 1
ATOM 5669 C C . ARG B 1 311 ? 4.449 -27.938 -6.672 1 93.75 311 ARG B C 1
ATOM 5671 O O . ARG B 1 311 ? 4.371 -28.938 -5.965 1 93.75 311 ARG B O 1
ATOM 5678 N N . THR B 1 312 ? 5.34 -27 -6.547 1 93.31 312 THR B N 1
ATOM 5679 C CA . THR B 1 312 ? 6.047 -26.75 -5.293 1 93.31 312 THR B CA 1
ATOM 5680 C C . THR B 1 312 ? 5.508 -25.5 -4.598 1 93.31 312 THR B C 1
ATOM 5682 O O . THR B 1 312 ? 5.559 -24.406 -5.156 1 93.31 312 THR B O 1
ATOM 5685 N N . LEU B 1 313 ? 4.953 -25.766 -3.436 1 95.12 313 LEU B N 1
ATOM 5686 C CA . LEU B 1 313 ? 4.43 -24.656 -2.652 1 95.12 313 LEU B CA 1
ATOM 5687 C C . LEU B 1 313 ? 5.508 -24.078 -1.741 1 95.12 313 LEU B C 1
ATOM 5689 O O . LEU B 1 313 ? 6.23 -24.828 -1.075 1 95.12 313 LEU B O 1
ATOM 5693 N N . ILE B 1 314 ? 5.609 -22.766 -1.806 1 92.81 314 ILE B N 1
ATOM 5694 C CA . ILE B 1 314 ? 6.594 -22.094 -0.963 1 92.81 314 ILE B CA 1
ATOM 5695 C C . ILE B 1 314 ? 5.895 -21.078 -0.068 1 92.81 314 ILE B C 1
ATOM 5697 O O . ILE B 1 314 ? 5.152 -20.219 -0.555 1 92.81 314 ILE B O 1
ATOM 5701 N N . LYS B 1 315 ? 6.012 -21.219 1.198 1 93.19 315 LYS B N 1
ATOM 5702 C CA . LYS B 1 315 ? 5.668 -20.172 2.158 1 93.19 315 LYS B CA 1
ATOM 5703 C C . LYS B 1 315 ? 6.891 -19.328 2.521 1 93.19 315 LYS B C 1
ATOM 5705 O O . LYS B 1 315 ? 7.766 -19.781 3.26 1 93.19 315 LYS B O 1
ATOM 5710 N N . ALA B 1 316 ? 6.867 -18.188 2.004 1 93.94 316 ALA B N 1
ATOM 5711 C CA . ALA B 1 316 ? 8.039 -17.328 2.141 1 93.94 316 ALA B CA 1
ATOM 5712 C C . ALA B 1 316 ? 7.898 -16.391 3.328 1 93.94 316 ALA B C 1
ATOM 5714 O O . ALA B 1 316 ? 6.902 -15.672 3.441 1 93.94 316 ALA B O 1
ATOM 5715 N N . TYR B 1 317 ? 8.852 -16.469 4.23 1 93.62 317 TYR B N 1
ATOM 5716 C CA . TYR B 1 317 ? 8.992 -15.508 5.316 1 93.62 317 TYR B CA 1
ATOM 5717 C C . TYR B 1 317 ? 10.109 -14.516 5.023 1 93.62 317 TYR B C 1
ATOM 5719 O O . TYR B 1 317 ? 11.133 -14.875 4.434 1 93.62 317 TYR B O 1
ATOM 5727 N N . GLY B 1 318 ? 9.867 -13.289 5.418 1 95.56 318 GLY B N 1
ATOM 5728 C CA . GLY B 1 318 ? 10.922 -12.32 5.16 1 95.56 318 GLY B CA 1
ATOM 5729 C C . GLY B 1 318 ? 10.586 -10.922 5.645 1 95.56 318 GLY B C 1
ATOM 5730 O O . GLY B 1 318 ? 9.688 -10.75 6.473 1 95.56 318 GLY B O 1
ATOM 5731 N N . ILE B 1 319 ? 11.438 -10.055 5.195 1 95.94 319 ILE B N 1
ATOM 5732 C CA . ILE B 1 319 ? 11.312 -8.664 5.617 1 95.94 319 ILE B CA 1
ATOM 5733 C C . ILE B 1 319 ? 10.93 -7.789 4.422 1 95.94 319 ILE B C 1
ATOM 5735 O O . ILE B 1 319 ? 11.602 -7.816 3.391 1 95.94 319 ILE B O 1
ATOM 5739 N N . ARG B 1 320 ? 9.844 -7.125 4.602 1 94.94 320 ARG B N 1
ATOM 5740 C CA . ARG B 1 320 ? 9.461 -6.137 3.6 1 94.94 320 ARG B CA 1
ATOM 5741 C C . ARG B 1 320 ? 10 -4.754 3.959 1 94.94 320 ARG B C 1
ATOM 5743 O O . ARG B 1 320 ? 9.766 -4.262 5.062 1 94.94 320 ARG B O 1
ATOM 5750 N N . PHE B 1 321 ? 10.727 -4.199 3.074 1 95.75 321 PHE B N 1
ATOM 5751 C CA . PHE B 1 321 ? 11.234 -2.842 3.24 1 95.75 321 PHE B CA 1
ATOM 5752 C C . PHE B 1 321 ? 10.406 -1.853 2.43 1 95.75 321 PHE B C 1
ATOM 5754 O O . PHE B 1 321 ? 10.25 -2.016 1.219 1 95.75 321 PHE B O 1
ATOM 5761 N N . GLU B 1 322 ? 9.898 -0.931 3.094 1 93.56 322 GLU B N 1
ATOM 5762 C CA . GLU B 1 322 ? 9.117 0.113 2.438 1 93.56 322 GLU B CA 1
ATOM 5763 C C . GLU B 1 322 ? 9.859 1.448 2.455 1 93.56 322 GLU B C 1
ATOM 5765 O O . GLU B 1 322 ? 10.273 1.921 3.518 1 93.56 322 GLU B O 1
ATOM 5770 N N . VAL B 1 323 ? 9.938 2.023 1.257 1 94.75 323 VAL B N 1
ATOM 5771 C CA . VAL B 1 323 ? 10.617 3.311 1.146 1 94.75 323 VAL B CA 1
ATOM 5772 C C . VAL B 1 323 ? 9.586 4.43 1.015 1 94.75 323 VAL B C 1
ATOM 5774 O O . VAL B 1 323 ? 8.742 4.402 0.117 1 94.75 323 VAL B O 1
ATOM 5777 N N . GLU B 1 324 ? 9.672 5.344 1.916 1 91.69 324 GLU B N 1
ATOM 5778 C CA . GLU B 1 324 ? 8.781 6.5 1.884 1 91.69 324 GLU B CA 1
ATOM 5779 C C . GLU B 1 324 ? 9.578 7.805 1.818 1 91.69 324 GLU B C 1
ATOM 5781 O O . GLU B 1 324 ? 10.516 8.008 2.592 1 91.69 324 GLU B O 1
ATOM 5786 N N . VAL B 1 325 ? 9.141 8.664 0.925 1 93.62 325 VAL B N 1
ATOM 5787 C CA . VAL B 1 325 ? 9.852 9.93 0.726 1 93.62 325 VAL B CA 1
ATOM 5788 C C . VAL B 1 325 ? 8.938 11.094 1.104 1 93.62 325 VAL B C 1
ATOM 5790 O O . VAL B 1 325 ? 7.789 11.164 0.659 1 93.62 325 VAL B O 1
ATOM 5793 N N . PHE B 1 326 ? 9.508 11.906 1.968 1 88.75 326 PHE B N 1
ATOM 5794 C CA . PHE B 1 326 ? 8.836 13.133 2.385 1 88.75 326 PHE B CA 1
ATOM 5795 C C . PHE B 1 326 ? 9.695 14.352 2.104 1 88.75 326 PHE B C 1
ATOM 5797 O O . PHE B 1 326 ? 10.922 14.281 2.172 1 88.75 326 PHE B O 1
ATOM 5804 N N . GLY B 1 327 ? 8.93 15.406 1.711 1 91.44 327 GLY B N 1
ATOM 5805 C CA . GLY B 1 327 ? 9.758 16.594 1.525 1 91.44 327 GLY B CA 1
ATOM 5806 C C . GLY B 1 327 ? 8.945 17.859 1.316 1 91.44 327 GLY B C 1
ATOM 5807 O O . GLY B 1 327 ? 7.77 17.797 0.963 1 91.44 327 GLY B O 1
ATOM 5808 N N . LYS B 1 328 ? 9.578 18.906 1.651 1 91.88 328 LYS B N 1
ATOM 5809 C CA . LYS B 1 328 ? 9.07 20.25 1.439 1 91.88 328 LYS B CA 1
ATOM 5810 C C . LYS B 1 328 ? 10.195 21.219 1.075 1 91.88 328 LYS B C 1
ATOM 5812 O O . LYS B 1 328 ? 11.305 21.109 1.591 1 91.88 328 LYS B O 1
ATOM 5817 N N . ALA B 1 329 ? 9.875 22.078 0.187 1 95.88 329 ALA B N 1
ATOM 5818 C CA . ALA B 1 329 ? 10.828 23.109 -0.19 1 95.88 329 ALA B CA 1
ATOM 5819 C C . ALA B 1 329 ? 10.227 24.5 -0.018 1 95.88 329 ALA B C 1
ATOM 5821 O O . ALA B 1 329 ? 9.062 24.734 -0.372 1 95.88 329 ALA B O 1
ATOM 5822 N N . GLY B 1 330 ? 11 25.344 0.605 1 95.56 330 GLY B N 1
ATOM 5823 C CA . GLY B 1 330 ? 10.578 26.719 0.779 1 95.56 330 GLY B CA 1
ATOM 5824 C C . GLY B 1 330 ? 11.445 27.719 0.027 1 95.56 330 GLY B C 1
ATOM 5825 O O . GLY B 1 330 ? 12.664 27.531 -0.067 1 95.56 330 GLY B O 1
ATOM 5826 N N . LYS B 1 331 ? 10.836 28.719 -0.491 1 95.62 331 LYS B N 1
ATOM 5827 C CA . LYS B 1 331 ? 11.516 29.797 -1.188 1 95.62 331 LYS B CA 1
ATOM 5828 C C . LYS B 1 331 ? 10.836 31.141 -0.923 1 95.62 331 LYS B C 1
ATOM 5830 O O . LYS B 1 331 ? 9.609 31.203 -0.81 1 95.62 331 LYS B O 1
ATOM 5835 N N . PHE B 1 332 ? 11.703 32.125 -0.854 1 95.12 332 PHE B N 1
ATOM 5836 C CA . PHE B 1 332 ? 11.18 33.469 -0.584 1 95.12 332 PHE B CA 1
ATOM 5837 C C . PHE B 1 332 ? 10.195 33.875 -1.663 1 95.12 332 PHE B C 1
ATOM 5839 O O . PHE B 1 332 ? 10.422 33.656 -2.852 1 95.12 332 PHE B O 1
ATOM 5846 N N . ASN B 1 333 ? 9.109 34.406 -1.146 1 93.06 333 ASN B N 1
ATOM 5847 C CA . ASN B 1 333 ? 8.086 35 -1.999 1 93.06 333 ASN B CA 1
ATOM 5848 C C . ASN B 1 333 ? 7.477 36.25 -1.367 1 93.06 333 ASN B C 1
ATOM 5850 O O . ASN B 1 333 ? 7.223 36.25 -0.161 1 93.06 333 ASN B O 1
ATOM 5854 N N . ILE B 1 334 ? 7.254 37.219 -2.115 1 90.44 334 ILE B N 1
ATOM 5855 C CA . ILE B 1 334 ? 6.801 38.5 -1.634 1 90.44 334 ILE B CA 1
ATOM 5856 C C . ILE B 1 334 ? 5.355 38.406 -1.146 1 90.44 334 ILE B C 1
ATOM 5858 O O . ILE B 1 334 ? 4.961 39.094 -0.208 1 90.44 334 ILE B O 1
ATOM 5862 N N . ILE B 1 335 ? 4.609 37.531 -1.767 1 85.06 335 ILE B N 1
ATOM 5863 C CA . ILE B 1 335 ? 3.189 37.469 -1.45 1 85.06 335 ILE B CA 1
ATOM 5864 C C . ILE B 1 335 ? 3.004 36.969 -0.02 1 85.06 335 ILE B C 1
ATOM 5866 O O . ILE B 1 335 ? 2.422 37.656 0.818 1 85.06 335 ILE B O 1
ATOM 5870 N N . PRO B 1 336 ? 3.539 35.781 0.282 1 87.5 336 PRO B N 1
ATOM 5871 C CA . PRO B 1 336 ? 3.387 35.344 1.673 1 87.5 336 PRO B CA 1
ATOM 5872 C C . PRO B 1 336 ? 4.062 36.312 2.662 1 87.5 336 PRO B C 1
ATOM 5874 O O . PRO B 1 336 ? 3.594 36.469 3.793 1 87.5 336 PRO B O 1
ATOM 5877 N N . THR B 1 337 ? 5.027 36.969 2.303 1 87.62 337 THR B N 1
ATOM 5878 C CA . THR B 1 337 ? 5.684 37.938 3.162 1 87.62 337 THR B CA 1
ATOM 5879 C C . THR B 1 337 ? 4.738 39.094 3.488 1 87.62 337 THR B C 1
ATOM 5881 O O . THR B 1 337 ? 4.578 39.469 4.652 1 87.62 337 THR B O 1
ATOM 5884 N N . MET B 1 338 ? 4.121 39.594 2.525 1 83 338 MET B N 1
ATOM 5885 C CA . MET B 1 338 ? 3.207 40.719 2.705 1 83 338 MET B CA 1
ATOM 5886 C C . MET B 1 338 ? 1.986 40.312 3.52 1 83 338 MET B C 1
ATOM 5888 O O . MET B 1 338 ? 1.477 41.094 4.324 1 83 338 MET B O 1
ATOM 5892 N N . ILE B 1 339 ? 1.592 39.156 3.225 1 77.5 339 ILE B N 1
ATOM 5893 C CA . ILE B 1 339 ? 0.45 38.656 3.982 1 77.5 339 ILE B CA 1
ATOM 5894 C C . ILE B 1 339 ? 0.824 38.531 5.457 1 77.5 339 ILE B C 1
ATOM 5896 O O . ILE B 1 339 ? 0.066 38.938 6.336 1 77.5 339 ILE B O 1
ATOM 5900 N N . SER B 1 340 ? 2.008 38.031 5.691 1 81.81 340 SER B N 1
ATOM 5901 C CA . SER B 1 340 ? 2.457 37.875 7.066 1 81.81 340 SER B CA 1
ATOM 5902 C C . SER B 1 340 ? 2.676 39.219 7.754 1 81.81 340 SER B C 1
ATOM 5904 O O . SER B 1 340 ? 2.305 39.375 8.914 1 81.81 340 SER B O 1
ATOM 5906 N N . ILE B 1 341 ? 3.258 40.094 7.102 1 80.69 341 ILE B N 1
ATOM 5907 C CA . ILE B 1 341 ? 3.494 41.438 7.652 1 80.69 341 ILE B CA 1
ATOM 5908 C C . ILE B 1 341 ? 2.16 42.156 7.871 1 80.69 341 ILE B C 1
ATOM 5910 O O . ILE B 1 341 ? 1.929 42.75 8.93 1 80.69 341 ILE B O 1
ATOM 5914 N N . GLY B 1 342 ? 1.363 42.062 6.891 1 75.06 342 GLY B N 1
ATOM 5915 C CA . GLY B 1 342 ? 0.053 42.688 7.02 1 75.06 342 GLY B CA 1
ATOM 5916 C C . GLY B 1 342 ? -0.745 42.156 8.195 1 75.06 342 GLY B C 1
ATOM 5917 O O . GLY B 1 342 ? -1.343 42.906 8.945 1 75.06 342 GLY B O 1
ATOM 5918 N N . SER B 1 343 ? -0.706 40.875 8.273 1 75.94 343 SER B N 1
ATOM 5919 C CA . SER B 1 343 ? -1.401 40.25 9.398 1 75.94 343 SER B CA 1
ATOM 5920 C C . SER B 1 343 ? -0.775 40.656 10.727 1 75.94 343 SER B C 1
ATOM 5922 O O . SER B 1 343 ? -1.479 40.844 11.727 1 75.94 343 SER B O 1
ATOM 5924 N N . GLY B 1 344 ? 0.498 40.844 10.734 1 77.31 344 GLY B N 1
ATOM 5925 C CA . GLY B 1 344 ? 1.19 41.312 11.93 1 77.31 344 GLY B CA 1
ATOM 5926 C C . GLY B 1 344 ? 0.831 42.719 12.305 1 77.31 344 GLY B C 1
ATOM 5927 O O . GLY B 1 344 ? 0.583 43.031 13.477 1 77.31 344 GLY B O 1
ATOM 5928 N N . ILE B 1 345 ? 0.752 43.531 11.336 1 75.25 345 ILE B N 1
ATOM 5929 C CA . ILE B 1 345 ? 0.383 44.938 11.562 1 75.25 345 ILE B CA 1
ATOM 5930 C C . ILE B 1 345 ? -1.052 45 12.086 1 75.25 345 ILE B C 1
ATOM 5932 O O . ILE B 1 345 ? -1.346 45.781 13 1 75.25 345 ILE B O 1
ATOM 5936 N N . ALA B 1 346 ? -1.773 44.188 11.453 1 71.44 346 ALA B N 1
ATOM 5937 C CA . ALA B 1 346 ? -3.16 44.156 11.906 1 71.44 346 ALA B CA 1
ATOM 5938 C C . ALA B 1 346 ? -3.248 43.688 13.367 1 71.44 346 ALA B C 1
ATOM 5940 O O . ALA B 1 346 ? -3.998 44.281 14.156 1 71.44 346 ALA B O 1
ATOM 5941 N N . LEU B 1 347 ? -2.414 42.812 13.664 1 75.06 347 LEU B N 1
ATOM 5942 C CA . LEU B 1 347 ? -2.385 42.281 15.023 1 75.06 347 LEU B CA 1
ATOM 5943 C C . LEU B 1 347 ? -1.843 43.344 15.992 1 75.06 347 LEU B C 1
ATOM 5945 O O . LEU B 1 347 ? -2.346 43.469 17.109 1 75.06 347 LEU B O 1
ATOM 5949 N N . LEU B 1 348 ? -0.829 44.031 15.594 1 74.75 348 LEU B N 1
ATOM 5950 C CA . LEU B 1 348 ? -0.246 45.094 16.422 1 74.75 348 LEU B CA 1
ATOM 5951 C C . LEU B 1 348 ? -1.25 46.219 16.656 1 74.75 348 LEU B C 1
ATOM 5953 O O . LEU B 1 348 ? -1.372 46.719 17.766 1 74.75 348 LEU B O 1
ATOM 5957 N N . GLY B 1 349 ? -1.875 46.562 15.672 1 69.56 349 GLY B N 1
ATOM 5958 C CA . GLY B 1 349 ? -2.889 47.594 15.797 1 69.56 349 GLY B CA 1
ATOM 5959 C C . GLY B 1 349 ? -4.027 47.219 16.719 1 69.56 349 GLY B C 1
ATOM 5960 O O . GLY B 1 349 ? -4.398 48 17.609 1 69.56 349 GLY B O 1
ATOM 5961 N N . MET B 1 350 ? -4.367 46.031 16.516 1 65.38 350 MET B N 1
ATOM 5962 C CA . MET B 1 350 ? -5.477 45.531 17.328 1 65.38 350 MET B CA 1
ATOM 5963 C C . MET B 1 350 ? -5.043 45.375 18.781 1 65.38 350 MET B C 1
ATOM 5965 O O . MET B 1 350 ? -5.816 45.656 19.703 1 65.38 350 MET B O 1
ATOM 5969 N N . GLY B 1 351 ? -3.91 44.906 18.938 1 71.25 351 GLY B N 1
ATOM 5970 C CA . GLY B 1 351 ? -3.379 44.719 20.281 1 71.25 351 GLY B CA 1
ATOM 5971 C C . GLY B 1 351 ? -3.252 46.031 21.062 1 71.25 351 GLY B C 1
ATOM 5972 O O . GLY B 1 351 ? -3.557 46.062 22.25 1 71.25 351 GLY B O 1
ATOM 5973 N N . THR B 1 352 ? -2.918 47 20.344 1 64.81 352 THR B N 1
ATOM 5974 C CA . THR B 1 352 ? -2.768 48.312 20.984 1 64.81 352 THR B CA 1
ATOM 5975 C C . THR B 1 352 ? -4.125 48.875 21.391 1 64.81 352 THR B C 1
ATOM 5977 O O . THR B 1 352 ? -4.277 49.406 22.484 1 64.81 352 THR B O 1
ATOM 5980 N N . VAL B 1 353 ? -5.023 48.688 20.578 1 63.38 353 VAL B N 1
ATOM 5981 C CA . VAL B 1 353 ? -6.355 49.219 20.875 1 63.38 353 VAL B CA 1
ATOM 5982 C C . VAL B 1 353 ? -6.945 48.469 22.062 1 63.38 353 VAL B C 1
ATOM 5984 O O . VAL B 1 353 ? -7.535 49.062 22.969 1 63.38 353 VAL B O 1
ATOM 5987 N N . LEU B 1 354 ? -6.656 47.219 22.047 1 65.12 354 LEU B N 1
ATOM 5988 C CA . LEU B 1 354 ? -7.18 46.375 23.125 1 65.12 354 LEU B CA 1
ATOM 5989 C C . LEU B 1 354 ? -6.488 46.719 24.438 1 65.12 354 LEU B C 1
ATOM 5991 O O . LEU B 1 354 ? -7.133 46.75 25.484 1 65.12 354 LEU B O 1
ATOM 5995 N N . CYS B 1 355 ? -5.254 46.906 24.375 1 67.25 355 CYS B N 1
ATOM 5996 C CA . CYS B 1 355 ? -4.512 47.281 25.578 1 67.25 355 CYS B CA 1
ATOM 5997 C C . CYS B 1 355 ? -4.984 48.594 26.141 1 67.25 355 CYS B C 1
ATOM 5999 O O . CYS B 1 355 ? -5.137 48.75 27.344 1 67.25 355 CYS B O 1
ATOM 6001 N N . ASP B 1 356 ? -5.27 49.5 25.312 1 62.47 356 ASP B N 1
ATOM 6002 C CA . ASP B 1 356 ? -5.777 50.812 25.719 1 62.47 356 ASP B CA 1
ATOM 6003 C C . ASP B 1 356 ? -7.148 50.688 26.391 1 62.47 356 ASP B C 1
ATOM 6005 O O . ASP B 1 356 ? -7.414 51.312 27.406 1 62.47 356 ASP B O 1
ATOM 6009 N N . MET B 1 357 ? -7.867 49.844 25.859 1 63.09 357 MET B N 1
ATOM 6010 C CA . MET B 1 357 ? -9.203 49.656 26.422 1 63.09 357 MET B CA 1
ATOM 6011 C C . MET B 1 357 ? -9.133 49.031 27.797 1 63.09 357 MET B C 1
ATOM 6013 O O . MET B 1 357 ? -9.867 49.406 28.703 1 63.09 357 MET B O 1
ATOM 6017 N N . ILE B 1 358 ? -8.258 48.156 27.828 1 66.5 358 ILE B N 1
ATOM 6018 C CA . ILE B 1 358 ? -8.094 47.469 29.109 1 66.5 358 ILE B CA 1
ATOM 6019 C C . ILE B 1 358 ? -7.516 48.406 30.141 1 66.5 358 ILE B C 1
ATOM 6021 O O . ILE B 1 358 ? -8.008 48.5 31.281 1 66.5 358 ILE B O 1
ATOM 6025 N N . ILE B 1 359 ? -6.523 49.188 29.781 1 64.25 359 ILE B N 1
ATOM 6026 C CA . ILE B 1 359 ? -5.871 50.094 30.703 1 64.25 359 ILE B CA 1
ATOM 6027 C C . ILE B 1 359 ? -6.844 51.188 31.109 1 64.25 359 ILE B C 1
ATOM 6029 O O . ILE B 1 359 ? -6.914 51.594 32.281 1 64.25 359 ILE B O 1
ATOM 6033 N N . LEU B 1 360 ? -7.59 51.625 30.172 1 58.56 360 LEU B N 1
ATOM 6034 C CA . LEU B 1 360 ? -8.578 52.656 30.453 1 58.56 360 LEU B CA 1
ATOM 6035 C C . LEU B 1 360 ? -9.664 52.125 31.391 1 58.56 360 LEU B C 1
ATOM 6037 O O . LEU B 1 360 ? -10.102 52.812 32.312 1 58.56 360 LEU B O 1
ATOM 6041 N N . HIS B 1 361 ? -10 50.969 31.094 1 58.59 361 HIS B N 1
ATOM 6042 C CA . HIS B 1 361 ? -11.023 50.375 31.953 1 58.59 361 HIS B CA 1
ATOM 6043 C C . HIS B 1 361 ? -10.484 50.125 33.344 1 58.59 361 HIS B C 1
ATOM 6045 O O . HIS B 1 361 ? -11.18 50.375 34.344 1 58.59 361 HIS B O 1
ATOM 6051 N N . LEU B 1 362 ? -9.305 49.75 33.312 1 61.25 362 LEU B N 1
ATOM 6052 C CA . LEU B 1 362 ? -8.695 49.5 34.594 1 61.25 362 LEU B CA 1
ATOM 6053 C C . LEU B 1 362 ? -8.398 50.812 35.344 1 61.25 362 LEU B C 1
ATOM 6055 O O . LEU B 1 362 ? -8.555 50.906 36.562 1 61.25 362 LEU B O 1
ATOM 6059 N N . LEU B 1 363 ? -7.926 51.812 34.562 1 56.69 363 LEU B N 1
ATOM 6060 C CA . LEU B 1 363 ? -7.652 53.125 35.156 1 56.69 363 LEU B CA 1
ATOM 6061 C C . LEU B 1 363 ? -8.953 53.844 35.531 1 56.69 363 LEU B C 1
ATOM 6063 O O . LEU B 1 363 ? -9.023 54.5 36.562 1 56.69 363 LEU B O 1
ATOM 6067 N N . LYS B 1 364 ? -9.875 53.719 34.688 1 55.19 364 LYS B N 1
ATOM 6068 C CA . LYS B 1 364 ? -11.188 54.25 35.062 1 55.19 364 LYS B CA 1
ATOM 6069 C C . LYS B 1 364 ? -11.719 53.625 36.344 1 55.19 364 LYS B C 1
ATOM 6071 O O . LYS B 1 364 ? -12.273 54.312 37.188 1 55.19 364 LYS B O 1
ATOM 6076 N N . LYS B 1 365 ? -11.523 52.469 36.375 1 53.78 365 LYS B N 1
ATOM 6077 C CA . LYS B 1 365 ? -11.945 51.812 37.594 1 53.78 365 LYS B CA 1
ATOM 6078 C C . LYS B 1 365 ? -11.117 52.281 38.781 1 53.78 365 LYS B C 1
ATOM 6080 O O . LYS B 1 365 ? -11.648 52.469 39.875 1 53.78 365 LYS B O 1
ATOM 6085 N N . ARG B 1 366 ? -9.914 52.594 38.469 1 53.91 366 ARG B N 1
ATOM 6086 C CA . ARG B 1 366 ? -9.055 53.062 39.531 1 53.91 366 ARG B CA 1
ATOM 6087 C C . ARG B 1 366 ? -9.406 54.5 39.906 1 53.91 366 ARG B C 1
ATOM 6089 O O . ARG B 1 366 ? -9.453 54.875 41.062 1 53.91 366 ARG B O 1
ATOM 6096 N N . ASN B 1 367 ? -9.617 55.312 38.875 1 51.59 367 ASN B N 1
ATOM 6097 C CA . ASN B 1 367 ? -10.055 56.688 39.156 1 51.59 367 ASN B CA 1
ATOM 6098 C C . ASN B 1 367 ? -11.469 56.719 39.719 1 51.59 367 ASN B C 1
ATOM 6100 O O . ASN B 1 367 ? -11.766 57.5 40.625 1 51.59 367 ASN B O 1
ATOM 6104 N N . TYR B 1 368 ? -12.312 55.938 39.219 1 49.56 368 TYR B N 1
ATOM 6105 C CA . TYR B 1 368 ? -13.617 55.781 39.844 1 49.56 368 TYR B CA 1
ATOM 6106 C C . TYR B 1 368 ? -13.461 55.312 41.312 1 49.56 368 TYR B C 1
ATOM 6108 O O . TYR B 1 368 ? -14.125 55.812 42.188 1 49.56 368 TYR B O 1
ATOM 6116 N N . TYR B 1 369 ? -12.57 54.562 41.5 1 44.47 369 TYR B N 1
ATOM 6117 C CA . TYR B 1 369 ? -12.289 54.156 42.875 1 44.47 369 TYR B CA 1
ATOM 6118 C C . TYR B 1 369 ? -11.609 55.25 43.656 1 44.47 369 TYR B C 1
ATOM 6120 O O . TYR B 1 369 ? -11.852 55.438 44.844 1 44.47 369 TYR B O 1
ATOM 6128 N N . LYS B 1 370 ? -10.797 56.062 42.969 1 47.34 370 LYS B N 1
ATOM 6129 C CA . LYS B 1 370 ? -10.188 57.219 43.625 1 47.34 370 LYS B CA 1
ATOM 6130 C C . LYS B 1 370 ? -11.219 58.312 43.875 1 47.34 370 LYS B C 1
ATOM 6132 O O . LYS B 1 370 ? -11.219 58.938 44.938 1 47.34 370 LYS B O 1
ATOM 6137 N N . GLU B 1 371 ? -11.992 58.594 42.938 1 47.22 371 GLU B N 1
ATOM 6138 C CA . GLU B 1 371 ? -13.047 59.562 43.156 1 47.22 371 GLU B CA 1
ATOM 6139 C C . GLU B 1 371 ? -14.062 59.062 44.188 1 47.22 371 GLU B C 1
ATOM 6141 O O . GLU B 1 371 ? -14.539 59.844 45 1 47.22 371 GLU B O 1
ATOM 6146 N N . LYS B 1 372 ? -14.359 57.906 44.125 1 43.34 372 LYS B N 1
ATOM 6147 C CA . LYS B 1 372 ? -15.227 57.344 45.188 1 43.34 372 LYS B CA 1
ATOM 6148 C C . LYS B 1 372 ? -14.531 57.375 46.531 1 43.34 372 LYS B C 1
ATOM 6150 O O . LYS B 1 372 ? -15.172 57.625 47.562 1 43.34 372 LYS B O 1
ATOM 6155 N N . LYS B 1 373 ? -13.328 57.281 46.531 1 39.59 373 LYS B N 1
ATOM 6156 C CA . LYS B 1 373 ? -12.578 57.406 47.75 1 39.59 373 LYS B CA 1
ATOM 6157 C C . LYS B 1 373 ? -12.5 58.844 48.219 1 39.59 373 LYS B C 1
ATOM 6159 O O . LYS B 1 373 ? -12.648 59.156 49.406 1 39.59 373 LYS B O 1
ATOM 6164 N N . TYR B 1 374 ? -12.375 59.812 47.281 1 42.81 374 TYR B N 1
ATOM 6165 C CA . TYR B 1 374 ? -12.344 61.219 47.656 1 42.81 374 TYR B CA 1
ATOM 6166 C C . TYR B 1 374 ? -13.742 61.75 47.938 1 42.81 374 TYR B C 1
ATOM 6168 O O . TYR B 1 374 ? -13.93 62.594 48.812 1 42.81 374 TYR B O 1
ATOM 6176 N N . LYS B 1 375 ? -14.734 61.25 47.25 1 43.53 375 LYS B N 1
ATOM 6177 C CA . LYS B 1 375 ? -16.094 61.656 47.594 1 43.53 375 LYS B CA 1
ATOM 6178 C C . LYS B 1 375 ? -16.484 61.125 48.969 1 43.53 375 LYS B C 1
ATOM 6180 O O . LYS B 1 375 ? -17.141 61.812 49.75 1 43.53 375 LYS B O 1
ATOM 6185 N N . TYR B 1 376 ? -16.016 60.031 49.312 1 41.62 376 TYR B N 1
ATOM 6186 C CA . TYR B 1 376 ? -16.266 59.531 50.656 1 41.62 376 TYR B CA 1
ATOM 6187 C C . TYR B 1 376 ? -15.531 60.375 51.688 1 41.62 376 TYR B C 1
ATOM 6189 O O . TYR B 1 376 ? -16.047 60.625 52.781 1 41.62 376 TYR B O 1
ATOM 6197 N N . VAL B 1 377 ? -14.492 61.031 51.312 1 44.56 377 VAL B N 1
ATOM 6198 C CA . VAL B 1 377 ? -13.766 61.844 52.281 1 44.56 377 VAL B CA 1
ATOM 6199 C C . VAL B 1 377 ? -14.43 63.219 52.375 1 44.56 377 VAL B C 1
ATOM 6201 O O . VAL B 1 377 ? -14.562 63.781 53.469 1 44.56 377 VAL B O 1
ATOM 6204 N N . GLU B 1 378 ? -14.945 63.75 51.344 1 42.12 378 GLU B N 1
ATOM 6205 C CA . GLU B 1 378 ? -15.609 65.062 51.406 1 42.12 378 GLU B CA 1
ATOM 6206 C C . GLU B 1 378 ? -16.969 64.938 52.062 1 42.12 378 GLU B C 1
ATOM 6208 O O . GLU B 1 378 ? -17.375 65.875 52.812 1 42.12 378 GLU B O 1
ATOM 6213 N N . ASP B 1 379 ? -17.703 63.938 51.906 1 43.41 379 ASP B N 1
ATOM 6214 C CA . ASP B 1 379 ? -19 63.781 52.562 1 43.41 379 ASP B CA 1
ATOM 6215 C C . ASP B 1 379 ? -18.812 63.594 54.062 1 43.41 379 ASP B C 1
ATOM 6217 O O . ASP B 1 379 ? -19.641 64.062 54.844 1 43.41 379 ASP B O 1
ATOM 6221 N N . TYR B 1 380 ? -17.75 63.031 54.5 1 41.41 380 TYR B N 1
ATOM 6222 C CA . TYR B 1 380 ? -17.5 62.938 55.906 1 41.41 380 TYR B CA 1
ATOM 6223 C C . TYR B 1 380 ? -17.078 64.25 56.5 1 41.41 380 TYR B C 1
ATOM 6225 O O . TYR B 1 380 ? -17.25 64.5 57.688 1 41.41 380 TYR B O 1
ATOM 6233 N N . GLU B 1 381 ? -16.438 65.125 55.688 1 41.28 381 GLU B N 1
ATOM 6234 C CA . GLU B 1 381 ? -15.984 66.375 56.219 1 41.28 381 GLU B CA 1
ATOM 6235 C C . GLU B 1 381 ? -17.125 67.375 56.25 1 41.28 381 GLU B C 1
ATOM 6237 O O . GLU B 1 381 ? -17.031 68.438 56.938 1 41.28 381 GLU B O 1
ATOM 6242 N N . ARG B 1 382 ? -18.125 67.25 55.406 1 45.31 382 ARG B N 1
ATOM 6243 C CA . ARG B 1 382 ? -19.203 68.25 55.406 1 45.31 382 ARG B CA 1
ATOM 6244 C C . ARG B 1 382 ? -20.219 67.938 56.5 1 45.31 382 ARG B C 1
ATOM 6246 O O . ARG B 1 382 ? -21.328 68.438 56.5 1 45.31 382 ARG B O 1
ATOM 6253 N N . ILE B 1 383 ? -19.969 67 57.438 1 40.56 383 ILE B N 1
ATOM 6254 C CA . ILE B 1 383 ? -20.922 67 58.531 1 40.56 383 ILE B CA 1
ATOM 6255 C C . ILE B 1 383 ? -20.828 68.312 59.312 1 40.56 383 ILE B C 1
ATOM 6257 O O . ILE B 1 383 ? -19.766 68.625 59.844 1 40.56 383 ILE B O 1
ATOM 6261 N N . PRO B 1 384 ? -21.672 69.312 58.969 1 36.84 384 PRO B N 1
ATOM 6262 C CA . PRO B 1 384 ? -21.703 70.562 59.688 1 36.84 384 PRO B CA 1
ATOM 6263 C C . PRO B 1 384 ? -21.625 70.375 61.219 1 36.84 384 PRO B C 1
ATOM 6265 O O . PRO B 1 384 ? -22.281 69.5 61.781 1 36.84 384 PRO B O 1
ATOM 6268 N N . HIS B 1 385 ? -20.516 70.562 61.875 1 34.62 385 HIS B N 1
ATOM 6269 C CA . HIS B 1 385 ? -20.453 70.812 63.312 1 34.62 385 HIS B CA 1
ATOM 6270 C C . HIS B 1 385 ? -21.484 71.812 63.75 1 34.62 385 HIS B C 1
ATOM 6272 O O . HIS B 1 385 ? -21.359 73 63.469 1 34.62 385 HIS B O 1
ATOM 6278 N N . GLN B 1 386 ? -22.812 71.562 63.719 1 31.59 386 GLN B N 1
ATOM 6279 C CA . GLN B 1 386 ? -23.828 72.438 64.375 1 31.59 386 GLN B CA 1
ATOM 6280 C C . GLN B 1 386 ? -23.438 72.75 65.812 1 31.59 386 GLN B C 1
ATOM 6282 O O . GLN B 1 386 ? -23.328 71.875 66.625 1 31.59 386 GLN B O 1
ATOM 6287 N N . SER B 1 387 ? -22.516 73.688 66 1 33.34 387 SER B N 1
ATOM 6288 C CA . SER B 1 387 ? -22.219 74.312 67.312 1 33.34 387 SER B CA 1
ATOM 6289 C C . SER B 1 387 ? -23.484 74.75 68 1 33.34 387 SER B C 1
ATOM 6291 O O . SER B 1 387 ? -24.234 75.625 67.5 1 33.34 387 SER B O 1
ATOM 6293 N N . VAL B 1 388 ? -24.25 73.875 68.562 1 35.44 388 VAL B N 1
ATOM 6294 C CA . VAL B 1 388 ? -25.344 74.188 69.5 1 35.44 388 VAL B CA 1
ATOM 6295 C C . VAL B 1 388 ? -24.906 75.25 70.5 1 35.44 388 VAL B C 1
ATOM 6297 O O . VAL B 1 388 ? -23.953 75.062 71.25 1 35.44 388 VAL B O 1
ATOM 6300 N N . THR B 1 389 ? -24.953 76.5 70.062 1 32.28 389 THR B N 1
ATOM 6301 C CA . THR B 1 389 ? -24.75 77.625 70.938 1 32.28 389 THR B CA 1
ATOM 6302 C C . THR B 1 389 ? -25.766 77.625 72.125 1 32.28 389 THR B C 1
ATOM 6304 O O . THR B 1 389 ? -26.969 77.562 71.875 1 32.28 389 THR B O 1
ATOM 6307 N N . PRO B 1 390 ? -25.422 77.062 73.188 1 33.5 390 PRO B N 1
ATOM 6308 C CA . PRO B 1 390 ? -26.312 77.062 74.312 1 33.5 390 PRO B CA 1
ATOM 6309 C C . PRO B 1 390 ? -26.938 78.438 74.562 1 33.5 390 PRO B C 1
ATOM 6311 O O . PRO B 1 390 ? -26.281 79.5 74.375 1 33.5 390 PRO B O 1
ATOM 6314 N N . SER B 1 391 ? -28.25 78.625 74.25 1 28.64 391 SER B N 1
ATOM 6315 C CA . SER B 1 391 ? -29.094 79.75 74.562 1 28.64 391 SER B CA 1
ATOM 6316 C C . SER B 1 391 ? -28.875 80.188 76 1 28.64 391 SER B C 1
ATOM 6318 O O . SER B 1 391 ? -28.859 79.375 76.938 1 28.64 391 SER B O 1
ATOM 6320 N N . SER B 1 392 ? -28.188 81.25 76.125 1 29.59 392 SER B N 1
ATOM 6321 C CA . SER B 1 392 ? -28 82.062 77.375 1 29.59 392 SER B CA 1
ATOM 6322 C C . SER B 1 392 ? -29.328 82.438 78 1 29.59 392 SER B C 1
ATOM 6324 O O . SER B 1 392 ? -30.078 83.188 77.438 1 29.59 392 SER B O 1
ATOM 6326 N N . GLN B 1 393 ? -30.156 81.438 78.5 1 25.95 393 GLN B N 1
ATOM 6327 C CA . GLN B 1 393 ? -31.281 81.812 79.375 1 25.95 393 GLN B CA 1
ATOM 6328 C C . GLN B 1 393 ? -30.938 83 80.188 1 25.95 393 GLN B C 1
ATOM 6330 O O . GLN B 1 393 ? -29.828 83.188 80.688 1 25.95 393 GLN B O 1
ATOM 6335 N N . ASP B 1 394 ? -31.875 84.062 80 1 25.3 394 ASP B N 1
ATOM 6336 C CA . ASP B 1 394 ? -31.969 85.375 80.5 1 25.3 394 ASP B CA 1
ATOM 6337 C C . ASP B 1 394 ? -31.734 85.438 82 1 25.3 394 ASP B C 1
ATOM 6339 O O . ASP B 1 394 ? -30.953 86.25 82.5 1 25.3 394 ASP B O 1
ATOM 6343 N N . ASP B 1 395 ? -32.906 85.188 82.625 1 24.64 395 ASP B N 1
ATOM 6344 C CA . ASP B 1 395 ? -33.469 86.188 83.5 1 24.64 395 ASP B CA 1
ATOM 6345 C C . ASP B 1 395 ? -32.75 86.188 84.875 1 24.64 395 ASP B C 1
ATOM 6347 O O . ASP B 1 395 ? -32.656 87.188 85.5 1 24.64 395 ASP B O 1
ATOM 6351 N N . ASP B 1 396 ? -32.969 85 85.562 1 23.06 396 ASP B N 1
ATOM 6352 C CA . ASP B 1 396 ? -33.531 85.188 86.938 1 23.06 396 ASP B CA 1
ATOM 6353 C C . ASP B 1 396 ? -32.5 85.812 87.875 1 23.06 396 ASP B C 1
ATOM 6355 O O . ASP B 1 396 ? -32.781 86.812 88.562 1 23.06 396 ASP B O 1
ATOM 6359 N N . GLN B 1 397 ? -31.828 84.875 88.625 1 22.17 397 GLN B N 1
ATOM 6360 C CA . GLN B 1 397 ? -31.797 85.188 90.062 1 22.17 397 GLN B CA 1
ATOM 6361 C C . GLN B 1 397 ? -30.875 86.312 90.375 1 22.17 397 GLN B C 1
ATOM 6363 O O . GLN B 1 397 ? -31.328 87.312 90.938 1 22.17 397 GLN B O 1
ATOM 6368 N N . THR B 1 398 ? -30.094 86 91.438 1 23.23 398 THR B N 1
ATOM 6369 C CA . THR B 1 398 ? -29.969 86.625 92.75 1 23.23 398 THR B CA 1
ATOM 6370 C C . THR B 1 398 ? -29.156 87.938 92.625 1 23.23 398 THR B C 1
ATOM 6372 O O . THR B 1 398 ? -29.719 89.062 92.625 1 23.23 398 THR B O 1
ATOM 6375 N N . SER B 1 399 ? -28.328 88.25 93.625 1 22.69 399 SER B N 1
ATOM 6376 C CA . SER B 1 399 ? -27.75 88.75 94.875 1 22.69 399 SER B CA 1
ATOM 6377 C C . SER B 1 399 ? -26.391 89.375 94.625 1 22.69 399 SER B C 1
ATOM 6379 O O . SER B 1 399 ? -26.125 90.5 95.062 1 22.69 399 SER B O 1
ATOM 6381 N N . LEU B 1 400 ? -25.25 88.75 95 1 22.17 400 LEU B N 1
ATOM 6382 C CA . LEU B 1 400 ? -24.344 89.438 95.938 1 22.17 400 LEU B CA 1
ATOM 6383 C C . LEU B 1 400 ? -23.453 90.375 95.188 1 22.17 400 LEU B C 1
ATOM 6385 O O . LEU B 1 400 ? -23.344 91.562 95.562 1 22.17 400 LEU B O 1
ATOM 6389 N N . ALA B 1 401 ? -22.062 89.938 94.938 1 23.41 401 ALA B N 1
ATOM 6390 C CA . ALA B 1 401 ? -20.703 90.062 95.438 1 23.41 401 ALA B CA 1
ATOM 6391 C C . ALA B 1 401 ? -19.75 90.688 94.438 1 23.41 401 ALA B C 1
ATOM 6393 O O . ALA B 1 401 ? -18.984 91.562 94.75 1 23.41 401 ALA B O 1
ATOM 6394 N N . TYR B 1 402 ? -18.625 90.375 93.812 1 24 402 TYR B N 1
ATOM 6395 C CA . TYR B 1 402 ? -17.562 91.375 93.562 1 24 402 TYR B CA 1
ATOM 6396 C C . TYR B 1 402 ? -17.812 92.125 92.312 1 24 402 TYR B C 1
ATOM 6398 O O . TYR B 1 402 ? -18.422 91.625 91.375 1 24 402 TYR B O 1
ATOM 6406 N N . ARG B 1 403 ? -17.781 93.562 92.125 1 17.12 403 ARG B N 1
ATOM 6407 C CA . ARG B 1 403 ? -17.609 94.25 90.812 1 17.12 403 ARG B CA 1
ATOM 6408 C C . ARG B 1 403 ? -16.812 93.312 89.875 1 17.12 403 ARG B C 1
ATOM 6410 O O . ARG B 1 403 ? -15.828 92.688 90.312 1 17.12 403 ARG B O 1
#

Secondary structure (DSSP, 8-state):
-HHHHHHHHHHHHHH------------HHHHHHHHHHHHHHHHIIIIIIIIIS-TTEEEEE-EEEEEEEEE--EEEEETTTEEEEE-HHHHBSSS--TTEEEEEEEEEEEEEEEEEEEEPPGGGT-B-SSGGGS-TT-B-TTSSSEEEEEEEEEETTEEEEEEEEEES----S---SS-TTGGGGG-EEEEEEEEEETTTTEEEESS-TT--HHHHHH---BTTTBTT--EEEHHHHHHHHT--HHHHHHH-EEEEEEEEEEEETTS-GGG--EEEEEEE-S---GGGSSS-S-EEEEEEEEE-TTS-EEEEEEEEEEEEEEEEEEEEEEEE-HHHHHHHHHHHHHHHHHHHHHHHHHHHHHHHHHHHHHHHHHHHHHHHHTS--------------------/-HHHHHHHHHHHHHH------------HHHHHHHHHHHHHHHHIIIIIIIIIS-TTEEEEE-EEEEEEEEE--EEEEETTTEEEEE-HHHHBSSS--SSEEEEEEEEEEEEEEEEEEEEPPGGGT-B-SSGGGS-TT-B-TTSSSEEEEEEEEEETTEEEEEEEEEES--------SS-TTGGGGG-EEEEEEEEEETTTTEEEESS-TT--HHHHHH---BTTTBTT--EEEHHHHHHHTT--HHHHHHH-EEEEEEEEEEEETTS-GGG--EEEEEEE-S---GGG-SS-S-EEEEEEEEE-TTS-EEEEEEEEEEEEEEEEEEEEEEEE-HHHHHHHHHHHHHHHHHHHHHHHHHHHHHHHHHHHHHHHHHHHHHHHHTS--------------------

Nearest PDB structures (foldseek):
  4dw1-assembly1_A  TM=9.714E-01  e=2.683E-51  Danio rerio
  4dw0-assembly1_A  TM=9.552E-01  e=8.827E-52  Danio rerio
  8jv5-assembly1_C  TM=9.542E-01  e=2.002E-51  Danio rerio
  3h9v-assembly1_A  TM=9.370E-01  e=9.518E-50  Danio rerio
  9ik1-assembly1_B  TM=9.432E-01  e=1.667E-45  Homo sapiens

Sequence (806 aa):
MPLRETCCSVCDFILEYDTPRIVLIKNKKVGLINRLVQLVILSYIIGWVLIWRKGYQDFDSIVSSVIIKVKGVAFVNSSGFGERLWDSADYIIPPEQESSFFVMTNLIRTENQTQGHCPELPKNGFNCTSDSNCTAGLIDPHSSGVLTGKCVTFNEGVKTCEVLAWCPLESQTVFPNPALLGGAENFTVLIKNNIRFPQFNFSKRNILPNISASYLKTCVFNRTKEPYCPIFRLGDIVRETGDKFQELALQGGVIGILIKWNCNLDRSASECVPQYTFQRLDNRNVDETVSPGYNFRYAKYYENSAGKETRTLIKAYGIRFEVEVFGKAGKFNIIPTMISIGSGIALLGMGTVLCDMIILHLLKKRNYYKEKKYKYVEDYERIPHQSVTPSSQDDDQTSLAYRMPLRETCCSVCDFILEYDTPRIVLIKNKKVGLINRLVQLVILSYIIGWVLIWRKGYQDFDSIVSSVIIKVKGVAFVNSSGFGERLWDSADYIIPPEQESSFFVMTNLIRTENQTQGHCPELPKNGFNCTSDSNCTAGLIDPHSSGVLTGKCVTFNEGVKTCEVLAWCPLESQTVFPNPALLGGAENFTVLIKNNIRFPQFNFSKRNILPNISASYLKTCVFNRTKEPYCPIFRLGDIVRETGDKFQELALQGGVIGILIKWNCNLDRSASECVPQYTFQRLDNRNVDETVSPGYNFRYAKYYENSAGKETRTLIKAYGIRFEVEVFGKAGKFNIIPTMISIGSGIALLGMGTVLCDMIILHLLKKRNYYKEKKYKYVEDYERIPHQSVTPSSQDDDQTSLAYR

pLDDT: mean 80.24, std 20.42, range [17.12, 98.06]

Foldseek 3Di:
DVVVVVVVVVVCVVVVDPDPDPPPPVPPVLVVVLVVLLVVLVCCLVVCCCPVVVLQWDKFFKDKAKDKDKFDKFWFDDPVPHTDIDTLVRFWPPNDDGQKTWGFQAKQKDFWWAFDKDFWDVVLPFWDDFLCSWDAQDDDPSTQAGFHSGWDDHDDPTIGTMGGHRPPDRDPPDQDPQTRRLVLQFMKMAMWMKMAGVVVGDIDILQDPPDDPVCLVDDEDDVPPHPSHRMYGNNVLQVQQVDGSRVCNRAAFEKEWEWEWEAEPQDDPVPTHIDIDIHGDDDPDPVPDDRPHDWDKDWDWDADPVRGITIMIMITGTYMYGYHYGYMYIYGDNVSVCVSVVVSVVVSVVSSVVSVVVVCVVVVVVVVVVVVVVVVVVVVVPPPPPPPPPPPDDDDDDDDDDD/DVVVVVVVVVVCVVPVPPPDPPPPPVPPVLVVVLVVLLVVLVCCLVVPCCPVVVLQWDKFWKDKFKDKDKFDKFWFDDPVPHTDIDTLPRFWPPNDDGFKTWGFQAKQKDFWWAFDKDFWDVVLPFWDDFLCSWDAQDDDPSTQAGFHSGWADRDDPTIGTMGGHRPPDRDPPDQDPQGRRLVLQFMKMAMWMKMAGVVVGDIDILQDPVDDPVCLVDDEDDVPPHPSHRMYGNNVLQVQQVDGSRVCNRAAFEKEWEWEWEAEPQDDPVVTHIDIDIHGDDDPDPVPDDRPHDWDKDWDWDADPVRGITIMIMITGTYMYGYHYGYMYIDGDNVSVCVSVVVSVVVSVVSSVVSVVVVCVVVVVVVVVVVVVVVVVVVVVPPPPPPPPPPPDDDDDDDDDDD

InterPro domains:
  IPR001429 P2X purinoreceptor [PIRSF005713] (6-395)
  IPR001429 P2X purinoreceptor [PR01307] (84-92)
  IPR001429 P2X purinoreceptor [PR01307] (159-170)
  IPR001429 P2X purinoreceptor [PR01307] (245-257)
  IPR001429 P2X purinoreceptor [PR01307] (292-302)
  IPR001429 P2X purinoreceptor [PR01307] (312-326)
  IPR001429 P2X purinoreceptor [TIGR00863] (7-374)
  IPR003047 P2X4 purinoceptor [PR01311] (4-11)
  IPR003047 P2X4 purinoceptor [PR01311] (21-25)
  IPR003047 P2X4 purinoceptor [PR01311] (32-40)
  IPR003047 P2X4 purinoceptor [PR01311] (51-57)
  IPR003047 P2X4 purinoceptor [PR01311] (141-148)
  IPR003047 P2X4 purinoceptor [PR01311] (210-218)
  IPR003047 P2X4 purinoceptor [PR01311] (282-292)
  IPR003047 P2X4 purinoceptor [PR01311] (305-314)
  IPR003047 P2X4 purinoceptor [PR01311] (361-368)
  IPR003047 P2X4 purinoceptor [PR01311] (376-385)
  IPR027309 P2X purinoreceptor extracellular domain superfamily [G3DSA:2.60.490.10] (60-344)
  IPR053792 ATP P2X receptor, conserved site [PS01212] (252-278)
  IPR059116 ATP P2X receptor-like [PF00864] (15-375)

Radius of gyration: 44.94 Å; Cα contacts (8 Å, |Δi|>4): 1504; chains: 2; bounding box: 109×145×148 Å

Solvent-accessible surface area (backbone atoms only — not comparable to full-atom values): 43694 Å² total; per-residue (Å²): 116,67,65,61,51,50,52,48,47,50,48,43,54,69,37,49,56,82,45,66,65,26,71,55,56,82,43,54,67,59,21,47,52,49,51,50,53,49,49,52,48,49,47,44,39,50,50,42,42,41,57,68,62,36,33,35,36,45,77,35,63,63,45,73,41,64,47,79,47,70,46,43,67,36,77,33,79,41,91,90,69,37,81,40,68,38,40,50,53,69,34,28,58,64,61,64,56,87,45,35,48,31,42,49,11,19,66,42,78,37,67,73,17,30,84,38,77,37,51,42,59,66,90,58,68,45,62,35,91,42,37,90,70,26,57,58,68,44,76,46,94,67,48,86,32,34,26,65,24,41,49,35,74,61,49,97,91,40,33,8,24,24,21,46,28,64,22,66,67,81,72,79,81,71,69,61,78,70,25,66,34,48,57,52,40,72,18,33,35,37,53,47,40,25,40,32,27,72,86,74,72,42,73,50,53,52,72,50,88,86,60,48,69,73,52,64,75,67,52,53,45,30,86,82,86,28,59,65,43,50,27,36,41,47,32,55,51,37,41,69,49,74,46,55,51,68,65,38,20,47,41,13,34,39,36,34,42,35,37,38,36,67,31,52,64,76,48,60,73,81,70,47,55,68,43,81,46,52,40,66,72,56,82,81,54,47,88,78,36,88,74,59,48,28,70,53,76,51,72,48,71,46,69,45,97,86,68,45,67,30,30,33,42,35,41,37,14,14,40,35,39,36,53,43,81,44,47,43,36,34,33,78,34,69,63,41,29,50,50,48,50,47,52,41,48,19,48,47,38,50,49,50,53,49,49,48,52,48,50,47,51,51,46,49,49,46,50,52,50,49,52,53,52,53,54,54,54,56,61,65,68,66,60,76,82,74,80,77,76,82,76,82,80,89,74,90,85,94,66,97,79,89,128,119,69,65,60,52,52,51,48,49,51,45,43,57,64,27,48,33,68,35,59,45,26,61,67,61,85,42,65,66,60,30,49,52,49,48,48,52,48,49,52,49,50,47,43,40,51,51,41,44,40,57,69,63,36,34,34,36,44,78,33,62,62,45,74,50,61,48,80,49,69,49,52,70,36,77,32,78,40,91,90,71,38,81,42,80,40,41,51,85,70,33,30,58,58,85,73,56,75,53,40,49,32,43,48,14,20,67,43,77,38,70,72,18,29,82,38,76,40,52,43,60,65,90,59,70,44,62,35,92,42,37,86,69,26,57,59,70,41,74,45,82,67,46,86,30,33,25,64,25,40,50,35,73,60,51,97,90,40,34,7,26,24,20,42,20,61,24,67,64,81,71,79,78,70,69,66,76,70,27,66,34,47,57,51,41,72,19,35,34,37,54,46,40,40,41,34,28,72,86,73,72,45,72,52,52,51,73,50,88,86,62,49,71,73,51,65,75,68,51,53,45,30,87,81,87,27,59,65,43,51,28,36,42,48,34,57,50,36,42,68,49,72,46,55,50,68,66,38,20,47,42,15,34,38,37,35,41,36,37,38,35,65,30,54,65,77,48,60,71,82,70,48,52,68,41,81,47,53,39,66,48,52,81,82,55,51,89,76,36,84,73,60,49,28,70,48,47,40,62,48,70,46,67,45,95,85,69,44,66,28,29,34,40,34,40,38,13,13,40,35,39,36,55,43,80,45,45,42,35,35,33,78,35,67,63,43,29,48,52,47,51,49,52,40,50,44,34,47,53,19,49,49,54,49,46,49,50,49,49,46,51,52,44,46,50,46,46,51,48,47,49,53,50,48,50,54,50,50,61,64,65,61,58,74,79,76,76,78,70,77,77,76,80,79,78,76,80,93,76,92,74,81,136

Organism: Callorhinchus milii (NCBI:txid7868)